Protein 3KZQ (pdb70)

Radius of gyration: 50.64 Å; Cα contacts (8 Å, |Δi|>4): 2011; chains: 6; bounding box: 72×83×178 Å

Nearest PDB structures (foldseek):
  3kzq-assembly3_D-3  TM=1.001E+00  e=7.161E-38  Vibrio parahaemolyticus
  2in3-assembly1_A  TM=8.712E-01  e=1.698E-14  Nitrosomonas europaea
  6ghb-assembly1_B  TM=8.628E-01  e=2.890E-12  Geobacillus kaustophilus HTA426
  6gho-assembly1_B  TM=8.230E-01  e=1.435E-12  Geobacillus kaustophilus HTA426
  6ghb-assembly2_D  TM=8.468E-01  e=6.174E-12  Geobacillus kaustophilus HTA426

InterPro domains:
  IPR036249 Thioredoxin-like superfamily [SSF52833] (1-184)

Secondary structure (DSSP, 8-state):
--EEEEEEE-TT-HHHHHHHHHHHHHHHHS-TTSEEEEEE--SS-S--PBPPHHHHHHHHHHHHHHHHHH-----TTHHHHS--B---HHHHHHHHHHHTTT-HHHHHHHHHHHHHTS---TT-HHHHHHHHHHTT--HHHHHHHHTSHHHHHHHHHHHHHHHHTT--SSSEEEEEETTEEEEE---SS-SHHHHHHHHHHHHHT-/--EEEEEEE-TT-HHHHHHHHHHHHHHHHS-TTEEEEEEE--SS----SBPPHHHHHHHHHHHHHHHHHH-----TTHHHHS--BS--HHHHHHHHHHHTTT-HHHHHHHHHHHHHTS---TT-HHHHHHHHHHTT--HHHHHHHHHSHHHHHHHHHHHHHHHHTT--SSSEEEEEETTEEEEE---SS-SHHHHHHHHHHHHHT-/--EEEEEEE-TT-HHHHHHHHHHHHHHHHS-TTEEEEEEE--SS-S--PBPPHHHHHHHHHHHHHHHHHH-----TTHHHHS--B---HHHHHHHHHHHTTT-HHHHHHHHHHHHHTS---TT-HHHHHHHHHHTT--HHHHHHHHTSHHHHHHHHHHHHHHHHTT--SSSEEEEEETTEEEEE---SS-SHHHHHHHHHHHHHT-/--EEEEEEE-TT-HHHHHHHHHHHHHHHHS-TTEEEEEEE--SS----SBPPHHHHHHHHHHHHHHHHHH-----TTHHHHS--BS--HHHHHHHHHHHHTT-HHHHHHHHHHHHHTS---TTSHHHHHHHHHHHT--HHHHHHHHTSHHHHHHHHHHHHHHHHTT--SSSEEEEEETTEEEEE---SS-SHHHHHHHHHHHHHT-/--EEEEEEE-TT-HHHHHHHHHHHHHHHHS-TTEEEEEEE--SS-S--PBPPHHHHHHHHHHHHHHHHHH-----TTHHHHS--B---HHHHHHHHHHHTTT-HHHHHHHHHHHHHTS---TT-HHHHHHHHHHTT--HHHHHHHHHSHHHHHHHHHHHHHHHHTT-SSSSEEEEEETTEEEEE---SS-SHHHHHHHHHHHHHT-/--EEEEEEE-TT-HHHHHHHHHHHHHHHHS-TTEEEEEEE--SS----SBPPHHHHHHHHHHHHHHHHHH-----TTHHHHS--BS--HHHHHHHHHHHTTT-HHHHHHHHHHHHHTS---TTSHHHHHHHHHHTT--HHHHHHHHTSHHHHHHHHHHHHHHHHTT--SSSEEEEEETTEEEEE---SS-SHHHHHHHHHHHHHT-

Foldseek 3Di:
DAKEKEWEAFLPDLVVLLQVVAVVVLVVPADPRYHYHYFYQWQAADDDDFDPVVVLVVVLVVNVVSCVPRVGAFDSCLSVPDRADRGGLLLVLLLVLCVVVVCNVQSSVQLNCCRGPVSHHSNDPVSSLVSCVVSPHPSVSSVCSSVDVVSVVVNVVRNVVCVVLVHDDPGWMWMDDPPDIHTFDDDRHHNVVRSVVVVVVVVVVD/DQKEKEWEAFLPDLVCLLQVVVVVVLCVVDDVSYHYHYFYQWQDADDPDFDDPVVLVVVLVVNVVSCVVRVDAFDSCLSVPDRADRHGLQLVLLLVLVVVVVCNVQSSVQLNCCVGPVSHHSNDPVSSLVSCVVSPHPSVSSVVSSPDPVSVVVSVVSNVVCVVLVDDDPRWIWMDDVPDIHTFDDDRHHSVVRVVVVVVVVVVVD/DQKEKEWEAFLPDLVVQLLVVAVVVLVVPAPVRYHYHYFYQFLAADDDDFDDPVVLVVVLVVNVVSCVVRVGAFDSCLSVPDRADRGGLQLVLLLLLCVVVVCNPQSSVLLNCCVGPVSHHSNDVVSSLVSCVVSPHPSVSSVVSSPDPVSVVVSVVSNVVCVVLVHPDPRWMWMDDPHDIHTFDDDRHHSVVRSVVNVVVVVVVD/DQKEKEWEAFLPDLVVLLQPVAVVVLVVPDDPNYHYHYFYQWQAADDPDFDDVVVLVVVLVVNVVSCVPRVGAFDSCLSVPDRADRGGLLLVLLLVLVVVVPCNVVSSVLLNCCVGPVSHHSNDPVSSLVSCVVSPHPSVSSVDSSPDDVSVVVNVVSNVVCVVLVHDDPRWMWMDDPPDIDTFDDDRHHNVVRSVVNVVVVVVPD/DQKEKEWEAFLPDVVCQLQVVAVVVLCVPAPPNYHYHYFYQWQAADDDPFDDPVVLVVVVVVNVVSCVVRVGAFDNCLSVPDRADRHGLLLVLLLVLVVVVPCNVQSSVLLNCCVGPVSHHSNDPVSSLVSCVVVPHPSVSSVVSSVDVVSVVVSVVSNVVCVVLVHDDDRWMWMDDPPDIHTFDDDRHHNVVRSVVVVVVVVVPD/DQKEKEWEAFLPALVCLLQVVAVVVLVVPDDPRYHYHYFYQWQAADDPDFDDVVVLVVVLVVNVVSCVPRVGAFDSCLSVPDRADRGGLQLVLLLVLVVVVVCNVQSSVQLNCCVGPVSHHSNDPVSSLVSCVVSPHPSVVSVVSSPDPVSVVVSVVSNVVCVVLVHDDPGWMWMQDVHDIDTFDDDRHHSVVRSVSVVVVVVVVD

Organism: Vibrio parahaemolyticus serotype O3:K6 (strain RIMD 2210633) (NCBI:txid223926)

B-factor: mean 17.85, std 9.14, range [2.0, 83.19]

Solvent-accessible surface area: 57875 Å² total; per-residue (Å²): 109,48,4,2,0,12,5,0,1,0,0,9,9,17,61,2,20,3,0,30,74,4,11,82,85,0,71,154,86,18,20,84,48,10,36,36,26,40,0,0,9,14,64,6,86,77,61,144,133,73,7,65,86,124,75,37,138,132,29,59,38,40,1,106,100,0,58,110,111,34,59,18,149,20,50,54,56,3,30,160,124,24,89,6,17,65,8,0,38,64,0,0,21,0,0,6,0,0,27,55,37,136,13,36,67,95,0,17,69,10,0,6,55,0,8,0,54,108,15,26,39,0,28,76,95,76,5,1,48,80,0,0,151,87,56,64,16,86,49,109,73,0,97,86,34,28,130,29,105,63,1,60,20,1,0,81,40,11,22,68,36,1,177,94,19,64,14,143,66,37,12,23,3,5,0,28,5,66,141,39,106,33,114,10,138,28,46,64,121,36,6,107,61,2,12,96,70,0,19,58,92,0,7,127,56,60,113,114,8,62,0,13,4,0,1,0,0,15,9,15,55,2,13,5,1,27,95,12,8,60,106,0,69,153,75,21,60,78,100,11,105,37,55,34,0,0,4,0,52,7,24,82,54,142,131,85,6,65,107,102,66,43,145,133,21,61,42,45,0,120,92,0,59,108,101,28,60,18,137,20,49,62,55,3,32,162,129,19,91,8,16,77,7,0,19,57,0,0,21,0,0,12,0,0,24,85,40,131,13,38,69,95,0,16,67,14,0,5,58,0,10,0,51,104,12,31,41,1,25,80,117,77,5,6,46,73,0,0,148,84,47,62,16,87,43,105,82,1,81,87,34,34,123,30,128,126,2,60,35,53,0,83,99,26,18,53,52,1,60,68,16,40,14,71,58,30,12,23,3,6,0,28,7,65,122,41,65,31,78,6,138,29,44,57,128,43,2,98,62,2,2,125,51,1,116,70,40,19,113,114,61,152,133,39,3,8,0,13,5,0,2,0,0,10,10,15,57,2,13,3,0,28,91,10,8,79,108,1,74,149,75,19,51,82,111,11,46,38,26,37,0,0,9,12,61,6,84,84,58,142,136,78,11,65,87,146,68,40,123,130,16,41,28,40,1,107,94,0,68,118,110,34,57,17,55,0,1,41,18,3,24,142,57,21,92,5,20,76,8,2,41,45,0,0,24,0,0,10,0,0,25,56,36,140,15,40,72,102,0,16,52,13,0,6,21,0,13,0,0,21,6,28,39,5,27,79,107,71,10,0,42,83,0,0,149,59,49,63,17,89,43,112,73,0,81,92,31,28,131,30,107,58,1,62,24,8,0,84,46,10,28,68,37,1,171,92,24,67,15,141,63,32,12,25,3,6,0,21,6,72,138,41,107,28,115,10,138,29,44,61,126,40,1,120,61,2,17,105,72,0,111,82,83,18,117,128,60,148,121,76,4,30,0,15,6,0,2,0,0,13,8,16,56,1,14,5,1,28,88,11,10,75,106,1,63,142,67,19,49,83,84,12,83,39,58,41,0,0,6,11,57,7,84,83,54,142,138,88,10,64,89,120,67,45,129,136,26,47,37,49,2,102,94,0,76,122,96,27,60,18,137,21,53,49,55,4,29,152,131,20,95,7,11,71,6,0,40,52,0,0,20,0,0,11,0,0,24,78,35,135,15,42,71,101,0,16,67,12,0,6,57,0,6,0,50,105,11,31,37,0,26,86,83,76,5,0,43,77,0,0,148,84,60,66,21,85,50,114,73,0,74,56,32,13,79,18,29,89,1,56,0,27,0,63,24,22,18,62,44,1,143,91,18,68,10,139,64,37,11,24,3,5,0,19,6,64,138,41,102,29,116,9,138,31,49,54,124,42,2,111,54,2,6,110,62,0,118,75,88,21,122,118,50,151,101,70,0,33,0,14,6,0,1,0,0,16,11,9,59,2,14,5,1,33,87,15,8,75,111,1,60,146,72,18,33,81,41,9,85,39,57,39,0,0,4,1,48,2,17,78,56,133,71,83,18,53,90,103,58,42,119,122,43,42,29,40,0,103,101,0,70,117,106,28,60,17,56,0,2,39,22,2,29,168,60,23,98,5,13,96,6,2,22,49,0,0,24,0,0,10,0,0,24,78,37,138,11,41,82,92,0,16,50,13,0,6,20,0,6,0,0,17,6,27,41,2,21,79,92,75,5,1,51,64,0,0,128,48,34,66,16,84,55,149,69,1,72,104,29,18,95,27,129,136,1,61,34,56,0,82,99,25,25,71,52,1,59,76,18,65,14,82,51,30,13,24,4,4,0,17,6,72,133,40,94,23,108,8,137,29,43,55,122,46,1,94,64,2,11,94,68,0,21,49,52,0,1,120,56,68,113,110,4,47,0,14,6,0,2,0,0,10,10,18,55,2,15,4,1,26,93,12,10,80,108,1,59,151,73,18,58,82,96,11,92,38,53,38,0,0,9,13,61,6,84,82,52,143,138,84,9,74,97,150,65,41,127,144,27,40,36,50,1,102,95,0,75,122,98,29,60,18,145,22,50,56,55,3,28,150,115,22,92,5,21,72,7,3,40,54,0,0,24,0,0,9,0,0,27,73,38,138,15,40,66,94,0,16,71,14,0,6,56,0,12,0,54,112,14,27,39,5,25,80,103,76,5,0,45,80,0,0,154,88,48,65,16,85,47,107,69,0,60,48,33,26,63,15,13,67,2,37,0,16,0,77,18,21,29,68,42,2,175,90,23,68,13,124,73,30,13,26,3,6,0,32,5,60,138,43,107,33,115,7,132,30,42,53,126,42,3,98,66,2,7,119,69,0,114,80,99,19,118,147,61,160

CATH classification: 3.40.30.10

Structure (mmCIF, N/CA/C/O backbone):
data_3KZQ
#
_entry.id   3KZQ
#
_cell.length_a   86.304
_cell.length_b   118.108
_cell.length_c   206.674
_cell.angle_alpha   90.00
_cell.angle_beta   90.00
_cell.angle_gamma   90.00
#
_symmetry.space_group_name_H-M   'P 21 21 21'
#
loop_
_entity.id
_entity.type
_entity.pdbx_description
1 polymer 'Putative uncharacterized protein VP2116'
2 non-polymer 1-(2-METHOXY-ETHOXY)-2-{2-[2-(2-METHOXY-ETHOXY]-ETHOXY}-ETHANE
3 non-polymer 'MAGNESIUM ION'
4 non-polymer GLYCEROL
5 water water
#
loop_
_atom_site.group_PDB
_atom_site.id
_atom_site.type_symbol
_atom_site.label_atom_id
_atom_site.label_alt_id
_atom_site.label_comp_id
_atom_site.label_asym_id
_atom_site.label_entity_id
_atom_site.label_seq_id
_atom_site.pdbx_PDB_ins_code
_atom_site.Cartn_x
_atom_site.Cartn_y
_atom_site.Cartn_z
_atom_site.occupancy
_atom_site.B_iso_or_equiv
_atom_site.auth_seq_id
_atom_site.auth_comp_id
_atom_site.auth_asym_id
_atom_site.auth_atom_id
_atom_site.pdbx_PDB_model_num
ATOM 1 N N . MET A 1 1 ? 37.466 124.442 36.855 1.00 28.30 1 MET A N 1
ATOM 2 C CA . MET A 1 1 ? 36.517 123.318 36.671 1.00 28.70 1 MET A CA 1
ATOM 3 C C . MET A 1 1 ? 36.965 121.980 37.267 1.00 27.94 1 MET A C 1
ATOM 4 O O . MET A 1 1 ? 38.114 121.550 37.186 1.00 28.75 1 MET A O 1
ATOM 9 N N . ASN A 1 2 ? 36.001 121.341 37.900 1.00 25.84 2 ASN A N 1
ATOM 10 C CA . ASN A 1 2 ? 36.231 120.209 38.751 1.00 23.76 2 ASN A CA 1
ATOM 11 C C . ASN A 1 2 ? 35.641 118.956 38.087 1.00 20.07 2 ASN A C 1
ATOM 12 O O . ASN A 1 2 ? 34.432 118.883 37.870 1.00 19.36 2 ASN A O 1
ATOM 17 N N . ILE A 1 3 ? 36.487 117.987 37.742 1.00 16.51 3 ILE A N 1
ATOM 18 C CA . ILE A 1 3 ? 36.069 116.895 36.914 1.00 13.45 3 ILE A CA 1
ATOM 19 C C . ILE A 1 3 ? 36.425 115.560 37.575 1.00 13.22 3 ILE A C 1
ATOM 20 O O . ILE A 1 3 ? 37.581 115.337 38.026 1.00 12.05 3 ILE A O 1
ATOM 25 N N . LYS A 1 4 ? 35.440 114.676 37.627 1.00 11.33 4 LYS A N 1
ATOM 26 C CA . LYS A 1 4 ? 35.624 113.409 38.338 1.00 12.94 4 LYS A CA 1
ATOM 27 C C . LYS A 1 4 ? 34.866 112.321 37.582 1.00 12.31 4 LYS A C 1
ATOM 28 O O . LYS A 1 4 ? 33.710 112.576 37.153 1.00 12.17 4 LYS A O 1
ATOM 34 N N . LEU A 1 5 ? 35.484 111.137 37.424 1.00 10.54 5 LEU A N 1
ATOM 35 C CA . LEU A 1 5 ? 34.768 109.958 36.894 1.00 10.80 5 LEU A CA 1
ATOM 36 C C . LEU A 1 5 ? 34.474 109.030 38.046 1.00 10.66 5 LEU A C 1
ATOM 37 O O . LEU A 1 5 ? 35.422 108.540 38.695 1.00 11.05 5 LEU A O 1
ATOM 42 N N . TYR A 1 6 ? 33.200 108.764 38.302 1.00 8.66 6 TYR A N 1
ATOM 43 C CA . TYR A 1 6 ? 32.851 107.745 39.267 1.00 8.77 6 TYR A CA 1
ATOM 44 C C . TYR A 1 6 ? 32.706 106.392 38.616 1.00 9.65 6 TYR A C 1
ATOM 45 O O . TYR A 1 6 ? 31.947 106.283 37.613 1.00 8.88 6 TYR A O 1
ATOM 54 N N . TYR A 1 7 ? 33.327 105.366 39.232 1.00 9.07 7 TYR A N 1
ATOM 55 C CA . TYR A 1 7 ? 33.186 104.020 38.765 1.00 9.96 7 TYR A CA 1
ATOM 56 C C . TYR A 1 7 ? 32.361 103.284 39.845 1.00 11.03 7 TYR A C 1
ATOM 57 O O . TYR A 1 7 ? 32.845 103.103 41.006 1.00 10.85 7 TYR A O 1
ATOM 66 N N . VAL A 1 8 ? 31.123 102.898 39.508 1.00 10.24 8 VAL A N 1
ATOM 67 C CA . VAL A 1 8 ? 30.238 102.394 40.513 1.00 11.36 8 VAL A CA 1
ATOM 68 C C . VAL A 1 8 ? 30.192 100.912 40.273 1.00 12.60 8 VAL A C 1
ATOM 69 O O . VAL A 1 8 ? 29.828 100.477 39.159 1.00 12.31 8 VAL A O 1
ATOM 73 N N . HIS A 1 9 ? 30.666 100.147 41.252 1.00 12.13 9 HIS A N 1
ATOM 74 C CA . HIS A 1 9 ? 30.849 98.720 41.078 1.00 12.39 9 HIS A CA 1
ATOM 75 C C . HIS A 1 9 ? 30.428 97.922 42.346 1.00 13.32 9 HIS A C 1
ATOM 76 O O . HIS A 1 9 ? 30.025 98.479 43.388 1.00 12.44 9 HIS A O 1
ATOM 83 N N . ASP A 1 10 ? 30.603 96.593 42.293 1.00 13.50 10 ASP A N 1
ATOM 84 C CA . ASP A 1 10 ? 30.493 95.783 43.521 1.00 13.13 10 ASP A CA 1
ATOM 85 C C . ASP A 1 10 ? 31.552 94.667 43.409 1.00 12.87 10 ASP A C 1
ATOM 86 O O . ASP A 1 10 ? 31.699 94.103 42.303 1.00 13.37 10 ASP A O 1
ATOM 91 N N . PRO A 1 11 ? 32.287 94.328 44.509 1.00 12.93 11 PRO A N 1
ATOM 92 C CA . PRO A 1 11 ? 33.365 93.315 44.359 1.00 13.04 11 PRO A CA 1
ATOM 93 C C . PRO A 1 11 ? 32.769 91.974 43.902 1.00 14.25 11 PRO A C 1
ATOM 94 O O . PRO A 1 11 ? 33.466 91.211 43.234 1.00 14.60 11 PRO A O 1
ATOM 98 N N . MET A 1 12 ? 31.461 91.756 44.147 1.00 12.79 12 MET A N 1
ATOM 99 C CA . MET A 1 12 ? 30.794 90.488 43.819 1.00 12.77 12 MET A CA 1
ATOM 100 C C . MET A 1 12 ? 29.966 90.552 42.527 1.00 12.91 12 MET A C 1
ATOM 101 O O . MET A 1 12 ? 29.152 89.679 42.240 1.00 14.44 12 MET A O 1
ATOM 106 N N . CYS A 1 13 ? 30.168 91.590 41.755 1.00 12.74 13 CYS A N 1
ATOM 107 C CA . CYS A 1 13 ? 29.508 91.732 40.475 1.00 13.96 13 CYS A CA 1
ATOM 108 C C . CYS A 1 13 ? 30.349 91.087 39.334 1.00 12.50 13 CYS A C 1
ATOM 109 O O . CYS A 1 13 ? 31.513 91.414 39.147 1.00 11.76 13 CYS A O 1
ATOM 112 N N . SER A 1 14 ? 29.723 90.187 38.597 1.00 12.80 14 SER A N 1
ATOM 113 C CA . SER A 1 14 ? 30.351 89.342 37.588 1.00 14.66 14 SER A CA 1
ATOM 114 C C . SER A 1 14 ? 30.795 90.113 36.384 1.00 13.39 14 SER A C 1
ATOM 115 O O . SER A 1 14 ? 31.868 89.864 35.824 1.00 13.20 14 SER A O 1
ATOM 118 N N . TRP A 1 15 ? 29.955 91.045 35.982 1.00 11.92 15 TRP A N 1
ATOM 119 C CA . TRP A 1 15 ? 30.300 91.915 34.903 1.00 11.65 15 TRP A CA 1
ATOM 120 C C . TRP A 1 15 ? 31.437 92.805 35.267 1.00 12.19 15 TRP A C 1
ATOM 121 O O . TRP A 1 15 ? 32.243 93.109 34.402 1.00 13.53 15 TRP A O 1
ATOM 132 N N . CYS A 1 16 ? 31.552 93.199 36.533 1.00 13.00 16 CYS A N 1
ATOM 133 C CA . CYS A 1 16 ? 32.639 94.091 36.913 1.00 13.07 16 CYS A CA 1
ATOM 134 C C . CYS A 1 16 ? 33.921 93.314 36.857 1.00 13.86 16 CYS A C 1
ATOM 135 O O . CYS A 1 16 ? 34.932 93.911 36.557 1.00 15.59 16 CYS A O 1
ATOM 138 N N . TRP A 1 17 ? 33.911 92.030 37.227 1.00 12.06 17 TRP A N 1
ATOM 139 C CA . TRP A 1 17 ? 35.105 91.168 37.103 1.00 11.00 17 TRP A CA 1
ATOM 140 C C . TRP A 1 17 ? 35.416 90.993 35.612 1.00 11.73 17 TRP A C 1
ATOM 141 O O . TRP A 1 17 ? 36.548 91.087 35.215 1.00 12.15 17 TRP A O 1
ATOM 152 N N . GLY A 1 18 ? 34.400 90.812 34.778 1.00 11.13 18 GLY A N 1
ATOM 153 C CA . GLY A 1 18 ? 34.629 90.844 33.328 1.00 12.30 18 GLY A CA 1
ATOM 154 C C . GLY A 1 18 ? 35.228 92.147 32.824 1.00 12.58 18 GLY A C 1
ATOM 155 O O . GLY A 1 18 ? 36.102 92.164 31.934 1.00 10.45 18 GLY A O 1
ATOM 156 N N . TYR A 1 19 ? 34.782 93.246 33.419 1.00 11.96 19 TYR A N 1
ATOM 157 C CA . TYR A 1 19 ? 35.289 94.540 33.028 1.00 12.67 19 TYR A CA 1
ATOM 158 C C . TYR A 1 19 ? 36.694 94.836 33.510 1.00 12.42 19 TYR A C 1
ATOM 159 O O . TYR A 1 19 ? 37.278 95.781 33.019 1.00 12.70 19 TYR A O 1
ATOM 168 N N . LYS A 1 20 ? 37.222 94.104 34.502 1.00 12.08 20 LYS A N 1
ATOM 169 C CA . LYS A 1 20 ? 38.486 94.487 35.140 1.00 12.48 20 LYS A CA 1
ATOM 170 C C . LYS A 1 20 ? 39.675 94.950 34.268 1.00 14.72 20 LYS A C 1
ATOM 171 O O . LYS A 1 20 ? 40.200 96.032 34.523 1.00 13.80 20 LYS A O 1
ATOM 177 N N . PRO A 1 21 ? 40.092 94.143 33.229 1.00 15.57 21 PRO A N 1
ATOM 178 C CA . PRO A 1 21 ? 41.229 94.589 32.451 1.00 14.79 21 PRO A CA 1
ATOM 179 C C . PRO A 1 21 ? 40.964 95.946 31.758 1.00 14.67 21 PRO A C 1
ATOM 180 O O . PRO A 1 21 ? 41.874 96.777 31.652 1.00 13.92 21 PRO A O 1
ATOM 184 N N . THR A 1 22 ? 39.737 96.219 31.362 1.00 13.55 22 THR A N 1
ATOM 185 C CA . THR A 1 22 ? 39.475 97.468 30.623 1.00 13.93 22 THR A CA 1
ATOM 186 C C . THR A 1 22 ? 39.408 98.661 31.572 1.00 13.02 22 THR A C 1
ATOM 187 O O . THR A 1 22 ? 39.977 99.723 31.273 1.00 13.79 22 THR A O 1
ATOM 191 N N . ILE A 1 23 ? 38.750 98.499 32.710 1.00 13.09 23 ILE A N 1
ATOM 192 C CA . ILE A 1 23 ? 38.602 99.648 33.633 1.00 13.13 23 ILE A CA 1
ATOM 193 C C . ILE A 1 23 ? 39.978 100.001 34.190 1.00 14.68 23 ILE A C 1
ATOM 194 O O . ILE A 1 23 ? 40.289 101.191 34.404 1.00 14.47 23 ILE A O 1
ATOM 199 N N . GLU A 1 24 ? 40.843 98.992 34.394 1.00 15.10 24 GLU A N 1
ATOM 200 C CA . GLU A 1 24 ? 42.205 99.308 34.864 1.00 15.68 24 GLU A CA 1
ATOM 201 C C . GLU A 1 24 ? 42.951 100.082 33.789 1.00 15.35 24 GLU A C 1
ATOM 202 O O . GLU A 1 24 ? 43.721 101.008 34.131 1.00 13.95 24 GLU A O 1
ATOM 208 N N . LYS A 1 25 ? 42.792 99.685 32.509 1.00 13.67 25 LYS A N 1
ATOM 209 C CA . LYS A 1 25 ? 43.472 100.428 31.449 1.00 15.42 25 LYS A CA 1
ATOM 210 C C . LYS A 1 25 ? 42.902 101.837 31.395 1.00 14.05 25 LYS A C 1
ATOM 211 O O . LYS A 1 25 ? 43.648 102.811 31.337 1.00 13.07 25 LYS A O 1
ATOM 217 N N . LEU A 1 26 ? 41.577 101.946 31.460 1.00 12.62 26 LEU A N 1
ATOM 218 C CA . LEU A 1 26 ? 40.916 103.272 31.461 1.00 12.25 26 LEU A CA 1
ATOM 219 C C . LEU A 1 26 ? 41.449 104.221 32.527 1.00 12.00 26 LEU A C 1
ATOM 220 O O . LEU A 1 26 ? 41.848 105.390 32.219 1.00 11.64 26 LEU A O 1
ATOM 225 N N . LYS A 1 27 ? 41.495 103.743 33.763 1.00 10.90 27 LYS A N 1
ATOM 226 C CA . LYS A 1 27 ? 42.012 104.536 34.865 1.00 12.22 27 LYS A CA 1
ATOM 227 C C . LYS A 1 27 ? 43.467 104.986 34.648 1.00 14.27 27 LYS A C 1
ATOM 228 O O . LYS A 1 27 ? 43.798 106.134 34.989 1.00 15.61 27 LYS A O 1
ATOM 234 N N . GLN A 1 28 ? 44.307 104.123 34.056 1.00 14.58 28 GLN A N 1
ATOM 235 C CA . GLN A 1 28 ? 45.715 104.436 33.737 1.00 15.68 28 GLN A CA 1
ATOM 236 C C . GLN A 1 28 ? 45.743 105.510 32.652 1.00 15.65 28 GLN A C 1
ATOM 237 O O . GLN A 1 28 ? 46.593 106.381 32.688 1.00 14.59 28 GLN A O 1
ATOM 243 N N . GLN A 1 29 ? 44.850 105.417 31.668 1.00 14.86 29 GLN A N 1
ATOM 244 C CA . GLN A 1 29 ? 44.901 106.332 30.535 1.00 16.13 29 GLN A CA 1
ATOM 245 C C . GLN A 1 29 ? 44.198 107.687 30.748 1.00 15.56 29 GLN A C 1
ATOM 246 O O . GLN A 1 29 ? 44.376 108.599 29.949 1.00 14.21 29 GLN A O 1
ATOM 252 N N . LEU A 1 30 ? 43.416 107.818 31.809 1.00 14.62 30 LEU A N 1
ATOM 253 C CA . LEU A 1 30 ? 42.547 108.980 31.975 1.00 15.25 30 LEU A CA 1
ATOM 254 C C . LEU A 1 30 ? 43.412 110.245 32.166 1.00 17.22 30 LEU A C 1
ATOM 255 O O . LEU A 1 30 ? 44.425 110.208 32.852 1.00 16.36 30 LEU A O 1
ATOM 260 N N . PRO A 1 31 ? 43.025 111.391 31.553 1.00 18.09 31 PRO A N 1
ATOM 261 C CA . PRO A 1 31 ? 43.890 112.569 31.836 1.00 17.39 31 PRO A CA 1
ATOM 262 C C . PRO A 1 31 ? 43.965 112.950 33.350 1.00 17.10 31 PRO A C 1
ATOM 263 O O . PRO A 1 31 ? 42.996 112.767 34.117 1.00 16.11 31 PRO A O 1
ATOM 267 N N . GLY A 1 32 ? 45.106 113.521 33.745 1.00 16.40 32 GLY A N 1
ATOM 268 C CA . GLY A 1 32 ? 45.446 113.705 35.149 1.00 15.60 32 GLY A CA 1
ATOM 269 C C . GLY A 1 32 ? 44.538 114.707 35.814 1.00 15.54 32 GLY A C 1
ATOM 270 O O . GLY A 1 32 ? 44.421 114.730 37.022 1.00 15.98 32 GLY A O 1
ATOM 271 N N . VAL A 1 33 ? 43.865 115.529 35.031 1.00 14.30 33 VAL A N 1
ATOM 272 C CA . VAL A 1 33 ? 42.937 116.489 35.617 1.00 14.01 33 VAL A CA 1
ATOM 273 C C . VAL A 1 33 ? 41.611 115.800 36.112 1.00 14.19 33 VAL A C 1
ATOM 274 O O . VAL A 1 33 ? 40.913 116.327 36.983 1.00 15.00 33 VAL A O 1
ATOM 278 N N . ILE A 1 34 ? 41.256 114.657 35.540 1.00 12.01 34 ILE A N 1
ATOM 279 C CA . ILE A 1 34 ? 40.087 113.906 36.011 1.00 12.95 34 ILE A CA 1
ATOM 280 C C . ILE A 1 34 ? 40.404 113.044 37.254 1.00 13.48 34 ILE A C 1
ATOM 281 O O . ILE A 1 34 ? 41.246 112.148 37.168 1.00 13.57 34 ILE A O 1
ATOM 286 N N . GLN A 1 35 ? 39.758 113.300 38.393 1.00 14.46 35 GLN A N 1
ATOM 287 C CA . GLN A 1 35 ? 39.877 112.342 39.519 1.00 16.53 35 GLN A CA 1
ATOM 288 C C . GLN A 1 35 ? 39.079 111.050 39.206 1.00 15.55 35 GLN A C 1
ATOM 289 O O . GLN A 1 35 ? 38.026 111.088 38.568 1.00 15.82 35 GLN A O 1
ATOM 295 N N . PHE A 1 36 ? 39.576 109.923 39.668 1.00 14.49 36 PHE A N 1
ATOM 296 C CA . PHE A 1 36 ? 38.860 108.693 39.508 1.00 14.41 36 PHE A CA 1
ATOM 297 C C . PHE A 1 36 ? 38.354 108.315 40.915 1.00 13.68 36 PHE A C 1
ATOM 298 O O . PHE A 1 36 ? 39.121 108.389 41.846 1.00 11.97 36 PHE A O 1
ATOM 306 N N . GLU A 1 37 ? 37.070 108.004 41.094 1.00 13.33 37 GLU A N 1
ATOM 307 C CA . GLU A 1 37 ? 36.591 107.620 42.460 1.00 12.78 37 GLU A CA 1
ATOM 308 C C . GLU A 1 37 ? 35.808 106.276 42.358 1.00 12.67 37 GLU A C 1
ATOM 309 O O . GLU A 1 37 ? 34.864 106.153 41.565 1.00 11.68 37 GLU A O 1
ATOM 315 N N . TYR A 1 38 ? 36.207 105.273 43.113 1.00 11.66 38 TYR A N 1
ATOM 316 C CA . TYR A 1 38 ? 35.437 104.050 43.219 1.00 12.22 38 TYR A CA 1
ATOM 317 C C . TYR A 1 38 ? 34.272 104.333 44.173 1.00 12.75 38 TYR A C 1
ATOM 318 O O . TYR A 1 38 ? 34.447 105.056 45.175 1.00 13.17 38 TYR A O 1
ATOM 327 N N . VAL A 1 39 ? 33.114 103.753 43.854 1.00 11.85 39 VAL A N 1
ATOM 328 C CA . VAL A 1 39 ? 31.938 103.763 44.708 1.00 11.10 39 VAL A CA 1
ATOM 329 C C . VAL A 1 39 ? 31.334 102.385 44.741 1.00 12.34 39 VAL A C 1
ATOM 330 O O . VAL A 1 39 ? 31.025 101.823 43.683 1.00 11.89 39 VAL A O 1
ATOM 334 N N . VAL A 1 40 ? 31.167 101.795 45.930 1.00 12.81 40 VAL A N 1
ATOM 335 C CA . VAL A 1 40 ? 30.512 100.474 45.975 1.00 12.62 40 VAL A CA 1
ATOM 336 C C . VAL A 1 40 ? 29.015 100.756 45.878 1.00 14.52 40 VAL A C 1
ATOM 337 O O . VAL A 1 40 ? 28.488 101.693 46.531 1.00 13.62 40 VAL A O 1
ATOM 341 N N . GLY A 1 41 ? 28.329 99.970 45.065 1.00 15.36 41 GLY A N 1
ATOM 342 C CA . GLY A 1 41 ? 26.910 100.164 44.862 1.00 16.96 41 GLY A CA 1
ATOM 343 C C . GLY A 1 41 ? 26.050 99.301 45.777 1.00 18.63 41 GLY A C 1
ATOM 344 O O . GLY A 1 41 ? 24.889 99.625 46.032 1.00 18.19 41 GLY A O 1
ATOM 345 N N . GLY A 1 42 ? 26.603 98.206 46.278 1.00 18.87 42 GLY A N 1
ATOM 346 C CA . GLY A 1 42 ? 25.897 97.399 47.307 1.00 20.75 42 GLY A CA 1
ATOM 347 C C . GLY A 1 42 ? 24.870 96.505 46.621 1.00 22.09 42 GLY A C 1
ATOM 348 O O . GLY A 1 42 ? 23.658 96.732 46.733 1.00 21.74 42 GLY A O 1
ATOM 349 N N . LEU A 1 43 ? 25.364 95.506 45.890 1.00 23.08 43 LEU A N 1
ATOM 350 C CA . LEU A 1 43 ? 24.514 94.630 45.104 1.00 24.49 43 LEU A CA 1
ATOM 351 C C . LEU A 1 43 ? 23.438 93.882 45.881 1.00 24.72 43 LEU A C 1
ATOM 352 O O . LEU A 1 43 ? 22.342 93.765 45.380 1.00 25.97 43 LEU A O 1
ATOM 357 N N . ALA A 1 44 ? 23.733 93.389 47.089 1.00 25.23 44 ALA A N 1
ATOM 358 C CA . ALA A 1 44 ? 22.753 92.663 47.920 1.00 25.13 44 ALA A CA 1
ATOM 359 C C . ALA A 1 44 ? 23.023 92.871 49.409 1.00 25.75 44 ALA A C 1
ATOM 360 O O . ALA A 1 44 ? 24.192 92.731 49.856 1.00 25.12 44 ALA A O 1
ATOM 362 N N . PRO A 1 45 ? 21.950 93.215 50.182 1.00 26.18 45 PRO A N 1
ATOM 363 C CA . PRO A 1 45 ? 21.992 93.448 51.668 1.00 27.06 45 PRO A CA 1
ATOM 364 C C . PRO A 1 45 ? 22.610 92.300 52.533 1.00 27.28 45 PRO A C 1
ATOM 365 O O . PRO A 1 45 ? 22.751 91.171 52.046 1.00 27.03 45 PRO A O 1
ATOM 369 N N . ASP A 1 46 ? 23.010 92.606 53.774 1.00 27.08 46 ASP A N 1
ATOM 370 C CA . ASP A 1 46 ? 23.523 91.583 54.699 1.00 27.52 46 ASP A CA 1
ATOM 371 C C . ASP A 1 46 ? 22.473 90.506 54.900 1.00 26.89 46 ASP A C 1
ATOM 372 O O . ASP A 1 46 ? 21.316 90.826 55.110 1.00 25.02 46 ASP A O 1
ATOM 377 N N . THR A 1 47 ? 22.899 89.244 54.833 1.00 27.01 47 THR A N 1
ATOM 378 C CA . THR A 1 47 ? 22.045 88.091 55.117 1.00 27.41 47 THR A CA 1
ATOM 379 C C . THR A 1 47 ? 22.902 86.817 55.157 1.00 27.10 47 THR A C 1
ATOM 380 O O . THR A 1 47 ? 24.005 86.785 54.599 1.00 26.31 47 THR A O 1
ATOM 384 N N . ASN A 1 48 ? 22.379 85.804 55.854 1.00 27.49 48 ASN A N 1
ATOM 385 C CA . ASN A 1 48 ? 22.968 84.463 56.027 1.00 28.23 48 ASN A CA 1
ATOM 386 C C . ASN A 1 48 ? 22.198 83.359 55.324 1.00 26.78 48 ASN A C 1
ATOM 387 O O . ASN A 1 48 ? 22.633 82.203 55.378 1.00 26.28 48 ASN A O 1
ATOM 392 N N . LEU A 1 49 ? 21.047 83.700 54.735 1.00 25.45 49 LEU A N 1
ATOM 393 C CA . LEU A 1 49 ? 20.150 82.760 54.043 1.00 25.12 49 LEU A CA 1
ATOM 394 C C . LEU A 1 49 ? 20.911 82.192 52.831 1.00 24.39 49 LEU A C 1
ATOM 395 O O . LEU A 1 49 ? 21.483 82.981 52.059 1.00 24.72 49 LEU A O 1
ATOM 400 N N . PRO A 1 50 ? 20.943 80.843 52.656 1.00 23.63 50 PRO A N 1
ATOM 401 C CA . PRO A 1 50 ? 21.653 80.320 51.472 1.00 23.04 50 PRO A CA 1
ATOM 402 C C . PRO A 1 50 ? 20.877 80.642 50.191 1.00 22.28 50 PRO A C 1
ATOM 403 O O . PRO A 1 50 ? 19.642 80.809 50.238 1.00 22.90 50 PRO A O 1
ATOM 407 N N . MET A 1 51 ? 21.597 80.797 49.080 1.00 21.11 51 MET A N 1
ATOM 408 C CA . MET A 1 51 ? 21.024 81.215 47.795 1.00 20.50 51 MET A CA 1
ATOM 409 C C . MET A 1 51 ? 20.170 80.056 47.276 1.00 21.54 51 MET A C 1
ATOM 410 O O . MET A 1 51 ? 20.651 78.915 47.225 1.00 21.19 51 MET A O 1
ATOM 415 N N . PRO A 1 52 ? 18.896 80.313 46.929 1.00 21.69 52 PRO A N 1
ATOM 416 C CA . PRO A 1 52 ? 18.101 79.159 46.468 1.00 23.04 52 PRO A CA 1
ATOM 417 C C . PRO A 1 52 ? 18.634 78.555 45.127 1.00 24.07 52 PRO A C 1
ATOM 418 O O . PRO A 1 52 ? 19.161 79.304 44.301 1.00 23.25 52 PRO A O 1
ATOM 422 N N . PRO A 1 53 ? 18.481 77.220 44.894 1.00 25.14 53 PRO A N 1
ATOM 423 C CA . PRO A 1 53 ? 19.229 76.649 43.738 1.00 26.16 53 PRO A CA 1
ATOM 424 C C . PRO A 1 53 ? 18.963 77.254 42.319 1.00 26.89 53 PRO A C 1
ATOM 425 O O . PRO A 1 53 ? 19.855 77.187 41.476 1.00 27.45 53 PRO A O 1
ATOM 429 N N . GLU A 1 54 ? 17.798 77.857 42.069 1.00 27.00 54 GLU A N 1
ATOM 430 C CA . GLU A 1 54 ? 17.515 78.537 40.786 1.00 27.76 54 GLU A CA 1
ATOM 431 C C . GLU A 1 54 ? 18.362 79.772 40.630 1.00 26.61 54 GLU A C 1
ATOM 432 O O . GLU A 1 54 ? 18.747 80.122 39.529 1.00 26.78 54 GLU A O 1
ATOM 438 N N . MET A 1 55 ? 18.619 80.473 41.725 1.00 25.38 55 MET A N 1
ATOM 439 C CA . MET A 1 55 ? 19.417 81.657 41.607 1.00 24.05 55 MET A CA 1
ATOM 440 C C . MET A 1 55 ? 20.869 81.225 41.328 1.00 22.31 55 MET A C 1
ATOM 441 O O . MET A 1 55 ? 21.531 81.847 40.516 1.00 20.72 55 MET A O 1
ATOM 446 N N . GLN A 1 56 ? 21.328 80.148 41.969 1.00 20.36 56 GLN A N 1
ATOM 447 C CA . GLN A 1 56 ? 22.663 79.597 41.714 1.00 19.46 56 GLN A CA 1
ATOM 448 C C . GLN A 1 56 ? 22.894 79.198 40.263 1.00 20.00 56 GLN A C 1
ATOM 449 O O . GLN A 1 56 ? 23.914 79.581 39.684 1.00 19.13 56 GLN A O 1
ATOM 455 N N . GLN A 1 57 ? 21.945 78.459 39.674 1.00 21.08 57 GLN A N 1
ATOM 456 C CA . GLN A 1 57 ? 22.000 78.102 38.239 1.00 22.25 57 GLN A CA 1
ATOM 457 C C . GLN A 1 57 ? 22.036 79.352 37.309 1.00 22.03 57 GLN A C 1
ATOM 458 O O . GLN A 1 57 ? 22.849 79.416 36.376 1.00 22.55 57 GLN A O 1
ATOM 464 N N . LYS A 1 58 ? 21.214 80.350 37.597 1.00 20.41 58 LYS A N 1
ATOM 465 C CA . LYS A 1 58 ? 21.228 81.614 36.858 1.00 21.16 58 LYS A CA 1
ATOM 466 C C . LYS A 1 58 ? 22.592 82.347 36.846 1.00 19.97 58 LYS A C 1
ATOM 467 O O . LYS A 1 58 ? 23.097 82.805 35.786 1.00 18.76 58 LYS A O 1
ATOM 473 N N . LEU A 1 59 ? 23.167 82.481 38.043 1.00 19.21 59 LEU A N 1
ATOM 474 C CA . LEU A 1 59 ? 24.398 83.229 38.206 1.00 18.80 59 LEU A CA 1
ATOM 475 C C . LEU A 1 59 ? 25.506 82.445 37.532 1.00 17.41 59 LEU A C 1
ATOM 476 O O . LEU A 1 59 ? 26.347 83.042 36.871 1.00 17.47 59 LEU A O 1
ATOM 481 N N . GLU A 1 60 ? 25.481 81.127 37.674 1.00 15.76 60 GLU A N 1
ATOM 482 C CA . GLU A 1 60 ? 26.493 80.301 37.027 1.00 16.42 60 GLU A CA 1
ATOM 483 C C . GLU A 1 60 ? 26.422 80.479 35.520 1.00 16.19 60 GLU A C 1
ATOM 484 O O . GLU A 1 60 ? 27.466 80.619 34.879 1.00 16.46 60 GLU A O 1
ATOM 490 N N . GLY A 1 61 ? 25.206 80.492 34.970 1.00 15.53 61 GLY A N 1
ATOM 491 C CA . GLY A 1 61 ? 25.038 80.637 33.529 1.00 15.26 61 GLY A CA 1
ATOM 492 C C . GLY A 1 61 ? 25.479 82.025 33.050 1.00 15.32 61 GLY A C 1
ATOM 493 O O . GLY A 1 61 ? 25.872 82.184 31.888 1.00 14.82 61 GLY A O 1
ATOM 494 N N . ILE A 1 62 ? 25.394 83.036 33.934 1.00 15.35 62 ILE A N 1
ATOM 495 C CA . ILE A 1 62 ? 25.877 84.384 33.611 1.00 14.18 62 ILE A CA 1
ATOM 496 C C . ILE A 1 62 ? 27.433 84.347 33.496 1.00 14.70 62 ILE A C 1
ATOM 497 O O . ILE A 1 62 ? 28.012 84.962 32.573 1.00 15.11 62 ILE A O 1
ATOM 502 N N . TRP A 1 63 ? 28.111 83.629 34.408 1.00 12.62 63 TRP A N 1
ATOM 503 C CA . TRP A 1 63 ? 29.562 83.524 34.349 1.00 12.59 63 TRP A CA 1
ATOM 504 C C . TRP A 1 63 ? 29.907 82.968 32.974 1.00 13.15 63 TRP A C 1
ATOM 505 O O . TRP A 1 63 ? 30.834 83.422 32.302 1.00 14.22 63 TRP A O 1
ATOM 516 N N . LYS A 1 64 ? 29.167 81.975 32.542 1.00 13.75 64 LYS A N 1
ATOM 517 C CA . LYS A 1 64 ? 29.470 81.396 31.235 1.00 15.68 64 LYS A CA 1
ATOM 518 C C . LYS A 1 64 ? 29.253 82.358 30.040 1.00 14.54 64 LYS A C 1
ATOM 519 O O . LYS A 1 64 ? 30.062 82.359 29.099 1.00 13.27 64 LYS A O 1
ATOM 525 N N . GLN A 1 65 ? 28.196 83.181 30.101 1.00 14.04 65 GLN A N 1
ATOM 526 C CA . GLN A 1 65 ? 28.003 84.325 29.168 1.00 14.81 65 GLN A CA 1
ATOM 527 C C . GLN A 1 65 ? 29.208 85.232 29.076 1.00 13.11 65 GLN A C 1
ATOM 528 O O . GLN A 1 65 ? 29.688 85.534 27.979 1.00 13.56 65 GLN A O 1
ATOM 534 N N . ILE A 1 66 ? 29.688 85.660 30.233 1.00 14.04 66 ILE A N 1
ATOM 535 C CA . ILE A 1 66 ? 30.829 86.587 30.341 1.00 12.18 66 ILE A CA 1
ATOM 536 C C . ILE A 1 66 ? 32.093 85.905 29.802 1.00 13.57 66 ILE A C 1
ATOM 537 O O . ILE A 1 66 ? 32.912 86.534 29.104 1.00 13.60 66 ILE A O 1
ATOM 542 N N . GLU A 1 67 ? 32.272 84.628 30.124 1.00 13.72 67 GLU A N 1
ATOM 543 C CA . GLU A 1 67 ? 33.426 83.923 29.599 1.00 15.09 67 GLU A CA 1
ATOM 544 C C . GLU A 1 67 ? 33.394 83.930 28.058 1.00 15.44 67 GLU A C 1
ATOM 545 O O . GLU A 1 67 ? 34.386 84.273 27.442 1.00 15.38 67 GLU A O 1
ATOM 551 N N . THR A 1 68 ? 32.257 83.563 27.462 1.00 16.59 68 THR A N 1
ATOM 552 C CA . THR A 1 68 ? 32.060 83.547 25.995 1.00 18.08 68 THR A CA 1
ATOM 553 C C . THR A 1 68 ? 32.292 84.941 25.369 1.00 18.63 68 THR A C 1
ATOM 554 O O . THR A 1 68 ? 33.024 85.052 24.414 1.00 18.63 68 THR A O 1
ATOM 558 N N . GLN A 1 69 ? 31.660 85.990 25.899 1.00 18.86 69 GLN A N 1
ATOM 559 C CA . GLN A 1 69 ? 31.797 87.319 25.303 1.00 18.72 69 GLN A CA 1
ATOM 560 C C . GLN A 1 69 ? 33.153 87.969 25.540 1.00 17.75 69 GLN A C 1
ATOM 561 O O . GLN A 1 69 ? 33.689 88.546 24.613 1.00 17.59 69 GLN A O 1
ATOM 567 N N . LEU A 1 70 ? 33.719 87.851 26.758 1.00 16.26 70 LEU A N 1
ATOM 568 C CA . LEU A 1 70 ? 34.919 88.617 27.124 1.00 14.22 70 LEU A CA 1
ATOM 569 C C . LEU A 1 70 ? 36.168 87.815 27.232 1.00 14.03 70 LEU A C 1
ATOM 570 O O . LEU A 1 70 ? 37.245 88.386 27.243 1.00 14.98 70 LEU A O 1
ATOM 575 N N . GLY A 1 71 ? 36.045 86.500 27.328 1.00 13.63 71 GLY A N 1
ATOM 576 C CA . GLY A 1 71 ? 37.221 85.622 27.467 1.00 13.17 71 GLY A CA 1
ATOM 577 C C . GLY A 1 71 ? 37.631 85.568 28.952 1.00 13.37 71 GLY A C 1
ATOM 578 O O . GLY A 1 71 ? 38.704 85.140 29.250 1.00 13.11 71 GLY A O 1
ATOM 579 N N . THR A 1 72 ? 36.761 86.000 29.879 1.00 12.15 72 THR A N 1
ATOM 580 C CA . THR A 1 72 ? 37.074 86.095 31.292 1.00 12.18 72 THR A CA 1
ATOM 581 C C . THR A 1 72 ? 37.254 84.703 31.920 1.00 13.10 72 THR A C 1
ATOM 582 O O . THR A 1 72 ? 36.523 83.770 31.568 1.00 13.38 72 THR A O 1
ATOM 586 N N . LYS A 1 73 ? 38.187 84.553 32.864 1.00 13.40 73 LYS A N 1
ATOM 587 C CA . LYS A 1 73 ? 38.426 83.217 33.504 1.00 13.11 73 LYS A CA 1
ATOM 588 C C . LYS A 1 73 ? 37.524 83.038 34.706 1.00 12.20 73 LYS A C 1
ATOM 589 O O . LYS A 1 73 ? 37.373 83.966 35.505 1.00 11.26 73 LYS A O 1
ATOM 595 N N . PHE A 1 74 ? 36.966 81.844 34.866 1.00 11.10 74 PHE A N 1
ATOM 596 C CA . PHE A 1 74 ? 36.184 81.481 36.066 1.00 10.25 74 PHE A CA 1
ATOM 597 C C . PHE A 1 74 ? 36.592 80.070 36.452 1.00 10.76 74 PHE A C 1
ATOM 598 O O . PHE A 1 74 ? 36.759 79.228 35.584 1.00 10.08 74 PHE A O 1
ATOM 606 N N . ASN A 1 75 ? 36.802 79.827 37.738 1.00 10.09 75 ASN A N 1
ATOM 607 C CA . ASN A 1 75 ? 36.798 78.472 38.253 1.00 8.92 75 ASN A CA 1
ATOM 608 C C . ASN A 1 75 ? 35.341 78.145 38.654 1.00 9.11 75 ASN A C 1
ATOM 609 O O . ASN A 1 75 ? 34.858 78.585 39.710 1.00 8.11 75 ASN A O 1
ATOM 614 N N . TYR A 1 76 ? 34.643 77.353 37.822 1.00 10.11 76 TYR A N 1
ATOM 615 C CA . TYR A 1 76 ? 33.264 76.911 38.139 1.00 10.74 76 TYR A CA 1
ATOM 616 C C . TYR A 1 76 ? 33.074 76.062 39.385 1.00 10.33 76 TYR A C 1
ATOM 617 O O . TYR A 1 76 ? 31.933 75.920 39.851 1.00 10.91 76 TYR A O 1
ATOM 626 N N . ASP A 1 77 ? 34.152 75.543 39.959 1.00 10.43 77 ASP A N 1
ATOM 627 C CA . ASP A 1 77 ? 34.078 74.819 41.232 1.00 10.89 77 ASP A CA 1
ATOM 628 C C . ASP A 1 77 ? 33.450 75.585 42.386 1.00 10.83 77 ASP A C 1
ATOM 629 O O . ASP A 1 77 ? 33.035 74.946 43.361 1.00 10.84 77 ASP A O 1
ATOM 634 N N . PHE A 1 78 ? 33.414 76.926 42.306 1.00 9.77 78 PHE A N 1
ATOM 635 C CA . PHE A 1 78 ? 32.741 77.702 43.302 1.00 10.25 78 PHE A CA 1
ATOM 636 C C . PHE A 1 78 ? 31.319 77.147 43.582 1.00 11.35 78 PHE A C 1
ATOM 637 O O . PHE A 1 78 ? 30.942 76.962 44.734 1.00 11.18 78 PHE A O 1
ATOM 645 N N . TRP A 1 79 ? 30.557 76.863 42.533 1.00 12.52 79 TRP A N 1
ATOM 646 C CA . TRP A 1 79 ? 29.180 76.343 42.673 1.00 14.11 79 TRP A CA 1
ATOM 647 C C . TRP A 1 79 ? 29.053 74.967 43.271 1.00 15.92 79 TRP A C 1
ATOM 648 O O . TRP A 1 79 ? 27.993 74.647 43.813 1.00 17.10 79 TRP A O 1
ATOM 659 N N . LYS A 1 80 ? 30.135 74.185 43.228 1.00 18.09 80 LYS A N 1
ATOM 660 C CA . LYS A 1 80 ? 30.213 72.847 43.846 1.00 19.86 80 LYS A CA 1
ATOM 661 C C . LYS A 1 80 ? 30.742 72.898 45.276 1.00 19.37 80 LYS A C 1
ATOM 662 O O . LYS A 1 80 ? 30.288 72.163 46.131 1.00 19.40 80 LYS A O 1
ATOM 668 N N . LEU A 1 81 ? 31.728 73.742 45.523 1.00 19.43 81 LEU A N 1
ATOM 669 C CA . LEU A 1 81 ? 32.495 73.707 46.766 1.00 19.63 81 LEU A CA 1
ATOM 670 C C . LEU A 1 81 ? 31.974 74.605 47.898 1.00 19.98 81 LEU A C 1
ATOM 671 O O . LEU A 1 81 ? 32.273 74.350 49.044 1.00 19.93 81 LEU A O 1
ATOM 676 N N . CYS A 1 82 ? 31.217 75.648 47.581 1.00 20.81 82 CYS A N 1
ATOM 677 C CA . CYS A 1 82 ? 30.799 76.659 48.583 1.00 21.21 82 CYS A CA 1
ATOM 678 C C . CYS A 1 82 ? 29.294 76.615 48.758 1.00 21.26 82 CYS A C 1
ATOM 679 O O . CYS A 1 82 ? 28.608 75.975 47.957 1.00 21.38 82 CYS A O 1
ATOM 682 N N . THR A 1 83 ? 28.783 77.252 49.815 1.00 21.72 83 THR A N 1
ATOM 683 C CA . THR A 1 83 ? 27.325 77.475 49.952 1.00 22.21 83 THR A CA 1
ATOM 684 C C . THR A 1 83 ? 27.147 78.922 49.606 1.00 20.88 83 THR A C 1
ATOM 685 O O . THR A 1 83 ? 27.465 79.793 50.416 1.00 20.83 83 THR A O 1
ATOM 689 N N . PRO A 1 84 ? 26.684 79.183 48.382 1.00 19.95 84 PRO A N 1
ATOM 690 C CA . PRO A 1 84 ? 26.576 80.555 47.898 1.00 18.68 84 PRO A CA 1
ATOM 691 C C . PRO A 1 84 ? 25.463 81.301 48.668 1.00 18.62 84 PRO A C 1
ATOM 692 O O . PRO A 1 84 ? 24.394 80.740 48.901 1.00 17.83 84 PRO A O 1
ATOM 696 N N . VAL A 1 85 ? 25.769 82.535 49.079 1.00 18.18 85 VAL A N 1
ATOM 697 C CA . VAL A 1 85 ? 24.875 83.425 49.813 1.00 18.67 85 VAL A CA 1
ATOM 698 C C . VAL A 1 85 ? 24.767 84.728 49.004 1.00 19.46 85 VAL A C 1
ATOM 699 O O . VAL A 1 85 ? 25.790 85.268 48.537 1.00 19.87 85 VAL A O 1
ATOM 703 N N . ARG A 1 86 ? 23.546 85.205 48.783 1.00 20.67 86 ARG A N 1
ATOM 704 C CA . ARG A 1 86 ? 23.294 86.420 47.949 1.00 20.82 86 ARG A CA 1
ATOM 705 C C . ARG A 1 86 ? 23.514 87.582 48.881 1.00 19.90 86 ARG A C 1
ATOM 706 O O . ARG A 1 86 ? 22.570 88.184 49.378 1.00 19.64 86 ARG A O 1
ATOM 714 N N . SER A 1 87 ? 24.738 87.908 49.179 1.00 19.28 87 SER A N 1
ATOM 715 C CA . SER A 1 87 ? 24.951 89.004 50.113 1.00 18.16 87 SER A CA 1
ATOM 716 C C . SER A 1 87 ? 26.316 89.573 49.809 1.00 17.86 87 SER A C 1
ATOM 717 O O . SER A 1 87 ? 27.303 88.824 49.816 1.00 16.98 87 SER A O 1
ATOM 720 N N . THR A 1 88 ? 26.371 90.873 49.528 1.00 17.16 88 THR A N 1
ATOM 721 C CA . THR A 1 88 ? 27.590 91.452 49.010 1.00 16.77 88 THR A CA 1
ATOM 722 C C . THR A 1 88 ? 28.155 92.557 49.902 1.00 16.35 88 THR A C 1
ATOM 723 O O . THR A 1 88 ? 29.355 92.941 49.763 1.00 17.93 88 THR A O 1
ATOM 727 N N . TYR A 1 89 ? 27.367 93.002 50.867 1.00 15.02 89 TYR A N 1
ATOM 728 C CA . TYR A 1 89 ? 27.736 94.103 51.719 1.00 14.90 89 TYR A CA 1
ATOM 729 C C . TYR A 1 89 ? 29.020 93.913 52.461 1.00 14.46 89 TYR A C 1
ATOM 730 O O . TYR A 1 89 ? 29.808 94.846 52.502 1.00 14.88 89 TYR A O 1
ATOM 739 N N . GLN A 1 90 ? 29.254 92.744 53.065 1.00 15.44 90 GLN A N 1
ATOM 740 C CA . GLN A 1 90 ? 30.561 92.478 53.754 1.00 16.65 90 GLN A CA 1
ATOM 741 C C . GLN A 1 90 ? 31.760 92.596 52.805 1.00 14.86 90 GLN A C 1
ATOM 742 O O . GLN A 1 90 ? 32.800 93.119 53.187 1.00 15.75 90 GLN A O 1
ATOM 748 N N . SER A 1 91 ? 31.639 92.100 51.597 1.00 13.97 91 SER A N 1
ATOM 749 C CA . SER A 1 91 ? 32.729 92.247 50.679 1.00 13.37 91 SER A CA 1
ATOM 750 C C . SER A 1 91 ? 32.914 93.742 50.315 1.00 13.80 91 SER A C 1
ATOM 751 O O . SER A 1 91 ? 34.039 94.132 50.113 1.00 14.58 91 SER A O 1
ATOM 754 N N . CYS A 1 92 ? 31.858 94.583 50.224 1.00 13.92 92 CYS A N 1
ATOM 755 C CA . CYS A 1 92 ? 32.065 96.045 50.035 1.00 13.71 92 CYS A CA 1
ATOM 756 C C . CYS A 1 92 ? 32.764 96.681 51.264 1.00 14.21 92 CYS A C 1
ATOM 757 O O . CYS A 1 92 ? 33.685 97.513 51.111 1.00 13.73 92 CYS A O 1
ATOM 760 N N . ARG A 1 93 ? 32.340 96.303 52.474 1.00 11.04 93 ARG A N 1
ATOM 761 C CA . ARG A 1 93 ? 33.014 96.808 53.662 1.00 11.40 93 ARG A CA 1
ATOM 762 C C . ARG A 1 93 ? 34.512 96.375 53.701 1.00 11.59 93 ARG A C 1
ATOM 763 O O . ARG A 1 93 ? 35.375 97.146 54.096 1.00 14.25 93 ARG A O 1
ATOM 771 N N . ALA A 1 94 ? 34.830 95.162 53.311 1.00 10.14 94 ALA A N 1
ATOM 772 C CA . ALA A 1 94 ? 36.239 94.736 53.211 1.00 9.81 94 ALA A CA 1
ATOM 773 C C . ALA A 1 94 ? 37.094 95.573 52.258 1.00 9.72 94 ALA A C 1
ATOM 774 O O . ALA A 1 94 ? 38.244 95.846 52.593 1.00 11.17 94 ALA A O 1
ATOM 776 N N . VAL A 1 95 ? 36.596 95.936 51.065 1.00 9.21 95 VAL A N 1
ATOM 777 C CA . VAL A 1 95 ? 37.393 96.769 50.195 1.00 9.46 95 VAL A CA 1
ATOM 778 C C . VAL A 1 95 ? 37.572 98.158 50.777 1.00 9.44 95 VAL A C 1
ATOM 779 O O . VAL A 1 95 ? 38.647 98.676 50.726 1.00 9.60 95 VAL A O 1
ATOM 783 N N . ILE A 1 96 ? 36.542 98.731 51.388 1.00 9.65 96 ILE A N 1
ATOM 784 C CA . ILE A 1 96 ? 36.641 100.066 51.965 1.00 10.29 96 ILE A CA 1
ATOM 785 C C . ILE A 1 96 ? 37.610 99.978 53.130 1.00 11.08 96 ILE A C 1
ATOM 786 O O . ILE A 1 96 ? 38.501 100.805 53.221 1.00 11.79 96 ILE A O 1
ATOM 791 N N . ALA A 1 97 ? 37.514 98.961 53.984 1.00 11.01 97 ALA A N 1
ATOM 792 C CA . ALA A 1 97 ? 38.473 98.874 55.111 1.00 12.88 97 ALA A CA 1
ATOM 793 C C . ALA A 1 97 ? 39.945 98.759 54.627 1.00 12.89 97 ALA A C 1
ATOM 794 O O . ALA A 1 97 ? 40.872 99.344 55.204 1.00 14.47 97 ALA A O 1
ATOM 796 N N . ALA A 1 98 ? 40.139 98.021 53.568 1.00 12.21 98 ALA A N 1
ATOM 797 C CA . ALA A 1 98 ? 41.447 97.856 53.012 1.00 11.65 98 ALA A CA 1
ATOM 798 C C . ALA A 1 98 ? 41.947 99.183 52.459 1.00 11.37 98 ALA A C 1
ATOM 799 O O . ALA A 1 98 ? 43.140 99.430 52.481 1.00 10.86 98 ALA A O 1
ATOM 801 N N . GLY A 1 99 ? 41.031 99.999 51.936 1.00 9.65 99 GLY A N 1
ATOM 802 C CA . GLY A 1 99 ? 41.343 101.340 51.487 1.00 11.95 99 GLY A CA 1
ATOM 803 C C . GLY A 1 99 ? 41.892 102.260 52.565 1.00 13.52 99 GLY A C 1
ATOM 804 O O . GLY A 1 99 ? 42.691 103.125 52.255 1.00 14.57 99 GLY A O 1
ATOM 805 N N . PHE A 1 100 ? 41.497 102.058 53.829 1.00 14.59 100 PHE A N 1
ATOM 806 C CA . PHE A 1 100 ? 42.102 102.763 54.958 1.00 15.02 100 PHE A CA 1
ATOM 807 C C . PHE A 1 100 ? 43.581 102.461 55.115 1.00 16.03 100 PHE A C 1
ATOM 808 O O . PHE A 1 100 ? 44.286 103.248 55.726 1.00 16.11 100 PHE A O 1
ATOM 816 N N . GLN A 1 101 ? 44.047 101.302 54.652 1.00 14.76 101 GLN A N 1
ATOM 817 C CA . GLN A 1 101 ? 45.460 101.020 54.708 1.00 14.79 101 GLN A CA 1
ATOM 818 C C . GLN A 1 101 ? 46.037 101.144 53.310 1.00 16.33 101 GLN A C 1
ATOM 819 O O . GLN A 1 101 ? 46.942 100.397 52.924 1.00 17.99 101 GLN A O 1
ATOM 825 N N . ASP A 1 102 ? 45.464 102.029 52.506 1.00 17.68 102 ASP A N 1
ATOM 826 C CA . ASP A 1 102 ? 45.943 102.219 51.128 1.00 18.18 102 ASP A CA 1
ATOM 827 C C . ASP A 1 102 ? 45.978 100.999 50.219 1.00 16.36 102 ASP A C 1
ATOM 828 O O . ASP A 1 102 ? 46.831 100.892 49.336 1.00 15.66 102 ASP A O 1
ATOM 833 N N . SER A 1 103 ? 45.022 100.095 50.394 1.00 14.86 103 SER A N 1
ATOM 834 C CA . SER A 1 103 ? 45.042 98.869 49.587 1.00 12.83 103 SER A CA 1
ATOM 835 C C . SER A 1 103 ? 43.698 98.532 49.045 1.00 11.54 103 SER A C 1
ATOM 836 O O . SER A 1 103 ? 43.372 97.342 48.966 1.00 11.54 103 SER A O 1
ATOM 839 N N . TYR A 1 104 ? 42.918 99.560 48.698 1.00 8.70 104 TYR A N 1
ATOM 840 C CA . TYR A 1 104 ? 41.644 99.355 48.158 1.00 8.99 104 TYR A CA 1
ATOM 841 C C . TYR A 1 104 ? 41.750 98.426 46.914 1.00 10.46 104 TYR A C 1
ATOM 842 O O . TYR A 1 104 ? 41.058 97.406 46.867 1.00 8.15 104 TYR A O 1
ATOM 851 N N . GLU A 1 105 ? 42.587 98.785 45.929 1.00 9.71 105 GLU A N 1
ATOM 852 C CA . GLU A 1 105 ? 42.663 98.016 44.677 1.00 10.56 105 GLU A CA 1
ATOM 853 C C . GLU A 1 105 ? 43.255 96.603 44.880 1.00 12.18 105 GLU A C 1
ATOM 854 O O . GLU A 1 105 ? 42.793 95.618 44.243 1.00 7.98 105 GLU A O 1
ATOM 860 N N . GLN A 1 106 ? 44.207 96.491 45.799 1.00 12.18 106 GLN A N 1
ATOM 861 C CA . GLN A 1 106 ? 44.751 95.183 46.055 1.00 13.85 106 GLN A CA 1
ATOM 862 C C . GLN A 1 106 ? 43.671 94.280 46.677 1.00 13.00 106 GLN A C 1
ATOM 863 O O . GLN A 1 106 ? 43.609 93.109 46.323 1.00 12.94 106 GLN A O 1
ATOM 869 N N . MET A 1 107 ? 42.846 94.788 47.594 1.00 11.72 107 MET A N 1
ATOM 870 C CA . MET A 1 107 ? 41.818 93.960 48.181 1.00 11.03 107 MET A CA 1
ATOM 871 C C . MET A 1 107 ? 40.694 93.615 47.199 1.00 11.24 107 MET A C 1
ATOM 872 O O . MET A 1 107 ? 40.126 92.482 47.225 1.00 11.25 107 MET A O 1
ATOM 877 N N . LEU A 1 108 ? 40.320 94.592 46.367 1.00 11.64 108 LEU A N 1
ATOM 878 C CA . LEU A 1 108 ? 39.300 94.373 45.324 1.00 11.80 108 LEU A CA 1
ATOM 879 C C . LEU A 1 108 ? 39.710 93.192 44.418 1.00 10.90 108 LEU A C 1
ATOM 880 O O . LEU A 1 108 ? 38.913 92.254 44.194 1.00 11.08 108 LEU A O 1
ATOM 885 N N . GLU A 1 109 ? 40.938 93.225 43.930 1.00 9.87 109 GLU A N 1
ATOM 886 C CA . GLU A 1 109 ? 41.444 92.156 43.097 1.00 11.92 109 GLU A CA 1
ATOM 887 C C . GLU A 1 109 ? 41.516 90.844 43.919 1.00 12.15 109 GLU A C 1
ATOM 888 O O . GLU A 1 109 ? 41.229 89.767 43.425 1.00 14.11 109 GLU A O 1
ATOM 894 N N . ALA A 1 110 ? 41.845 90.930 45.191 1.00 11.52 110 ALA A N 1
ATOM 895 C CA . ALA A 1 110 ? 42.041 89.721 45.929 1.00 11.45 110 ALA A CA 1
ATOM 896 C C . ALA A 1 110 ? 40.672 89.050 46.122 1.00 12.39 110 ALA A C 1
ATOM 897 O O . ALA A 1 110 ? 40.591 87.800 46.051 1.00 12.11 110 ALA A O 1
ATOM 899 N N . ILE A 1 111 ? 39.606 89.843 46.344 1.00 10.80 111 ILE A N 1
ATOM 900 C CA . ILE A 1 111 ? 38.256 89.297 46.523 1.00 10.77 111 ILE A CA 1
ATOM 901 C C . ILE A 1 111 ? 37.706 88.698 45.219 1.00 10.58 111 ILE A C 1
ATOM 902 O O . ILE A 1 111 ? 37.030 87.669 45.245 1.00 10.64 111 ILE A O 1
ATOM 907 N N . GLN A 1 112 ? 37.929 89.374 44.091 1.00 9.57 112 GLN A N 1
ATOM 908 C CA . GLN A 1 112 ? 37.509 88.852 42.785 1.00 9.00 112 GLN A CA 1
ATOM 909 C C . GLN A 1 112 ? 38.221 87.511 42.474 1.00 9.28 112 GLN A C 1
ATOM 910 O O . GLN A 1 112 ? 37.590 86.522 42.102 1.00 8.00 112 GLN A O 1
ATOM 916 N N . HIS A 1 113 ? 39.533 87.472 42.676 1.00 9.57 113 HIS A N 1
ATOM 917 C CA . HIS A 1 113 ? 40.254 86.230 42.518 1.00 9.68 113 HIS A CA 1
ATOM 918 C C . HIS A 1 113 ? 39.703 85.181 43.462 1.00 10.17 113 HIS A C 1
ATOM 919 O O . HIS A 1 113 ? 39.464 84.084 43.008 1.00 11.56 113 HIS A O 1
ATOM 926 N N . ALA A 1 114 ? 39.453 85.525 44.721 1.00 10.36 114 ALA A N 1
ATOM 927 C CA . ALA A 1 114 ? 38.944 84.550 45.693 1.00 10.51 114 ALA A CA 1
ATOM 928 C C . ALA A 1 114 ? 37.653 83.906 45.197 1.00 10.98 114 ALA A C 1
ATOM 929 O O . ALA A 1 114 ? 37.483 82.692 45.258 1.00 10.76 114 ALA A O 1
ATOM 931 N N . TYR A 1 115 ? 36.713 84.773 44.830 1.00 9.58 115 TYR A N 1
ATOM 932 C CA . TYR A 1 115 ? 35.403 84.376 44.385 1.00 9.14 115 TYR A CA 1
ATOM 933 C C . TYR A 1 115 ? 35.404 83.649 43.001 1.00 9.13 115 TYR A C 1
ATOM 934 O O . TYR A 1 115 ? 34.847 82.566 42.866 1.00 8.32 115 TYR A O 1
ATOM 943 N N . TYR A 1 116 ? 36.053 84.235 41.992 1.00 8.40 116 TYR A N 1
ATOM 944 C CA . TYR A 1 116 ? 35.954 83.743 40.662 1.00 8.93 116 TYR A CA 1
ATOM 945 C C . TYR A 1 116 ? 36.988 82.692 40.288 1.00 9.08 116 TYR A C 1
ATOM 946 O O . TYR A 1 116 ? 36.736 81.875 39.383 1.00 9.78 116 TYR A O 1
ATOM 955 N N . LEU A 1 117 ? 38.116 82.661 40.997 1.00 7.88 117 LEU A N 1
ATOM 956 C CA . LEU A 1 117 ? 39.200 81.688 40.646 1.00 7.25 117 LEU A CA 1
ATOM 957 C C . LEU A 1 117 ? 39.481 80.660 41.748 1.00 7.37 117 LEU A C 1
ATOM 958 O O . LEU A 1 117 ? 39.818 79.522 41.449 1.00 7.86 117 LEU A O 1
ATOM 963 N N . ARG A 1 118 ? 39.344 81.057 43.012 1.00 8.23 118 ARG A N 1
ATOM 964 C CA . ARG A 1 118 ? 39.854 80.268 44.118 1.00 9.02 118 ARG A CA 1
ATOM 965 C C . ARG A 1 118 ? 38.777 79.476 44.777 1.00 10.09 118 ARG A C 1
ATOM 966 O O . ARG A 1 118 ? 39.043 78.707 45.709 1.00 9.41 118 ARG A O 1
ATOM 974 N N . ALA A 1 119 ? 37.560 79.624 44.256 1.00 11.14 119 ALA A N 1
ATOM 975 C CA . ALA A 1 119 ? 36.428 78.931 44.864 1.00 11.77 119 ALA A CA 1
ATOM 976 C C . ALA A 1 119 ? 36.398 79.171 46.388 1.00 12.38 119 ALA A C 1
ATOM 977 O O . ALA A 1 119 ? 36.267 78.254 47.153 1.00 13.70 119 ALA A O 1
ATOM 979 N N . MET A 1 120 ? 36.493 80.407 46.840 1.00 13.18 120 MET A N 1
ATOM 980 C CA . MET A 1 120 ? 36.397 80.775 48.257 1.00 12.89 120 MET A CA 1
ATOM 981 C C . MET A 1 120 ? 35.109 81.631 48.473 1.00 13.06 120 MET A C 1
ATOM 982 O O . MET A 1 120 ? 34.774 82.410 47.633 1.00 13.35 120 MET A O 1
ATOM 987 N N . PRO A 1 121 ? 34.398 81.488 49.584 1.00 13.10 121 PRO A N 1
ATOM 988 C CA . PRO A 1 121 ? 33.160 82.252 49.726 1.00 12.69 121 PRO A CA 1
ATOM 989 C C . PRO A 1 121 ? 33.473 83.743 49.943 1.00 14.80 121 PRO A C 1
ATOM 990 O O . PRO A 1 121 ? 34.165 84.112 50.898 1.00 15.52 121 PRO A O 1
ATOM 994 N N . PRO A 1 122 ? 33.041 84.614 49.029 1.00 16.20 122 PRO A N 1
ATOM 995 C CA . PRO A 1 122 ? 33.512 86.001 49.170 1.00 16.92 122 PRO A CA 1
ATOM 996 C C . PRO A 1 122 ? 32.774 86.793 50.263 1.00 17.66 122 PRO A C 1
ATOM 997 O O . PRO A 1 122 ? 33.123 87.946 50.518 1.00 18.99 122 PRO A O 1
ATOM 1001 N N . HIS A 1 123 ? 31.756 86.198 50.871 1.00 18.13 123 HIS A N 1
ATOM 1002 C CA . HIS A 1 123 ? 30.931 86.886 51.873 1.00 19.30 123 HIS A CA 1
ATOM 1003 C C . HIS A 1 123 ? 31.368 86.555 53.296 1.00 19.88 123 HIS A C 1
ATOM 1004 O O . HIS A 1 123 ? 30.843 87.142 54.237 1.00 20.75 123 HIS A O 1
ATOM 1011 N N . GLU A 1 124 ? 32.327 85.660 53.444 1.00 20.23 124 GLU A N 1
ATOM 1012 C CA . GLU A 1 124 ? 32.743 85.182 54.741 1.00 21.55 124 GLU A CA 1
ATOM 1013 C C . GLU A 1 124 ? 33.923 85.929 55.322 1.00 20.70 124 GLU A C 1
ATOM 1014 O O . GLU A 1 124 ? 34.898 86.263 54.617 1.00 19.56 124 GLU A O 1
ATOM 1020 N N . GLU A 1 125 ? 33.819 86.180 56.626 1.00 20.31 125 GLU A N 1
ATOM 1021 C CA . GLU A 1 125 ? 34.909 86.698 57.438 1.00 20.99 125 GLU A CA 1
ATOM 1022 C C . GLU A 1 125 ? 36.211 85.909 57.269 1.00 20.19 125 GLU A C 1
ATOM 1023 O O . GLU A 1 125 ? 37.250 86.502 57.017 1.00 21.49 125 GLU A O 1
ATOM 1029 N N . ALA A 1 126 ? 36.183 84.591 57.386 1.00 19.08 126 ALA A N 1
ATOM 1030 C CA . ALA A 1 126 ? 37.432 83.811 57.191 1.00 18.50 126 ALA A CA 1
ATOM 1031 C C . ALA A 1 126 ? 38.164 84.187 55.859 1.00 18.02 126 ALA A C 1
ATOM 1032 O O . ALA A 1 126 ? 39.388 84.339 55.842 1.00 18.58 126 ALA A O 1
ATOM 1034 N N . THR A 1 127 ? 37.418 84.378 54.776 1.00 16.60 127 THR A N 1
ATOM 1035 C CA . THR A 1 127 ? 38.001 84.756 53.504 1.00 15.00 127 THR A CA 1
ATOM 1036 C C . THR A 1 127 ? 38.636 86.145 53.639 1.00 14.43 127 THR A C 1
ATOM 1037 O O . THR A 1 127 ? 39.791 86.307 53.413 1.00 13.78 127 THR A O 1
ATOM 1041 N N . HIS A 1 128 ? 37.878 87.133 54.065 1.00 15.53 128 HIS A N 1
ATOM 1042 C CA . HIS A 1 128 ? 38.401 88.494 54.225 1.00 16.41 128 HIS A CA 1
ATOM 1043 C C . HIS A 1 128 ? 39.703 88.580 55.043 1.00 16.56 128 HIS A C 1
ATOM 1044 O O . HIS A 1 128 ? 40.621 89.275 54.645 1.00 17.19 128 HIS A O 1
ATOM 1051 N N . LEU A 1 129 ? 39.783 87.889 56.175 1.00 16.24 129 LEU A N 1
ATOM 1052 C CA . LEU A 1 129 ? 41.007 87.879 56.980 1.00 16.00 129 LEU A CA 1
ATOM 1053 C C . LEU A 1 129 ? 42.150 87.126 56.341 1.00 16.44 129 LEU A C 1
ATOM 1054 O O . LEU A 1 129 ? 43.305 87.580 56.434 1.00 17.01 129 LEU A O 1
ATOM 1059 N N . GLN A 1 130 ? 41.871 85.977 55.709 1.00 14.69 130 GLN A N 1
ATOM 1060 C CA . GLN A 1 130 ? 42.903 85.357 54.892 1.00 13.92 130 GLN A CA 1
ATOM 1061 C C . GLN A 1 130 ? 43.456 86.280 53.748 1.00 13.85 130 GLN A C 1
ATOM 1062 O O . GLN A 1 130 ? 44.689 86.284 53.528 1.00 12.69 130 GLN A O 1
ATOM 1068 N N . LEU A 1 131 ? 42.570 87.016 53.033 1.00 10.96 131 LEU A N 1
ATOM 1069 C CA . LEU A 1 131 ? 42.988 87.971 52.013 1.00 12.06 131 LEU A CA 1
ATOM 1070 C C . LEU A 1 131 ? 43.769 89.152 52.626 1.00 12.35 131 LEU A C 1
ATOM 1071 O O . LEU A 1 131 ? 44.743 89.586 52.046 1.00 11.84 131 LEU A O 1
ATOM 1076 N N . ALA A 1 132 ? 43.341 89.670 53.786 1.00 12.47 132 ALA A N 1
ATOM 1077 C CA . ALA A 1 132 ? 44.027 90.810 54.412 1.00 12.04 132 ALA A CA 1
ATOM 1078 C C . ALA A 1 132 ? 45.484 90.460 54.695 1.00 13.73 132 ALA A C 1
ATOM 1079 O O . ALA A 1 132 ? 46.386 91.260 54.471 1.00 12.80 132 ALA A O 1
ATOM 1081 N N . LYS A 1 133 ? 45.702 89.239 55.183 1.00 14.71 133 LYS A N 1
ATOM 1082 C CA . LYS A 1 133 ? 47.028 88.755 55.442 1.00 17.90 133 LYS A CA 1
ATOM 1083 C C . LYS A 1 133 ? 47.863 88.616 54.139 1.00 17.88 133 LYS A C 1
ATOM 1084 O O . LYS A 1 133 ? 48.965 89.153 54.017 1.00 17.36 133 LYS A O 1
ATOM 1090 N N . GLU A 1 134 ? 47.309 87.907 53.164 1.00 18.22 134 GLU A N 1
ATOM 1091 C CA . GLU A 1 134 ? 47.964 87.717 51.880 1.00 19.00 134 GLU A CA 1
ATOM 1092 C C . GLU A 1 134 ? 48.397 89.040 51.243 1.00 19.60 134 GLU A C 1
ATOM 1093 O O . GLU A 1 134 ? 49.482 89.125 50.690 1.00 19.11 134 GLU A O 1
ATOM 1099 N N . ILE A 1 135 ? 47.546 90.068 51.361 1.00 19.11 135 ILE A N 1
ATOM 1100 C CA . ILE A 1 135 ? 47.769 91.403 50.756 1.00 19.56 135 ILE A CA 1
ATOM 1101 C C . ILE A 1 135 ? 48.739 92.314 51.590 1.00 19.09 135 ILE A C 1
ATOM 1102 O O . ILE A 1 135 ? 49.038 93.442 51.204 1.00 19.47 135 ILE A O 1
ATOM 1107 N N . GLY A 1 136 ? 49.223 91.781 52.713 1.00 16.57 136 GLY A N 1
ATOM 1108 C CA . GLY A 1 136 ? 50.082 92.516 53.585 1.00 16.76 136 GLY A CA 1
ATOM 1109 C C . GLY A 1 136 ? 49.452 93.535 54.541 1.00 17.07 136 GLY A C 1
ATOM 1110 O O . GLY A 1 136 ? 50.192 94.331 55.081 1.00 18.16 136 GLY A O 1
ATOM 1111 N N . LEU A 1 137 ? 48.136 93.534 54.790 1.00 15.22 137 LEU A N 1
ATOM 1112 C CA . LEU A 1 137 ? 47.557 94.516 55.736 1.00 14.65 137 LEU A CA 1
ATOM 1113 C C . LEU A 1 137 ? 47.951 94.211 57.175 1.00 14.28 137 LEU A C 1
ATOM 1114 O O . LEU A 1 137 ? 48.268 93.063 57.491 1.00 14.21 137 LEU A O 1
ATOM 1119 N N . ASN A 1 138 ? 47.849 95.204 58.057 1.00 13.15 138 ASN A N 1
ATOM 1120 C CA . ASN A 1 138 ? 47.742 94.959 59.513 1.00 13.40 138 ASN A CA 1
ATOM 1121 C C . ASN A 1 138 ? 46.362 94.307 59.745 1.00 12.69 138 ASN A C 1
ATOM 1122 O O . ASN A 1 138 ? 45.325 94.988 59.642 1.00 12.93 138 ASN A O 1
ATOM 1127 N N . VAL A 1 139 ? 46.332 93.004 59.977 1.00 12.03 139 VAL A N 1
ATOM 1128 C CA . VAL A 1 139 ? 45.085 92.237 60.000 1.00 13.26 139 VAL A CA 1
ATOM 1129 C C . VAL A 1 139 ? 44.180 92.712 61.156 1.00 14.34 139 VAL A C 1
ATOM 1130 O O . VAL A 1 139 ? 42.981 92.822 60.987 1.00 14.55 139 VAL A O 1
ATOM 1134 N N . GLN A 1 140 ? 44.759 93.005 62.318 1.00 14.95 140 GLN A N 1
ATOM 1135 C CA . GLN A 1 140 ? 43.986 93.414 63.472 1.00 16.13 140 GLN A CA 1
ATOM 1136 C C . GLN A 1 140 ? 43.332 94.760 63.225 1.00 16.05 140 GLN A C 1
ATOM 1137 O O . GLN A 1 140 ? 42.161 94.891 63.484 1.00 16.20 140 GLN A O 1
ATOM 1143 N N . GLN A 1 141 ? 44.066 95.739 62.700 1.00 15.60 141 GLN A N 1
ATOM 1144 C CA . GLN A 1 141 ? 43.461 97.022 62.361 1.00 15.97 141 GLN A CA 1
ATOM 1145 C C . GLN A 1 141 ? 42.335 96.828 61.314 1.00 15.40 141 GLN A C 1
ATOM 1146 O O . GLN A 1 141 ? 41.293 97.466 61.381 1.00 15.33 141 GLN A O 1
ATOM 1152 N N . PHE A 1 142 ? 42.546 95.933 60.360 1.00 16.01 142 PHE A N 1
ATOM 1153 C CA . PHE A 1 142 ? 41.540 95.684 59.323 1.00 15.86 142 PHE A CA 1
ATOM 1154 C C . PHE A 1 142 ? 40.287 95.093 59.957 1.00 17.63 142 PHE A C 1
ATOM 1155 O O . PHE A 1 142 ? 39.177 95.532 59.649 1.00 17.32 142 PHE A O 1
ATOM 1163 N N . LYS A 1 143 ? 40.466 94.149 60.880 1.00 17.75 143 LYS A N 1
ATOM 1164 C CA . LYS A 1 143 ? 39.323 93.596 61.564 1.00 19.65 143 LYS A CA 1
ATOM 1165 C C . LYS A 1 143 ? 38.540 94.625 62.422 1.00 18.90 143 LYS A C 1
ATOM 1166 O O . LYS A 1 143 ? 37.330 94.601 62.360 1.00 19.32 143 LYS A O 1
ATOM 1172 N N . ASN A 1 144 ? 39.212 95.472 63.225 1.00 18.33 144 ASN A N 1
ATOM 1173 C CA . ASN A 1 144 ? 38.578 96.541 64.016 1.00 17.63 144 ASN A CA 1
ATOM 1174 C C . ASN A 1 144 ? 37.904 97.568 63.084 1.00 17.93 144 ASN A C 1
ATOM 1175 O O . ASN A 1 144 ? 36.780 97.971 63.331 1.00 18.49 144 ASN A O 1
ATOM 1180 N N . ASP A 1 145 ? 38.570 97.931 61.993 1.00 16.87 145 ASP A N 1
ATOM 1181 C CA . ASP A 1 145 ? 37.996 98.870 61.041 1.00 17.94 145 ASP A CA 1
ATOM 1182 C C . ASP A 1 145 ? 36.662 98.394 60.456 1.00 18.68 145 ASP A C 1
ATOM 1183 O O . ASP A 1 145 ? 35.710 99.168 60.407 1.00 15.63 145 ASP A O 1
ATOM 1188 N N . MET A 1 146 ? 36.622 97.126 60.000 1.00 20.24 146 MET A N 1
ATOM 1189 C CA . MET A 1 146 ? 35.392 96.480 59.507 1.00 21.91 146 MET A CA 1
ATOM 1190 C C . MET A 1 146 ? 34.229 96.598 60.489 1.00 22.28 146 MET A C 1
ATOM 1191 O O . MET A 1 146 ? 33.115 96.795 60.075 1.00 23.76 146 MET A O 1
ATOM 1196 N N . ASP A 1 147 ? 34.510 96.474 61.758 1.00 21.74 147 ASP A N 1
ATOM 1197 C CA . ASP A 1 147 ? 33.468 96.490 62.753 1.00 23.09 147 ASP A CA 1
ATOM 1198 C C . ASP A 1 147 ? 33.224 97.881 63.399 1.00 21.23 147 ASP A C 1
ATOM 1199 O O . ASP A 1 147 ? 32.639 97.967 64.457 1.00 20.49 147 ASP A O 1
ATOM 1204 N N . GLY A 1 148 ? 33.691 98.969 62.799 1.00 20.16 148 GLY A N 1
ATOM 1205 C CA . GLY A 1 148 ? 33.650 100.245 63.539 1.00 17.08 148 GLY A CA 1
ATOM 1206 C C . GLY A 1 148 ? 32.577 101.104 62.937 1.00 15.67 148 GLY A C 1
ATOM 1207 O O . GLY A 1 148 ? 32.144 100.851 61.810 1.00 14.89 148 GLY A O 1
ATOM 1208 N N . THR A 1 149 ? 32.176 102.143 63.662 1.00 13.39 149 THR A N 1
ATOM 1209 C CA . THR A 1 149 ? 31.165 103.025 63.151 1.00 12.96 149 THR A CA 1
ATOM 1210 C C . THR A 1 149 ? 31.753 103.947 62.056 1.00 13.41 149 THR A C 1
ATOM 1211 O O . THR A 1 149 ? 31.014 104.419 61.181 1.00 13.19 149 THR A O 1
ATOM 1215 N N . LEU A 1 150 ? 33.054 104.246 62.109 1.00 13.20 150 LEU A N 1
ATOM 1216 C CA . LEU A 1 150 ? 33.650 105.079 61.045 1.00 13.65 150 LEU A CA 1
ATOM 1217 C C . LEU A 1 150 ? 33.375 104.436 59.679 1.00 14.18 150 LEU A C 1
ATOM 1218 O O . LEU A 1 150 ? 32.856 105.094 58.787 1.00 14.64 150 LEU A O 1
ATOM 1223 N N . LEU A 1 151 ? 33.663 103.147 59.538 1.00 15.27 151 LEU A N 1
ATOM 1224 C CA . LEU A 1 151 ? 33.396 102.408 58.298 1.00 16.62 151 LEU A CA 1
ATOM 1225 C C . LEU A 1 151 ? 31.946 102.291 57.890 1.00 17.59 151 LEU A C 1
ATOM 1226 O O . LEU A 1 151 ? 31.645 102.370 56.688 1.00 17.65 151 LEU A O 1
ATOM 1231 N N . GLU A 1 152 ? 31.033 102.063 58.828 1.00 18.82 152 GLU A N 1
ATOM 1232 C CA . GLU A 1 152 ? 29.627 102.034 58.411 1.00 20.55 152 GLU A CA 1
ATOM 1233 C C . GLU A 1 152 ? 29.204 103.393 57.883 1.00 20.72 152 GLU A C 1
ATOM 1234 O O . GLU A 1 152 ? 28.403 103.468 56.973 1.00 22.25 152 GLU A O 1
ATOM 1240 N N . GLY A 1 153 ? 29.797 104.459 58.420 1.00 19.89 153 GLY A N 1
ATOM 1241 C CA . GLY A 1 153 ? 29.551 105.844 57.981 1.00 17.72 153 GLY A CA 1
ATOM 1242 C C . GLY A 1 153 ? 29.986 106.002 56.509 1.00 16.94 153 GLY A C 1
ATOM 1243 O O . GLY A 1 153 ? 29.229 106.501 55.676 1.00 17.25 153 GLY A O 1
ATOM 1244 N N . VAL A 1 154 ? 31.197 105.563 56.188 1.00 16.16 154 VAL A N 1
ATOM 1245 C CA . VAL A 1 154 ? 31.740 105.648 54.847 1.00 13.99 154 VAL A CA 1
ATOM 1246 C C . VAL A 1 154 ? 30.923 104.777 53.891 1.00 14.47 154 VAL A C 1
ATOM 1247 O O . VAL A 1 154 ? 30.512 105.229 52.798 1.00 16.01 154 VAL A O 1
ATOM 1251 N N . PHE A 1 155 ? 30.670 103.546 54.310 1.00 14.55 155 PHE A N 1
ATOM 1252 C CA . PHE A 1 155 ? 29.920 102.603 53.525 1.00 13.77 155 PHE A CA 1
ATOM 1253 C C . PHE A 1 155 ? 28.508 103.128 53.160 1.00 14.05 155 PHE A C 1
ATOM 1254 O O . PHE A 1 155 ? 28.085 103.105 52.004 1.00 13.82 155 PHE A O 1
ATOM 1262 N N . GLN A 1 156 ? 27.800 103.612 54.151 1.00 15.36 156 GLN A N 1
ATOM 1263 C CA . GLN A 1 156 ? 26.496 104.235 53.952 1.00 16.08 156 GLN A CA 1
ATOM 1264 C C . GLN A 1 156 ? 26.549 105.434 53.003 1.00 16.00 156 GLN A C 1
ATOM 1265 O O . GLN A 1 156 ? 25.667 105.579 52.181 1.00 16.47 156 GLN A O 1
ATOM 1271 N N . ASP A 1 157 ? 27.568 106.288 53.121 1.00 16.55 157 ASP A N 1
ATOM 1272 C CA . ASP A 1 157 ? 27.726 107.446 52.268 1.00 16.30 157 ASP A CA 1
ATOM 1273 C C . ASP A 1 157 ? 27.879 106.975 50.794 1.00 16.18 157 ASP A C 1
ATOM 1274 O O . ASP A 1 157 ? 27.314 107.578 49.878 1.00 16.19 157 ASP A O 1
ATOM 1279 N N . GLN A 1 158 ? 28.619 105.891 50.560 1.00 14.31 158 GLN A N 1
ATOM 1280 C CA . GLN A 1 158 ? 28.815 105.383 49.179 1.00 13.08 158 GLN A CA 1
ATOM 1281 C C . GLN A 1 158 ? 27.522 104.742 48.577 1.00 12.97 158 GLN A C 1
ATOM 1282 O O . GLN A 1 158 ? 27.202 105.015 47.465 1.00 10.96 158 GLN A O 1
ATOM 1288 N N . LEU A 1 159 ? 26.776 103.954 49.362 1.00 13.42 159 LEU A N 1
ATOM 1289 C CA . LEU A 1 159 ? 25.469 103.425 48.957 1.00 14.93 159 LEU A CA 1
ATOM 1290 C C . LEU A 1 159 ? 24.513 104.535 48.573 1.00 14.90 159 LEU A C 1
ATOM 1291 O O . LEU A 1 159 ? 23.818 104.384 47.570 1.00 15.01 159 LEU A O 1
ATOM 1296 N N . SER A 1 160 ? 24.510 105.650 49.318 1.00 15.30 160 SER A N 1
ATOM 1297 C CA . SER A 1 160 ? 23.632 106.807 48.987 1.00 14.75 160 SER A CA 1
ATOM 1298 C C . SER A 1 160 ? 24.117 107.484 47.758 1.00 14.03 160 SER A C 1
ATOM 1299 O O . SER A 1 160 ? 23.333 107.948 46.981 1.00 13.72 160 SER A O 1
ATOM 1302 N N . LEU A 1 161 ? 25.432 107.568 47.613 1.00 13.88 161 LEU A N 1
ATOM 1303 C CA . LEU A 1 161 ? 26.007 108.234 46.461 1.00 13.56 161 LEU A CA 1
ATOM 1304 C C . LEU A 1 161 ? 25.701 107.450 45.179 1.00 12.54 161 LEU A C 1
ATOM 1305 O O . LEU A 1 161 ? 25.310 108.026 44.184 1.00 12.60 161 LEU A O 1
ATOM 1310 N N . ALA A 1 162 ? 25.854 106.137 45.210 1.00 12.26 162 ALA A N 1
ATOM 1311 C CA . ALA A 1 162 ? 25.496 105.311 44.034 1.00 12.49 162 ALA A CA 1
ATOM 1312 C C . ALA A 1 162 ? 24.044 105.555 43.594 1.00 13.96 162 ALA A C 1
ATOM 1313 O O . ALA A 1 162 ? 23.813 105.769 42.401 1.00 14.44 162 ALA A O 1
ATOM 1315 N N . LYS A 1 163 ? 23.092 105.554 44.535 1.00 13.62 163 LYS A N 1
ATOM 1316 C CA . LYS A 1 163 ? 21.665 105.838 44.202 1.00 16.07 163 LYS A CA 1
ATOM 1317 C C . LYS A 1 163 ? 21.523 107.295 43.679 1.00 15.93 163 LYS A C 1
ATOM 1318 O O . LYS A 1 163 ? 20.876 107.531 42.637 1.00 15.05 163 LYS A O 1
ATOM 1324 N N . SER A 1 164 ? 22.174 108.246 44.365 1.00 16.40 164 SER A N 1
ATOM 1325 C CA . SER A 1 164 ? 22.217 109.669 43.929 1.00 17.32 164 SER A CA 1
ATOM 1326 C C . SER A 1 164 ? 22.747 109.920 42.520 1.00 15.33 164 SER A C 1
ATOM 1327 O O . SER A 1 164 ? 22.246 110.740 41.808 1.00 15.65 164 SER A O 1
ATOM 1330 N N . LEU A 1 165 ? 23.816 109.236 42.144 1.00 14.27 165 LEU A N 1
ATOM 1331 C CA . LEU A 1 165 ? 24.285 109.222 40.755 1.00 12.73 165 LEU A CA 1
ATOM 1332 C C . LEU A 1 165 ? 23.330 108.610 39.732 1.00 12.66 165 LEU A C 1
ATOM 1333 O O . LEU A 1 165 ? 23.659 108.582 38.546 1.00 13.61 165 LEU A O 1
ATOM 1338 N N . GLY A 1 166 ? 22.216 108.035 40.171 1.00 12.52 166 GLY A N 1
ATOM 1339 C CA . GLY A 1 166 ? 21.253 107.397 39.263 1.00 13.07 166 GLY A CA 1
ATOM 1340 C C . GLY A 1 166 ? 21.681 105.987 38.813 1.00 13.69 166 GLY A C 1
ATOM 1341 O O . GLY A 1 166 ? 21.250 105.506 37.747 1.00 13.28 166 GLY A O 1
ATOM 1342 N N . VAL A 1 167 ? 22.537 105.303 39.590 1.00 12.64 167 VAL A N 1
ATOM 1343 C CA . VAL A 1 167 ? 23.030 104.014 39.137 1.00 11.73 167 VAL A CA 1
ATOM 1344 C C . VAL A 1 167 ? 22.175 102.877 39.705 1.00 13.55 167 VAL A C 1
ATOM 1345 O O . VAL A 1 167 ? 21.979 102.811 40.892 1.00 12.09 167 VAL A O 1
ATOM 1349 N N . ASN A 1 168 ? 21.690 101.974 38.853 1.00 13.84 168 ASN A N 1
ATOM 1350 C CA . ASN A 1 168 ? 20.941 100.811 39.347 1.00 15.03 168 ASN A CA 1
ATOM 1351 C C . ASN A 1 168 ? 21.498 99.487 38.826 1.00 16.16 168 ASN A C 1
ATOM 1352 O O . ASN A 1 168 ? 20.837 98.450 38.924 1.00 17.26 168 ASN A O 1
ATOM 1357 N N . SER A 1 169 ? 22.690 99.516 38.235 1.00 15.42 169 SER A N 1
ATOM 1358 C CA . SER A 1 169 ? 23.305 98.301 37.743 1.00 15.63 169 SER A CA 1
ATOM 1359 C C . SER A 1 169 ? 24.832 98.507 37.619 1.00 15.43 169 SER A C 1
ATOM 1360 O O . SER A 1 169 ? 25.332 99.633 37.539 1.00 16.03 169 SER A O 1
ATOM 1363 N N . TYR A 1 170 ? 25.582 97.428 37.636 1.00 14.26 170 TYR A N 1
ATOM 1364 C CA . TYR A 1 170 ? 27.035 97.538 37.749 1.00 15.08 170 TYR A CA 1
ATOM 1365 C C . TYR A 1 170 ? 27.647 96.736 36.610 1.00 14.55 170 TYR A C 1
ATOM 1366 O O . TYR A 1 170 ? 27.193 95.662 36.350 1.00 13.76 170 TYR A O 1
ATOM 1375 N N . PRO A 1 171 ? 28.722 97.216 35.994 1.00 13.76 171 PRO A N 1
ATOM 1376 C CA . PRO A 1 171 ? 29.470 98.426 36.321 1.00 13.78 171 PRO A CA 1
ATOM 1377 C C . PRO A 1 171 ? 28.813 99.647 35.726 1.00 13.43 171 PRO A C 1
ATOM 1378 O O . PRO A 1 171 ? 28.131 99.520 34.698 1.00 12.06 171 PRO A O 1
ATOM 1382 N N . SER A 1 172 ? 28.966 100.816 36.357 1.00 11.92 172 SER A N 1
ATOM 1383 C CA . SER A 1 172 ? 28.501 102.044 35.701 1.00 10.60 172 SER A CA 1
ATOM 1384 C C . SER A 1 172 ? 29.578 103.124 35.851 1.00 11.87 172 SER A C 1
ATOM 1385 O O . SER A 1 172 ? 30.386 103.107 36.843 1.00 10.97 172 SER A O 1
ATOM 1388 N N . LEU A 1 173 ? 29.618 104.030 34.874 1.00 8.75 173 LEU A N 1
ATOM 1389 C CA . LEU A 1 173 ? 30.482 105.203 34.938 1.00 8.97 173 LEU A CA 1
ATOM 1390 C C . LEU A 1 173 ? 29.640 106.459 34.953 1.00 8.57 173 LEU A C 1
ATOM 1391 O O . LEU A 1 173 ? 28.665 106.586 34.193 1.00 9.50 173 LEU A O 1
ATOM 1396 N N . VAL A 1 174 ? 29.979 107.413 35.788 1.00 9.48 174 VAL A N 1
ATOM 1397 C CA . VAL A 1 174 ? 29.268 108.697 35.705 1.00 9.52 174 VAL A CA 1
ATOM 1398 C C . VAL A 1 174 ? 30.371 109.752 35.743 1.00 9.26 174 VAL A C 1
ATOM 1399 O O . VAL A 1 174 ? 31.233 109.732 36.657 1.00 8.72 174 VAL A O 1
ATOM 1403 N N . LEU A 1 175 ? 30.346 110.669 34.800 1.00 8.24 175 LEU A N 1
ATOM 1404 C CA . LEU A 1 175 ? 31.297 111.785 34.811 1.00 9.36 175 LEU A CA 1
ATOM 1405 C C . LEU A 1 175 ? 30.720 113.062 35.425 1.00 9.43 175 LEU A C 1
ATOM 1406 O O . LEU A 1 175 ? 29.640 113.507 35.056 1.00 10.07 175 LEU A O 1
ATOM 1411 N N . GLN A 1 176 ? 31.428 113.642 36.368 1.00 9.94 176 GLN A N 1
ATOM 1412 C CA . GLN A 1 176 ? 30.936 114.822 37.008 1.00 12.59 176 GLN A CA 1
ATOM 1413 C C . GLN A 1 176 ? 31.736 116.001 36.483 1.00 12.77 176 GLN A C 1
ATOM 1414 O O . GLN A 1 176 ? 32.950 115.926 36.416 1.00 11.79 176 GLN A O 1
ATOM 1420 N N . ILE A 1 177 ? 31.068 117.070 36.093 1.00 13.78 177 ILE A N 1
ATOM 1421 C CA . ILE A 1 177 ? 31.794 118.278 35.704 1.00 15.79 177 ILE A CA 1
ATOM 1422 C C . ILE A 1 177 ? 31.194 119.402 36.489 1.00 16.58 177 ILE A C 1
ATOM 1423 O O . ILE A 1 177 ? 30.100 119.792 36.215 1.00 17.93 177 ILE A O 1
ATOM 1428 N N . ASN A 1 178 ? 31.889 119.910 37.490 1.00 18.77 178 ASN A N 1
ATOM 1429 C CA . ASN A 1 178 ? 31.302 120.913 38.420 1.00 20.98 178 ASN A CA 1
ATOM 1430 C C . ASN A 1 178 ? 30.017 120.393 39.048 1.00 21.61 178 ASN A C 1
ATOM 1431 O O . ASN A 1 178 ? 30.058 119.340 39.691 1.00 20.07 178 ASN A O 1
ATOM 1436 N N . ASP A 1 179 ? 28.894 121.086 38.852 1.00 22.01 179 ASP A N 1
ATOM 1437 C CA . ASP A 1 179 ? 27.604 120.585 39.391 1.00 23.72 179 ASP A CA 1
ATOM 1438 C C . ASP A 1 179 ? 26.749 119.686 38.461 1.00 21.75 179 ASP A C 1
ATOM 1439 O O . ASP A 1 179 ? 25.599 119.421 38.757 1.00 22.54 179 ASP A O 1
ATOM 1444 N N . ALA A 1 180 ? 27.294 119.220 37.356 1.00 19.13 180 ALA A N 1
ATOM 1445 C CA . ALA A 1 180 ? 26.509 118.487 36.375 1.00 17.35 180 ALA A CA 1
ATOM 1446 C C . ALA A 1 180 ? 27.069 117.039 36.326 1.00 16.85 180 ALA A C 1
ATOM 1447 O O . ALA A 1 180 ? 28.278 116.862 36.520 1.00 15.91 180 ALA A O 1
ATOM 1449 N N . TYR A 1 181 ? 26.206 116.061 35.998 1.00 15.63 181 TYR A N 1
ATOM 1450 C CA . TYR A 1 181 ? 26.555 114.620 35.968 1.00 17.31 181 TYR A CA 1
ATOM 1451 C C . TYR A 1 181 ? 26.128 114.025 34.642 1.00 16.63 181 TYR A C 1
ATOM 1452 O O . TYR A 1 181 ? 25.028 114.309 34.164 1.00 17.00 181 TYR A O 1
ATOM 1461 N N . PHE A 1 182 ? 27.006 113.233 34.037 1.00 15.43 182 PHE A N 1
ATOM 1462 C CA . PHE A 1 182 ? 26.738 112.615 32.730 1.00 14.30 182 PHE A CA 1
ATOM 1463 C C . PHE A 1 182 ? 27.064 111.131 32.828 1.00 14.20 182 PHE A C 1
ATOM 1464 O O . PHE A 1 182 ? 28.203 110.758 33.052 1.00 14.34 182 PHE A O 1
ATOM 1472 N N . PRO A 1 183 ? 26.063 110.263 32.645 1.00 14.77 183 PRO A N 1
ATOM 1473 C CA . PRO A 1 183 ? 26.338 108.811 32.546 1.00 14.88 183 PRO A CA 1
ATOM 1474 C C . PRO A 1 183 ? 27.298 108.582 31.387 1.00 14.50 183 PRO A C 1
ATOM 1475 O O . PRO A 1 183 ? 27.194 109.287 30.374 1.00 12.52 183 PRO A O 1
ATOM 1479 N N . ILE A 1 184 ? 28.232 107.620 31.524 1.00 12.98 184 ILE A N 1
ATOM 1480 C CA . ILE A 1 184 ? 29.128 107.305 30.435 1.00 11.91 184 ILE A CA 1
ATOM 1481 C C . ILE A 1 184 ? 28.982 105.837 30.134 1.00 12.60 184 ILE A C 1
ATOM 1482 O O . ILE A 1 184 ? 29.215 104.986 30.998 1.00 10.92 184 ILE A O 1
ATOM 1487 N N . GLU A 1 185 ? 28.659 105.522 28.884 1.00 13.62 185 GLU A N 1
ATOM 1488 C CA . GLU A 1 185 ? 28.519 104.114 28.499 1.00 14.95 185 GLU A CA 1
ATOM 1489 C C . GLU A 1 185 ? 29.799 103.276 28.729 1.00 14.07 185 GLU A C 1
ATOM 1490 O O . GLU A 1 185 ? 30.880 103.744 28.419 1.00 13.42 185 GLU A O 1
ATOM 1496 N N . VAL A 1 186 ? 29.655 102.079 29.321 1.00 15.13 186 VAL A N 1
ATOM 1497 C CA . VAL A 1 186 ? 30.746 101.101 29.513 1.00 16.18 186 VAL A CA 1
ATOM 1498 C C . VAL A 1 186 ? 31.038 100.404 28.213 1.00 17.12 186 VAL A C 1
ATOM 1499 O O . VAL A 1 186 ? 30.117 99.879 27.590 1.00 18.18 186 VAL A O 1
ATOM 1503 N N . ASP A 1 187 ? 32.297 100.397 27.778 1.00 17.02 187 ASP A N 1
ATOM 1504 C CA . ASP A 1 187 ? 32.681 99.519 26.654 1.00 16.36 187 ASP A CA 1
ATOM 1505 C C . ASP A 1 187 ? 33.591 98.441 27.229 1.00 15.51 187 ASP A C 1
ATOM 1506 O O . ASP A 1 187 ? 34.671 98.744 27.756 1.00 14.02 187 ASP A O 1
ATOM 1511 N N . TYR A 1 188 ? 33.163 97.188 27.181 1.00 15.20 188 TYR A N 1
ATOM 1512 C CA . TYR A 1 188 ? 33.859 96.162 27.953 1.00 15.44 188 TYR A CA 1
ATOM 1513 C C . TYR A 1 188 ? 35.258 95.833 27.453 1.00 16.86 188 TYR A C 1
ATOM 1514 O O . TYR A 1 188 ? 36.166 95.432 28.229 1.00 17.18 188 TYR A O 1
ATOM 1523 N N . LEU A 1 189 ? 35.424 96.006 26.160 1.00 17.78 189 LEU A N 1
ATOM 1524 C CA . LEU A 1 189 ? 36.580 95.526 25.467 1.00 18.66 189 LEU A CA 1
ATOM 1525 C C . LEU A 1 189 ? 37.578 96.640 25.143 1.00 19.10 189 LEU A C 1
ATOM 1526 O O . LEU A 1 189 ? 38.730 96.381 24.935 1.00 19.22 189 LEU A O 1
ATOM 1531 N N . SER A 1 190 ? 37.149 97.894 25.103 1.00 18.61 190 SER A N 1
ATOM 1532 C CA . SER A 1 190 ? 38.056 98.925 24.604 1.00 18.47 190 SER A CA 1
ATOM 1533 C C . SER A 1 190 ? 37.871 100.223 25.355 1.00 17.73 190 SER A C 1
ATOM 1534 O O . SER A 1 190 ? 36.792 100.573 25.758 1.00 17.90 190 SER A O 1
ATOM 1537 N N . THR A 1 191 ? 38.962 100.918 25.552 1.00 17.34 191 THR A N 1
ATOM 1538 C CA . THR A 1 191 ? 38.986 102.143 26.303 1.00 16.92 191 THR A CA 1
ATOM 1539 C C . THR A 1 191 ? 38.690 103.369 25.360 1.00 17.48 191 THR A C 1
ATOM 1540 O O . THR A 1 191 ? 38.228 104.443 25.795 1.00 15.11 191 THR A O 1
ATOM 1544 N N . GLU A 1 192 ? 38.978 103.185 24.072 1.00 17.23 192 GLU A N 1
ATOM 1545 C CA . GLU A 1 192 ? 39.035 104.323 23.123 1.00 19.70 192 GLU A CA 1
ATOM 1546 C C . GLU A 1 192 ? 37.723 105.097 23.014 1.00 17.36 192 GLU A C 1
ATOM 1547 O O . GLU A 1 192 ? 37.748 106.302 23.198 1.00 16.99 192 GLU A O 1
ATOM 1553 N N . PRO A 1 193 ? 36.584 104.397 22.808 1.00 15.94 193 PRO A N 1
ATOM 1554 C CA . PRO A 1 193 ? 35.301 105.089 22.702 1.00 15.34 193 PRO A CA 1
ATOM 1555 C C . PRO A 1 193 ? 34.961 105.757 24.036 1.00 15.54 193 PRO A C 1
ATOM 1556 O O . PRO A 1 193 ? 34.432 106.889 24.041 1.00 15.79 193 PRO A O 1
ATOM 1560 N N . THR A 1 194 ? 35.325 105.122 25.162 1.00 12.66 194 THR A N 1
ATOM 1561 C CA . THR A 1 194 ? 34.975 105.689 26.464 1.00 11.67 194 THR A CA 1
ATOM 1562 C C . THR A 1 194 ? 35.678 107.044 26.709 1.00 11.63 194 THR A C 1
ATOM 1563 O O . THR A 1 194 ? 35.052 108.020 27.224 1.00 9.73 194 THR A O 1
ATOM 1567 N N . LEU A 1 195 ? 36.988 107.074 26.394 1.00 11.13 195 LEU A N 1
ATOM 1568 C CA . LEU A 1 195 ? 37.773 108.302 26.475 1.00 12.31 195 LEU A CA 1
ATOM 1569 C C . LEU A 1 195 ? 37.224 109.374 25.529 1.00 13.27 195 LEU A C 1
ATOM 1570 O O . LEU A 1 195 ? 37.190 110.555 25.903 1.00 13.95 195 LEU A O 1
ATOM 1575 N N . LYS A 1 196 ? 36.790 108.971 24.326 1.00 12.82 196 LYS A N 1
ATOM 1576 C CA . LYS A 1 196 ? 36.205 109.913 23.367 1.00 13.59 196 LYS A CA 1
ATOM 1577 C C . LYS A 1 196 ? 34.942 110.542 23.974 1.00 13.30 196 LYS A C 1
ATOM 1578 O O . LYS A 1 196 ? 34.798 111.788 23.981 1.00 13.09 196 LYS A O 1
ATOM 1584 N N . LEU A 1 197 ? 34.064 109.705 24.538 1.00 11.41 197 LEU A N 1
ATOM 1585 C CA . LEU A 1 197 ? 32.892 110.220 25.193 1.00 11.59 197 LEU A CA 1
ATOM 1586 C C . LEU A 1 197 ? 33.246 111.198 26.317 1.00 11.69 197 LEU A C 1
ATOM 1587 O O . LEU A 1 197 ? 32.620 112.260 26.438 1.00 12.80 197 LEU A O 1
ATOM 1592 N N . ILE A 1 198 ? 34.253 110.877 27.130 1.00 10.13 198 ILE A N 1
ATOM 1593 C CA . ILE A 1 198 ? 34.640 111.770 28.211 1.00 9.33 198 ILE A CA 1
ATOM 1594 C C . ILE A 1 198 ? 35.186 113.090 27.710 1.00 10.06 198 ILE A C 1
ATOM 1595 O O . ILE A 1 198 ? 34.772 114.123 28.172 1.00 9.77 198 ILE A O 1
ATOM 1600 N N . ARG A 1 199 ? 36.119 113.064 26.756 1.00 10.81 199 ARG A N 1
ATOM 1601 C CA . ARG A 1 199 ? 36.675 114.301 26.238 1.00 13.41 199 ARG A CA 1
ATOM 1602 C C . ARG A 1 199 ? 35.610 115.176 25.586 1.00 13.49 199 ARG A C 1
ATOM 1603 O O . ARG A 1 199 ? 35.631 116.427 25.763 1.00 11.98 199 ARG A O 1
ATOM 1611 N N . GLU A 1 200 ? 34.659 114.522 24.900 1.00 14.23 200 GLU A N 1
ATOM 1612 C CA . GLU A 1 200 ? 33.581 115.243 24.198 1.00 17.34 200 GLU A CA 1
ATOM 1613 C C . GLU A 1 200 ? 32.685 115.958 25.188 1.00 16.41 200 GLU A C 1
ATOM 1614 O O . GLU A 1 200 ? 32.393 117.131 24.986 1.00 15.51 200 GLU A O 1
ATOM 1620 N N . ARG A 1 201 ? 32.283 115.261 26.262 1.00 15.85 201 ARG A N 1
ATOM 1621 C CA . ARG A 1 201 ? 31.520 115.915 27.316 1.00 16.40 201 ARG A CA 1
ATOM 1622 C C . ARG A 1 201 ? 32.214 117.120 27.925 1.00 14.75 201 ARG A C 1
ATOM 1623 O O . ARG A 1 201 ? 31.561 118.141 28.145 1.00 13.52 201 ARG A O 1
ATOM 1631 N N . ILE A 1 202 ? 33.495 116.959 28.286 1.00 12.56 202 ILE A N 1
ATOM 1632 C CA . ILE A 1 202 ? 34.242 118.034 28.897 1.00 10.92 202 ILE A CA 1
ATOM 1633 C C . ILE A 1 202 ? 34.263 119.235 27.958 1.00 12.46 202 ILE A C 1
ATOM 1634 O O . ILE A 1 202 ? 33.982 120.370 28.361 1.00 11.43 202 ILE A O 1
ATOM 1639 N N . ILE A 1 203 ? 34.574 118.989 26.691 1.00 14.37 203 ILE A N 1
ATOM 1640 C CA . ILE A 1 203 ? 34.581 120.079 25.754 1.00 15.79 203 ILE A CA 1
ATOM 1641 C C . ILE A 1 203 ? 33.215 120.713 25.461 1.00 18.56 203 ILE A C 1
ATOM 1642 O O . ILE A 1 203 ? 33.156 121.927 25.350 1.00 17.39 203 ILE A O 1
ATOM 1647 N N . GLU A 1 204 ? 32.125 119.940 25.397 1.00 21.71 204 GLU A N 1
ATOM 1648 C CA . GLU A 1 204 ? 30.798 120.576 25.248 1.00 25.93 204 GLU A CA 1
ATOM 1649 C C . GLU A 1 204 ? 30.420 121.434 26.475 1.00 27.30 204 GLU A C 1
ATOM 1650 O O . GLU A 1 204 ? 29.580 122.300 26.357 1.00 28.61 204 GLU A O 1
ATOM 1656 N N . ASN A 1 205 ? 31.073 121.254 27.616 1.00 28.26 205 ASN A N 1
ATOM 1657 C CA . ASN A 1 205 ? 30.730 121.999 28.841 1.00 30.78 205 ASN A CA 1
ATOM 1658 C C . ASN A 1 205 ? 31.665 123.117 29.231 1.00 32.64 205 ASN A C 1
ATOM 1659 O O . ASN A 1 205 ? 31.678 123.576 30.379 1.00 34.27 205 ASN A O 1
ATOM 1664 N N . MET A 1 206 ? 32.463 123.553 28.276 1.00 34.08 206 MET A N 1
ATOM 1665 C CA . MET A 1 206 ? 33.394 124.637 28.501 1.00 35.15 206 MET A CA 1
ATOM 1666 C C . MET A 1 206 ? 32.798 125.998 28.084 1.00 35.62 206 MET A C 1
ATOM 1667 O O . MET A 1 206 ? 31.993 126.067 27.148 1.00 35.69 206 MET A O 1
ATOM 1672 N N . MET B 1 1 ? 81.542 140.636 -14.340 1.00 30.03 1 MET B N 1
ATOM 1673 C CA . MET B 1 1 ? 80.673 139.526 -13.779 1.00 29.00 1 MET B CA 1
ATOM 1674 C C . MET B 1 1 ? 80.648 139.579 -12.242 1.00 28.29 1 MET B C 1
ATOM 1675 O O . MET B 1 1 ? 81.665 139.258 -11.597 1.00 28.81 1 MET B O 1
ATOM 1680 N N . ASN B 1 2 ? 79.493 139.964 -11.668 1.00 25.27 2 ASN B N 1
ATOM 1681 C CA . ASN B 1 2 ? 79.343 140.209 -10.226 1.00 23.25 2 ASN B CA 1
ATOM 1682 C C . ASN B 1 2 ? 78.733 138.985 -9.528 1.00 20.07 2 ASN B C 1
ATOM 1683 O O . ASN B 1 2 ? 77.582 138.653 -9.778 1.00 19.95 2 ASN B O 1
ATOM 1688 N N . ILE B 1 3 ? 79.526 138.271 -8.740 1.00 14.41 3 ILE B N 1
ATOM 1689 C CA . ILE B 1 3 ? 79.096 136.954 -8.251 1.00 12.61 3 ILE B CA 1
ATOM 1690 C C . ILE B 1 3 ? 79.216 136.937 -6.740 1.00 11.84 3 ILE B C 1
ATOM 1691 O O . ILE B 1 3 ? 80.249 137.361 -6.232 1.00 11.77 3 ILE B O 1
ATOM 1696 N N . LYS B 1 4 ? 78.178 136.492 -6.024 1.00 9.96 4 LYS B N 1
ATOM 1697 C CA . LYS B 1 4 ? 78.254 136.348 -4.576 1.00 10.38 4 LYS B CA 1
ATOM 1698 C C . LYS B 1 4 ? 77.657 135.024 -4.216 1.00 10.38 4 LYS B C 1
ATOM 1699 O O . LYS B 1 4 ? 76.696 134.607 -4.854 1.00 12.15 4 LYS B O 1
ATOM 1705 N N . LEU B 1 5 ? 78.139 134.452 -3.131 1.00 8.04 5 LEU B N 1
ATOM 1706 C CA . LEU B 1 5 ? 77.600 133.274 -2.529 1.00 8.78 5 LEU B CA 1
ATOM 1707 C C . LEU B 1 5 ? 77.058 133.771 -1.172 1.00 9.69 5 LEU B C 1
ATOM 1708 O O . LEU B 1 5 ? 77.835 134.190 -0.315 1.00 10.72 5 LEU B O 1
ATOM 1713 N N . TYR B 1 6 ? 75.743 133.713 -0.971 1.00 8.34 6 TYR B N 1
ATOM 1714 C CA . TYR B 1 6 ? 75.192 134.098 0.297 1.00 9.50 6 TYR B CA 1
ATOM 1715 C C . TYR B 1 6 ? 75.004 132.828 1.115 1.00 9.07 6 TYR B C 1
ATOM 1716 O O . TYR B 1 6 ? 74.325 131.882 0.668 1.00 8.06 6 TYR B O 1
ATOM 1725 N N . TYR B 1 7 ? 75.442 132.900 2.355 1.00 8.31 7 TYR B N 1
ATOM 1726 C CA . TYR B 1 7 ? 75.271 131.835 3.288 1.00 8.78 7 TYR B CA 1
ATOM 1727 C C . TYR B 1 7 ? 74.268 132.370 4.313 1.00 8.77 7 TYR B C 1
ATOM 1728 O O . TYR B 1 7 ? 74.561 133.365 5.079 1.00 8.81 7 TYR B O 1
ATOM 1737 N N . VAL B 1 8 ? 73.056 131.792 4.298 1.00 8.63 8 VAL B N 1
ATOM 1738 C CA . VAL B 1 8 ? 71.987 132.295 5.168 1.00 8.39 8 VAL B CA 1
ATOM 1739 C C . VAL B 1 8 ? 71.940 131.383 6.351 1.00 7.92 8 VAL B C 1
ATOM 1740 O O . VAL B 1 8 ? 71.702 130.141 6.218 1.00 7.32 8 VAL B O 1
ATOM 1744 N N . HIS B 1 9 ? 72.116 131.976 7.541 1.00 8.01 9 HIS B N 1
ATOM 1745 C CA . HIS B 1 9 ? 72.325 131.164 8.722 1.00 7.08 9 HIS B CA 1
ATOM 1746 C C . HIS B 1 9 ? 71.722 131.891 9.926 1.00 9.75 9 HIS B C 1
ATOM 1747 O O . HIS B 1 9 ? 71.245 133.040 9.812 1.00 11.24 9 HIS B O 1
ATOM 1754 N N . ASP B 1 10 ? 71.824 131.262 11.093 1.00 9.27 10 ASP B N 1
ATOM 1755 C CA . ASP B 1 10 ? 71.468 131.957 12.364 1.00 10.48 10 ASP B CA 1
ATOM 1756 C C . ASP B 1 10 ? 72.453 131.414 13.431 1.00 11.03 10 ASP B C 1
ATOM 1757 O O . ASP B 1 10 ? 72.804 130.272 13.391 1.00 11.37 10 ASP B O 1
ATOM 1762 N N . PRO B 1 11 ? 73.002 132.288 14.310 1.00 13.17 11 PRO B N 1
ATOM 1763 C CA . PRO B 1 11 ? 74.030 131.896 15.321 1.00 12.44 11 PRO B CA 1
ATOM 1764 C C . PRO B 1 11 ? 73.513 130.767 16.241 1.00 11.66 11 PRO B C 1
ATOM 1765 O O . PRO B 1 11 ? 74.272 129.924 16.679 1.00 11.53 11 PRO B O 1
ATOM 1769 N N . MET B 1 12 ? 72.213 130.726 16.464 1.00 10.97 12 MET B N 1
ATOM 1770 C CA . MET B 1 12 ? 71.589 129.767 17.335 1.00 10.83 12 MET B CA 1
ATOM 1771 C C . MET B 1 12 ? 70.950 128.591 16.539 1.00 12.10 12 MET B C 1
ATOM 1772 O O . MET B 1 12 ? 70.169 127.817 17.067 1.00 11.74 12 MET B O 1
ATOM 1777 N N . CYS B 1 13 ? 71.288 128.444 15.262 1.00 12.04 13 CYS B N 1
ATOM 1778 C CA . CYS B 1 13 ? 70.786 127.284 14.493 1.00 10.96 13 CYS B CA 1
ATOM 1779 C C . CYS B 1 13 ? 71.772 126.092 14.695 1.00 11.20 13 CYS B C 1
ATOM 1780 O O . CYS B 1 13 ? 72.953 126.185 14.459 1.00 11.53 13 CYS B O 1
ATOM 1783 N N . SER B 1 14 ? 71.249 124.992 15.168 1.00 11.54 14 SER B N 1
ATOM 1784 C CA . SER B 1 14 ? 71.974 123.729 15.431 1.00 13.00 14 SER B CA 1
ATOM 1785 C C . SER B 1 14 ? 72.650 123.102 14.236 1.00 9.79 14 SER B C 1
ATOM 1786 O O . SER B 1 14 ? 73.801 122.628 14.291 1.00 10.92 14 SER B O 1
ATOM 1789 N N . TRP B 1 15 ? 71.893 123.007 13.159 1.00 9.94 15 TRP B N 1
ATOM 1790 C CA . TRP B 1 15 ? 72.411 122.471 11.903 1.00 10.09 15 TRP B CA 1
ATOM 1791 C C . TRP B 1 15 ? 73.495 123.401 11.308 1.00 10.14 15 TRP B C 1
ATOM 1792 O O . TRP B 1 15 ? 74.417 122.913 10.653 1.00 10.51 15 TRP B O 1
ATOM 1803 N N . CYS B 1 16 ? 73.383 124.722 11.507 1.00 8.62 16 CYS B N 1
ATOM 1804 C CA . CYS B 1 16 ? 74.459 125.622 11.074 1.00 10.72 16 CYS B CA 1
ATOM 1805 C C . CYS B 1 16 ? 75.745 125.376 11.863 1.00 10.76 16 CYS B C 1
ATOM 1806 O O . CYS B 1 16 ? 76.807 125.441 11.315 1.00 11.24 16 CYS B O 1
ATOM 1809 N N . TRP B 1 17 ? 75.633 125.066 13.168 1.00 9.86 17 TRP B N 1
ATOM 1810 C CA . TRP B 1 17 ? 76.774 124.641 13.945 1.00 9.56 17 TRP B CA 1
ATOM 1811 C C . TRP B 1 17 ? 77.292 123.310 13.444 1.00 9.50 17 TRP B C 1
ATOM 1812 O O . TRP B 1 17 ? 78.479 123.171 13.277 1.00 7.01 17 TRP B O 1
ATOM 1823 N N . GLY B 1 18 ? 76.385 122.356 13.154 1.00 9.81 18 GLY B N 1
ATOM 1824 C CA . GLY B 1 18 ? 76.793 121.096 12.504 1.00 9.73 18 GLY B CA 1
ATOM 1825 C C . GLY B 1 18 ? 77.566 121.376 11.169 1.00 10.93 18 GLY B C 1
ATOM 1826 O O . GLY B 1 18 ? 78.533 120.700 10.856 1.00 9.55 18 GLY B O 1
ATOM 1827 N N . TYR B 1 19 ? 77.166 122.405 10.416 1.00 11.55 19 TYR B N 1
ATOM 1828 C CA . TYR B 1 19 ? 77.738 122.643 9.072 1.00 11.89 19 TYR B CA 1
ATOM 1829 C C . TYR B 1 19 ? 79.089 123.378 9.165 1.00 12.28 19 TYR B C 1
ATOM 1830 O O . TYR B 1 19 ? 79.861 123.411 8.229 1.00 11.61 19 TYR B O 1
ATOM 1839 N N . LYS B 1 20 ? 79.364 123.970 10.324 1.00 13.68 20 LYS B N 1
ATOM 1840 C CA . LYS B 1 20 ? 80.505 124.895 10.458 1.00 13.33 20 LYS B CA 1
ATOM 1841 C C . LYS B 1 20 ? 81.818 124.392 9.832 1.00 13.33 20 LYS B C 1
ATOM 1842 O O . LYS B 1 20 ? 82.453 125.133 9.042 1.00 13.80 20 LYS B O 1
ATOM 1848 N N . PRO B 1 21 ? 82.302 123.167 10.202 1.00 13.61 21 PRO B N 1
ATOM 1849 C CA . PRO B 1 21 ? 83.627 122.835 9.561 1.00 13.56 21 PRO B CA 1
ATOM 1850 C C . PRO B 1 21 ? 83.566 122.852 7.999 1.00 14.00 21 PRO B C 1
ATOM 1851 O O . PRO B 1 21 ? 84.520 123.275 7.390 1.00 13.94 21 PRO B O 1
ATOM 1855 N N . THR B 1 22 ? 82.466 122.375 7.391 1.00 12.51 22 THR B N 1
ATOM 1856 C CA . THR B 1 22 ? 82.366 122.290 5.926 1.00 12.47 22 THR B CA 1
ATOM 1857 C C . THR B 1 22 ? 82.194 123.668 5.310 1.00 12.70 22 THR B C 1
ATOM 1858 O O . THR B 1 22 ? 82.876 123.973 4.337 1.00 13.58 22 THR B O 1
ATOM 1862 N N . ILE B 1 23 ? 81.308 124.505 5.860 1.00 12.73 23 ILE B N 1
ATOM 1863 C CA . ILE B 1 23 ? 81.120 125.842 5.258 1.00 12.87 23 ILE B CA 1
ATOM 1864 C C . ILE B 1 23 ? 82.375 126.710 5.383 1.00 13.46 23 ILE B C 1
ATOM 1865 O O . ILE B 1 23 ? 82.672 127.552 4.499 1.00 14.35 23 ILE B O 1
ATOM 1870 N N . GLU B 1 24 ? 83.101 126.553 6.484 1.00 13.18 24 GLU B N 1
ATOM 1871 C CA . GLU B 1 24 ? 84.398 127.246 6.590 1.00 13.60 24 GLU B CA 1
ATOM 1872 C C . GLU B 1 24 ? 85.402 126.784 5.578 1.00 12.77 24 GLU B C 1
ATOM 1873 O O . GLU B 1 24 ? 86.137 127.608 5.025 1.00 12.21 24 GLU B O 1
ATOM 1879 N N . LYS B 1 25 ? 85.431 125.487 5.326 1.00 12.15 25 LYS B N 1
ATOM 1880 C CA . LYS B 1 25 ? 86.361 125.008 4.330 1.00 13.51 25 LYS B CA 1
ATOM 1881 C C . LYS B 1 25 ? 85.901 125.449 2.915 1.00 13.23 25 LYS B C 1
ATOM 1882 O O . LYS B 1 25 ? 86.731 125.851 2.081 1.00 11.59 25 LYS B O 1
ATOM 1888 N N . LEU B 1 26 ? 84.577 125.492 2.672 1.00 12.21 26 LEU B N 1
ATOM 1889 C CA . LEU B 1 26 ? 84.100 125.945 1.364 1.00 11.49 26 LEU B CA 1
ATOM 1890 C C . LEU B 1 26 ? 84.469 127.426 1.146 1.00 12.05 26 LEU B C 1
ATOM 1891 O O . LEU B 1 26 ? 84.923 127.817 0.053 1.00 10.80 26 LEU B O 1
ATOM 1896 N N . LYS B 1 27 ? 84.321 128.232 2.191 1.00 11.09 27 LYS B N 1
ATOM 1897 C CA . LYS B 1 27 ? 84.625 129.664 2.093 1.00 13.06 27 LYS B CA 1
ATOM 1898 C C . LYS B 1 27 ? 86.153 129.839 1.764 1.00 13.92 27 LYS B C 1
ATOM 1899 O O . LYS B 1 27 ? 86.523 130.700 0.970 1.00 14.93 27 LYS B O 1
ATOM 1905 N N . GLN B 1 28 ? 87.012 129.007 2.331 1.00 15.69 28 GLN B N 1
ATOM 1906 C CA . GLN B 1 28 ? 88.458 129.090 2.025 1.00 18.49 28 GLN B CA 1
ATOM 1907 C C . GLN B 1 28 ? 88.737 128.581 0.637 1.00 17.64 28 GLN B C 1
ATOM 1908 O O . GLN B 1 28 ? 89.649 129.054 0.023 1.00 17.96 28 GLN B O 1
ATOM 1914 N N . GLN B 1 29 ? 87.973 127.613 0.134 1.00 16.46 29 GLN B N 1
ATOM 1915 C CA . GLN B 1 29 ? 88.326 127.093 -1.171 1.00 15.95 29 GLN B CA 1
ATOM 1916 C C . GLN B 1 29 ? 87.724 127.914 -2.298 1.00 15.75 29 GLN B C 1
ATOM 1917 O O . GLN B 1 29 ? 87.989 127.681 -3.416 1.00 15.30 29 GLN B O 1
ATOM 1923 N N . LEU B 1 30 ? 86.872 128.868 -2.028 1.00 15.90 30 LEU B N 1
ATOM 1924 C CA . LEU B 1 30 ? 86.152 129.539 -3.094 1.00 16.67 30 LEU B CA 1
ATOM 1925 C C . LEU B 1 30 ? 87.069 130.500 -3.821 1.00 17.90 30 LEU B C 1
ATOM 1926 O O . LEU B 1 30 ? 87.795 131.295 -3.197 1.00 18.79 30 LEU B O 1
ATOM 1931 N N . PRO B 1 31 ? 87.059 130.452 -5.160 1.00 19.18 31 PRO B N 1
ATOM 1932 C CA . PRO B 1 31 ? 87.869 131.375 -5.959 1.00 19.32 31 PRO B CA 1
ATOM 1933 C C . PRO B 1 31 ? 87.481 132.833 -5.692 1.00 19.47 31 PRO B C 1
ATOM 1934 O O . PRO B 1 31 ? 86.284 133.115 -5.456 1.00 18.89 31 PRO B O 1
ATOM 1938 N N . GLY B 1 32 ? 88.456 133.742 -5.783 1.00 18.83 32 GLY B N 1
ATOM 1939 C CA . GLY B 1 32 ? 88.249 135.178 -5.452 1.00 18.97 32 GLY B CA 1
ATOM 1940 C C . GLY B 1 32 ? 87.223 135.926 -6.267 1.00 19.31 32 GLY B C 1
ATOM 1941 O O . GLY B 1 32 ? 86.680 136.928 -5.787 1.00 19.41 32 GLY B O 1
ATOM 1942 N N . VAL B 1 33 ? 86.886 135.458 -7.480 1.00 18.53 33 VAL B N 1
ATOM 1943 C CA . VAL B 1 33 ? 85.755 136.111 -8.151 1.00 17.62 33 VAL B CA 1
ATOM 1944 C C . VAL B 1 33 ? 84.443 135.971 -7.382 1.00 16.22 33 VAL B C 1
ATOM 1945 O O . VAL B 1 33 ? 83.526 136.705 -7.693 1.00 16.94 33 VAL B O 1
ATOM 1949 N N . ILE B 1 34 ? 84.309 135.006 -6.478 1.00 13.97 34 ILE B N 1
ATOM 1950 C CA . ILE B 1 34 ? 83.042 134.835 -5.749 1.00 13.51 34 ILE B CA 1
ATOM 1951 C C . ILE B 1 34 ? 83.191 135.533 -4.403 1.00 13.71 34 ILE B C 1
ATOM 1952 O O . ILE B 1 34 ? 84.034 135.129 -3.593 1.00 12.21 34 ILE B O 1
ATOM 1957 N N . GLN B 1 35 ? 82.416 136.581 -4.148 1.00 12.22 35 GLN B N 1
ATOM 1958 C CA . GLN B 1 35 ? 82.407 137.103 -2.765 1.00 14.11 35 GLN B CA 1
ATOM 1959 C C . GLN B 1 35 ? 81.494 136.292 -1.846 1.00 13.49 35 GLN B C 1
ATOM 1960 O O . GLN B 1 35 ? 80.324 136.096 -2.138 1.00 15.37 35 GLN B O 1
ATOM 1966 N N . PHE B 1 36 ? 81.991 135.856 -0.721 1.00 12.34 36 PHE B N 1
ATOM 1967 C CA . PHE B 1 36 ? 81.172 135.243 0.255 1.00 10.96 36 PHE B CA 1
ATOM 1968 C C . PHE B 1 36 ? 80.448 136.316 1.176 1.00 11.40 36 PHE B C 1
ATOM 1969 O O . PHE B 1 36 ? 81.075 137.259 1.708 1.00 11.22 36 PHE B O 1
ATOM 1977 N N . GLU B 1 37 ? 79.153 136.124 1.404 1.00 8.32 37 GLU B N 1
ATOM 1978 C CA . GLU B 1 37 ? 78.431 137.044 2.268 1.00 8.47 37 GLU B CA 1
ATOM 1979 C C . GLU B 1 37 ? 77.494 136.234 3.212 1.00 9.16 37 GLU B C 1
ATOM 1980 O O . GLU B 1 37 ? 76.656 135.418 2.748 1.00 7.95 37 GLU B O 1
ATOM 1986 N N . TYR B 1 38 ? 77.613 136.474 4.520 1.00 7.10 38 TYR B N 1
ATOM 1987 C CA . TYR B 1 38 ? 76.710 135.881 5.505 1.00 8.03 38 TYR B CA 1
ATOM 1988 C C . TYR B 1 38 ? 75.444 136.715 5.573 1.00 8.99 38 TYR B C 1
ATOM 1989 O O . TYR B 1 38 ? 75.539 137.965 5.541 1.00 7.92 38 TYR B O 1
ATOM 1998 N N . VAL B 1 39 ? 74.297 136.056 5.704 1.00 8.49 39 VAL B N 1
ATOM 1999 C CA . VAL B 1 39 ? 73.030 136.771 5.913 1.00 8.40 39 VAL B CA 1
ATOM 2000 C C . VAL B 1 39 ? 72.388 136.135 7.130 1.00 10.19 39 VAL B C 1
ATOM 2001 O O . VAL B 1 39 ? 72.189 134.844 7.146 1.00 9.92 39 VAL B O 1
ATOM 2005 N N . VAL B 1 40 ? 71.985 136.958 8.127 1.00 9.04 40 VAL B N 1
ATOM 2006 C CA . VAL B 1 40 ? 71.256 136.321 9.258 1.00 10.65 40 VAL B CA 1
ATOM 2007 C C . VAL B 1 40 ? 69.781 136.181 8.902 1.00 12.79 40 VAL B C 1
ATOM 2008 O O . VAL B 1 40 ? 69.127 137.155 8.431 1.00 11.48 40 VAL B O 1
ATOM 2012 N N . GLY B 1 41 ? 69.233 134.975 9.122 1.00 13.85 41 GLY B N 1
ATOM 2013 C CA . GLY B 1 41 ? 67.782 134.709 8.763 1.00 13.04 41 GLY B CA 1
ATOM 2014 C C . GLY B 1 41 ? 66.773 134.980 9.866 1.00 13.42 41 GLY B C 1
ATOM 2015 O O . GLY B 1 41 ? 65.569 135.128 9.590 1.00 13.78 41 GLY B O 1
ATOM 2016 N N . GLY B 1 42 ? 67.211 134.968 11.134 1.00 13.32 42 GLY B N 1
ATOM 2017 C CA . GLY B 1 42 ? 66.318 135.312 12.238 1.00 12.61 42 GLY B CA 1
ATOM 2018 C C . GLY B 1 42 ? 65.413 134.111 12.558 1.00 12.82 42 GLY B C 1
ATOM 2019 O O . GLY B 1 42 ? 64.234 134.156 12.318 1.00 11.43 42 GLY B O 1
ATOM 2020 N N . LEU B 1 43 ? 65.976 133.063 13.129 1.00 12.18 43 LEU B N 1
ATOM 2021 C CA . LEU B 1 43 ? 65.221 131.859 13.437 1.00 15.01 43 LEU B CA 1
ATOM 2022 C C . LEU B 1 43 ? 64.053 132.087 14.360 1.00 15.22 43 LEU B C 1
ATOM 2023 O O . LEU B 1 43 ? 62.985 131.581 14.061 1.00 16.81 43 LEU B O 1
ATOM 2028 N N . ALA B 1 44 ? 64.207 132.837 15.484 1.00 13.14 44 ALA B N 1
ATOM 2029 C CA . ALA B 1 44 ? 63.057 133.085 16.343 1.00 12.83 44 ALA B CA 1
ATOM 2030 C C . ALA B 1 44 ? 63.069 134.517 16.885 1.00 12.52 44 ALA B C 1
ATOM 2031 O O . ALA B 1 44 ? 64.114 135.018 17.246 1.00 12.74 44 ALA B O 1
ATOM 2033 N N . PRO B 1 45 ? 61.917 135.189 16.889 1.00 11.70 45 PRO B N 1
ATOM 2034 C CA . PRO B 1 45 ? 61.960 136.621 17.203 1.00 12.05 45 PRO B CA 1
ATOM 2035 C C . PRO B 1 45 ? 62.095 136.862 18.713 1.00 13.61 45 PRO B C 1
ATOM 2036 O O . PRO B 1 45 ? 62.128 135.895 19.523 1.00 11.00 45 PRO B O 1
ATOM 2040 N N . ASP B 1 46 ? 62.200 138.144 19.075 1.00 12.98 46 ASP B N 1
ATOM 2041 C CA . ASP B 1 46 ? 62.364 138.565 20.463 1.00 14.96 46 ASP B CA 1
ATOM 2042 C C . ASP B 1 46 ? 61.269 138.049 21.377 1.00 15.74 46 ASP B C 1
ATOM 2043 O O . ASP B 1 46 ? 60.111 138.286 21.125 1.00 15.10 46 ASP B O 1
ATOM 2048 N N . THR B 1 47 ? 61.650 137.369 22.433 1.00 15.19 47 THR B N 1
ATOM 2049 C CA . THR B 1 47 ? 60.723 137.020 23.486 1.00 17.40 47 THR B CA 1
ATOM 2050 C C . THR B 1 47 ? 61.587 136.742 24.736 1.00 18.47 47 THR B C 1
ATOM 2051 O O . THR B 1 47 ? 62.792 136.414 24.598 1.00 16.70 47 THR B O 1
ATOM 2055 N N . ASN B 1 48 ? 61.001 136.885 25.929 1.00 19.82 48 ASN B N 1
ATOM 2056 C CA . ASN B 1 48 ? 61.690 136.552 27.204 1.00 22.78 48 ASN B CA 1
ATOM 2057 C C . ASN B 1 48 ? 61.115 135.289 27.832 1.00 22.52 48 ASN B C 1
ATOM 2058 O O . ASN B 1 48 ? 61.550 134.899 28.908 1.00 21.83 48 ASN B O 1
ATOM 2063 N N . LEU B 1 49 ? 60.125 134.669 27.192 1.00 21.79 49 LEU B N 1
ATOM 2064 C CA . LEU B 1 49 ? 59.411 133.585 27.833 1.00 20.78 49 LEU B CA 1
ATOM 2065 C C . LEU B 1 49 ? 60.257 132.314 27.794 1.00 19.72 49 LEU B C 1
ATOM 2066 O O . LEU B 1 49 ? 60.894 132.012 26.775 1.00 18.78 49 LEU B O 1
ATOM 2071 N N . PRO B 1 50 ? 60.238 131.558 28.900 1.00 18.93 50 PRO B N 1
ATOM 2072 C CA . PRO B 1 50 ? 60.979 130.319 28.956 1.00 18.72 50 PRO B CA 1
ATOM 2073 C C . PRO B 1 50 ? 60.474 129.336 27.939 1.00 18.02 50 PRO B C 1
ATOM 2074 O O . PRO B 1 50 ? 59.277 129.209 27.756 1.00 17.93 50 PRO B O 1
ATOM 2078 N N . MET B 1 51 ? 61.395 128.659 27.256 1.00 17.67 51 MET B N 1
ATOM 2079 C CA . MET B 1 51 ? 61.061 127.576 26.339 1.00 18.68 51 MET B CA 1
ATOM 2080 C C . MET B 1 51 ? 60.249 126.483 27.063 1.00 19.96 51 MET B C 1
ATOM 2081 O O . MET B 1 51 ? 60.664 125.990 28.081 1.00 19.93 51 MET B O 1
ATOM 2086 N N . PRO B 1 52 ? 59.060 126.130 26.553 1.00 22.28 52 PRO B N 1
ATOM 2087 C CA . PRO B 1 52 ? 58.293 125.035 27.215 1.00 23.06 52 PRO B CA 1
ATOM 2088 C C . PRO B 1 52 ? 59.034 123.671 27.196 1.00 24.02 52 PRO B C 1
ATOM 2089 O O . PRO B 1 52 ? 59.774 123.377 26.250 1.00 22.66 52 PRO B O 1
ATOM 2093 N N . PRO B 1 53 ? 58.827 122.832 28.226 1.00 25.49 53 PRO B N 1
ATOM 2094 C CA . PRO B 1 53 ? 59.569 121.558 28.271 1.00 26.26 53 PRO B CA 1
ATOM 2095 C C . PRO B 1 53 ? 59.431 120.692 27.017 1.00 26.45 53 PRO B C 1
ATOM 2096 O O . PRO B 1 53 ? 60.414 120.080 26.625 1.00 27.59 53 PRO B O 1
ATOM 2100 N N . GLU B 1 54 ? 58.274 120.652 26.356 1.00 26.63 54 GLU B N 1
ATOM 2101 C CA . GLU B 1 54 ? 58.185 119.880 25.114 1.00 26.12 54 GLU B CA 1
ATOM 2102 C C . GLU B 1 54 ? 59.202 120.355 24.062 1.00 24.66 54 GLU B C 1
ATOM 2103 O O . GLU B 1 54 ? 59.797 119.534 23.357 1.00 24.46 54 GLU B O 1
ATOM 2109 N N . MET B 1 55 ? 59.377 121.665 23.936 1.00 22.15 55 MET B N 1
ATOM 2110 C CA . MET B 1 55 ? 60.284 122.176 22.935 1.00 21.80 55 MET B CA 1
ATOM 2111 C C . MET B 1 55 ? 61.766 121.907 23.362 1.00 19.80 55 MET B C 1
ATOM 2112 O O . MET B 1 55 ? 62.586 121.553 22.550 1.00 18.24 55 MET B O 1
ATOM 2117 N N . GLN B 1 56 ? 62.078 122.043 24.641 1.00 18.02 56 GLN B N 1
ATOM 2118 C CA . GLN B 1 56 ? 63.392 121.731 25.130 1.00 17.90 56 GLN B CA 1
ATOM 2119 C C . GLN B 1 56 ? 63.751 120.302 24.815 1.00 18.20 56 GLN B C 1
ATOM 2120 O O . GLN B 1 56 ? 64.829 120.007 24.345 1.00 18.08 56 GLN B O 1
ATOM 2126 N N . GLN B 1 57 ? 62.814 119.411 25.027 1.00 18.91 57 GLN B N 1
ATOM 2127 C CA . GLN B 1 57 ? 63.063 118.013 24.820 1.00 20.36 57 GLN B CA 1
ATOM 2128 C C . GLN B 1 57 ? 63.307 117.749 23.335 1.00 19.57 57 GLN B C 1
ATOM 2129 O O . GLN B 1 57 ? 64.218 117.033 22.971 1.00 18.66 57 GLN B O 1
ATOM 2135 N N . LYS B 1 58 ? 62.504 118.363 22.471 1.00 19.21 58 LYS B N 1
ATOM 2136 C CA . LYS B 1 58 ? 62.669 118.185 21.056 1.00 19.33 58 LYS B CA 1
ATOM 2137 C C . LYS B 1 58 ? 64.012 118.779 20.599 1.00 18.51 58 LYS B C 1
ATOM 2138 O O . LYS B 1 58 ? 64.681 118.202 19.749 1.00 18.41 58 LYS B O 1
ATOM 2144 N N . LEU B 1 59 ? 64.436 119.913 21.152 1.00 17.13 59 LEU B N 1
ATOM 2145 C CA . LEU B 1 59 ? 65.643 120.551 20.639 1.00 17.71 59 LEU B CA 1
ATOM 2146 C C . LEU B 1 59 ? 66.894 119.759 21.050 1.00 16.14 59 LEU B C 1
ATOM 2147 O O . LEU B 1 59 ? 67.816 119.534 20.266 1.00 14.38 59 LEU B O 1
ATOM 2152 N N . GLU B 1 60 ? 66.928 119.343 22.304 1.00 16.73 60 GLU B N 1
ATOM 2153 C CA . GLU B 1 60 ? 67.978 118.470 22.732 1.00 17.54 60 GLU B CA 1
ATOM 2154 C C . GLU B 1 60 ? 68.052 117.137 21.928 1.00 18.33 60 GLU B C 1
ATOM 2155 O O . GLU B 1 60 ? 69.185 116.630 21.677 1.00 17.96 60 GLU B O 1
ATOM 2161 N N . GLY B 1 61 ? 66.897 116.557 21.541 1.00 17.01 61 GLY B N 1
ATOM 2162 C CA . GLY B 1 61 ? 66.908 115.409 20.648 1.00 15.72 61 GLY B CA 1
ATOM 2163 C C . GLY B 1 61 ? 67.492 115.745 19.276 1.00 15.77 61 GLY B C 1
ATOM 2164 O O . GLY B 1 61 ? 68.115 114.895 18.615 1.00 15.61 61 GLY B O 1
ATOM 2165 N N . ILE B 1 62 ? 67.309 116.984 18.826 1.00 14.83 62 ILE B N 1
ATOM 2166 C CA . ILE B 1 62 ? 67.875 117.422 17.559 1.00 13.96 62 ILE B CA 1
ATOM 2167 C C . ILE B 1 62 ? 69.434 117.478 17.649 1.00 13.56 62 ILE B C 1
ATOM 2168 O O . ILE B 1 62 ? 70.111 117.017 16.737 1.00 14.64 62 ILE B O 1
ATOM 2173 N N . TRP B 1 63 ? 69.977 118.004 18.748 1.00 11.77 63 TRP B N 1
ATOM 2174 C CA . TRP B 1 63 ? 71.407 118.039 19.012 1.00 12.34 63 TRP B CA 1
ATOM 2175 C C . TRP B 1 63 ? 71.943 116.614 18.896 1.00 13.59 63 TRP B C 1
ATOM 2176 O O . TRP B 1 63 ? 72.943 116.365 18.201 1.00 12.57 63 TRP B O 1
ATOM 2187 N N . LYS B 1 64 ? 71.255 115.663 19.523 1.00 14.84 64 LYS B N 1
ATOM 2188 C CA . LYS B 1 64 ? 71.765 114.294 19.509 1.00 16.97 64 LYS B CA 1
ATOM 2189 C C . LYS B 1 64 ? 71.724 113.673 18.045 1.00 16.98 64 LYS B C 1
ATOM 2190 O O . LYS B 1 64 ? 72.635 113.005 17.592 1.00 15.60 64 LYS B O 1
ATOM 2196 N N . GLN B 1 65 ? 70.697 113.970 17.279 1.00 17.08 65 GLN B N 1
ATOM 2197 C CA . GLN B 1 65 ? 70.666 113.599 15.888 1.00 17.52 65 GLN B CA 1
ATOM 2198 C C . GLN B 1 65 ? 71.837 114.215 15.071 1.00 16.15 65 GLN B C 1
ATOM 2199 O O . GLN B 1 65 ? 72.489 113.531 14.264 1.00 15.62 65 GLN B O 1
ATOM 2205 N N . ILE B 1 66 ? 72.129 115.502 15.292 1.00 14.31 66 ILE B N 1
ATOM 2206 C CA . ILE B 1 66 ? 73.257 116.180 14.613 1.00 11.88 66 ILE B CA 1
ATOM 2207 C C . ILE B 1 66 ? 74.568 115.487 14.980 1.00 13.39 66 ILE B C 1
ATOM 2208 O O . ILE B 1 66 ? 75.346 115.106 14.104 1.00 11.08 66 ILE B O 1
ATOM 2213 N N . GLU B 1 67 ? 74.787 115.259 16.278 1.00 12.87 67 GLU B N 1
ATOM 2214 C CA . GLU B 1 67 ? 75.981 114.577 16.722 1.00 14.11 67 GLU B CA 1
ATOM 2215 C C . GLU B 1 67 ? 76.126 113.200 16.023 1.00 15.40 67 GLU B C 1
ATOM 2216 O O . GLU B 1 67 ? 77.220 112.818 15.586 1.00 17.54 67 GLU B O 1
ATOM 2222 N N . THR B 1 68 ? 75.046 112.442 15.956 1.00 14.69 68 THR B N 1
ATOM 2223 C CA . THR B 1 68 ? 75.070 111.114 15.348 1.00 16.50 68 THR B CA 1
ATOM 2224 C C . THR B 1 68 ? 75.382 111.223 13.841 1.00 17.41 68 THR B C 1
ATOM 2225 O O . THR B 1 68 ? 76.119 110.427 13.292 1.00 18.35 68 THR B O 1
ATOM 2229 N N . GLN B 1 69 ? 74.807 112.198 13.169 1.00 17.79 69 GLN B N 1
ATOM 2230 C CA . GLN B 1 69 ? 74.947 112.235 11.729 1.00 18.49 69 GLN B CA 1
ATOM 2231 C C . GLN B 1 69 ? 76.273 112.847 11.311 1.00 17.22 69 GLN B C 1
ATOM 2232 O O . GLN B 1 69 ? 76.880 112.401 10.348 1.00 16.80 69 GLN B O 1
ATOM 2238 N N . LEU B 1 70 ? 76.720 113.889 12.023 1.00 15.76 70 LEU B N 1
ATOM 2239 C CA . LEU B 1 70 ? 77.872 114.672 11.600 1.00 13.96 70 LEU B CA 1
ATOM 2240 C C . LEU B 1 70 ? 79.054 114.625 12.552 1.00 14.88 70 LEU B C 1
ATOM 2241 O O . LEU B 1 70 ? 80.101 115.221 12.249 1.00 16.28 70 LEU B O 1
ATOM 2246 N N . GLY B 1 71 ? 78.929 113.979 13.716 1.00 13.77 71 GLY B N 1
ATOM 2247 C CA . GLY B 1 71 ? 80.065 114.009 14.649 1.00 12.87 71 GLY B CA 1
ATOM 2248 C C . GLY B 1 71 ? 80.227 115.322 15.429 1.00 13.05 71 GLY B C 1
ATOM 2249 O O . GLY B 1 71 ? 81.199 115.490 16.189 1.00 11.50 71 GLY B O 1
ATOM 2250 N N . THR B 1 72 ? 79.276 116.257 15.249 1.00 11.16 72 THR B N 1
ATOM 2251 C CA . THR B 1 72 ? 79.255 117.512 15.966 1.00 10.71 72 THR B CA 1
ATOM 2252 C C . THR B 1 72 ? 79.347 117.401 17.502 1.00 11.32 72 THR B C 1
ATOM 2253 O O . THR B 1 72 ? 78.684 116.578 18.134 1.00 10.56 72 THR B O 1
ATOM 2257 N N . LYS B 1 73 ? 80.157 118.266 18.084 1.00 12.04 73 LYS B N 1
ATOM 2258 C CA . LYS B 1 73 ? 80.245 118.413 19.548 1.00 12.71 73 LYS B CA 1
ATOM 2259 C C . LYS B 1 73 ? 79.163 119.256 20.209 1.00 12.43 73 LYS B C 1
ATOM 2260 O O . LYS B 1 73 ? 78.933 120.421 19.816 1.00 13.29 73 LYS B O 1
ATOM 2266 N N . PHE B 1 74 ? 78.595 118.721 21.295 1.00 11.33 74 PHE B N 1
ATOM 2267 C CA . PHE B 1 74 ? 77.624 119.417 22.113 1.00 11.55 74 PHE B CA 1
ATOM 2268 C C . PHE B 1 74 ? 77.875 119.154 23.590 1.00 11.54 74 PHE B C 1
ATOM 2269 O O . PHE B 1 74 ? 78.096 118.005 23.967 1.00 12.17 74 PHE B O 1
ATOM 2277 N N . ASN B 1 75 ? 77.852 120.190 24.429 1.00 10.26 75 ASN B N 1
ATOM 2278 C CA . ASN B 1 75 ? 77.819 119.997 25.895 1.00 10.98 75 ASN B CA 1
ATOM 2279 C C . ASN B 1 75 ? 76.326 120.067 26.279 1.00 11.93 75 ASN B C 1
ATOM 2280 O O . ASN B 1 75 ? 75.756 121.162 26.211 1.00 10.41 75 ASN B O 1
ATOM 2285 N N . TYR B 1 76 ? 75.716 118.910 26.584 1.00 11.06 76 TYR B N 1
ATOM 2286 C CA . TYR B 1 76 ? 74.290 118.753 26.988 1.00 13.25 76 TYR B CA 1
ATOM 2287 C C . TYR B 1 76 ? 73.978 119.417 28.355 1.00 14.01 76 TYR B C 1
ATOM 2288 O O . TYR B 1 76 ? 72.840 119.716 28.650 1.00 15.93 76 TYR B O 1
ATOM 2297 N N . ASP B 1 77 ? 74.994 119.717 29.147 1.00 12.84 77 ASP B N 1
ATOM 2298 C CA . ASP B 1 77 ? 74.777 120.571 30.306 1.00 13.49 77 ASP B CA 1
ATOM 2299 C C . ASP B 1 77 ? 73.998 121.857 30.049 1.00 12.73 77 ASP B C 1
ATOM 2300 O O . ASP B 1 77 ? 73.416 122.395 30.997 1.00 12.04 77 ASP B O 1
ATOM 2305 N N . PHE B 1 78 ? 73.962 122.344 28.810 1.00 10.29 78 PHE B N 1
ATOM 2306 C CA . PHE B 1 78 ? 73.240 123.587 28.562 1.00 11.09 78 PHE B CA 1
ATOM 2307 C C . PHE B 1 78 ? 71.812 123.477 29.132 1.00 11.96 78 PHE B C 1
ATOM 2308 O O . PHE B 1 78 ? 71.338 124.383 29.794 1.00 11.62 78 PHE B O 1
ATOM 2316 N N . TRP B 1 79 ? 71.180 122.319 28.881 1.00 13.53 79 TRP B N 1
ATOM 2317 C CA . TRP B 1 79 ? 69.781 122.053 29.198 1.00 15.19 79 TRP B CA 1
ATOM 2318 C C . TRP B 1 79 ? 69.568 121.982 30.704 1.00 17.74 79 TRP B C 1
ATOM 2319 O O . TRP B 1 79 ? 68.441 122.229 31.136 1.00 19.69 79 TRP B O 1
ATOM 2330 N N . LYS B 1 80 ? 70.630 121.694 31.497 1.00 16.43 80 LYS B N 1
ATOM 2331 C CA . LYS B 1 80 ? 70.535 121.707 32.943 1.00 17.39 80 LYS B CA 1
ATOM 2332 C C . LYS B 1 80 ? 70.922 123.033 33.555 1.00 16.86 80 LYS B C 1
ATOM 2333 O O . LYS B 1 80 ? 70.443 123.344 34.599 1.00 17.80 80 LYS B O 1
ATOM 2339 N N . LEU B 1 81 ? 71.892 123.738 32.996 1.00 18.19 81 LEU B N 1
ATOM 2340 C CA . LEU B 1 81 ? 72.462 124.919 33.648 1.00 19.25 81 LEU B CA 1
ATOM 2341 C C . LEU B 1 81 ? 71.777 126.235 33.259 1.00 19.21 81 LEU B C 1
ATOM 2342 O O . LEU B 1 81 ? 71.883 127.231 33.946 1.00 17.56 81 LEU B O 1
ATOM 2347 N N . CYS B 1 82 ? 71.108 126.248 32.116 1.00 20.23 82 CYS B N 1
ATOM 2348 C CA . CYS B 1 82 ? 70.502 127.494 31.626 1.00 20.35 82 CYS B CA 1
ATOM 2349 C C . CYS B 1 82 ? 68.969 127.451 31.659 1.00 20.17 82 CYS B C 1
ATOM 2350 O O . CYS B 1 82 ? 68.357 126.382 31.629 1.00 19.73 82 CYS B O 1
ATOM 2353 N N . THR B 1 83 ? 68.356 128.630 31.620 1.00 19.74 83 THR B N 1
ATOM 2354 C CA . THR B 1 83 ? 66.935 128.704 31.285 1.00 19.72 83 THR B CA 1
ATOM 2355 C C . THR B 1 83 ? 66.807 128.965 29.763 1.00 17.82 83 THR B C 1
ATOM 2356 O O . THR B 1 83 ? 67.076 130.063 29.336 1.00 16.85 83 THR B O 1
ATOM 2360 N N . PRO B 1 84 ? 66.418 127.941 28.956 1.00 16.79 84 PRO B N 1
ATOM 2361 C CA . PRO B 1 84 ? 66.485 128.173 27.512 1.00 15.65 84 PRO B CA 1
ATOM 2362 C C . PRO B 1 84 ? 65.320 129.082 27.125 1.00 15.20 84 PRO B C 1
ATOM 2363 O O . PRO B 1 84 ? 64.267 129.011 27.754 1.00 12.66 84 PRO B O 1
ATOM 2367 N N . VAL B 1 85 ? 65.508 129.918 26.109 1.00 13.56 85 VAL B N 1
ATOM 2368 C CA . VAL B 1 85 ? 64.450 130.842 25.574 1.00 13.78 85 VAL B CA 1
ATOM 2369 C C . VAL B 1 85 ? 64.498 130.715 24.041 1.00 13.32 85 VAL B C 1
ATOM 2370 O O . VAL B 1 85 ? 65.569 130.760 23.458 1.00 12.94 85 VAL B O 1
ATOM 2374 N N . ARG B 1 86 ? 63.363 130.492 23.398 1.00 12.65 86 ARG B N 1
ATOM 2375 C CA . ARG B 1 86 ? 63.334 130.297 21.932 1.00 13.67 86 ARG B CA 1
ATOM 2376 C C . ARG B 1 86 ? 63.381 131.691 21.269 1.00 12.19 86 ARG B C 1
ATOM 2377 O O . ARG B 1 86 ? 62.313 132.260 20.839 1.00 12.70 86 ARG B O 1
ATOM 2385 N N . SER B 1 87 ? 64.576 132.294 21.242 1.00 9.77 87 SER B N 1
ATOM 2386 C CA . SER B 1 87 ? 64.714 133.720 20.836 1.00 10.19 87 SER B CA 1
ATOM 2387 C C . SER B 1 87 ? 66.089 133.936 20.254 1.00 10.08 87 SER B C 1
ATOM 2388 O O . SER B 1 87 ? 67.054 133.704 20.978 1.00 10.20 87 SER B O 1
ATOM 2391 N N . THR B 1 88 ? 66.214 134.214 18.945 1.00 9.19 88 THR B N 1
ATOM 2392 C CA . THR B 1 88 ? 67.530 134.226 18.346 1.00 7.39 88 THR B CA 1
ATOM 2393 C C . THR B 1 88 ? 67.901 135.611 17.850 1.00 8.63 88 THR B C 1
ATOM 2394 O O . THR B 1 88 ? 69.047 135.798 17.419 1.00 8.95 88 THR B O 1
ATOM 2398 N N . TYR B 1 89 ? 66.984 136.587 17.923 1.00 7.93 89 TYR B N 1
ATOM 2399 C CA . TYR B 1 89 ? 67.187 137.818 17.092 1.00 8.57 89 TYR B CA 1
ATOM 2400 C C . TYR B 1 89 ? 68.322 138.623 17.762 1.00 9.59 89 TYR B C 1
ATOM 2401 O O . TYR B 1 89 ? 69.143 139.280 17.095 1.00 10.03 89 TYR B O 1
ATOM 2410 N N . GLN B 1 90 ? 68.360 138.614 19.106 1.00 7.85 90 GLN B N 1
ATOM 2411 C CA . GLN B 1 90 ? 69.437 139.311 19.772 1.00 7.94 90 GLN B CA 1
ATOM 2412 C C . GLN B 1 90 ? 70.798 138.748 19.432 1.00 8.39 90 GLN B C 1
ATOM 2413 O O . GLN B 1 90 ? 71.811 139.502 19.207 1.00 10.14 90 GLN B O 1
ATOM 2419 N N . SER B 1 91 ? 70.888 137.437 19.310 1.00 8.00 91 SER B N 1
ATOM 2420 C CA . SER B 1 91 ? 72.174 136.876 18.935 1.00 9.94 91 SER B CA 1
ATOM 2421 C C . SER B 1 91 ? 72.556 137.267 17.445 1.00 10.14 91 SER B C 1
ATOM 2422 O O . SER B 1 91 ? 73.762 137.507 17.113 1.00 10.74 91 SER B O 1
ATOM 2425 N N . CYS B 1 92 ? 71.545 137.392 16.580 1.00 10.52 92 CYS B N 1
ATOM 2426 C CA . CYS B 1 92 ? 71.779 137.857 15.174 1.00 10.92 92 CYS B CA 1
ATOM 2427 C C . CYS B 1 92 ? 72.237 139.306 15.283 1.00 11.98 92 CYS B C 1
ATOM 2428 O O . CYS B 1 92 ? 73.144 139.666 14.588 1.00 12.69 92 CYS B O 1
ATOM 2431 N N . ARG B 1 93 ? 71.602 140.157 16.125 1.00 10.68 93 ARG B N 1
ATOM 2432 C CA . ARG B 1 93 ? 72.100 141.515 16.284 1.00 9.56 93 ARG B CA 1
ATOM 2433 C C . ARG B 1 93 ? 73.585 141.592 16.774 1.00 10.54 93 ARG B C 1
ATOM 2434 O O . ARG B 1 93 ? 74.357 142.438 16.296 1.00 11.92 93 ARG B O 1
ATOM 2442 N N . ALA B 1 94 ? 73.965 140.738 17.706 1.00 9.86 94 ALA B N 1
ATOM 2443 C CA . ALA B 1 94 ? 75.297 140.748 18.260 1.00 10.35 94 ALA B CA 1
ATOM 2444 C C . ALA B 1 94 ? 76.306 140.386 17.154 1.00 10.75 94 ALA B C 1
ATOM 2445 O O . ALA B 1 94 ? 77.357 141.006 17.083 1.00 10.31 94 ALA B O 1
ATOM 2447 N N . VAL B 1 95 ? 76.006 139.448 16.248 1.00 9.97 95 VAL B N 1
ATOM 2448 C CA . VAL B 1 95 ? 76.997 139.204 15.206 1.00 10.66 95 VAL B CA 1
ATOM 2449 C C . VAL B 1 95 ? 77.114 140.387 14.200 1.00 9.58 95 VAL B C 1
ATOM 2450 O O . VAL B 1 95 ? 78.193 140.677 13.746 1.00 9.83 95 VAL B O 1
ATOM 2454 N N . ILE B 1 96 ? 75.998 140.989 13.824 1.00 9.98 96 ILE B N 1
ATOM 2455 C CA . ILE B 1 96 ? 75.991 142.129 12.919 1.00 10.37 96 ILE B CA 1
ATOM 2456 C C . ILE B 1 96 ? 76.861 143.238 13.526 1.00 9.87 96 ILE B C 1
ATOM 2457 O O . ILE B 1 96 ? 77.680 143.905 12.867 1.00 11.44 96 ILE B O 1
ATOM 2462 N N . ALA B 1 97 ? 76.655 143.484 14.796 1.00 10.43 97 ALA B N 1
ATOM 2463 C CA . ALA B 1 97 ? 77.361 144.593 15.450 1.00 10.25 97 ALA B CA 1
ATOM 2464 C C . ALA B 1 97 ? 78.849 144.278 15.564 1.00 10.98 97 ALA B C 1
ATOM 2465 O O . ALA B 1 97 ? 79.688 145.167 15.462 1.00 11.49 97 ALA B O 1
ATOM 2467 N N . ALA B 1 98 ? 79.178 143.012 15.842 1.00 10.73 98 ALA B N 1
ATOM 2468 C CA . ALA B 1 98 ? 80.601 142.621 15.885 1.00 10.80 98 ALA B CA 1
ATOM 2469 C C . ALA B 1 98 ? 81.122 142.767 14.423 1.00 11.47 98 ALA B C 1
ATOM 2470 O O . ALA B 1 98 ? 82.244 143.201 14.202 1.00 9.90 98 ALA B O 1
ATOM 2472 N N . GLY B 1 99 ? 80.256 142.463 13.449 1.00 11.44 99 GLY B N 1
ATOM 2473 C CA . GLY B 1 99 ? 80.641 142.617 11.999 1.00 11.34 99 GLY B CA 1
ATOM 2474 C C . GLY B 1 99 ? 81.042 144.067 11.662 1.00 12.60 99 GLY B C 1
ATOM 2475 O O . GLY B 1 99 ? 81.929 144.277 10.827 1.00 12.84 99 GLY B O 1
ATOM 2476 N N . PHE B 1 100 ? 80.435 145.053 12.355 1.00 12.24 100 PHE B N 1
ATOM 2477 C CA . PHE B 1 100 ? 80.726 146.484 12.115 1.00 12.44 100 PHE B CA 1
ATOM 2478 C C . PHE B 1 100 ? 82.136 146.783 12.580 1.00 13.24 100 PHE B C 1
ATOM 2479 O O . PHE B 1 100 ? 82.684 147.794 12.202 1.00 15.87 100 PHE B O 1
ATOM 2487 N N . GLN B 1 101 ? 82.726 145.918 13.422 1.00 13.04 101 GLN B N 1
ATOM 2488 C CA . GLN B 1 101 ? 84.143 146.058 13.821 1.00 12.49 101 GLN B CA 1
ATOM 2489 C C . GLN B 1 101 ? 84.987 144.979 13.144 1.00 13.53 101 GLN B C 1
ATOM 2490 O O . GLN B 1 101 ? 86.009 144.585 13.670 1.00 13.08 101 GLN B O 1
ATOM 2496 N N . ASP B 1 102 ? 84.529 144.481 12.005 1.00 13.24 102 ASP B N 1
ATOM 2497 C CA . ASP B 1 102 ? 85.227 143.437 11.272 1.00 14.78 102 ASP B CA 1
ATOM 2498 C C . ASP B 1 102 ? 85.543 142.155 12.120 1.00 13.36 102 ASP B C 1
ATOM 2499 O O . ASP B 1 102 ? 86.536 141.468 11.901 1.00 12.03 102 ASP B O 1
ATOM 2504 N N . SER B 1 103 ? 84.619 141.779 13.007 1.00 11.42 103 SER B N 1
ATOM 2505 C CA . SER B 1 103 ? 84.801 140.566 13.786 1.00 10.13 103 SER B CA 1
ATOM 2506 C C . SER B 1 103 ? 83.545 139.686 13.706 1.00 9.67 103 SER B C 1
ATOM 2507 O O . SER B 1 103 ? 83.144 139.108 14.696 1.00 8.95 103 SER B O 1
ATOM 2510 N N . TYR B 1 104 ? 82.932 139.608 12.541 1.00 8.93 104 TYR B N 1
ATOM 2511 C CA . TYR B 1 104 ? 81.672 138.964 12.351 1.00 9.20 104 TYR B CA 1
ATOM 2512 C C . TYR B 1 104 ? 81.879 137.451 12.659 1.00 9.33 104 TYR B C 1
ATOM 2513 O O . TYR B 1 104 ? 81.155 136.835 13.418 1.00 11.30 104 TYR B O 1
ATOM 2522 N N . GLU B 1 105 ? 82.882 136.857 12.063 1.00 9.39 105 GLU B N 1
ATOM 2523 C CA . GLU B 1 105 ? 83.087 135.437 12.206 1.00 10.69 105 GLU B CA 1
ATOM 2524 C C . GLU B 1 105 ? 83.569 135.129 13.622 1.00 11.08 105 GLU B C 1
ATOM 2525 O O . GLU B 1 105 ? 83.229 134.096 14.162 1.00 10.05 105 GLU B O 1
ATOM 2531 N N . GLN B 1 106 ? 84.379 136.006 14.203 1.00 9.89 106 GLN B N 1
ATOM 2532 C CA . GLN B 1 106 ? 84.816 135.771 15.592 1.00 9.47 106 GLN B CA 1
ATOM 2533 C C . GLN B 1 106 ? 83.647 135.733 16.551 1.00 8.92 106 GLN B C 1
ATOM 2534 O O . GLN B 1 106 ? 83.559 134.841 17.432 1.00 10.57 106 GLN B O 1
ATOM 2540 N N . MET B 1 107 ? 82.773 136.714 16.450 1.00 7.59 107 MET B N 1
ATOM 2541 C CA . MET B 1 107 ? 81.610 136.704 17.293 1.00 6.52 107 MET B CA 1
ATOM 2542 C C . MET B 1 107 ? 80.678 135.499 16.961 1.00 7.15 107 MET B C 1
ATOM 2543 O O . MET B 1 107 ? 80.106 134.963 17.866 1.00 5.69 107 MET B O 1
ATOM 2548 N N . LEU B 1 108 ? 80.475 135.160 15.682 1.00 7.71 108 LEU B N 1
ATOM 2549 C CA . LEU B 1 108 ? 79.586 134.029 15.339 1.00 9.66 108 LEU B CA 1
ATOM 2550 C C . LEU B 1 108 ? 80.134 132.766 16.017 1.00 11.13 108 LEU B C 1
ATOM 2551 O O . LEU B 1 108 ? 79.396 131.999 16.636 1.00 11.75 108 LEU B O 1
ATOM 2556 N N . GLU B 1 109 ? 81.425 132.517 15.859 1.00 10.20 109 GLU B N 1
ATOM 2557 C CA . GLU B 1 109 ? 81.964 131.368 16.469 1.00 10.37 109 GLU B CA 1
ATOM 2558 C C . GLU B 1 109 ? 81.904 131.442 18.024 1.00 10.92 109 GLU B C 1
ATOM 2559 O O . GLU B 1 109 ? 81.727 130.395 18.676 1.00 11.06 109 GLU B O 1
ATOM 2565 N N . ALA B 1 110 ? 82.121 132.624 18.607 1.00 9.46 110 ALA B N 1
ATOM 2566 C CA . ALA B 1 110 ? 82.100 132.734 20.110 1.00 10.21 110 ALA B CA 1
ATOM 2567 C C . ALA B 1 110 ? 80.696 132.457 20.649 1.00 10.13 110 ALA 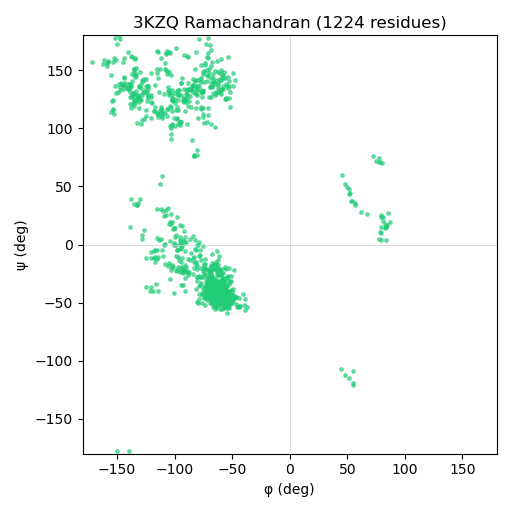B C 1
ATOM 2568 O O . ALA B 1 110 ? 80.549 131.819 21.674 1.00 10.84 110 ALA B O 1
ATOM 2570 N N . ILE B 1 111 ? 79.652 132.877 19.933 1.00 10.06 111 ILE B N 1
ATOM 2571 C CA . ILE B 1 111 ? 78.302 132.537 20.322 1.00 8.71 111 ILE B CA 1
ATOM 2572 C C . ILE B 1 111 ? 77.987 131.038 20.191 1.00 9.29 111 ILE B C 1
ATOM 2573 O O . ILE B 1 111 ? 77.306 130.445 21.078 1.00 7.49 111 ILE B O 1
ATOM 2578 N N . GLN B 1 112 ? 78.368 130.452 19.067 1.00 7.61 112 GLN B N 1
ATOM 2579 C CA . GLN B 1 112 ? 78.235 128.997 18.919 1.00 8.25 112 GLN B CA 1
ATOM 2580 C C . GLN B 1 112 ? 78.884 128.198 20.079 1.00 8.96 112 GLN B C 1
ATOM 2581 O O . GLN B 1 112 ? 78.223 127.313 20.678 1.00 10.58 112 GLN B O 1
ATOM 2587 N N . HIS B 1 113 ? 80.165 128.467 20.324 1.00 9.49 113 HIS B N 1
ATOM 2588 C CA . HIS B 1 113 ? 80.945 127.848 21.454 1.00 9.53 113 HIS B CA 1
ATOM 2589 C C . HIS B 1 113 ? 80.317 128.127 22.809 1.00 10.36 113 HIS B C 1
ATOM 2590 O O . HIS B 1 113 ? 80.187 127.220 23.642 1.00 13.17 113 HIS B O 1
ATOM 2597 N N . ALA B 1 114 ? 79.831 129.338 23.017 1.00 9.89 114 ALA B N 1
ATOM 2598 C CA . ALA B 1 114 ? 79.159 129.664 24.227 1.00 10.36 114 ALA B CA 1
ATOM 2599 C C . ALA B 1 114 ? 77.898 128.834 24.423 1.00 10.98 114 ALA B C 1
ATOM 2600 O O . ALA B 1 114 ? 77.660 128.301 25.510 1.00 11.29 114 ALA B O 1
ATOM 2602 N N . TYR B 1 115 ? 77.057 128.773 23.397 1.00 11.17 115 TYR B N 1
ATOM 2603 C CA . TYR B 1 115 ? 75.795 127.995 23.409 1.00 10.38 115 TYR B CA 1
ATOM 2604 C C . TYR B 1 115 ? 76.026 126.499 23.470 1.00 10.74 115 TYR B C 1
ATOM 2605 O O . TYR B 1 115 ? 75.470 125.813 24.362 1.00 10.71 115 TYR B O 1
ATOM 2614 N N . TYR B 1 116 ? 76.823 125.986 22.538 1.00 8.98 116 TYR B N 1
ATOM 2615 C CA . TYR B 1 116 ? 76.943 124.521 22.321 1.00 9.04 116 TYR B CA 1
ATOM 2616 C C . TYR B 1 116 ? 78.030 123.807 23.118 1.00 8.81 116 TYR B C 1
ATOM 2617 O O . TYR B 1 116 ? 77.931 122.599 23.317 1.00 9.63 116 TYR B O 1
ATOM 2626 N N . LEU B 1 117 ? 79.023 124.536 23.627 1.00 8.43 117 LEU B N 1
ATOM 2627 C CA . LEU B 1 117 ? 80.088 123.938 24.422 1.00 9.86 117 LEU B CA 1
ATOM 2628 C C . LEU B 1 117 ? 80.124 124.486 25.823 1.00 10.07 117 LEU B C 1
ATOM 2629 O O . LEU B 1 117 ? 80.348 123.725 26.774 1.00 9.96 117 LEU B O 1
ATOM 2634 N N . ARG B 1 118 ? 79.905 125.790 25.991 1.00 9.94 118 ARG B N 1
ATOM 2635 C CA . ARG B 1 118 ? 80.178 126.365 27.324 1.00 11.74 118 ARG B CA 1
ATOM 2636 C C . ARG B 1 118 ? 78.936 126.457 28.229 1.00 12.10 118 ARG B C 1
ATOM 2637 O O . ARG B 1 118 ? 79.019 127.041 29.299 1.00 10.49 118 ARG B O 1
ATOM 2645 N N . ALA B 1 119 ? 77.800 125.891 27.783 1.00 12.45 119 ALA B N 1
ATOM 2646 C CA . ALA B 1 119 ? 76.553 125.877 28.544 1.00 12.99 119 ALA B CA 1
ATOM 2647 C C . ALA B 1 119 ? 76.203 127.294 29.018 1.00 13.89 119 ALA B C 1
ATOM 2648 O O . ALA B 1 119 ? 75.908 127.467 30.171 1.00 13.03 119 ALA B O 1
ATOM 2650 N N . MET B 1 120 ? 76.347 128.312 28.155 1.00 13.08 120 MET B N 1
ATOM 2651 C CA . MET B 1 120 ? 75.999 129.711 28.468 1.00 13.52 120 MET B CA 1
ATOM 2652 C C . MET B 1 120 ? 74.725 130.133 27.683 1.00 14.62 120 MET B C 1
ATOM 2653 O O . MET B 1 120 ? 74.448 129.576 26.610 1.00 15.76 120 MET B O 1
ATOM 2658 N N . PRO B 1 121 ? 73.920 131.065 28.223 1.00 13.69 121 PRO B N 1
ATOM 2659 C CA . PRO B 1 121 ? 72.653 131.386 27.499 1.00 12.18 121 PRO B CA 1
ATOM 2660 C C . PRO B 1 121 ? 72.959 132.289 26.269 1.00 12.68 121 PRO B C 1
ATOM 2661 O O . PRO B 1 121 ? 73.447 133.394 26.445 1.00 14.13 121 PRO B O 1
ATOM 2665 N N . PRO B 1 122 ? 72.703 131.819 25.022 1.00 12.64 122 PRO B N 1
ATOM 2666 C CA . PRO B 1 122 ? 73.092 132.592 23.863 1.00 12.43 122 PRO B CA 1
ATOM 2667 C C . PRO B 1 122 ? 72.238 133.837 23.577 1.00 14.52 122 PRO B C 1
ATOM 2668 O O . PRO B 1 122 ? 72.664 134.683 22.808 1.00 16.31 122 PRO B O 1
ATOM 2672 N N . HIS B 1 123 ? 71.058 133.942 24.154 1.00 15.31 123 HIS B N 1
ATOM 2673 C CA . HIS B 1 123 ? 70.165 135.071 23.897 1.00 16.24 123 HIS B CA 1
ATOM 2674 C C . HIS B 1 123 ? 70.374 136.249 24.889 1.00 18.19 123 HIS B C 1
ATOM 2675 O O . HIS B 1 123 ? 69.734 137.279 24.729 1.00 19.94 123 HIS B O 1
ATOM 2682 N N . GLU B 1 124 ? 71.234 136.089 25.910 1.00 18.46 124 GLU B N 1
ATOM 2683 C CA . GLU B 1 124 ? 71.310 137.052 27.008 1.00 18.70 124 GLU B CA 1
ATOM 2684 C C . GLU B 1 124 ? 72.341 138.114 26.739 1.00 19.01 124 GLU B C 1
ATOM 2685 O O . GLU B 1 124 ? 73.482 137.803 26.337 1.00 16.08 124 GLU B O 1
ATOM 2691 N N . GLU B 1 125 ? 71.951 139.370 26.982 1.00 18.76 125 GLU B N 1
ATOM 2692 C CA . GLU B 1 125 ? 72.859 140.504 26.854 1.00 19.61 125 GLU B CA 1
ATOM 2693 C C . GLU B 1 125 ? 74.207 140.271 27.588 1.00 17.97 125 GLU B C 1
ATOM 2694 O O . GLU B 1 125 ? 75.287 140.578 27.035 1.00 16.57 125 GLU B O 1
ATOM 2700 N N . ALA B 1 126 ? 74.145 139.769 28.828 1.00 15.99 126 ALA B N 1
ATOM 2701 C CA . ALA B 1 126 ? 75.388 139.487 29.567 1.00 16.03 126 ALA B CA 1
ATOM 2702 C C . ALA B 1 126 ? 76.304 138.529 28.769 1.00 16.09 126 ALA B C 1
ATOM 2703 O O . ALA B 1 126 ? 77.520 138.673 28.832 1.00 16.93 126 ALA B O 1
ATOM 2705 N N . THR B 1 127 ? 75.766 137.524 28.070 1.00 14.66 127 THR B N 1
ATOM 2706 C CA . THR B 1 127 ? 76.661 136.645 27.303 1.00 13.43 127 THR B CA 1
ATOM 2707 C C . THR B 1 127 ? 77.353 137.479 26.182 1.00 13.95 127 THR B C 1
ATOM 2708 O O . THR B 1 127 ? 78.568 137.401 25.963 1.00 12.39 127 THR B O 1
ATOM 2712 N N . HIS B 1 128 ? 76.557 138.299 25.510 1.00 12.24 128 HIS B N 1
ATOM 2713 C CA . HIS B 1 128 ? 77.079 139.025 24.376 1.00 14.21 128 HIS B CA 1
ATOM 2714 C C . HIS B 1 128 ? 78.192 139.973 24.794 1.00 13.38 128 HIS B C 1
ATOM 2715 O O . HIS B 1 128 ? 79.165 140.074 24.065 1.00 13.80 128 HIS B O 1
ATOM 2722 N N . LEU B 1 129 ? 78.057 140.638 25.947 1.00 12.38 129 LEU B N 1
ATOM 2723 C CA . LEU B 1 129 ? 79.088 141.594 26.404 1.00 13.79 129 LEU B CA 1
ATOM 2724 C C . LEU B 1 129 ? 80.378 140.897 26.763 1.00 12.90 129 LEU B C 1
ATOM 2725 O O . LEU B 1 129 ? 81.448 141.365 26.400 1.00 13.61 129 LEU B O 1
ATOM 2730 N N . GLN B 1 130 ? 80.266 139.788 27.479 1.00 12.94 130 GLN B N 1
ATOM 2731 C CA . GLN B 1 130 ? 81.438 138.940 27.817 1.00 13.38 130 GLN B CA 1
ATOM 2732 C C . GLN B 1 130 ? 82.166 138.436 26.578 1.00 13.05 130 GLN B C 1
ATOM 2733 O O . GLN B 1 130 ? 83.416 138.477 26.515 1.00 13.48 130 GLN B O 1
ATOM 2739 N N . LEU B 1 131 ? 81.412 137.921 25.600 1.00 11.33 131 LEU B N 1
ATOM 2740 C CA . LEU B 1 131 ? 82.039 137.511 24.351 1.00 11.54 131 LEU B CA 1
ATOM 2741 C C . LEU B 1 131 ? 82.654 138.740 23.668 1.00 11.29 131 LEU B C 1
ATOM 2742 O O . LEU B 1 131 ? 83.698 138.649 23.104 1.00 11.59 131 LEU B O 1
ATOM 2747 N N . ALA B 1 132 ? 81.981 139.881 23.683 1.00 10.98 132 ALA B N 1
ATOM 2748 C CA . ALA B 1 132 ? 82.523 141.048 23.025 1.00 11.33 132 ALA B CA 1
ATOM 2749 C C . ALA B 1 132 ? 83.939 141.365 23.640 1.00 13.17 132 ALA B C 1
ATOM 2750 O O . ALA B 1 132 ? 84.908 141.706 22.938 1.00 13.23 132 ALA B O 1
ATOM 2752 N N . LYS B 1 133 ? 84.065 141.263 24.961 1.00 13.29 133 LYS B N 1
ATOM 2753 C CA . LYS B 1 133 ? 85.342 141.492 25.574 1.00 14.25 133 LYS B CA 1
ATOM 2754 C C . LYS B 1 133 ? 86.289 140.355 25.224 1.00 13.93 133 LYS B C 1
ATOM 2755 O O . LYS B 1 133 ? 87.390 140.613 24.763 1.00 12.02 133 LYS B O 1
ATOM 2761 N N . GLU B 1 134 ? 85.872 139.101 25.342 1.00 13.72 134 GLU B N 1
ATOM 2762 C CA . GLU B 1 134 ? 86.832 138.000 25.045 1.00 14.30 134 GLU B CA 1
ATOM 2763 C C . GLU B 1 134 ? 87.386 138.020 23.609 1.00 15.12 134 GLU B C 1
ATOM 2764 O O . GLU B 1 134 ? 88.479 137.545 23.387 1.00 13.59 134 GLU B O 1
ATOM 2770 N N . ILE B 1 135 ? 86.620 138.494 22.618 1.00 13.24 135 ILE B N 1
ATOM 2771 C CA . ILE B 1 135 ? 87.141 138.475 21.254 1.00 13.84 135 ILE B CA 1
ATOM 2772 C C . ILE B 1 135 ? 87.859 139.802 20.954 1.00 14.79 135 ILE B C 1
ATOM 2773 O O . ILE B 1 135 ? 88.302 140.005 19.827 1.00 14.57 135 ILE B O 1
ATOM 2778 N N . GLY B 1 136 ? 88.009 140.670 21.959 1.00 14.38 136 GLY B N 1
ATOM 2779 C CA . GLY B 1 136 ? 88.760 141.925 21.757 1.00 16.22 136 GLY B CA 1
ATOM 2780 C C . GLY B 1 136 ? 87.977 143.069 21.049 1.00 16.29 136 GLY B C 1
ATOM 2781 O O . GLY B 1 136 ? 88.579 143.948 20.490 1.00 15.87 136 GLY B O 1
ATOM 2782 N N . LEU B 1 137 ? 86.652 143.118 21.107 1.00 15.00 137 LEU B N 1
ATOM 2783 C CA . LEU B 1 137 ? 86.003 144.313 20.465 1.00 15.16 137 LEU B CA 1
ATOM 2784 C C . LEU B 1 137 ? 86.263 145.583 21.289 1.00 14.59 137 LEU B C 1
ATOM 2785 O O . LEU B 1 137 ? 86.613 145.488 22.470 1.00 13.21 137 LEU B O 1
ATOM 2790 N N . ASN B 1 138 ? 86.024 146.759 20.702 1.00 13.70 138 ASN B N 1
ATOM 2791 C CA . ASN B 1 138 ? 85.837 147.944 21.543 1.00 13.63 138 ASN B CA 1
ATOM 2792 C C . ASN B 1 138 ? 84.409 147.746 22.120 1.00 12.54 138 ASN B C 1
ATOM 2793 O O . ASN B 1 138 ? 83.373 147.811 21.389 1.00 10.35 138 ASN B O 1
ATOM 2798 N N . VAL B 1 139 ? 84.330 147.459 23.402 1.00 12.05 139 VAL B N 1
ATOM 2799 C CA . VAL B 1 139 ? 83.097 147.023 23.996 1.00 13.04 139 VAL B CA 1
ATOM 2800 C C . VAL B 1 139 ? 82.049 148.168 24.040 1.00 12.77 139 VAL B C 1
ATOM 2801 O O . VAL B 1 139 ? 80.872 147.965 23.687 1.00 13.11 139 VAL B O 1
ATOM 2805 N N . GLN B 1 140 ? 82.463 149.371 24.418 1.00 11.27 140 GLN B N 1
ATOM 2806 C CA . GLN B 1 140 ? 81.529 150.528 24.405 1.00 11.13 140 GLN B CA 1
ATOM 2807 C C . GLN B 1 140 ? 80.959 150.759 22.971 1.00 11.32 140 GLN B C 1
ATOM 2808 O O . GLN B 1 140 ? 79.744 150.906 22.796 1.00 10.16 140 GLN B O 1
ATOM 2814 N N . GLN B 1 141 ? 81.816 150.687 21.952 1.00 10.57 141 GLN B N 1
ATOM 2815 C CA . GLN B 1 141 ? 81.331 150.882 20.597 1.00 12.13 141 GLN B CA 1
ATOM 2816 C C . GLN B 1 141 ? 80.308 149.778 20.305 1.00 11.44 141 GLN B C 1
ATOM 2817 O O . GLN B 1 141 ? 79.283 150.039 19.688 1.00 11.93 141 GLN B O 1
ATOM 2823 N N . PHE B 1 142 ? 80.571 148.566 20.760 1.00 10.40 142 PHE B N 1
ATOM 2824 C CA . PHE B 1 142 ? 79.681 147.426 20.501 1.00 10.94 142 PHE B CA 1
ATOM 2825 C C . PHE B 1 142 ? 78.337 147.680 21.219 1.00 12.64 142 PHE B C 1
ATOM 2826 O O . PHE B 1 142 ? 77.264 147.421 20.606 1.00 12.32 142 PHE B O 1
ATOM 2834 N N . LYS B 1 143 ? 78.378 148.172 22.486 1.00 12.58 143 LYS B N 1
ATOM 2835 C CA . LYS B 1 143 ? 77.126 148.541 23.165 1.00 13.62 143 LYS B CA 1
ATOM 2836 C C . LYS B 1 143 ? 76.407 149.639 22.412 1.00 12.18 143 LYS B C 1
ATOM 2837 O O . LYS B 1 143 ? 75.212 149.527 22.245 1.00 11.40 143 LYS B O 1
ATOM 2843 N N . ASN B 1 144 ? 77.108 150.702 22.016 1.00 11.11 144 ASN B N 1
ATOM 2844 C CA . ASN B 1 144 ? 76.455 151.821 21.348 1.00 11.46 144 ASN B CA 1
ATOM 2845 C C . ASN B 1 144 ? 75.695 151.298 20.102 1.00 12.39 144 ASN B C 1
ATOM 2846 O O . ASN B 1 144 ? 74.492 151.638 19.888 1.00 10.37 144 ASN B O 1
ATOM 2851 N N . ASP B 1 145 ? 76.314 150.354 19.383 1.00 12.02 145 ASP B N 1
ATOM 2852 C CA . ASP B 1 145 ? 75.712 149.806 18.153 1.00 13.42 145 ASP B CA 1
ATOM 2853 C C . ASP B 1 145 ? 74.498 148.950 18.436 1.00 14.45 145 ASP B C 1
ATOM 2854 O O . ASP B 1 145 ? 73.428 149.152 17.814 1.00 13.07 145 ASP B O 1
ATOM 2859 N N . MET B 1 146 ? 74.622 148.060 19.414 1.00 14.72 146 MET B N 1
ATOM 2860 C CA . MET B 1 146 ? 73.476 147.286 19.912 1.00 16.01 146 MET B CA 1
ATOM 2861 C C . MET B 1 146 ? 72.269 148.109 20.391 1.00 16.80 146 MET B C 1
ATOM 2862 O O . MET B 1 146 ? 71.159 147.665 20.198 1.00 16.34 146 MET B O 1
ATOM 2867 N N . ASP B 1 147 ? 72.502 149.275 20.989 1.00 16.95 147 ASP B N 1
ATOM 2868 C CA . ASP B 1 147 ? 71.461 150.153 21.479 1.00 18.87 147 ASP B CA 1
ATOM 2869 C C . ASP B 1 147 ? 70.836 151.028 20.398 1.00 18.82 147 ASP B C 1
ATOM 2870 O O . ASP B 1 147 ? 69.829 151.658 20.679 1.00 19.54 147 ASP B O 1
ATOM 2875 N N . GLY B 1 148 ? 71.429 151.173 19.199 1.00 17.01 148 GLY B N 1
ATOM 2876 C CA . GLY B 1 148 ? 70.937 152.184 18.272 1.00 14.66 148 GLY B CA 1
ATOM 2877 C C . GLY B 1 148 ? 69.868 151.682 17.290 1.00 14.27 148 GLY B C 1
ATOM 2878 O O . GLY B 1 148 ? 69.714 150.449 16.986 1.00 13.34 148 GLY B O 1
ATOM 2879 N N . THR B 1 149 ? 69.178 152.640 16.708 1.00 11.98 149 THR B N 1
ATOM 2880 C CA . THR B 1 149 ? 68.255 152.333 15.676 1.00 12.82 149 THR B CA 1
ATOM 2881 C C . THR B 1 149 ? 68.963 152.047 14.346 1.00 11.35 149 THR B C 1
ATOM 2882 O O . THR B 1 149 ? 68.337 151.500 13.450 1.00 11.17 149 THR B O 1
ATOM 2886 N N . LEU B 1 150 ? 70.220 152.479 14.148 1.00 9.96 150 LEU B N 1
ATOM 2887 C CA . LEU B 1 150 ? 70.898 152.136 12.858 1.00 10.20 150 LEU B CA 1
ATOM 2888 C C . LEU B 1 150 ? 71.012 150.606 12.738 1.00 10.40 150 LEU B C 1
ATOM 2889 O O . LEU B 1 150 ? 70.660 149.990 11.743 1.00 9.30 150 LEU B O 1
ATOM 2894 N N . LEU B 1 151 ? 71.512 149.982 13.785 1.00 10.91 151 LEU B N 1
ATOM 2895 C CA . LEU B 1 151 ? 71.655 148.531 13.753 1.00 9.76 151 LEU B CA 1
ATOM 2896 C C . LEU B 1 151 ? 70.284 147.773 13.568 1.00 11.52 151 LEU B C 1
ATOM 2897 O O . LEU B 1 151 ? 70.224 146.723 12.871 1.00 11.76 151 LEU B O 1
ATOM 2902 N N . GLU B 1 152 ? 69.204 148.299 14.159 1.00 11.41 152 GLU B N 1
ATOM 2903 C CA . GLU B 1 152 ? 67.919 147.659 14.028 1.00 12.85 152 GLU B CA 1
ATOM 2904 C C . GLU B 1 152 ? 67.509 147.679 12.544 1.00 12.67 152 GLU B C 1
ATOM 2905 O O . GLU B 1 152 ? 67.034 146.668 12.072 1.00 13.55 152 GLU B O 1
ATOM 2911 N N . GLY B 1 153 ? 67.727 148.783 11.819 1.00 10.86 153 GLY B N 1
ATOM 2912 C CA . GLY B 1 153 ? 67.427 148.879 10.384 1.00 10.49 153 GLY B CA 1
ATOM 2913 C C . GLY B 1 153 ? 68.309 147.880 9.585 1.00 12.51 153 GLY B C 1
ATOM 2914 O O . GLY B 1 153 ? 67.806 147.144 8.668 1.00 12.77 153 GLY B O 1
ATOM 2915 N N . VAL B 1 154 ? 69.601 147.777 9.922 1.00 10.29 154 VAL B N 1
ATOM 2916 C CA . VAL B 1 154 ? 70.466 146.762 9.192 1.00 9.66 154 VAL B CA 1
ATOM 2917 C C . VAL B 1 154 ? 69.922 145.367 9.446 1.00 8.11 154 VAL B C 1
ATOM 2918 O O . VAL B 1 154 ? 69.766 144.562 8.539 1.00 8.28 154 VAL B O 1
ATOM 2922 N N . PHE B 1 155 ? 69.662 145.044 10.702 1.00 7.08 155 PHE B N 1
ATOM 2923 C CA . PHE B 1 155 ? 69.094 143.750 11.031 1.00 7.37 155 PHE B CA 1
ATOM 2924 C C . PHE B 1 155 ? 67.768 143.472 10.296 1.00 8.27 155 PHE B C 1
ATOM 2925 O O . PHE B 1 155 ? 67.581 142.428 9.655 1.00 9.19 155 PHE B O 1
ATOM 2933 N N . GLN B 1 156 ? 66.823 144.395 10.363 1.00 9.41 156 GLN B N 1
ATOM 2934 C CA . GLN B 1 156 ? 65.588 144.174 9.611 1.00 10.36 156 GLN B CA 1
ATOM 2935 C C . GLN B 1 156 ? 65.847 143.949 8.107 1.00 10.71 156 GLN B C 1
ATOM 2936 O O . GLN B 1 156 ? 65.105 143.166 7.486 1.00 9.18 156 GLN B O 1
ATOM 2942 N N . ASP B 1 157 ? 66.852 144.625 7.520 1.00 8.86 157 ASP B N 1
ATOM 2943 C CA . ASP B 1 157 ? 67.164 144.455 6.087 1.00 11.72 157 ASP B CA 1
ATOM 2944 C C . ASP B 1 157 ? 67.772 143.076 5.846 1.00 10.62 157 ASP B C 1
ATOM 2945 O O . ASP B 1 157 ? 67.593 142.522 4.788 1.00 8.90 157 ASP B O 1
ATOM 2950 N N . GLN B 1 158 ? 68.517 142.545 6.807 1.00 9.18 158 GLN B N 1
ATOM 2951 C CA . GLN B 1 158 ? 68.988 141.149 6.671 1.00 10.86 158 GLN B CA 1
ATOM 2952 C C . GLN B 1 158 ? 67.817 140.153 6.648 1.00 10.17 158 GLN B C 1
ATOM 2953 O O . GLN B 1 158 ? 67.831 139.256 5.854 1.00 10.50 158 GLN B O 1
ATOM 2959 N N . LEU B 1 159 ? 66.845 140.285 7.553 1.00 9.47 159 LEU B N 1
ATOM 2960 C CA . LEU B 1 159 ? 65.694 139.377 7.615 1.00 9.60 159 LEU B CA 1
ATOM 2961 C C . LEU B 1 159 ? 64.948 139.375 6.241 1.00 9.87 159 LEU B C 1
ATOM 2962 O O . LEU B 1 159 ? 64.574 138.324 5.715 1.00 9.61 159 LEU B O 1
ATOM 2967 N N . SER B 1 160 ? 64.733 140.538 5.685 1.00 9.12 160 SER B N 1
ATOM 2968 C CA . SER B 1 160 ? 63.963 140.549 4.489 1.00 13.05 160 SER B CA 1
ATOM 2969 C C . SER B 1 160 ? 64.859 140.171 3.278 1.00 12.73 160 SER B C 1
ATOM 2970 O O . SER B 1 160 ? 64.360 139.583 2.318 1.00 14.27 160 SER B O 1
ATOM 2973 N N . LEU B 1 161 ? 66.173 140.444 3.335 1.00 10.75 161 LEU B N 1
ATOM 2974 C CA . LEU B 1 161 ? 67.059 139.921 2.293 1.00 9.13 161 LEU B CA 1
ATOM 2975 C C . LEU B 1 161 ? 67.023 138.375 2.295 1.00 9.60 161 LEU B C 1
ATOM 2976 O O . LEU B 1 161 ? 66.903 137.742 1.254 1.00 8.86 161 LEU B O 1
ATOM 2981 N N . ALA B 1 162 ? 67.141 137.751 3.476 1.00 10.37 162 ALA B N 1
ATOM 2982 C CA . ALA B 1 162 ? 66.977 136.289 3.580 1.00 10.75 162 ALA B CA 1
ATOM 2983 C C . ALA B 1 162 ? 65.682 135.763 2.884 1.00 11.26 162 ALA B C 1
ATOM 2984 O O . ALA B 1 162 ? 65.682 134.729 2.150 1.00 11.70 162 ALA B O 1
ATOM 2986 N N . LYS B 1 163 ? 64.558 136.438 3.131 1.00 10.41 163 LYS B N 1
ATOM 2987 C CA . LYS B 1 163 ? 63.248 136.043 2.522 1.00 11.20 163 LYS B CA 1
ATOM 2988 C C . LYS B 1 163 ? 63.229 136.266 1.027 1.00 10.13 163 LYS B C 1
ATOM 2989 O O . LYS B 1 163 ? 62.732 135.435 0.274 1.00 9.67 163 LYS B O 1
ATOM 2995 N N . SER B 1 164 ? 63.781 137.375 0.585 1.00 10.12 164 SER B N 1
ATOM 2996 C CA . SER B 1 164 ? 63.942 137.649 -0.873 1.00 12.11 164 SER B CA 1
ATOM 2997 C C . SER B 1 164 ? 64.742 136.557 -1.583 1.00 12.35 164 SER B C 1
ATOM 2998 O O . SER B 1 164 ? 64.533 136.292 -2.760 1.00 12.55 164 SER B O 1
ATOM 3001 N N . LEU B 1 165 ? 65.668 135.959 -0.857 1.00 10.81 165 LEU B N 1
ATOM 3002 C CA . LEU B 1 165 ? 66.596 135.005 -1.433 1.00 13.12 165 LEU B CA 1
ATOM 3003 C C . LEU B 1 165 ? 65.912 133.671 -1.496 1.00 13.74 165 LEU B C 1
ATOM 3004 O O . LEU B 1 165 ? 66.511 132.724 -1.995 1.00 16.27 165 LEU B O 1
ATOM 3009 N N . GLY B 1 166 ? 64.687 133.605 -0.961 1.00 14.50 166 GLY B N 1
ATOM 3010 C CA . GLY B 1 166 ? 63.832 132.433 -1.036 1.00 15.08 166 GLY B CA 1
ATOM 3011 C C . GLY B 1 166 ? 64.103 131.441 0.104 1.00 16.99 166 GLY B C 1
ATOM 3012 O O . GLY B 1 166 ? 63.725 130.284 0.017 1.00 17.79 166 GLY B O 1
ATOM 3013 N N . VAL B 1 167 ? 64.733 131.888 1.183 1.00 16.13 167 VAL B N 1
ATOM 3014 C CA . VAL B 1 167 ? 65.164 131.006 2.259 1.00 17.64 167 VAL B CA 1
ATOM 3015 C C . VAL B 1 167 ? 64.223 131.052 3.500 1.00 20.37 167 VAL B C 1
ATOM 3016 O O . VAL B 1 167 ? 63.924 132.147 4.004 1.00 21.55 167 VAL B O 1
ATOM 3020 N N . ASN B 1 168 ? 63.761 129.905 3.986 1.00 20.58 168 ASN B N 1
ATOM 3021 C CA . ASN B 1 168 ? 62.989 129.853 5.259 1.00 23.17 168 ASN B CA 1
ATOM 3022 C C . ASN B 1 168 ? 63.597 128.801 6.231 1.00 23.16 168 ASN B C 1
ATOM 3023 O O . ASN B 1 168 ? 62.999 128.444 7.270 1.00 24.63 168 ASN B O 1
ATOM 3028 N N . SER B 1 169 ? 64.753 128.243 5.893 1.00 22.33 169 SER B N 1
ATOM 3029 C CA . SER B 1 169 ? 65.397 127.313 6.831 1.00 20.98 169 SER B CA 1
ATOM 3030 C C . SER B 1 169 ? 66.912 127.364 6.627 1.00 19.24 169 SER B C 1
ATOM 3031 O O . SER B 1 169 ? 67.368 127.754 5.544 1.00 19.22 169 SER B O 1
ATOM 3034 N N . TYR B 1 170 ? 67.682 126.939 7.633 1.00 16.87 170 TYR B N 1
ATOM 3035 C CA . TYR B 1 170 ? 69.122 127.267 7.695 1.00 16.18 170 TYR B CA 1
ATOM 3036 C C . TYR B 1 170 ? 69.784 126.000 8.022 1.00 15.56 170 TYR B C 1
ATOM 3037 O O . TYR B 1 170 ? 69.189 125.201 8.737 1.00 15.31 170 TYR B O 1
ATOM 3046 N N . PRO B 1 171 ? 71.011 125.790 7.506 1.00 13.05 171 PRO B N 1
ATOM 3047 C CA . PRO B 1 171 ? 71.788 126.646 6.667 1.00 11.75 171 PRO B CA 1
ATOM 3048 C C . PRO B 1 171 ? 71.199 126.605 5.241 1.00 11.72 171 PRO B C 1
ATOM 3049 O O . PRO B 1 171 ? 70.622 125.570 4.817 1.00 11.12 171 PRO B O 1
ATOM 3053 N N . SER B 1 172 ? 71.281 127.721 4.525 1.00 9.66 172 SER B N 1
ATOM 3054 C CA . SER B 1 172 ? 71.042 127.668 3.094 1.00 10.84 172 SER B CA 1
ATOM 3055 C C . SER B 1 172 ? 72.105 128.460 2.356 1.00 9.35 172 SER B C 1
ATOM 3056 O O . SER B 1 172 ? 72.725 129.333 2.954 1.00 9.11 172 SER B O 1
ATOM 3059 N N . LEU B 1 173 ? 72.250 128.181 1.049 1.00 8.89 173 LEU B N 1
ATOM 3060 C CA . LEU B 1 173 ? 73.210 128.863 0.187 1.00 8.54 173 LEU B CA 1
ATOM 3061 C C . LEU B 1 173 ? 72.465 129.346 -1.037 1.00 8.58 173 LEU B C 1
ATOM 3062 O O . LEU B 1 173 ? 71.648 128.586 -1.590 1.00 7.83 173 LEU B O 1
ATOM 3067 N N . VAL B 1 174 ? 72.772 130.571 -1.479 1.00 7.59 174 VAL B N 1
ATOM 3068 C CA . VAL B 1 174 ? 72.227 131.047 -2.710 1.00 6.85 174 VAL B CA 1
ATOM 3069 C C . VAL B 1 174 ? 73.329 131.788 -3.451 1.00 8.35 174 VAL B C 1
ATOM 3070 O O . VAL B 1 174 ? 73.990 132.664 -2.884 1.00 9.09 174 VAL B O 1
ATOM 3074 N N . LEU B 1 175 ? 73.548 131.396 -4.703 1.00 7.48 175 LEU B N 1
ATOM 3075 C CA . LEU B 1 175 ? 74.521 131.991 -5.568 1.00 8.17 175 LEU B CA 1
ATOM 3076 C C . LEU B 1 175 ? 73.862 133.112 -6.375 1.00 7.93 175 LEU B C 1
ATOM 3077 O O . LEU B 1 175 ? 72.858 132.877 -7.037 1.00 7.84 175 LEU B O 1
ATOM 3082 N N . GLN B 1 176 ? 74.408 134.326 -6.339 1.00 7.08 176 GLN B N 1
ATOM 3083 C CA . GLN B 1 176 ? 73.919 135.347 -7.215 1.00 8.09 176 GLN B CA 1
ATOM 3084 C C . GLN B 1 176 ? 74.890 135.594 -8.346 1.00 10.11 176 GLN B C 1
ATOM 3085 O O . GLN B 1 176 ? 76.071 135.784 -8.102 1.00 10.48 176 GLN B O 1
ATOM 3091 N N . ILE B 1 177 ? 74.407 135.712 -9.578 1.00 10.63 177 ILE B N 1
ATOM 3092 C CA . ILE B 1 177 ? 75.273 136.023 -10.715 1.00 11.84 177 ILE B CA 1
ATOM 3093 C C . ILE B 1 177 ? 74.585 137.199 -11.396 1.00 13.84 177 ILE B C 1
ATOM 3094 O O . ILE B 1 177 ? 73.546 136.990 -12.003 1.00 14.46 177 ILE B O 1
ATOM 3099 N N . ASN B 1 178 ? 75.116 138.414 -11.214 1.00 15.02 178 ASN B N 1
ATOM 3100 C CA . ASN B 1 178 ? 74.499 139.677 -11.668 1.00 17.71 178 ASN B CA 1
ATOM 3101 C C . ASN B 1 178 ? 73.089 139.816 -11.135 1.00 17.58 178 ASN B C 1
ATOM 3102 O O . ASN B 1 178 ? 72.892 139.957 -9.912 1.00 18.25 178 ASN B O 1
ATOM 3107 N N . ASP B 1 179 ? 72.094 139.691 -12.006 1.00 18.19 179 ASP B N 1
ATOM 3108 C CA . ASP B 1 179 ? 70.690 139.868 -11.545 1.00 19.49 179 ASP B CA 1
ATOM 3109 C C . ASP B 1 179 ? 69.877 138.592 -11.243 1.00 17.26 179 ASP B C 1
ATOM 3110 O O . ASP B 1 179 ? 68.676 138.708 -10.972 1.00 18.40 179 ASP B O 1
ATOM 3115 N N . ALA B 1 180 ? 70.483 137.423 -11.422 1.00 14.66 180 ALA B N 1
ATOM 3116 C CA . ALA B 1 180 ? 69.826 136.105 -11.240 1.00 13.19 180 ALA B CA 1
ATOM 3117 C C . ALA B 1 180 ? 70.340 135.387 -9.960 1.00 12.26 180 ALA B C 1
ATOM 3118 O O . ALA B 1 180 ? 71.459 135.623 -9.524 1.00 11.81 180 ALA B O 1
ATOM 3120 N N . TYR B 1 181 ? 69.559 134.475 -9.383 1.00 11.03 181 TYR B N 1
ATOM 3121 C CA . TYR B 1 181 ? 69.888 133.829 -8.121 1.00 9.53 181 TYR B CA 1
ATOM 3122 C C . TYR B 1 181 ? 69.637 132.352 -8.362 1.00 10.82 181 TYR B C 1
ATOM 3123 O O . TYR B 1 181 ? 68.710 132.002 -9.155 1.00 9.77 181 TYR B O 1
ATOM 3132 N N . PHE B 1 182 ? 70.469 131.521 -7.729 1.00 8.86 182 PHE B N 1
ATOM 3133 C CA . PHE B 1 182 ? 70.479 130.064 -7.838 1.00 10.78 182 PHE B CA 1
ATOM 3134 C C . PHE B 1 182 ? 70.616 129.441 -6.476 1.00 9.54 182 PHE B C 1
ATOM 3135 O O . PHE B 1 182 ? 71.606 129.651 -5.800 1.00 11.12 182 PHE B O 1
ATOM 3143 N N . PRO B 1 183 ? 69.656 128.659 -6.064 1.00 10.51 183 PRO B N 1
ATOM 3144 C CA . PRO B 1 183 ? 69.838 127.996 -4.778 1.00 10.28 183 PRO B CA 1
ATOM 3145 C C . PRO B 1 183 ? 70.887 126.915 -4.953 1.00 11.90 183 PRO B C 1
ATOM 3146 O O . PRO B 1 183 ? 70.953 126.236 -6.019 1.00 10.56 183 PRO B O 1
ATOM 3150 N N . ILE B 1 184 ? 71.739 126.769 -3.946 1.00 11.17 184 ILE B N 1
ATOM 3151 C CA . ILE B 1 184 ? 72.767 125.743 -4.015 1.00 10.16 184 ILE B CA 1
ATOM 3152 C C . ILE B 1 184 ? 72.559 124.795 -2.844 1.00 11.41 184 ILE B C 1
ATOM 3153 O O . ILE B 1 184 ? 72.576 125.210 -1.682 1.00 10.14 184 ILE B O 1
ATOM 3158 N N . GLU B 1 185 ? 72.365 123.524 -3.139 1.00 11.35 185 GLU B N 1
ATOM 3159 C CA . GLU B 1 185 ? 72.157 122.560 -2.089 1.00 14.77 185 GLU B CA 1
ATOM 3160 C C . GLU B 1 185 ? 73.341 122.447 -1.116 1.00 14.66 185 GLU B C 1
ATOM 3161 O O . GLU B 1 185 ? 74.535 122.503 -1.537 1.00 13.56 185 GLU B O 1
ATOM 3167 N N . VAL B 1 186 ? 73.022 122.274 0.173 1.00 14.17 186 VAL B N 1
ATOM 3168 C CA . VAL B 1 186 ? 74.050 122.133 1.224 1.00 13.92 186 VAL B CA 1
ATOM 3169 C C . VAL B 1 186 ? 74.471 120.685 1.320 1.00 14.18 186 VAL B C 1
ATOM 3170 O O . VAL B 1 186 ? 73.636 119.821 1.321 1.00 13.88 186 VAL B O 1
ATOM 3174 N N . ASP B 1 187 ? 75.773 120.426 1.358 1.00 13.71 187 ASP B N 1
ATOM 3175 C CA . ASP B 1 187 ? 76.268 119.083 1.618 1.00 14.15 187 ASP B CA 1
ATOM 3176 C C . ASP B 1 187 ? 77.049 119.218 2.902 1.00 13.21 187 ASP B C 1
ATOM 3177 O O . ASP B 1 187 ? 78.076 119.964 2.965 1.00 12.20 187 ASP B O 1
ATOM 3182 N N . TYR B 1 188 ? 76.560 118.552 3.952 1.00 12.98 188 TYR B N 1
ATOM 3183 C CA . TYR B 1 188 ? 77.097 118.810 5.316 1.00 14.14 188 TYR B CA 1
ATOM 3184 C C . TYR B 1 188 ? 78.506 118.250 5.495 1.00 14.61 188 TYR B C 1
ATOM 3185 O O . TYR B 1 188 ? 79.270 118.752 6.300 1.00 14.44 188 TYR B O 1
ATOM 3194 N N . LEU B 1 189 ? 78.849 117.230 4.735 1.00 15.37 189 LEU B N 1
ATOM 3195 C CA . LEU B 1 189 ? 80.123 116.544 4.935 1.00 18.26 189 LEU B CA 1
ATOM 3196 C C . LEU B 1 189 ? 81.217 116.914 3.913 1.00 18.58 189 LEU B C 1
ATOM 3197 O O . LEU B 1 189 ? 82.400 116.729 4.145 1.00 17.82 189 LEU B O 1
ATOM 3202 N N . SER B 1 190 ? 80.835 117.490 2.799 1.00 17.06 190 SER B N 1
ATOM 3203 C CA . SER B 1 190 ? 81.822 117.593 1.775 1.00 17.32 190 SER B CA 1
ATOM 3204 C C . SER B 1 190 ? 81.601 118.845 0.947 1.00 15.64 190 SER B C 1
ATOM 3205 O O . SER B 1 190 ? 80.498 119.210 0.580 1.00 16.11 190 SER B O 1
ATOM 3208 N N . THR B 1 191 ? 82.696 119.470 0.654 1.00 14.33 191 THR B N 1
ATOM 3209 C CA . THR B 1 191 ? 82.742 120.695 -0.135 1.00 14.86 191 THR B CA 1
ATOM 3210 C C . THR B 1 191 ? 82.652 120.421 -1.665 1.00 13.95 191 THR B C 1
ATOM 3211 O O . THR B 1 191 ? 82.160 121.251 -2.436 1.00 13.53 191 THR B O 1
ATOM 3215 N N . GLU B 1 192 ? 83.114 119.251 -2.113 1.00 13.98 192 GLU B N 1
ATOM 3216 C CA . GLU B 1 192 ? 83.296 119.045 -3.563 1.00 15.26 192 GLU B CA 1
ATOM 3217 C C . GLU B 1 192 ? 82.007 119.124 -4.337 1.00 13.84 192 GLU B C 1
ATOM 3218 O O . GLU B 1 192 ? 81.973 119.760 -5.389 1.00 14.72 192 GLU B O 1
ATOM 3224 N N . PRO B 1 193 ? 80.926 118.496 -3.833 1.00 12.22 193 PRO B N 1
ATOM 3225 C CA . PRO B 1 193 ? 79.712 118.644 -4.648 1.00 11.15 193 PRO B CA 1
ATOM 3226 C C . PRO B 1 193 ? 79.196 120.083 -4.755 1.00 10.19 193 PRO B C 1
ATOM 3227 O O . PRO B 1 193 ? 78.630 120.440 -5.764 1.00 9.12 193 PRO B O 1
ATOM 3231 N N . THR B 1 194 ? 79.391 120.879 -3.717 1.00 8.93 194 THR B N 1
ATOM 3232 C CA . THR B 1 194 ? 78.903 122.221 -3.693 1.00 9.83 194 THR B CA 1
ATOM 3233 C C . THR B 1 194 ? 79.686 123.149 -4.644 1.00 9.96 194 THR B C 1
ATOM 3234 O O . THR B 1 194 ? 79.107 123.952 -5.359 1.00 9.85 194 THR B O 1
ATOM 3238 N N . LEU B 1 195 ? 81.003 123.032 -4.629 1.00 11.16 195 LEU B N 1
ATOM 3239 C CA . LEU B 1 195 ? 81.879 123.739 -5.533 1.00 12.42 195 LEU B CA 1
ATOM 3240 C C . LEU B 1 195 ? 81.533 123.367 -7.009 1.00 13.49 195 LEU B C 1
ATOM 3241 O O . LEU B 1 195 ? 81.504 124.247 -7.864 1.00 13.08 195 LEU B O 1
ATOM 3246 N N . LYS B 1 196 ? 81.229 122.094 -7.283 1.00 13.31 196 LYS B N 1
ATOM 3247 C CA . LYS B 1 196 ? 80.864 121.708 -8.665 1.00 14.95 196 LYS B CA 1
ATOM 3248 C C . LYS B 1 196 ? 79.488 122.349 -9.001 1.00 14.07 196 LYS B C 1
ATOM 3249 O O . LYS B 1 196 ? 79.353 122.940 -10.073 1.00 14.25 196 LYS B O 1
ATOM 3255 N N . LEU B 1 197 ? 78.518 122.356 -8.080 1.00 12.19 197 LEU B N 1
ATOM 3256 C CA . LEU B 1 197 ? 77.253 123.057 -8.416 1.00 11.51 197 LEU B CA 1
ATOM 3257 C C . LEU B 1 197 ? 77.546 124.498 -8.768 1.00 10.51 197 LEU B C 1
ATOM 3258 O O . LEU B 1 197 ? 77.014 125.024 -9.736 1.00 11.75 197 LEU B O 1
ATOM 3263 N N . ILE B 1 198 ? 78.406 125.112 -7.975 1.00 9.97 198 ILE B N 1
ATOM 3264 C CA . ILE B 1 198 ? 78.729 126.525 -8.124 1.00 9.08 198 ILE B CA 1
ATOM 3265 C C . ILE B 1 198 ? 79.438 126.836 -9.459 1.00 9.29 198 ILE B C 1
ATOM 3266 O O . ILE B 1 198 ? 79.022 127.736 -10.176 1.00 8.98 198 ILE B O 1
ATOM 3271 N N . ARG B 1 199 ? 80.524 126.140 -9.768 1.00 9.44 199 ARG B N 1
ATOM 3272 C CA . ARG B 1 199 ? 81.187 126.333 -11.071 1.00 11.83 199 ARG B CA 1
ATOM 3273 C C . ARG B 1 199 ? 80.289 126.061 -12.272 1.00 12.29 199 ARG B C 1
ATOM 3274 O O . ARG B 1 199 ? 80.383 126.762 -13.293 1.00 12.68 199 ARG B O 1
ATOM 3282 N N . GLU B 1 200 ? 79.440 125.035 -12.184 1.00 12.29 200 GLU B N 1
ATOM 3283 C CA . GLU B 1 200 ? 78.575 124.734 -13.323 1.00 13.44 200 GLU B CA 1
ATOM 3284 C C . GLU B 1 200 ? 77.630 125.896 -13.546 1.00 12.63 200 GLU B C 1
ATOM 3285 O O . GLU B 1 200 ? 77.357 126.220 -14.686 1.00 12.18 200 GLU B O 1
ATOM 3291 N N . ARG B 1 201 ? 77.102 126.517 -12.485 1.00 10.56 201 ARG B N 1
ATOM 3292 C CA . ARG B 1 201 ? 76.168 127.612 -12.726 1.00 11.13 201 ARG B CA 1
ATOM 3293 C C . ARG B 1 201 ? 76.885 128.800 -13.277 1.00 9.79 201 ARG B C 1
ATOM 3294 O O . ARG B 1 201 ? 76.306 129.494 -14.080 1.00 11.56 201 ARG B O 1
ATOM 3302 N N . ILE B 1 202 ? 78.066 129.127 -12.756 1.00 8.10 202 ILE B N 1
ATOM 3303 C CA . ILE B 1 202 ? 78.804 130.276 -13.307 1.00 9.04 202 ILE B CA 1
ATOM 3304 C C . ILE B 1 202 ? 79.061 130.115 -14.805 1.00 9.77 202 ILE B C 1
ATOM 3305 O O . ILE B 1 202 ? 78.762 131.002 -15.601 1.00 10.70 202 ILE B O 1
ATOM 3310 N N . ILE B 1 203 ? 79.659 128.990 -15.201 1.00 12.45 203 ILE B N 1
ATOM 3311 C CA . ILE B 1 203 ? 79.931 128.741 -16.625 1.00 13.59 203 ILE B CA 1
ATOM 3312 C C . ILE B 1 203 ? 78.656 128.726 -17.489 1.00 15.31 203 ILE B C 1
ATOM 3313 O O . ILE B 1 203 ? 78.703 129.306 -18.592 1.00 16.08 203 ILE B O 1
ATOM 3318 N N . GLU B 1 204 ? 77.554 128.105 -17.035 1.00 16.36 204 GLU B N 1
ATOM 3319 C CA . GLU B 1 204 ? 76.279 128.083 -17.823 1.00 20.38 204 GLU B CA 1
ATOM 3320 C C . GLU B 1 204 ? 75.821 129.505 -18.048 1.00 20.68 204 GLU B C 1
ATOM 3321 O O . GLU B 1 204 ? 75.239 129.807 -19.059 1.00 19.53 204 GLU B O 1
ATOM 3327 N N . ASN B 1 205 ? 76.089 130.390 -17.101 1.00 21.24 205 ASN B N 1
ATOM 3328 C CA . ASN B 1 205 ? 75.606 131.759 -17.225 1.00 23.20 205 ASN B CA 1
ATOM 3329 C C . ASN B 1 205 ? 76.557 132.813 -17.747 1.00 24.49 205 ASN B C 1
ATOM 3330 O O . ASN B 1 205 ? 76.383 133.967 -17.394 1.00 27.17 205 ASN B O 1
ATOM 3335 N N . MET B 1 206 ? 77.589 132.437 -18.495 1.00 24.14 206 MET B N 1
ATOM 3336 C CA . MET B 1 206 ? 78.551 133.392 -19.113 1.00 24.98 206 MET B CA 1
ATOM 3337 C C . MET B 1 206 ? 78.184 133.541 -20.574 1.00 25.03 206 MET B C 1
ATOM 3338 O O . MET B 1 206 ? 77.549 132.627 -21.100 1.00 26.43 206 MET B O 1
ATOM 3343 N N . MET C 1 1 ? 41.776 99.664 -49.256 1.00 31.81 1 MET C N 1
ATOM 3344 C CA . MET C 1 1 ? 40.670 99.690 -48.261 1.00 31.71 1 MET C CA 1
ATOM 3345 C C . MET C 1 1 ? 40.749 100.971 -47.399 1.00 29.74 1 MET C C 1
ATOM 3346 O O . MET C 1 1 ? 41.746 101.244 -46.741 1.00 30.46 1 MET C O 1
ATOM 3351 N N . ASN C 1 2 ? 39.663 101.744 -47.452 1.00 26.57 2 ASN C N 1
ATOM 3352 C CA . ASN C 1 2 ? 39.526 103.083 -46.882 1.00 24.58 2 ASN C CA 1
ATOM 3353 C C . ASN C 1 2 ? 38.750 103.058 -45.514 1.00 21.00 2 ASN C C 1
ATOM 3354 O O . ASN C 1 2 ? 37.522 102.798 -45.454 1.00 20.75 2 ASN C O 1
ATOM 3359 N N . ILE C 1 3 ? 39.477 103.306 -44.431 1.00 18.10 3 ILE C N 1
ATOM 3360 C CA . ILE C 1 3 ? 38.976 103.204 -43.081 1.00 15.14 3 ILE C CA 1
ATOM 3361 C C . ILE C 1 3 ? 39.158 104.520 -42.353 1.00 16.55 3 ILE C C 1
ATOM 3362 O O . ILE C 1 3 ? 40.272 105.039 -42.252 1.00 15.24 3 ILE C O 1
ATOM 3367 N N . LYS C 1 4 ? 38.045 105.017 -41.790 1.00 15.44 4 LYS C N 1
ATOM 3368 C CA . LYS C 1 4 ? 38.030 106.265 -41.030 1.00 16.40 4 LYS C CA 1
ATOM 3369 C C . LYS C 1 4 ? 37.261 106.130 -39.724 1.00 14.43 4 LYS C C 1
ATOM 3370 O O . LYS C 1 4 ? 36.191 105.507 -39.713 1.00 13.30 4 LYS C O 1
ATOM 3376 N N . LEU C 1 5 ? 37.731 106.811 -38.691 1.00 12.38 5 LEU C N 1
ATOM 3377 C CA . LEU C 1 5 ? 36.984 106.990 -37.495 1.00 11.35 5 LEU C CA 1
ATOM 3378 C C . LEU C 1 5 ? 36.592 108.464 -37.340 1.00 12.65 5 LEU C C 1
ATOM 3379 O O . LEU C 1 5 ? 37.423 109.365 -37.254 1.00 13.63 5 LEU C O 1
ATOM 3384 N N . TYR C 1 6 ? 35.283 108.708 -37.324 1.00 13.48 6 TYR C N 1
ATOM 3385 C CA . TYR C 1 6 ? 34.720 110.014 -37.034 1.00 11.90 6 TYR C CA 1
ATOM 3386 C C . TYR C 1 6 ? 34.429 110.109 -35.556 1.00 11.83 6 TYR C C 1
ATOM 3387 O O . TYR C 1 6 ? 33.740 109.255 -34.975 1.00 11.07 6 TYR C O 1
ATOM 3396 N N . TYR C 1 7 ? 34.997 111.144 -34.968 1.00 11.16 7 TYR C N 1
ATOM 3397 C CA . TYR C 1 7 ? 34.746 111.535 -33.638 1.00 10.57 7 TYR C CA 1
ATOM 3398 C C . TYR C 1 7 ? 33.863 112.835 -33.699 1.00 11.49 7 TYR C C 1
ATOM 3399 O O . TYR C 1 7 ? 34.320 113.912 -34.082 1.00 10.52 7 TYR C O 1
ATOM 3408 N N . VAL C 1 8 ? 32.592 112.694 -33.295 1.00 11.23 8 VAL C N 1
ATOM 3409 C CA . VAL C 1 8 ? 31.663 113.795 -33.409 1.00 10.13 8 VAL C CA 1
ATOM 3410 C C . VAL C 1 8 ? 31.484 114.428 -32.049 1.00 9.98 8 VAL C C 1
ATOM 3411 O O . VAL C 1 8 ? 31.126 113.742 -31.105 1.00 9.49 8 VAL C O 1
ATOM 3415 N N . HIS C 1 9 ? 31.690 115.733 -31.944 1.00 9.91 9 HIS C N 1
ATOM 3416 C CA . HIS C 1 9 ? 31.870 116.351 -30.625 1.00 10.38 9 HIS C CA 1
ATOM 3417 C C . HIS C 1 9 ? 31.379 117.795 -30.777 1.00 11.71 9 HIS C C 1
ATOM 3418 O O . HIS C 1 9 ? 31.043 118.244 -31.885 1.00 11.46 9 HIS C O 1
ATOM 3425 N N . ASP C 1 10 ? 31.405 118.531 -29.682 1.00 11.35 10 ASP C N 1
ATOM 3426 C CA . ASP C 1 10 ? 31.166 119.981 -29.722 1.00 12.33 10 ASP C CA 1
ATOM 3427 C C . ASP C 1 10 ? 32.109 120.576 -28.627 1.00 12.03 10 ASP C C 1
ATOM 3428 O O . ASP C 1 10 ? 32.234 119.982 -27.540 1.00 11.97 10 ASP C O 1
ATOM 3433 N N . PRO C 1 11 ? 32.855 121.668 -28.923 1.00 12.23 11 PRO C N 1
ATOM 3434 C CA . PRO C 1 11 ? 33.757 122.251 -27.923 1.00 12.69 11 PRO C CA 1
ATOM 3435 C C . PRO C 1 11 ? 33.087 122.587 -26.571 1.00 13.43 11 PRO C C 1
ATOM 3436 O O . PRO C 1 11 ? 33.753 122.543 -25.509 1.00 12.24 11 PRO C O 1
ATOM 3440 N N . MET C 1 12 ? 31.778 122.862 -26.596 1.00 12.14 12 MET C N 1
ATOM 3441 C CA . MET C 1 12 ? 31.032 123.161 -25.360 1.00 12.50 12 MET C CA 1
ATOM 3442 C C . MET C 1 12 ? 30.236 121.983 -24.807 1.00 13.06 12 MET C C 1
ATOM 3443 O O . MET C 1 12 ? 29.383 122.155 -23.972 1.00 13.92 12 MET C O 1
ATOM 3448 N N . CYS C 1 13 ? 30.511 120.775 -25.283 1.00 13.29 13 CYS C N 1
ATOM 3449 C CA . CYS C 1 13 ? 29.858 119.628 -24.753 1.00 14.61 13 CYS C CA 1
ATOM 3450 C C . CYS C 1 13 ? 30.670 119.092 -23.528 1.00 13.54 13 CYS C C 1
ATOM 3451 O O . CYS C 1 13 ? 31.814 118.687 -23.699 1.00 13.45 13 CYS C O 1
ATOM 3454 N N . SER C 1 14 ? 30.055 119.067 -22.338 1.00 13.47 14 SER C N 1
ATOM 3455 C CA . SER C 1 14 ? 30.702 118.704 -21.067 1.00 14.98 14 SER C CA 1
ATOM 3456 C C . SER C 1 14 ? 31.177 117.258 -21.063 1.00 13.64 14 SER C C 1
ATOM 3457 O O . SER C 1 14 ? 32.195 116.936 -20.455 1.00 15.09 14 SER C O 1
ATOM 3460 N N . TRP C 1 15 ? 30.380 116.370 -21.624 1.00 10.99 15 TRP C N 1
ATOM 3461 C CA . TRP C 1 15 ? 30.815 114.969 -21.677 1.00 12.26 15 TRP C CA 1
ATOM 3462 C C . TRP C 1 15 ? 31.992 114.769 -22.615 1.00 12.16 15 TRP C C 1
ATOM 3463 O O . TRP C 1 15 ? 32.792 113.890 -22.366 1.00 11.81 15 TRP C O 1
ATOM 3474 N N . CYS C 1 16 ? 32.085 115.558 -23.694 1.00 12.44 16 CYS C N 1
ATOM 3475 C CA . CYS C 1 16 ? 33.302 115.511 -24.533 1.00 14.38 16 CYS C CA 1
ATOM 3476 C C . CYS C 1 16 ? 34.530 115.996 -23.797 1.00 15.31 16 CYS C C 1
ATOM 3477 O O . CYS C 1 16 ? 35.622 115.469 -23.993 1.00 16.86 16 CYS C O 1
ATOM 3480 N N . TRP C 1 17 ? 34.336 116.983 -22.924 1.00 13.94 17 TRP C N 1
ATOM 3481 C CA . TRP C 1 17 ? 35.366 117.386 -22.045 1.00 13.46 17 TRP C CA 1
ATOM 3482 C C . TRP C 1 17 ? 35.718 116.261 -21.052 1.00 13.09 17 TRP C C 1
ATOM 3483 O O . TRP C 1 17 ? 36.884 116.000 -20.826 1.00 10.78 17 TRP C O 1
ATOM 3494 N N . GLY C 1 18 ? 34.743 115.562 -20.474 1.00 12.51 18 GLY C N 1
ATOM 3495 C CA . GLY C 1 18 ? 35.201 114.400 -19.648 1.00 11.21 18 GLY C CA 1
ATOM 3496 C C . GLY C 1 18 ? 35.924 113.354 -20.493 1.00 11.34 18 GLY C C 1
ATOM 3497 O O . GLY C 1 18 ? 36.752 112.634 -20.023 1.00 9.74 18 GLY C O 1
ATOM 3498 N N . TYR C 1 19 ? 35.523 113.170 -21.755 1.00 12.11 19 TYR C N 1
ATOM 3499 C CA . TYR C 1 19 ? 36.104 112.099 -22.571 1.00 11.86 19 TYR C CA 1
ATOM 3500 C C . TYR C 1 19 ? 37.514 112.457 -23.006 1.00 12.39 19 TYR C C 1
ATOM 3501 O O . TYR C 1 19 ? 38.289 111.598 -23.381 1.00 12.95 19 TYR C O 1
ATOM 3510 N N . LYS C 1 20 ? 37.872 113.746 -22.965 1.00 13.02 20 LYS C N 1
ATOM 3511 C CA . LYS C 1 20 ? 39.167 114.208 -23.525 1.00 12.91 20 LYS C CA 1
ATOM 3512 C C . LYS C 1 20 ? 40.410 113.282 -23.273 1.00 13.82 20 LYS C C 1
ATOM 3513 O O . LYS C 1 20 ? 41.136 112.982 -24.228 1.00 16.14 20 LYS C O 1
ATOM 3519 N N . PRO C 1 21 ? 40.713 112.870 -21.998 1.00 13.46 21 PRO C N 1
ATOM 3520 C CA . PRO C 1 21 ? 41.917 112.062 -21.851 1.00 12.19 21 PRO C CA 1
ATOM 3521 C C . PRO C 1 21 ? 41.879 110.718 -22.642 1.00 13.33 21 PRO C C 1
ATOM 3522 O O . PRO C 1 21 ? 42.905 110.334 -23.190 1.00 12.90 21 PRO C O 1
ATOM 3526 N N . THR C 1 22 ? 40.733 110.044 -22.689 1.00 13.07 22 THR C N 1
ATOM 3527 C CA . THR C 1 22 ? 40.594 108.726 -23.339 1.00 13.80 22 THR C CA 1
ATOM 3528 C C . THR C 1 22 ? 40.557 108.877 -24.849 1.00 13.80 22 THR C C 1
ATOM 3529 O O . THR C 1 22 ? 41.261 108.172 -25.550 1.00 15.17 22 THR C O 1
ATOM 3533 N N . ILE C 1 23 ? 39.817 109.853 -25.369 1.00 14.33 23 ILE C N 1
ATOM 3534 C CA . ILE C 1 23 ? 39.779 109.982 -26.860 1.00 13.91 23 ILE C CA 1
ATOM 3535 C C . ILE C 1 23 ? 41.167 110.397 -27.360 1.00 15.22 23 ILE C C 1
ATOM 3536 O O . ILE C 1 23 ? 41.571 109.967 -28.438 1.00 14.24 23 ILE C O 1
ATOM 3541 N N . GLU C 1 24 ? 41.894 111.258 -26.619 1.00 15.18 24 GLU C N 1
ATOM 3542 C CA . GLU C 1 24 ? 43.275 111.546 -27.054 1.00 16.24 24 GLU C CA 1
ATOM 3543 C C . GLU C 1 24 ? 44.175 110.292 -27.042 1.00 16.13 24 GLU C C 1
ATOM 3544 O O . GLU C 1 24 ? 44.980 110.161 -27.943 1.00 16.33 24 GLU C O 1
ATOM 3550 N N . LYS C 1 25 ? 44.079 109.415 -26.030 1.00 15.63 25 LYS C N 1
ATOM 3551 C CA . LYS C 1 25 ? 44.860 108.161 -26.032 1.00 17.91 25 LYS C CA 1
ATOM 3552 C C . LYS C 1 25 ? 44.420 107.286 -27.200 1.00 17.29 25 LYS C C 1
ATOM 3553 O O . LYS C 1 25 ? 45.257 106.712 -27.925 1.00 17.94 25 LYS C O 1
ATOM 3559 N N . LEU C 1 26 ? 43.105 107.206 -27.410 1.00 16.27 26 LEU C N 1
ATOM 3560 C CA . LEU C 1 26 ? 42.571 106.431 -28.518 1.00 16.72 26 LEU C CA 1
ATOM 3561 C C . LEU C 1 26 ? 43.123 106.892 -29.827 1.00 16.94 26 LEU C C 1
ATOM 3562 O O . LEU C 1 26 ? 43.634 106.057 -30.611 1.00 18.06 26 LEU C O 1
ATOM 3567 N N . LYS C 1 27 ? 42.997 108.186 -30.129 1.00 16.10 27 LYS C N 1
ATOM 3568 C CA . LYS C 1 27 ? 43.587 108.706 -31.347 1.00 16.54 27 LYS C CA 1
ATOM 3569 C C . LYS C 1 27 ? 45.082 108.270 -31.497 1.00 16.81 27 LYS C C 1
ATOM 3570 O O . LYS C 1 27 ? 45.542 107.945 -32.573 1.00 16.07 27 LYS C O 1
ATOM 3576 N N . GLN C 1 28 ? 45.808 108.244 -30.401 1.00 18.13 28 GLN C N 1
ATOM 3577 C CA . GLN C 1 28 ? 47.240 107.940 -30.448 1.00 21.43 28 GLN C CA 1
ATOM 3578 C C . GLN C 1 28 ? 47.523 106.436 -30.686 1.00 20.92 28 GLN C C 1
ATOM 3579 O O . GLN C 1 28 ? 48.536 106.103 -31.249 1.00 20.80 28 GLN C O 1
ATOM 3585 N N . GLN C 1 29 ? 46.605 105.541 -30.321 1.00 20.29 29 GLN C N 1
ATOM 3586 C CA . GLN C 1 29 ? 46.868 104.109 -30.375 1.00 20.44 29 GLN C CA 1
ATOM 3587 C C . GLN C 1 29 ? 46.284 103.470 -31.619 1.00 20.56 29 GLN C C 1
ATOM 3588 O O . GLN C 1 29 ? 46.516 102.332 -31.909 1.00 19.06 29 GLN C O 1
ATOM 3594 N N . LEU C 1 30 ? 45.479 104.221 -32.331 1.00 20.72 30 LEU C N 1
ATOM 3595 C CA . LEU C 1 30 ? 44.758 103.695 -33.458 1.00 21.73 30 LEU C CA 1
ATOM 3596 C C . LEU C 1 30 ? 45.766 103.188 -34.497 1.00 22.43 30 LEU C C 1
ATOM 3597 O O . LEU C 1 30 ? 46.681 103.904 -34.864 1.00 21.24 30 LEU C O 1
ATOM 3602 N N . PRO C 1 31 ? 45.558 101.983 -35.026 1.00 23.14 31 PRO C N 1
ATOM 3603 C CA . PRO C 1 31 ? 46.398 101.515 -36.153 1.00 24.43 31 PRO C CA 1
ATOM 3604 C C . PRO C 1 31 ? 46.499 102.621 -37.221 1.00 25.31 31 PRO C C 1
ATOM 3605 O O . PRO C 1 31 ? 45.500 103.349 -37.485 1.00 25.38 31 PRO C O 1
ATOM 3609 N N . GLY C 1 32 ? 47.683 102.767 -37.811 1.00 25.64 32 GLY C N 1
ATOM 3610 C CA . GLY C 1 32 ? 47.937 103.849 -38.770 1.00 25.71 32 GLY C CA 1
ATOM 3611 C C . GLY C 1 32 ? 47.084 103.792 -40.035 1.00 26.29 32 GLY C C 1
ATOM 3612 O O . GLY C 1 32 ? 46.887 104.818 -40.665 1.00 26.62 32 GLY C O 1
ATOM 3613 N N . VAL C 1 33 ? 46.529 102.644 -40.430 1.00 26.11 33 VAL C N 1
ATOM 3614 C CA . VAL C 1 33 ? 45.649 102.732 -41.617 1.00 26.81 33 VAL C CA 1
ATOM 3615 C C . VAL C 1 33 ? 44.350 103.503 -41.446 1.00 26.58 33 VAL C C 1
ATOM 3616 O O . VAL C 1 33 ? 43.772 103.925 -42.431 1.00 28.45 33 VAL C O 1
ATOM 3620 N N . ILE C 1 34 ? 43.885 103.670 -40.215 1.00 24.41 34 ILE C N 1
ATOM 3621 C CA . ILE C 1 34 ? 42.678 104.434 -39.929 1.00 22.43 34 ILE C CA 1
ATOM 3622 C C . ILE C 1 34 ? 42.895 105.951 -39.895 1.00 21.91 34 ILE C C 1
ATOM 3623 O O . ILE C 1 34 ? 43.651 106.438 -39.084 1.00 20.39 34 ILE C O 1
ATOM 3628 N N . GLN C 1 35 ? 42.176 106.698 -40.726 1.00 21.26 35 GLN C N 1
ATOM 3629 C CA . GLN C 1 35 ? 42.240 108.124 -40.601 1.00 22.26 35 GLN C CA 1
ATOM 3630 C C . GLN C 1 35 ? 41.299 108.546 -39.446 1.00 21.66 35 GLN C C 1
ATOM 3631 O O . GLN C 1 35 ? 40.215 108.030 -39.298 1.00 23.54 35 GLN C O 1
ATOM 3637 N N . PHE C 1 36 ? 41.763 109.414 -38.575 1.00 19.56 36 PHE C N 1
ATOM 3638 C CA . PHE C 1 36 ? 40.939 109.952 -37.505 1.00 19.52 36 PHE C CA 1
ATOM 3639 C C . PHE C 1 36 ? 40.405 111.319 -38.001 1.00 18.91 36 PHE C C 1
ATOM 3640 O O . PHE C 1 36 ? 41.168 112.103 -38.517 1.00 19.68 36 PHE C O 1
ATOM 3648 N N . GLU C 1 37 ? 39.102 111.559 -37.909 1.00 17.40 37 GLU C N 1
ATOM 3649 C CA . GLU C 1 37 ? 38.562 112.819 -38.294 1.00 17.00 37 GLU C CA 1
ATOM 3650 C C . GLU C 1 37 ? 37.627 113.417 -37.206 1.00 16.27 37 GLU C C 1
ATOM 3651 O O . GLU C 1 37 ? 36.675 112.783 -36.760 1.00 13.98 37 GLU C O 1
ATOM 3657 N N . TYR C 1 38 ? 37.899 114.641 -36.762 1.00 15.98 38 TYR C N 1
ATOM 3658 C CA . TYR C 1 38 ? 36.972 115.301 -35.843 1.00 14.25 38 TYR C CA 1
ATOM 3659 C C . TYR C 1 38 ? 35.801 115.875 -36.670 1.00 14.02 38 TYR C C 1
ATOM 3660 O O . TYR C 1 38 ? 36.027 116.340 -37.785 1.00 13.69 38 TYR C O 1
ATOM 3669 N N . VAL C 1 39 ? 34.579 115.809 -36.142 1.00 12.68 39 VAL C N 1
ATOM 3670 C CA . VAL C 1 39 ? 33.416 116.414 -36.762 1.00 11.92 39 VAL C CA 1
ATOM 3671 C C . VAL C 1 39 ? 32.694 117.227 -35.687 1.00 12.12 39 VAL C C 1
ATOM 3672 O O . VAL C 1 39 ? 32.379 116.720 -34.636 1.00 11.89 39 VAL C O 1
ATOM 3676 N N . VAL C 1 40 ? 32.408 118.482 -35.956 1.00 11.65 40 VAL C N 1
ATOM 3677 C CA . VAL C 1 40 ? 31.686 119.264 -34.982 1.00 12.63 40 VAL C CA 1
ATOM 3678 C C . VAL C 1 40 ? 30.193 119.105 -35.229 1.00 12.59 40 VAL C C 1
ATOM 3679 O O . VAL C 1 40 ? 29.759 119.248 -36.348 1.00 13.96 40 VAL C O 1
ATOM 3683 N N . GLY C 1 41 ? 29.423 118.733 -34.216 1.00 12.49 41 GLY C N 1
ATOM 3684 C CA . GLY C 1 41 ? 27.980 118.426 -34.383 1.00 13.49 41 GLY C CA 1
ATOM 3685 C C . GLY C 1 41 ? 27.033 119.614 -34.174 1.00 13.78 41 GLY C C 1
ATOM 3686 O O . GLY C 1 41 ? 25.899 119.576 -34.677 1.00 15.50 41 GLY C O 1
ATOM 3687 N N . GLY C 1 42 ? 27.505 120.700 -33.530 1.00 13.87 42 GLY C N 1
ATOM 3688 C CA . GLY C 1 42 ? 26.691 121.941 -33.397 1.00 13.60 42 GLY C CA 1
ATOM 3689 C C . GLY C 1 42 ? 25.600 121.734 -32.349 1.00 15.77 42 GLY C C 1
ATOM 3690 O O . GLY C 1 42 ? 24.416 121.546 -32.659 1.00 16.15 42 GLY C O 1
ATOM 3691 N N . LEU C 1 43 ? 26.004 121.689 -31.094 1.00 15.35 43 LEU C N 1
ATOM 3692 C CA . LEU C 1 43 ? 25.098 121.325 -30.011 1.00 16.39 43 LEU C CA 1
ATOM 3693 C C . LEU C 1 43 ? 23.922 122.326 -29.895 1.00 14.29 43 LEU C C 1
ATOM 3694 O O . LEU C 1 43 ? 22.780 121.912 -29.694 1.00 13.66 43 LEU C O 1
ATOM 3699 N N . ALA C 1 44 ? 24.180 123.627 -30.084 1.00 13.48 44 ALA C N 1
ATOM 3700 C CA . ALA C 1 44 ? 23.087 124.656 -29.945 1.00 12.03 44 ALA C CA 1
ATOM 3701 C C . ALA C 1 44 ? 23.314 125.808 -30.882 1.00 11.50 44 ALA C C 1
ATOM 3702 O O . ALA C 1 44 ? 24.451 126.293 -30.973 1.00 12.44 44 ALA C O 1
ATOM 3704 N N . PRO C 1 45 ? 22.255 126.232 -31.614 1.00 11.31 45 PRO C N 1
ATOM 3705 C CA . PRO C 1 45 ? 22.425 127.213 -32.678 1.00 11.48 45 PRO C CA 1
ATOM 3706 C C . PRO C 1 45 ? 22.732 128.595 -32.137 1.00 11.77 45 PRO C C 1
ATOM 3707 O O . PRO C 1 45 ? 22.805 128.753 -30.912 1.00 12.79 45 PRO C O 1
ATOM 3711 N N . ASP C 1 46 ? 22.955 129.561 -33.041 1.00 12.56 46 ASP C N 1
ATOM 3712 C CA . ASP C 1 46 ? 23.303 130.926 -32.654 1.00 14.96 46 ASP C CA 1
ATOM 3713 C C . ASP C 1 46 ? 22.118 131.546 -31.958 1.00 15.19 46 ASP C C 1
ATOM 3714 O O . ASP C 1 46 ? 20.976 131.468 -32.451 1.00 12.38 46 ASP C O 1
ATOM 3719 N N . THR C 1 47 ? 22.395 132.129 -30.804 1.00 14.98 47 THR C N 1
ATOM 3720 C CA . THR C 1 47 ? 21.394 132.939 -30.087 1.00 15.43 47 THR C CA 1
ATOM 3721 C C . THR C 1 47 ? 22.173 133.791 -29.096 1.00 16.14 47 THR C C 1
ATOM 3722 O O . THR C 1 47 ? 23.228 133.386 -28.671 1.00 14.36 47 THR C O 1
ATOM 3726 N N . ASN C 1 48 ? 21.619 134.935 -28.690 1.00 17.77 48 ASN C N 1
ATOM 3727 C CA . ASN C 1 48 ? 22.210 135.740 -27.609 1.00 20.39 48 ASN C CA 1
ATOM 3728 C C . ASN C 1 48 ? 21.345 135.750 -26.379 1.00 20.49 48 ASN C C 1
ATOM 3729 O O . ASN C 1 48 ? 21.650 136.496 -25.428 1.00 18.93 48 ASN C O 1
ATOM 3734 N N . LEU C 1 49 ? 20.256 134.992 -26.389 1.00 20.42 49 LEU C N 1
ATOM 3735 C CA . LEU C 1 49 ? 19.351 135.055 -25.226 1.00 21.58 49 LEU C CA 1
ATOM 3736 C C . LEU C 1 49 ? 20.070 134.435 -23.975 1.00 20.34 49 LEU C C 1
ATOM 3737 O O . LEU C 1 49 ? 20.721 133.363 -24.116 1.00 21.15 49 LEU C O 1
ATOM 3742 N N . PRO C 1 50 ? 19.987 135.095 -22.784 1.00 18.65 50 PRO C N 1
ATOM 3743 C CA . PRO C 1 50 ? 20.676 134.568 -21.595 1.00 17.46 50 PRO C CA 1
ATOM 3744 C C . PRO C 1 50 ? 20.047 133.204 -21.220 1.00 16.95 50 PRO C C 1
ATOM 3745 O O . PRO C 1 50 ? 18.834 133.070 -21.342 1.00 14.37 50 PRO C O 1
ATOM 3749 N N . MET C 1 51 ? 20.858 132.196 -20.857 1.00 15.71 51 MET C N 1
ATOM 3750 C CA . MET C 1 51 ? 20.364 130.889 -20.341 1.00 16.25 51 MET C CA 1
ATOM 3751 C C . MET C 1 51 ? 19.515 131.091 -19.049 1.00 17.01 51 MET C C 1
ATOM 3752 O O . MET C 1 51 ? 19.902 131.812 -18.170 1.00 16.47 51 MET C O 1
ATOM 3757 N N . PRO C 1 52 ? 18.296 130.513 -18.966 1.00 18.34 52 PRO C N 1
ATOM 3758 C CA . PRO C 1 52 ? 17.496 130.714 -17.745 1.00 18.95 52 PRO C CA 1
ATOM 3759 C C . PRO C 1 52 ? 18.048 129.914 -16.578 1.00 19.49 52 PRO C C 1
ATOM 3760 O O . PRO C 1 52 ? 18.719 128.933 -16.783 1.00 18.83 52 PRO C O 1
ATOM 3764 N N . PRO C 1 53 ? 17.753 130.345 -15.363 1.00 19.93 53 PRO C N 1
ATOM 3765 C CA . PRO C 1 53 ? 18.347 129.755 -14.165 1.00 19.45 53 PRO C CA 1
ATOM 3766 C C . PRO C 1 53 ? 18.091 128.244 -14.025 1.00 18.32 53 PRO C C 1
ATOM 3767 O O . PRO C 1 53 ? 18.997 127.559 -13.579 1.00 17.62 53 PRO C O 1
ATOM 3771 N N . GLU C 1 54 ? 16.943 127.701 -14.442 1.00 17.17 54 GLU C N 1
ATOM 3772 C CA . GLU C 1 54 ? 16.741 126.238 -14.313 1.00 17.30 54 GLU C CA 1
ATOM 3773 C C . GLU C 1 54 ? 17.720 125.465 -15.192 1.00 15.48 54 GLU C C 1
ATOM 3774 O O . GLU C 1 54 ? 18.269 124.448 -14.758 1.00 13.88 54 GLU C O 1
ATOM 3780 N N . MET C 1 55 ? 17.926 125.932 -16.425 1.00 12.04 55 MET C N 1
ATOM 3781 C CA . MET C 1 55 ? 18.882 125.299 -17.302 1.00 12.13 55 MET C CA 1
ATOM 3782 C C . MET C 1 55 ? 20.313 125.487 -16.704 1.00 11.02 55 MET C C 1
ATOM 3783 O O . MET C 1 55 ? 21.122 124.559 -16.743 1.00 8.80 55 MET C O 1
ATOM 3788 N N . GLN C 1 56 ? 20.651 126.677 -16.209 1.00 10.05 56 GLN C N 1
ATOM 3789 C CA . GLN C 1 56 ? 21.997 126.785 -15.610 1.00 12.19 56 GLN C CA 1
ATOM 3790 C C . GLN C 1 56 ? 22.187 125.728 -14.491 1.00 12.46 56 GLN C C 1
ATOM 3791 O O . GLN C 1 56 ? 23.237 125.080 -14.402 1.00 13.04 56 GLN C O 1
ATOM 3797 N N . GLN C 1 57 ? 21.185 125.569 -13.643 1.00 13.28 57 GLN C N 1
ATOM 3798 C CA . GLN C 1 57 ? 21.263 124.627 -12.532 1.00 16.40 57 GLN C CA 1
ATOM 3799 C C . GLN C 1 57 ? 21.397 123.184 -13.027 1.00 16.79 57 GLN C C 1
ATOM 3800 O O . GLN C 1 57 ? 22.258 122.416 -12.519 1.00 16.17 57 GLN C O 1
ATOM 3806 N N . LYS C 1 58 ? 20.597 122.831 -14.048 1.00 17.72 58 LYS C N 1
ATOM 3807 C CA . LYS C 1 58 ? 20.705 121.529 -14.702 1.00 17.87 58 LYS C CA 1
ATOM 3808 C C . LYS C 1 58 ? 22.122 121.255 -15.193 1.00 17.60 58 LYS C C 1
ATOM 3809 O O . LYS C 1 58 ? 22.681 120.165 -14.980 1.00 18.28 58 LYS C O 1
ATOM 3815 N N . LEU C 1 59 ? 22.719 122.222 -15.865 1.00 16.06 59 LEU C N 1
ATOM 3816 C CA . LEU C 1 59 ? 24.025 121.932 -16.500 1.00 15.63 59 LEU C CA 1
ATOM 3817 C C . LEU C 1 59 ? 25.119 121.842 -15.465 1.00 13.86 59 LEU C C 1
ATOM 3818 O O . LEU C 1 59 ? 26.011 120.983 -15.559 1.00 12.97 59 LEU C O 1
ATOM 3823 N N . GLU C 1 60 ? 25.082 122.730 -14.472 1.00 12.15 60 GLU C N 1
ATOM 3824 C CA . GLU C 1 60 ? 26.045 122.646 -13.413 1.00 12.92 60 GLU C CA 1
ATOM 3825 C C . GLU C 1 60 ? 25.925 121.304 -12.709 1.00 13.23 60 GLU C C 1
ATOM 3826 O O . GLU C 1 60 ? 26.923 120.689 -12.356 1.00 13.79 60 GLU C O 1
ATOM 3832 N N . GLY C 1 61 ? 24.704 120.809 -12.532 1.00 14.30 61 GLY C N 1
ATOM 3833 C CA . GLY C 1 61 ? 24.525 119.504 -11.915 1.00 13.26 61 GLY C CA 1
ATOM 3834 C C . GLY C 1 61 ? 25.184 118.397 -12.742 1.00 12.97 61 GLY C C 1
ATOM 3835 O O . GLY C 1 61 ? 25.673 117.422 -12.191 1.00 12.72 61 GLY C O 1
ATOM 3836 N N . ILE C 1 62 ? 25.194 118.533 -14.061 1.00 12.74 62 ILE C N 1
ATOM 3837 C CA . ILE C 1 62 ? 25.793 117.529 -14.941 1.00 12.90 62 ILE C CA 1
ATOM 3838 C C . ILE C 1 62 ? 27.347 117.577 -14.816 1.00 13.44 62 ILE C C 1
ATOM 3839 O O . ILE C 1 62 ? 28.009 116.546 -14.744 1.00 12.88 62 ILE C O 1
ATOM 3844 N N . TRP C 1 63 ? 27.921 118.786 -14.774 1.00 12.93 63 TRP C N 1
ATOM 3845 C CA . TRP C 1 63 ? 29.329 118.933 -14.412 1.00 10.93 63 TRP C CA 1
ATOM 3846 C C . TRP C 1 63 ? 29.650 118.102 -13.149 1.00 10.34 63 TRP C C 1
ATOM 3847 O O . TRP C 1 63 ? 30.591 117.322 -13.149 1.00 9.53 63 TRP C O 1
ATOM 3858 N N . LYS C 1 64 ? 28.887 118.249 -12.086 1.00 10.78 64 LYS C N 1
ATOM 3859 C CA . LYS C 1 64 ? 29.145 117.454 -10.871 1.00 12.46 64 LYS C CA 1
ATOM 3860 C C . LYS C 1 64 ? 29.062 115.907 -11.126 1.00 12.75 64 LYS C C 1
ATOM 3861 O O . LYS C 1 64 ? 29.880 115.158 -10.583 1.00 12.34 64 LYS C O 1
ATOM 3867 N N . GLN C 1 65 ? 28.129 115.440 -11.966 1.00 12.74 65 GLN C N 1
ATOM 3868 C CA . GLN C 1 65 ? 28.045 114.005 -12.297 1.00 14.77 65 GLN C CA 1
ATOM 3869 C C . GLN C 1 65 ? 29.300 113.608 -12.991 1.00 14.20 65 GLN C C 1
ATOM 3870 O O . GLN C 1 65 ? 29.770 112.543 -12.785 1.00 14.31 65 GLN C O 1
ATOM 3876 N N . ILE C 1 66 ? 29.809 114.472 -13.865 1.00 13.28 66 ILE C N 1
ATOM 3877 C CA . ILE C 1 66 ? 30.987 114.141 -14.655 1.00 13.14 66 ILE C CA 1
ATOM 3878 C C . ILE C 1 66 ? 32.225 114.022 -13.768 1.00 12.71 66 ILE C C 1
ATOM 3879 O O . ILE C 1 66 ? 32.963 113.018 -13.848 1.00 13.66 66 ILE C O 1
ATOM 3884 N N . GLU C 1 67 ? 32.408 115.005 -12.908 1.00 11.68 67 GLU C N 1
ATOM 3885 C CA . GLU C 1 67 ? 33.462 114.982 -11.931 1.00 12.58 67 GLU C CA 1
ATOM 3886 C C . GLU C 1 67 ? 33.364 113.673 -11.084 1.00 12.43 67 GLU C C 1
ATOM 3887 O O . GLU C 1 67 ? 34.344 113.031 -10.829 1.00 12.30 67 GLU C O 1
ATOM 3893 N N . THR C 1 68 ? 32.171 113.273 -10.695 1.00 12.23 68 THR C N 1
ATOM 3894 C CA . THR C 1 68 ? 32.024 112.057 -9.890 1.00 14.47 68 THR C CA 1
ATOM 3895 C C . THR C 1 68 ? 32.403 110.781 -10.675 1.00 14.73 68 THR C C 1
ATOM 3896 O O . THR C 1 68 ? 33.219 109.961 -10.199 1.00 9.87 68 THR C O 1
ATOM 3900 N N . GLN C 1 69 ? 31.831 110.630 -11.873 1.00 14.64 69 GLN C N 1
ATOM 3901 C CA . GLN C 1 69 ? 32.143 109.448 -12.690 1.00 17.22 69 GLN C CA 1
ATOM 3902 C C . GLN C 1 69 ? 33.562 109.366 -13.249 1.00 15.96 69 GLN C C 1
ATOM 3903 O O . GLN C 1 69 ? 34.144 108.279 -13.281 1.00 15.69 69 GLN C O 1
ATOM 3909 N N . LEU C 1 70 ? 34.115 110.505 -13.693 1.00 15.12 70 LEU C N 1
ATOM 3910 C CA . LEU C 1 70 ? 35.325 110.474 -14.468 1.00 13.73 70 LEU C CA 1
ATOM 3911 C C . LEU C 1 70 ? 36.512 111.133 -13.771 1.00 15.59 70 LEU C C 1
ATOM 3912 O O . LEU C 1 70 ? 37.628 111.001 -14.256 1.00 15.30 70 LEU C O 1
ATOM 3917 N N . GLY C 1 71 ? 36.292 111.883 -12.672 1.00 14.21 71 GLY C N 1
ATOM 3918 C CA . GLY C 1 71 ? 37.397 112.601 -12.035 1.00 13.40 71 GLY C CA 1
ATOM 3919 C C . GLY C 1 71 ? 37.735 113.907 -12.781 1.00 13.35 71 GLY C C 1
ATOM 3920 O O . GLY C 1 71 ? 38.680 114.595 -12.418 1.00 12.93 71 GLY C O 1
ATOM 3921 N N . THR C 1 72 ? 36.962 114.246 -13.807 1.00 11.62 72 THR C N 1
ATOM 3922 C CA . THR C 1 72 ? 37.132 115.483 -14.573 1.00 11.87 72 THR C CA 1
ATOM 3923 C C . THR C 1 72 ? 37.174 116.778 -13.728 1.00 10.94 72 THR C C 1
ATOM 3924 O O . THR C 1 72 ? 36.429 116.921 -12.815 1.00 10.54 72 THR C O 1
ATOM 3928 N N . LYS C 1 73 ? 38.045 117.725 -14.092 1.00 11.24 73 LYS C N 1
ATOM 3929 C CA . LYS C 1 73 ? 38.212 119.017 -13.369 1.00 10.27 73 LYS C CA 1
ATOM 3930 C C . LYS C 1 73 ? 37.218 120.045 -13.853 1.00 9.82 73 LYS C C 1
ATOM 3931 O O . LYS C 1 73 ? 37.062 120.235 -15.101 1.00 9.46 73 LYS C O 1
ATOM 3937 N N . PHE C 1 74 ? 36.554 120.746 -12.924 1.00 8.76 74 PHE C N 1
ATOM 3938 C CA . PHE C 1 74 ? 35.799 121.947 -13.309 1.00 8.89 74 PHE C CA 1
ATOM 3939 C C . PHE C 1 74 ? 36.034 123.087 -12.352 1.00 10.50 74 PHE C C 1
ATOM 3940 O O . PHE C 1 74 ? 36.164 122.867 -11.149 1.00 10.48 74 PHE C O 1
ATOM 3948 N N . ASN C 1 75 ? 35.978 124.333 -12.843 1.00 9.89 75 ASN C N 1
ATOM 3949 C CA . ASN C 1 75 ? 35.944 125.483 -11.939 1.00 8.02 75 ASN C CA 1
ATOM 3950 C C . ASN C 1 75 ? 34.444 125.888 -11.967 1.00 9.10 75 ASN C C 1
ATOM 3951 O O . ASN C 1 75 ? 33.950 126.469 -12.978 1.00 9.18 75 ASN C O 1
ATOM 3956 N N . TYR C 1 76 ? 33.711 125.530 -10.930 1.00 7.24 76 TYR C N 1
ATOM 3957 C CA . TYR C 1 76 ? 32.256 125.812 -10.869 1.00 10.08 76 TYR C CA 1
ATOM 3958 C C . TYR C 1 76 ? 31.934 127.320 -10.836 1.00 11.03 76 TYR C C 1
ATOM 3959 O O . TYR C 1 76 ? 30.823 127.704 -11.068 1.00 13.82 76 TYR C O 1
ATOM 3968 N N . ASP C 1 77 ? 32.892 128.182 -10.536 1.00 10.28 77 ASP C N 1
ATOM 3969 C CA . ASP C 1 77 ? 32.689 129.611 -10.621 1.00 9.05 77 ASP C CA 1
ATOM 3970 C C . ASP C 1 77 ? 32.245 130.131 -11.951 1.00 9.80 77 ASP C C 1
ATOM 3971 O O . ASP C 1 77 ? 31.750 131.258 -11.987 1.00 8.12 77 ASP C O 1
ATOM 3976 N N . PHE C 1 78 ? 32.443 129.364 -13.044 1.00 9.67 78 PHE C N 1
ATOM 3977 C CA . PHE C 1 78 ? 31.827 129.781 -14.305 1.00 10.29 78 PHE C CA 1
ATOM 3978 C C . PHE C 1 78 ? 30.355 130.234 -14.095 1.00 9.86 78 PHE C C 1
ATOM 3979 O O . PHE C 1 78 ? 29.948 131.286 -14.594 1.00 9.31 78 PHE C O 1
ATOM 3987 N N . TRP C 1 79 ? 29.588 129.448 -13.337 1.00 10.15 79 TRP C N 1
ATOM 3988 C CA . TRP C 1 79 ? 28.148 129.653 -13.134 1.00 11.11 79 TRP C CA 1
ATOM 3989 C C . TRP C 1 79 ? 27.833 130.931 -12.279 1.00 14.44 79 TRP C C 1
ATOM 3990 O O . TRP C 1 79 ? 26.730 131.467 -12.387 1.00 15.55 79 TRP C O 1
ATOM 4001 N N . LYS C 1 80 ? 28.780 131.425 -11.491 1.00 14.12 80 LYS C N 1
ATOM 4002 C CA . LYS C 1 80 ? 28.579 132.681 -10.757 1.00 16.87 80 LYS C CA 1
ATOM 4003 C C . LYS C 1 80 ? 29.129 133.867 -11.537 1.00 15.41 80 LYS C C 1
ATOM 4004 O O . LYS C 1 80 ? 28.622 134.939 -11.373 1.00 16.37 80 LYS C O 1
ATOM 4010 N N . LEU C 1 81 ? 30.221 133.718 -12.271 1.00 14.32 81 LEU C N 1
ATOM 4011 C CA . LEU C 1 81 ? 30.946 134.876 -12.859 1.00 15.31 81 LEU C CA 1
ATOM 4012 C C . LEU C 1 81 ? 30.487 135.264 -14.282 1.00 15.39 81 LEU C C 1
ATOM 4013 O O . LEU C 1 81 ? 30.592 136.419 -14.669 1.00 16.26 81 LEU C O 1
ATOM 4018 N N . CYS C 1 82 ? 29.995 134.316 -15.056 1.00 15.29 82 CYS C N 1
ATOM 4019 C CA . CYS C 1 82 ? 29.636 134.593 -16.453 1.00 15.26 82 CYS C CA 1
ATOM 4020 C C . CYS C 1 82 ? 28.124 134.686 -16.574 1.00 15.03 82 CYS C C 1
ATOM 4021 O O . CYS C 1 82 ? 27.425 134.284 -15.665 1.00 12.08 82 CYS C O 1
ATOM 4024 N N . THR C 1 83 ? 27.641 135.223 -17.699 1.00 13.06 83 THR C N 1
ATOM 4025 C CA . THR C 1 83 ? 26.249 135.153 -18.053 1.00 13.59 83 THR C CA 1
ATOM 4026 C C . THR C 1 83 ? 26.120 134.060 -19.130 1.00 12.19 83 THR C C 1
ATOM 4027 O O . THR C 1 83 ? 26.330 134.341 -20.274 1.00 11.60 83 THR C O 1
ATOM 4031 N N . PRO C 1 84 ? 25.875 132.811 -18.741 1.00 11.92 84 PRO C N 1
ATOM 4032 C CA . PRO C 1 84 ? 25.814 131.692 -19.689 1.00 11.61 84 PRO C CA 1
ATOM 4033 C C . PRO C 1 84 ? 24.759 131.907 -20.788 1.00 11.22 84 PRO C C 1
ATOM 4034 O O . PRO C 1 84 ? 23.647 132.466 -20.548 1.00 11.34 84 PRO C O 1
ATOM 4038 N N . VAL C 1 85 ? 25.059 131.411 -21.963 1.00 12.65 85 VAL C N 1
ATOM 4039 C CA . VAL C 1 85 ? 24.158 131.507 -23.145 1.00 11.00 85 VAL C CA 1
ATOM 4040 C C . VAL C 1 85 ? 24.199 130.108 -23.820 1.00 12.24 85 VAL C C 1
ATOM 4041 O O . VAL C 1 85 ? 25.270 129.578 -24.057 1.00 10.11 85 VAL C O 1
ATOM 4045 N N . ARG C 1 86 ? 23.052 129.471 -24.086 1.00 11.08 86 ARG C N 1
ATOM 4046 C CA . ARG C 1 86 ? 23.047 128.117 -24.658 1.00 12.22 86 ARG C CA 1
ATOM 4047 C C . ARG C 1 86 ? 23.277 128.278 -26.184 1.00 11.35 86 ARG C C 1
ATOM 4048 O O . ARG C 1 86 ? 22.326 128.315 -26.954 1.00 9.31 86 ARG C O 1
ATOM 4056 N N . SER C 1 87 ? 24.535 128.441 -26.614 1.00 12.33 87 SER C N 1
ATOM 4057 C CA . SER C 1 87 ? 24.823 128.712 -28.036 1.00 11.85 87 SER C CA 1
ATOM 4058 C C . SER C 1 87 ? 26.220 128.210 -28.303 1.00 12.92 87 SER C C 1
ATOM 4059 O O . SER C 1 87 ? 27.170 128.728 -27.696 1.00 12.78 87 SER C O 1
ATOM 4062 N N . THR C 1 88 ? 26.371 127.206 -29.163 1.00 10.71 88 THR C N 1
ATOM 4063 C CA . THR C 1 88 ? 27.713 126.621 -29.325 1.00 10.30 88 THR C CA 1
ATOM 4064 C C . THR C 1 88 ? 28.260 126.793 -30.761 1.00 10.69 88 THR C C 1
ATOM 4065 O O . THR C 1 88 ? 29.381 126.421 -31.007 1.00 11.55 88 THR C O 1
ATOM 4069 N N . TYR C 1 89 ? 27.477 127.321 -31.718 1.00 10.89 89 TYR C N 1
ATOM 4070 C CA . TYR C 1 89 ? 27.982 127.346 -33.117 1.00 10.26 89 TYR C CA 1
ATOM 4071 C C . TYR C 1 89 ? 29.283 128.189 -33.254 1.00 11.58 89 TYR C C 1
ATOM 4072 O O . TYR C 1 89 ? 30.238 127.835 -34.001 1.00 10.72 89 TYR C O 1
ATOM 4081 N N . GLN C 1 90 ? 29.320 129.293 -32.525 1.00 11.50 90 GLN C N 1
ATOM 4082 C CA . GLN C 1 90 ? 30.476 130.210 -32.642 1.00 13.37 90 GLN C CA 1
ATOM 4083 C C . GLN C 1 90 ? 31.785 129.511 -32.210 1.00 12.91 90 GLN C C 1
ATOM 4084 O O . GLN C 1 90 ? 32.791 129.574 -32.911 1.00 11.99 90 GLN C O 1
ATOM 4090 N N . SER C 1 91 ? 31.740 128.769 -31.117 1.00 12.07 91 SER C N 1
ATOM 4091 C CA . SER C 1 91 ? 32.926 128.001 -30.714 1.00 11.32 91 SER C CA 1
ATOM 4092 C C . SER C 1 91 ? 33.298 126.876 -31.691 1.00 12.78 91 SER C C 1
ATOM 4093 O O . SER C 1 91 ? 34.520 126.526 -31.802 1.00 12.98 91 SER C O 1
ATOM 4096 N N . CYS C 1 92 ? 32.287 126.244 -32.326 1.00 11.15 92 CYS C N 1
ATOM 4097 C CA . CYS C 1 92 ? 32.580 125.342 -33.438 1.00 12.51 92 CYS C CA 1
ATOM 4098 C C . CYS C 1 92 ? 33.289 126.034 -34.611 1.00 11.44 92 CYS C C 1
ATOM 4099 O O . CYS C 1 92 ? 34.242 125.507 -35.118 1.00 12.35 92 CYS C O 1
ATOM 4102 N N . ARG C 1 93 ? 32.808 127.180 -35.029 1.00 12.14 93 ARG C N 1
ATOM 4103 C CA . ARG C 1 93 ? 33.465 127.956 -36.034 1.00 12.41 93 ARG C CA 1
ATOM 4104 C C . ARG C 1 93 ? 34.898 128.276 -35.618 1.00 13.16 93 ARG C C 1
ATOM 4105 O O . ARG C 1 93 ? 35.801 128.268 -36.460 1.00 13.39 93 ARG C O 1
ATOM 4113 N N . ALA C 1 94 ? 35.103 128.616 -34.340 1.00 12.27 94 ALA C N 1
ATOM 4114 C CA . ALA C 1 94 ? 36.444 128.972 -33.897 1.00 12.05 94 ALA C CA 1
ATOM 4115 C C . ALA C 1 94 ? 37.429 127.809 -34.060 1.00 10.47 94 ALA C C 1
ATOM 4116 O O . ALA C 1 94 ? 38.578 128.059 -34.493 1.00 10.40 94 ALA C O 1
ATOM 4118 N N . VAL C 1 95 ? 37.063 126.587 -33.628 1.00 8.45 95 VAL C N 1
ATOM 4119 C CA . VAL C 1 95 ? 37.972 125.449 -33.832 1.00 11.34 95 VAL C CA 1
ATOM 4120 C C . VAL C 1 95 ? 38.248 125.174 -35.290 1.00 11.27 95 VAL C C 1
ATOM 4121 O O . VAL C 1 95 ? 39.401 124.913 -35.637 1.00 12.48 95 VAL C O 1
ATOM 4125 N N . ILE C 1 96 ? 37.220 125.260 -36.142 1.00 10.75 96 ILE C N 1
ATOM 4126 C CA . ILE C 1 96 ? 37.459 125.101 -37.597 1.00 11.22 96 ILE C CA 1
ATOM 4127 C C . ILE C 1 96 ? 38.422 126.193 -38.119 1.00 11.60 96 ILE C C 1
ATOM 4128 O O . ILE C 1 96 ? 39.372 125.873 -38.856 1.00 11.94 96 ILE C O 1
ATOM 4133 N N . ALA C 1 97 ? 38.190 127.461 -37.780 1.00 9.45 97 ALA C N 1
ATOM 4134 C CA . ALA C 1 97 ? 39.098 128.510 -38.298 1.00 10.80 97 ALA C CA 1
ATOM 4135 C C . ALA C 1 97 ? 40.509 128.282 -37.800 1.00 12.10 97 ALA C C 1
ATOM 4136 O O . ALA C 1 97 ? 41.490 128.551 -38.556 1.00 13.62 97 ALA C O 1
ATOM 4138 N N . ALA C 1 98 ? 40.641 127.795 -36.569 1.00 11.38 98 ALA C N 1
ATOM 4139 C CA . ALA C 1 98 ? 41.968 127.517 -36.015 1.00 12.01 98 ALA C CA 1
ATOM 4140 C C . ALA C 1 98 ? 42.647 126.371 -36.789 1.00 12.37 98 ALA C C 1
ATOM 4141 O O . ALA C 1 98 ? 43.846 126.398 -37.014 1.00 13.67 98 ALA C O 1
ATOM 4143 N N . GLY C 1 99 ? 41.859 125.414 -37.221 1.00 12.39 99 GLY C N 1
ATOM 4144 C CA . GLY C 1 99 ? 42.344 124.266 -37.984 1.00 15.37 99 GLY C CA 1
ATOM 4145 C C . GLY C 1 99 ? 42.773 124.705 -39.401 1.00 16.39 99 GLY C C 1
ATOM 4146 O O . GLY C 1 99 ? 43.614 124.065 -39.969 1.00 15.22 99 GLY C O 1
ATOM 4147 N N . PHE C 1 100 ? 42.263 125.835 -39.920 1.00 15.96 100 PHE C N 1
ATOM 4148 C CA . PHE C 1 100 ? 42.834 126.377 -41.181 1.00 15.92 100 PHE C CA 1
ATOM 4149 C C . PHE C 1 100 ? 44.303 126.769 -40.980 1.00 15.87 100 PHE C C 1
ATOM 4150 O O . PHE C 1 100 ? 45.003 126.928 -41.953 1.00 14.85 100 PHE C O 1
ATOM 4158 N N . GLN C 1 101 ? 44.750 126.978 -39.731 1.00 14.06 101 GLN C N 1
ATOM 4159 C CA . GLN C 1 101 ? 46.149 127.285 -39.469 1.00 14.32 101 GLN C CA 1
ATOM 4160 C C . GLN C 1 101 ? 46.793 126.100 -38.714 1.00 15.16 101 GLN C C 1
ATOM 4161 O O . GLN C 1 101 ? 47.633 126.328 -37.852 1.00 15.88 101 GLN C O 1
ATOM 4167 N N . ASP C 1 102 ? 46.334 124.864 -38.950 1.00 16.79 102 ASP C N 1
ATOM 4168 C CA . ASP C 1 102 ? 46.950 123.671 -38.340 1.00 17.94 102 ASP C CA 1
ATOM 4169 C C . ASP C 1 102 ? 46.882 123.638 -36.789 1.00 16.37 102 ASP C C 1
ATOM 4170 O O . ASP C 1 102 ? 47.737 123.034 -36.168 1.00 14.45 102 ASP C O 1
ATOM 4175 N N . SER C 1 103 ? 45.870 124.275 -36.190 1.00 14.11 103 SER C N 1
ATOM 4176 C CA . SER C 1 103 ? 45.804 124.360 -34.745 1.00 12.80 103 SER C CA 1
ATOM 4177 C C . SER C 1 103 ? 44.426 123.978 -34.224 1.00 12.09 103 SER C C 1
ATOM 4178 O O . SER C 1 103 ? 43.936 124.579 -33.230 1.00 10.00 103 SER C O 1
ATOM 4181 N N . TYR C 1 104 ? 43.798 123.003 -34.886 1.00 9.94 104 TYR C N 1
ATOM 4182 C CA . TYR C 1 104 ? 42.485 122.537 -34.511 1.00 11.17 104 TYR C CA 1
ATOM 4183 C C . TYR C 1 104 ? 42.471 122.101 -33.037 1.00 11.29 104 TYR C C 1
ATOM 4184 O O . TYR C 1 104 ? 41.666 122.609 -32.240 1.00 10.86 104 TYR C O 1
ATOM 4193 N N . GLU C 1 105 ? 43.423 121.245 -32.661 1.00 12.13 105 GLU C N 1
ATOM 4194 C CA . GLU C 1 105 ? 43.376 120.577 -31.367 1.00 13.30 105 GLU C CA 1
ATOM 4195 C C . GLU C 1 105 ? 43.797 121.551 -30.276 1.00 12.49 105 GLU C C 1
ATOM 4196 O O . GLU C 1 105 ? 43.283 121.484 -29.187 1.00 10.32 105 GLU C O 1
ATOM 4202 N N . GLN C 1 106 ? 44.705 122.461 -30.607 1.00 13.53 106 GLN C N 1
ATOM 4203 C CA . GLN C 1 106 ? 45.189 123.492 -29.659 1.00 14.50 106 GLN C CA 1
ATOM 4204 C C . GLN C 1 106 ? 44.039 124.441 -29.393 1.00 14.19 106 GLN C C 1
ATOM 4205 O O . GLN C 1 106 ? 43.794 124.796 -28.272 1.00 14.56 106 GLN C O 1
ATOM 4211 N N . MET C 1 107 ? 43.294 124.840 -30.420 1.00 13.20 107 MET C N 1
ATOM 4212 C CA . MET C 1 107 ? 42.118 125.716 -30.101 1.00 12.88 107 MET C CA 1
ATOM 4213 C C . MET C 1 107 ? 40.970 124.975 -29.328 1.00 11.62 107 MET C C 1
ATOM 4214 O O . MET C 1 107 ? 40.285 125.580 -28.470 1.00 10.99 107 MET C O 1
ATOM 4219 N N . LEU C 1 108 ? 40.692 123.719 -29.711 1.00 10.48 108 LEU C N 1
ATOM 4220 C CA . LEU C 1 108 ? 39.685 122.937 -29.031 1.00 10.02 108 LEU C CA 1
ATOM 4221 C C . LEU C 1 108 ? 40.073 122.909 -27.526 1.00 11.85 108 LEU C C 1
ATOM 4222 O O . LEU C 1 108 ? 39.247 123.191 -26.652 1.00 11.63 108 LEU C O 1
ATOM 4227 N N . GLU C 1 109 ? 41.337 122.591 -27.226 1.00 11.46 109 GLU C N 1
ATOM 4228 C CA . GLU C 1 109 ? 41.730 122.510 -25.844 1.00 12.15 109 GLU C CA 1
ATOM 4229 C C . GLU C 1 109 ? 41.705 123.876 -25.169 1.00 11.25 109 GLU C C 1
ATOM 4230 O O . GLU C 1 109 ? 41.357 123.970 -23.998 1.00 12.41 109 GLU C O 1
ATOM 4236 N N . ALA C 1 110 ? 42.108 124.919 -25.874 1.00 10.08 110 ALA C N 1
ATOM 4237 C CA . ALA C 1 110 ? 42.041 126.244 -25.298 1.00 11.25 110 ALA C CA 1
ATOM 4238 C C . ALA C 1 110 ? 40.580 126.660 -24.969 1.00 12.80 110 ALA C C 1
ATOM 4239 O O . ALA C 1 110 ? 40.353 127.297 -23.900 1.00 14.17 110 ALA C O 1
ATOM 4241 N N . ILE C 1 111 ? 39.600 126.245 -25.811 1.00 12.07 111 ILE C N 1
ATOM 4242 C CA . ILE C 1 111 ? 38.188 126.561 -25.551 1.00 12.41 111 ILE C CA 1
ATOM 4243 C C . ILE C 1 111 ? 37.693 125.753 -24.332 1.00 10.25 111 ILE C C 1
ATOM 4244 O O . ILE C 1 111 ? 36.970 126.282 -23.497 1.00 10.46 111 ILE C O 1
ATOM 4249 N N . GLN C 1 112 ? 38.021 124.457 -24.269 1.00 8.55 112 GLN C N 1
ATOM 4250 C CA . GLN C 1 112 ? 37.660 123.644 -23.098 1.00 7.88 112 GLN C CA 1
ATOM 4251 C C . GLN C 1 112 ? 38.262 124.227 -21.785 1.00 10.36 112 GLN C C 1
ATOM 4252 O O . GLN C 1 112 ? 37.563 124.335 -20.777 1.00 9.31 112 GLN C O 1
ATOM 4258 N N . HIS C 1 113 ? 39.537 124.634 -21.804 1.00 9.99 113 HIS C N 1
ATOM 4259 C CA . HIS C 1 113 ? 40.108 125.203 -20.583 1.00 10.72 113 HIS C CA 1
ATOM 4260 C C . HIS C 1 113 ? 39.455 126.555 -20.195 1.00 12.33 113 HIS C C 1
ATOM 4261 O O . HIS C 1 113 ? 39.218 126.835 -18.962 1.00 14.40 113 HIS C O 1
ATOM 4268 N N . ALA C 1 114 ? 39.171 127.389 -21.203 1.00 10.58 114 ALA C N 1
ATOM 4269 C CA . ALA C 1 114 ? 38.527 128.664 -20.988 1.00 11.20 114 ALA C CA 1
ATOM 4270 C C . ALA C 1 114 ? 37.155 128.483 -20.327 1.00 11.46 114 ALA C C 1
ATOM 4271 O O . ALA C 1 114 ? 36.818 129.190 -19.385 1.00 12.18 114 ALA C O 1
ATOM 4273 N N . TYR C 1 115 ? 36.359 127.563 -20.848 1.00 9.61 115 TYR C N 1
ATOM 4274 C CA . TYR C 1 115 ? 34.999 127.352 -20.409 1.00 8.87 115 TYR C CA 1
ATOM 4275 C C . TYR C 1 115 ? 35.015 126.654 -19.025 1.00 10.26 115 TYR C C 1
ATOM 4276 O O . TYR C 1 115 ? 34.374 127.116 -18.121 1.00 8.50 115 TYR C O 1
ATOM 4285 N N . TYR C 1 116 ? 35.736 125.542 -18.877 1.00 10.60 116 TYR C N 1
ATOM 4286 C CA . TYR C 1 116 ? 35.509 124.653 -17.710 1.00 9.53 116 TYR C CA 1
ATOM 4287 C C . TYR C 1 116 ? 36.484 124.964 -16.612 1.00 10.21 116 TYR C C 1
ATOM 4288 O O . TYR C 1 116 ? 36.308 124.490 -15.500 1.00 9.34 116 TYR C O 1
ATOM 4297 N N . LEU C 1 117 ? 37.519 125.740 -16.911 1.00 7.71 117 LEU C N 1
ATOM 4298 C CA . LEU C 1 117 ? 38.530 126.016 -15.874 1.00 9.55 117 LEU C CA 1
ATOM 4299 C C . LEU C 1 117 ? 38.763 127.489 -15.639 1.00 8.18 117 LEU C C 1
ATOM 4300 O O . LEU C 1 117 ? 38.968 127.892 -14.508 1.00 9.10 117 LEU C O 1
ATOM 4305 N N . ARG C 1 118 ? 38.729 128.310 -16.678 1.00 7.56 118 ARG C N 1
ATOM 4306 C CA . ARG C 1 118 ? 39.089 129.750 -16.484 1.00 9.01 118 ARG C CA 1
ATOM 4307 C C . ARG C 1 118 ? 37.894 130.611 -16.226 1.00 9.00 118 ARG C C 1
ATOM 4308 O O . ARG C 1 118 ? 38.008 131.797 -16.067 1.00 9.07 118 ARG C O 1
ATOM 4316 N N . ALA C 1 119 ? 36.727 129.988 -16.228 1.00 9.88 119 ALA C N 1
ATOM 4317 C CA . ALA C 1 119 ? 35.442 130.698 -16.107 1.00 9.16 119 ALA C CA 1
ATOM 4318 C C . ALA C 1 119 ? 35.302 131.837 -17.110 1.00 10.24 119 ALA C C 1
ATOM 4319 O O . ALA C 1 119 ? 34.957 132.949 -16.740 1.00 12.14 119 ALA C O 1
ATOM 4321 N N . MET C 1 120 ? 35.599 131.591 -18.355 1.00 11.76 120 MET C N 1
ATOM 4322 C CA . MET C 1 120 ? 35.443 132.595 -19.421 1.00 12.64 120 MET C CA 1
ATOM 4323 C C . MET C 1 120 ? 34.215 132.167 -20.279 1.00 13.26 120 MET C C 1
ATOM 4324 O O . MET C 1 120 ? 33.939 130.974 -20.352 1.00 14.15 120 MET C O 1
ATOM 4329 N N . PRO C 1 121 ? 33.482 133.135 -20.903 1.00 12.20 121 PRO C N 1
ATOM 4330 C CA . PRO C 1 121 ? 32.320 132.786 -21.704 1.00 12.02 121 PRO C CA 1
ATOM 4331 C C . PRO C 1 121 ? 32.751 132.186 -23.048 1.00 12.70 121 PRO C C 1
ATOM 4332 O O . PRO C 1 121 ? 33.298 132.893 -23.867 1.00 13.11 121 PRO C O 1
ATOM 4336 N N . PRO C 1 122 ? 32.487 130.912 -23.257 1.00 12.25 122 PRO C N 1
ATOM 4337 C CA . PRO C 1 122 ? 32.958 130.190 -24.437 1.00 14.24 122 PRO C CA 1
ATOM 4338 C C . PRO C 1 122 ? 32.207 130.572 -25.721 1.00 14.94 122 PRO C C 1
ATOM 4339 O O . PRO C 1 122 ? 32.668 130.227 -26.831 1.00 16.18 122 PRO C O 1
ATOM 4343 N N . HIS C 1 123 ? 31.093 131.288 -25.606 1.00 14.53 123 HIS C N 1
ATOM 4344 C CA . HIS C 1 123 ? 30.345 131.657 -26.800 1.00 14.31 123 HIS C CA 1
ATOM 4345 C C . HIS C 1 123 ? 30.741 133.035 -27.332 1.00 15.59 123 HIS C C 1
ATOM 4346 O O . HIS C 1 123 ? 30.318 133.367 -28.436 1.00 15.89 123 HIS C O 1
ATOM 4353 N N . GLU C 1 124 ? 31.507 133.844 -26.579 1.00 15.16 124 GLU C N 1
ATOM 4354 C CA . GLU C 1 124 ? 31.793 135.264 -26.944 1.00 15.12 124 GLU C CA 1
ATOM 4355 C C . GLU C 1 124 ? 32.965 135.351 -27.916 1.00 15.10 124 GLU C C 1
ATOM 4356 O O . GLU C 1 124 ? 34.022 134.665 -27.736 1.00 12.85 124 GLU C O 1
ATOM 4362 N N . GLU C 1 125 ? 32.819 136.194 -28.920 1.00 14.76 125 GLU C N 1
ATOM 4363 C CA . GLU C 1 125 ? 33.862 136.271 -29.913 1.00 17.90 125 GLU C CA 1
ATOM 4364 C C . GLU C 1 125 ? 35.142 136.882 -29.294 1.00 16.60 125 GLU C C 1
ATOM 4365 O O . GLU C 1 125 ? 36.195 136.538 -29.746 1.00 16.23 125 GLU C O 1
ATOM 4371 N N . ALA C 1 126 ? 35.046 137.734 -28.258 1.00 14.86 126 ALA C N 1
ATOM 4372 C CA . ALA C 1 126 ? 36.200 138.238 -27.567 1.00 15.06 126 ALA C CA 1
ATOM 4373 C C . ALA C 1 126 ? 37.026 137.103 -26.899 1.00 14.76 126 ALA C C 1
ATOM 4374 O O . ALA C 1 126 ? 38.296 137.167 -26.841 1.00 12.76 126 ALA C O 1
ATOM 4376 N N . THR C 1 127 ? 36.318 136.103 -26.370 1.00 12.34 127 THR C N 1
ATOM 4377 C CA . THR C 1 127 ? 37.020 134.943 -25.822 1.00 13.24 127 THR C CA 1
ATOM 4378 C C . THR C 1 127 ? 37.833 134.277 -26.962 1.00 11.62 127 THR C C 1
ATOM 4379 O O . THR C 1 127 ? 39.011 133.973 -26.785 1.00 11.44 127 THR C O 1
ATOM 4383 N N . HIS C 1 128 ? 37.193 134.019 -28.107 1.00 10.95 128 HIS C N 1
ATOM 4384 C CA . HIS C 1 128 ? 37.869 133.269 -29.206 1.00 11.96 128 HIS C CA 1
ATOM 4385 C C . HIS C 1 128 ? 39.072 134.094 -29.693 1.00 11.24 128 HIS C C 1
ATOM 4386 O O . HIS C 1 128 ? 40.115 133.551 -29.949 1.00 10.72 128 HIS C O 1
ATOM 4393 N N . LEU C 1 129 ? 38.928 135.406 -29.801 1.00 12.14 129 LEU C N 1
ATOM 4394 C CA . LEU C 1 129 ? 40.095 136.230 -30.213 1.00 13.78 129 LEU C CA 1
ATOM 4395 C C . LEU C 1 129 ? 41.253 136.171 -29.192 1.00 14.38 129 LEU C C 1
ATOM 4396 O O . LEU C 1 129 ? 42.442 136.165 -29.570 1.00 15.29 129 LEU C O 1
ATOM 4401 N N . GLN C 1 130 ? 40.934 136.190 -27.905 1.00 12.03 130 GLN C N 1
ATOM 4402 C CA . GLN C 1 130 ? 42.006 136.095 -26.933 1.00 11.83 130 GLN C CA 1
ATOM 4403 C C . GLN C 1 130 ? 42.694 134.723 -26.989 1.00 10.71 130 GLN C C 1
ATOM 4404 O O . GLN C 1 130 ? 43.909 134.631 -26.901 1.00 10.70 130 GLN C O 1
ATOM 4410 N N . LEU C 1 131 ? 41.924 133.648 -27.059 1.00 11.31 131 LEU C N 1
ATOM 4411 C CA . LEU C 1 131 ? 42.530 132.321 -27.190 1.00 12.34 131 LEU C CA 1
ATOM 4412 C C . LEU C 1 131 ? 43.398 132.200 -28.448 1.00 12.15 131 LEU C C 1
ATOM 4413 O O . LEU C 1 131 ? 44.473 131.544 -28.431 1.00 13.87 131 LEU C O 1
ATOM 4418 N N . ALA C 1 132 ? 42.924 132.765 -29.551 1.00 11.97 132 ALA C N 1
ATOM 4419 C CA . ALA C 1 132 ? 43.673 132.702 -30.831 1.00 12.12 132 ALA C CA 1
ATOM 4420 C C . ALA C 1 132 ? 45.039 133.365 -30.653 1.00 12.70 132 ALA C C 1
ATOM 4421 O O . ALA C 1 132 ? 46.062 132.853 -31.127 1.00 12.71 132 ALA C O 1
ATOM 4423 N N . LYS C 1 133 ? 45.052 134.509 -29.987 1.00 11.55 133 LYS C N 1
ATOM 4424 C CA . LYS C 1 133 ? 46.318 135.131 -29.643 1.00 14.30 133 LYS C CA 1
ATOM 4425 C C . LYS C 1 133 ? 47.203 134.266 -28.720 1.00 14.66 133 LYS C C 1
ATOM 4426 O O . LYS C 1 133 ? 48.386 134.122 -28.985 1.00 15.38 133 LYS C O 1
ATOM 4432 N N . GLU C 1 134 ? 46.625 133.662 -27.685 1.00 15.31 134 GLU C N 1
ATOM 4433 C CA . GLU C 1 134 ? 47.391 132.862 -26.692 1.00 16.64 134 GLU C CA 1
ATOM 4434 C C . GLU C 1 134 ? 47.997 131.636 -27.327 1.00 17.99 134 GLU C C 1
ATOM 4435 O O . GLU C 1 134 ? 49.150 131.274 -26.998 1.00 19.28 134 GLU C O 1
ATOM 4441 N N . ILE C 1 135 ? 47.265 130.998 -28.235 1.00 16.89 135 ILE C N 1
ATOM 4442 C CA . ILE C 1 135 ? 47.850 129.779 -28.831 1.00 16.46 135 ILE C CA 1
ATOM 4443 C C . ILE C 1 135 ? 48.759 130.111 -29.976 1.00 16.68 135 ILE C C 1
ATOM 4444 O O . ILE C 1 135 ? 49.204 129.215 -30.671 1.00 15.90 135 ILE C O 1
ATOM 4449 N N . GLY C 1 136 ? 49.028 131.399 -30.203 1.00 17.00 136 GLY C N 1
ATOM 4450 C CA . GLY C 1 136 ? 49.966 131.776 -31.281 1.00 17.76 136 GLY C CA 1
ATOM 4451 C C . GLY C 1 136 ? 49.445 131.813 -32.722 1.00 17.96 136 GLY C C 1
ATOM 4452 O O . GLY C 1 136 ? 50.201 131.701 -33.644 1.00 18.22 136 GLY C O 1
ATOM 4453 N N . LEU C 1 137 ? 48.151 131.987 -32.935 1.00 17.75 137 LEU C N 1
ATOM 4454 C CA . LEU C 1 137 ? 47.647 132.121 -34.299 1.00 17.72 137 LEU C CA 1
ATOM 4455 C C . LEU C 1 137 ? 48.016 133.458 -34.937 1.00 17.25 137 LEU C C 1
ATOM 4456 O O . LEU C 1 137 ? 48.296 134.436 -34.238 1.00 16.18 137 LEU C O 1
ATOM 4461 N N . ASN C 1 138 ? 47.950 133.537 -36.267 1.00 16.62 138 ASN C N 1
ATOM 4462 C CA . ASN C 1 138 ? 47.909 134.868 -36.914 1.00 16.39 138 ASN C CA 1
ATOM 4463 C C . ASN C 1 138 ? 46.478 135.402 -36.659 1.00 16.10 138 ASN C C 1
ATOM 4464 O O . ASN C 1 138 ? 45.540 134.922 -37.287 1.00 15.34 138 ASN C O 1
ATOM 4469 N N . VAL C 1 139 ? 46.309 136.351 -35.739 1.00 16.81 139 VAL C N 1
ATOM 4470 C CA . VAL C 1 139 ? 44.978 136.790 -35.274 1.00 17.67 139 VAL C CA 1
ATOM 4471 C C . VAL C 1 139 ? 44.125 137.460 -36.378 1.00 18.19 139 VAL C C 1
ATOM 4472 O O . VAL C 1 139 ? 42.922 137.188 -36.500 1.00 18.47 139 VAL C O 1
ATOM 4476 N N . GLN C 1 140 ? 44.745 138.296 -37.185 1.00 18.01 140 GLN C N 1
ATOM 4477 C CA . GLN C 1 140 ? 44.053 138.907 -38.311 1.00 18.40 140 GLN C CA 1
ATOM 4478 C C . GLN C 1 140 ? 43.539 137.837 -39.296 1.00 17.17 140 GLN C C 1
ATOM 4479 O O . GLN C 1 140 ? 42.404 137.934 -39.733 1.00 16.80 140 GLN C O 1
ATOM 4485 N N . GLN C 1 141 ? 44.367 136.843 -39.657 1.00 15.82 141 GLN C N 1
ATOM 4486 C CA . GLN C 1 141 ? 43.946 135.766 -40.511 1.00 15.69 141 GLN C CA 1
ATOM 4487 C C . GLN C 1 141 ? 42.767 135.009 -39.887 1.00 14.85 141 GLN C C 1
ATOM 4488 O O . GLN C 1 141 ? 41.814 134.696 -40.587 1.00 14.84 141 GLN C O 1
ATOM 4494 N N . PHE C 1 142 ? 42.842 134.736 -38.587 1.00 14.53 142 PHE C N 1
ATOM 4495 C CA . PHE C 1 142 ? 41.773 134.113 -37.844 1.00 15.70 142 PHE C CA 1
ATOM 4496 C C . PHE C 1 142 ? 40.474 134.892 -37.965 1.00 17.67 142 PHE C C 1
ATOM 4497 O O . PHE C 1 142 ? 39.470 134.297 -38.258 1.00 17.30 142 PHE C O 1
ATOM 4505 N N . LYS C 1 143 ? 40.476 136.211 -37.734 1.00 19.90 143 LYS C N 1
ATOM 4506 C CA . LYS C 1 143 ? 39.241 136.980 -37.951 1.00 22.46 143 LYS C CA 1
ATOM 4507 C C . LYS C 1 143 ? 38.783 136.982 -39.413 1.00 21.90 143 LYS C C 1
ATOM 4508 O O . LYS C 1 143 ? 37.603 136.929 -39.631 1.00 22.37 143 LYS C O 1
ATOM 4514 N N . ASN C 1 144 ? 39.692 137.125 -40.384 1.00 21.76 144 ASN C N 1
ATOM 4515 C CA . ASN C 1 144 ? 39.311 137.019 -41.797 1.00 21.59 144 ASN C CA 1
ATOM 4516 C C . ASN C 1 144 ? 38.608 135.669 -42.068 1.00 21.05 144 ASN C C 1
ATOM 4517 O O . ASN C 1 144 ? 37.596 135.652 -42.758 1.00 21.74 144 ASN C O 1
ATOM 4522 N N . ASP C 1 145 ? 39.130 134.572 -41.504 1.00 19.00 145 ASP C N 1
ATOM 4523 C CA . ASP C 1 145 ? 38.613 133.248 -41.797 1.00 19.48 145 ASP C CA 1
ATOM 4524 C C . ASP C 1 145 ? 37.239 133.102 -41.199 1.00 19.59 145 ASP C C 1
ATOM 4525 O O . ASP C 1 145 ? 36.326 132.675 -41.883 1.00 19.01 145 ASP C O 1
ATOM 4530 N N . MET C 1 146 ? 37.075 133.542 -39.950 1.00 20.26 146 MET C N 1
ATOM 4531 C CA . MET C 1 146 ? 35.783 133.493 -39.226 1.00 21.54 146 MET C CA 1
ATOM 4532 C C . MET C 1 146 ? 34.697 134.280 -39.927 1.00 22.07 146 MET C C 1
ATOM 4533 O O . MET C 1 146 ? 33.528 134.008 -39.757 1.00 21.32 146 MET C O 1
ATOM 4538 N N . ASP C 1 147 ? 35.105 135.257 -40.702 1.00 22.78 147 ASP C N 1
ATOM 4539 C CA . ASP C 1 147 ? 34.169 136.042 -41.428 1.00 25.01 147 ASP C CA 1
ATOM 4540 C C . ASP C 1 147 ? 33.889 135.633 -42.884 1.00 23.67 147 ASP C C 1
ATOM 4541 O O . ASP C 1 147 ? 33.178 136.368 -43.585 1.00 25.10 147 ASP C O 1
ATOM 4546 N N . GLY C 1 148 ? 34.500 134.570 -43.385 1.00 20.79 148 GLY C N 1
ATOM 4547 C CA . GLY C 1 148 ? 34.496 134.370 -44.857 1.00 16.75 148 GLY C CA 1
ATOM 4548 C C . GLY C 1 148 ? 33.506 133.295 -45.227 1.00 14.87 148 GLY C C 1
ATOM 4549 O O . GLY C 1 148 ? 33.049 132.517 -44.340 1.00 13.27 148 GLY C O 1
ATOM 4550 N N . THR C 1 149 ? 33.163 133.214 -46.510 1.00 13.42 149 THR C N 1
ATOM 4551 C CA . THR C 1 149 ? 32.211 132.184 -46.932 1.00 12.03 149 THR C CA 1
ATOM 4552 C C . THR C 1 149 ? 32.753 130.774 -46.823 1.00 11.63 149 THR C C 1
ATOM 4553 O O . THR C 1 149 ? 32.001 129.814 -46.598 1.00 10.66 149 THR C O 1
ATOM 4557 N N . LEU C 1 150 ? 34.058 130.608 -46.941 1.00 11.83 150 LEU C N 1
ATOM 4558 C CA . LEU C 1 150 ? 34.640 129.253 -46.923 1.00 13.47 150 LEU C CA 1
ATOM 4559 C C . LEU C 1 150 ? 34.447 128.591 -45.564 1.00 14.89 150 LEU C C 1
ATOM 4560 O O . LEU C 1 150 ? 34.083 127.399 -45.475 1.00 15.04 150 LEU C O 1
ATOM 4565 N N . LEU C 1 151 ? 34.719 129.333 -44.490 1.00 14.83 151 LEU C N 1
ATOM 4566 C CA . LEU C 1 151 ? 34.513 128.726 -43.186 1.00 15.82 151 LEU C CA 1
ATOM 4567 C C . LEU C 1 151 ? 33.033 128.404 -42.990 1.00 16.14 151 LEU C C 1
ATOM 4568 O O . LEU C 1 151 ? 32.700 127.339 -42.457 1.00 15.38 151 LEU C O 1
ATOM 4573 N N . GLU C 1 152 ? 32.137 129.323 -43.380 1.00 17.88 152 GLU C N 1
ATOM 4574 C CA . GLU C 1 152 ? 30.703 129.048 -43.156 1.00 19.84 152 GLU C CA 1
ATOM 4575 C C . GLU C 1 152 ? 30.248 127.795 -43.895 1.00 19.45 152 GLU C C 1
ATOM 4576 O O . GLU C 1 152 ? 29.483 126.995 -43.341 1.00 20.67 152 GLU C O 1
ATOM 4582 N N . GLY C 1 153 ? 30.742 127.596 -45.104 1.00 17.38 153 GLY C N 1
ATOM 4583 C CA . GLY C 1 153 ? 30.367 126.423 -45.860 1.00 17.70 153 GLY C CA 1
ATOM 4584 C C . GLY C 1 153 ? 30.890 125.142 -45.234 1.00 18.34 153 GLY C C 1
ATOM 4585 O O . GLY C 1 153 ? 30.168 124.178 -45.135 1.00 17.28 153 GLY C O 1
ATOM 4586 N N . VAL C 1 154 ? 32.168 125.146 -44.810 1.00 18.48 154 VAL C N 1
ATOM 4587 C CA . VAL C 1 154 ? 32.812 124.019 -44.136 1.00 16.03 154 VAL C CA 1
ATOM 4588 C C . VAL C 1 154 ? 32.057 123.699 -42.824 1.00 15.74 154 VAL C C 1
ATOM 4589 O O . VAL C 1 154 ? 31.744 122.552 -42.537 1.00 15.93 154 VAL C O 1
ATOM 4593 N N . PHE C 1 155 ? 31.742 124.720 -42.047 1.00 15.24 155 PHE C N 1
ATOM 4594 C CA . PHE C 1 155 ? 30.913 124.543 -40.860 1.00 15.49 155 PHE C CA 1
ATOM 4595 C C . PHE C 1 155 ? 29.519 123.945 -41.148 1.00 16.26 155 PHE C C 1
ATOM 4596 O O . PHE C 1 155 ? 29.172 122.859 -40.630 1.00 17.25 155 PHE C O 1
ATOM 4604 N N . GLN C 1 156 ? 28.750 124.571 -42.020 1.00 16.36 156 GLN C N 1
ATOM 4605 C CA . GLN C 1 156 ? 27.479 123.981 -42.465 1.00 17.66 156 GLN C CA 1
ATOM 4606 C C . GLN C 1 156 ? 27.601 122.518 -42.893 1.00 17.28 156 GLN C C 1
ATOM 4607 O O . GLN C 1 156 ? 26.746 121.711 -42.527 1.00 18.26 156 GLN C O 1
ATOM 4613 N N . ASP C 1 157 ? 28.623 122.171 -43.652 1.00 16.69 157 ASP C N 1
ATOM 4614 C CA . ASP C 1 157 ? 28.796 120.804 -44.073 1.00 17.67 157 ASP C CA 1
ATOM 4615 C C . ASP C 1 157 ? 29.138 119.864 -42.908 1.00 16.77 157 ASP C C 1
ATOM 4616 O O . ASP C 1 157 ? 28.765 118.684 -42.940 1.00 15.94 157 ASP C O 1
ATOM 4621 N N . GLN C 1 158 ? 29.880 120.356 -41.915 1.00 14.93 158 GLN C N 1
ATOM 4622 C CA . GLN C 1 158 ? 30.073 119.530 -40.664 1.00 16.03 158 GLN C CA 1
ATOM 4623 C C . GLN C 1 158 ? 28.754 119.109 -40.002 1.00 14.33 158 GLN C C 1
ATOM 4624 O O . GLN C 1 158 ? 28.604 117.933 -39.588 1.00 13.64 158 GLN C O 1
ATOM 4630 N N . LEU C 1 159 ? 27.856 120.089 -39.851 1.00 13.42 159 LEU C N 1
ATOM 4631 C CA . LEU C 1 159 ? 26.547 119.893 -39.271 1.00 14.44 159 LEU C CA 1
ATOM 4632 C C . LEU C 1 159 ? 25.844 118.829 -40.095 1.00 13.53 159 LEU C C 1
ATOM 4633 O O . LEU C 1 159 ? 25.240 117.925 -39.500 1.00 13.36 159 LEU C O 1
ATOM 4638 N N . SER C 1 160 ? 25.921 118.931 -41.442 1.00 12.09 160 SER C N 1
ATOM 4639 C CA . SER C 1 160 ? 25.255 117.951 -42.336 1.00 13.37 160 SER C CA 1
ATOM 4640 C C . SER C 1 160 ? 25.852 116.579 -42.169 1.00 12.02 160 SER C C 1
ATOM 4641 O O . SER C 1 160 ? 25.154 115.591 -42.165 1.00 9.70 160 SER C O 1
ATOM 4644 N N . LEU C 1 161 ? 27.156 116.546 -42.063 1.00 12.28 161 LEU C N 1
ATOM 4645 C CA . LEU C 1 161 ? 27.858 115.256 -41.969 1.00 13.45 161 LEU C CA 1
ATOM 4646 C C . LEU C 1 161 ? 27.495 114.575 -40.646 1.00 13.33 161 LEU C C 1
ATOM 4647 O O . LEU C 1 161 ? 27.129 113.382 -40.620 1.00 12.80 161 LEU C O 1
ATOM 4652 N N . ALA C 1 162 ? 27.540 115.336 -39.546 1.00 14.94 162 ALA C N 1
ATOM 4653 C CA . ALA C 1 162 ? 27.208 114.765 -38.236 1.00 14.98 162 ALA C CA 1
ATOM 4654 C C . ALA C 1 162 ? 25.785 114.192 -38.326 1.00 16.23 162 ALA C C 1
ATOM 4655 O O . ALA C 1 162 ? 25.567 113.062 -37.906 1.00 15.49 162 ALA C O 1
ATOM 4657 N N . LYS C 1 163 ? 24.844 114.930 -38.922 1.00 15.52 163 LYS C N 1
ATOM 4658 C CA . LYS C 1 163 ? 23.497 114.392 -39.082 1.00 16.70 163 LYS C CA 1
ATOM 4659 C C . LYS C 1 163 ? 23.431 113.195 -40.037 1.00 15.22 163 LYS C C 1
ATOM 4660 O O . LYS C 1 163 ? 22.709 112.220 -39.784 1.00 13.15 163 LYS C O 1
ATOM 4666 N N . SER C 1 164 ? 24.086 113.274 -41.180 1.00 13.77 164 SER C N 1
ATOM 4667 C CA . SER C 1 164 ? 24.031 112.110 -42.065 1.00 15.69 164 SER C CA 1
ATOM 4668 C C . SER C 1 164 ? 24.645 110.856 -41.480 1.00 14.79 164 SER C C 1
ATOM 4669 O O . SER C 1 164 ? 24.238 109.789 -41.839 1.00 15.02 164 SER C O 1
ATOM 4672 N N . LEU C 1 165 ? 25.582 110.990 -40.551 1.00 14.73 165 LEU C N 1
ATOM 4673 C CA . LEU C 1 165 ? 26.153 109.848 -39.806 1.00 15.77 165 LEU C CA 1
ATOM 4674 C C . LEU C 1 165 ? 25.200 109.317 -38.731 1.00 15.99 165 LEU C C 1
ATOM 4675 O O . LEU C 1 165 ? 25.572 108.420 -38.040 1.00 15.96 165 LEU C O 1
ATOM 4680 N N . GLY C 1 166 ? 24.016 109.903 -38.537 1.00 16.07 166 GLY C N 1
ATOM 4681 C CA . GLY C 1 166 ? 23.060 109.375 -37.537 1.00 16.00 166 GLY C CA 1
ATOM 4682 C C . GLY C 1 166 ? 23.389 109.895 -36.122 1.00 17.75 166 GLY C C 1
ATOM 4683 O O . GLY C 1 166 ? 22.903 109.359 -35.142 1.00 16.83 166 GLY C O 1
ATOM 4684 N N . VAL C 1 167 ? 24.208 110.948 -35.997 1.00 17.90 167 VAL C N 1
ATOM 4685 C CA . VAL C 1 167 ? 24.606 111.434 -34.655 1.00 19.35 167 VAL C CA 1
ATOM 4686 C C . VAL C 1 167 ? 23.754 112.631 -34.199 1.00 21.61 167 VAL C C 1
ATOM 4687 O O . VAL C 1 167 ? 23.708 113.672 -34.856 1.00 20.87 167 VAL C O 1
ATOM 4691 N N . ASN C 1 168 ? 23.043 112.435 -33.099 1.00 23.54 168 ASN C N 1
ATOM 4692 C CA . ASN C 1 168 ? 22.239 113.502 -32.436 1.00 26.39 168 ASN C CA 1
ATOM 4693 C C . ASN C 1 168 ? 22.810 113.808 -31.024 1.00 25.53 168 ASN C C 1
ATOM 4694 O O . ASN C 1 168 ? 22.243 114.591 -30.255 1.00 26.75 168 ASN C O 1
ATOM 4699 N N . SER C 1 169 ? 23.925 113.219 -30.657 1.00 23.81 169 SER C N 1
ATOM 4700 C CA . SER C 1 169 ? 24.283 113.274 -29.232 1.00 22.37 169 SER C CA 1
ATOM 4701 C C . SER C 1 169 ? 25.814 113.116 -29.111 1.00 19.37 169 SER C C 1
ATOM 4702 O O . SER C 1 169 ? 26.389 112.405 -29.939 1.00 19.00 169 SER C O 1
ATOM 4705 N N . TYR C 1 170 ? 26.483 113.751 -28.155 1.00 16.35 170 TYR C N 1
ATOM 4706 C CA . TYR C 1 170 ? 27.973 113.849 -28.177 1.00 15.00 170 TYR C CA 1
ATOM 4707 C C . TYR C 1 170 ? 28.566 113.442 -26.839 1.00 14.40 170 TYR C C 1
ATOM 4708 O O . TYR C 1 170 ? 27.938 113.669 -25.853 1.00 14.12 170 TYR C O 1
ATOM 4717 N N . PRO C 1 171 ? 29.758 112.861 -26.808 1.00 12.87 171 PRO C N 1
ATOM 4718 C CA . PRO C 1 171 ? 30.640 112.422 -27.907 1.00 13.11 171 PRO C CA 1
ATOM 4719 C C . PRO C 1 171 ? 30.056 111.194 -28.648 1.00 14.96 171 PRO C C 1
ATOM 4720 O O . PRO C 1 171 ? 29.414 110.377 -28.007 1.00 14.68 171 PRO C O 1
ATOM 4724 N N . SER C 1 172 ? 30.290 111.036 -29.966 1.00 14.37 172 SER C N 1
ATOM 4725 C CA . SER C 1 172 ? 29.965 109.751 -30.572 1.00 13.89 172 SER C CA 1
ATOM 4726 C C . SER C 1 172 ? 31.098 109.386 -31.499 1.00 12.92 172 SER C C 1
ATOM 4727 O O . SER C 1 172 ? 31.865 110.255 -31.929 1.00 13.34 172 SER C O 1
ATOM 4730 N N . LEU C 1 173 ? 31.163 108.090 -31.827 1.00 12.09 173 LEU C N 1
ATOM 4731 C CA . LEU C 1 173 ? 32.162 107.522 -32.736 1.00 10.02 173 LEU C CA 1
ATOM 4732 C C . LEU C 1 173 ? 31.457 106.838 -33.855 1.00 10.14 173 LEU C C 1
ATOM 4733 O O . LEU C 1 173 ? 30.539 106.118 -33.636 1.00 8.87 173 LEU C O 1
ATOM 4738 N N . VAL C 1 174 ? 31.876 107.065 -35.077 1.00 10.69 174 VAL C N 1
ATOM 4739 C CA . VAL C 1 174 ? 31.342 106.282 -36.171 1.00 10.82 174 VAL C CA 1
ATOM 4740 C C . VAL C 1 174 ? 32.554 105.794 -36.971 1.00 11.03 174 VAL C C 1
ATOM 4741 O O . VAL C 1 174 ? 33.410 106.622 -37.411 1.00 12.49 174 VAL C O 1
ATOM 4745 N N . LEU C 1 175 ? 32.636 104.475 -37.173 1.00 10.15 175 LEU C N 1
ATOM 4746 C CA . LEU C 1 175 ? 33.678 103.888 -38.015 1.00 10.33 175 LEU C CA 1
ATOM 4747 C C . LEU C 1 175 ? 33.230 103.710 -39.500 1.00 11.40 175 LEU C C 1
ATOM 4748 O O . LEU C 1 175 ? 32.210 103.059 -39.755 1.00 11.98 175 LEU C O 1
ATOM 4753 N N . GLN C 1 176 ? 33.969 104.283 -40.460 1.00 10.40 176 GLN C N 1
ATOM 4754 C CA . GLN C 1 176 ? 33.705 104.065 -41.885 1.00 12.21 176 GLN C CA 1
ATOM 4755 C C . GLN C 1 176 ? 34.721 103.039 -42.474 1.00 12.35 176 GLN C C 1
ATOM 4756 O O . GLN C 1 176 ? 35.906 103.121 -42.217 1.00 12.26 176 GLN C O 1
ATOM 4762 N N . ILE C 1 177 ? 34.214 102.070 -43.231 1.00 12.88 177 ILE C N 1
ATOM 4763 C CA . ILE C 1 177 ? 35.038 101.045 -43.925 1.00 12.02 177 ILE C CA 1
ATOM 4764 C C . ILE C 1 177 ? 34.465 101.046 -45.319 1.00 12.48 177 ILE C C 1
ATOM 4765 O O . ILE C 1 177 ? 33.324 100.562 -45.531 1.00 12.31 177 ILE C O 1
ATOM 4770 N N . ASN C 1 178 ? 35.212 101.657 -46.249 1.00 13.94 178 ASN C N 1
ATOM 4771 C CA . ASN C 1 178 ? 34.752 101.917 -47.631 1.00 16.50 178 ASN C CA 1
ATOM 4772 C C . ASN C 1 178 ? 33.400 102.621 -47.637 1.00 17.47 178 ASN C C 1
ATOM 4773 O O . ASN C 1 178 ? 33.301 103.718 -47.134 1.00 18.74 178 ASN C O 1
ATOM 4778 N N . ASP C 1 179 ? 32.343 101.990 -48.133 1.00 17.99 179 ASP C N 1
ATOM 4779 C CA . ASP C 1 179 ? 31.026 102.643 -48.111 1.00 20.18 179 ASP C CA 1
ATOM 4780 C C . ASP C 1 179 ? 30.124 102.271 -46.915 1.00 19.03 179 ASP C C 1
ATOM 4781 O O . ASP C 1 179 ? 28.960 102.650 -46.936 1.00 20.57 179 ASP C O 1
ATOM 4786 N N . ALA C 1 180 ? 30.585 101.477 -45.952 1.00 17.92 180 ALA C N 1
ATOM 4787 C CA . ALA C 1 180 ? 29.749 101.104 -44.798 1.00 17.09 180 ALA C CA 1
ATOM 4788 C C . ALA C 1 180 ? 30.186 101.894 -43.536 1.00 16.42 180 ALA C C 1
ATOM 4789 O O . ALA C 1 180 ? 31.368 102.248 -43.403 1.00 17.23 180 ALA C O 1
ATOM 4791 N N . TYR C 1 181 ? 29.213 102.180 -42.655 1.00 16.62 181 TYR C N 1
ATOM 4792 C CA . TYR C 1 181 ? 29.355 103.000 -41.407 1.00 15.19 181 TYR C CA 1
ATOM 4793 C C . TYR C 1 181 ? 28.902 102.165 -40.232 1.00 14.39 181 TYR C C 1
ATOM 4794 O O . TYR C 1 181 ? 27.882 101.494 -40.334 1.00 16.11 181 TYR C O 1
ATOM 4803 N N . PHE C 1 182 ? 29.636 102.191 -39.129 1.00 12.55 182 PHE C N 1
ATOM 4804 C CA . PHE C 1 182 ? 29.304 101.402 -37.965 1.00 12.60 182 PHE C CA 1
ATOM 4805 C C . PHE C 1 182 ? 29.451 102.305 -36.727 1.00 13.68 182 PHE C C 1
ATOM 4806 O O . PHE C 1 182 ? 30.523 102.874 -36.482 1.00 13.49 182 PHE C O 1
ATOM 4814 N N . PRO C 1 183 ? 28.389 102.434 -35.941 1.00 14.04 183 PRO C N 1
ATOM 4815 C CA . PRO C 1 183 ? 28.496 103.181 -34.665 1.00 14.34 183 PRO C CA 1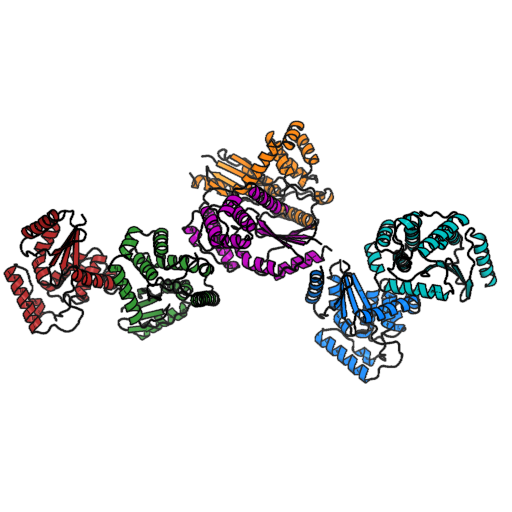
ATOM 4816 C C . PRO C 1 183 ? 29.421 102.400 -33.760 1.00 13.85 183 PRO C C 1
ATOM 4817 O O . PRO C 1 183 ? 29.395 101.166 -33.733 1.00 13.08 183 PRO C O 1
ATOM 4821 N N . ILE C 1 184 ? 30.275 103.104 -33.027 1.00 13.18 184 ILE C N 1
ATOM 4822 C CA . ILE C 1 184 ? 31.174 102.441 -32.120 1.00 12.54 184 ILE C CA 1
ATOM 4823 C C . ILE C 1 184 ? 30.869 103.058 -30.759 1.00 14.24 184 ILE C C 1
ATOM 4824 O O . ILE C 1 184 ? 30.906 104.283 -30.606 1.00 13.07 184 ILE C O 1
ATOM 4829 N N . GLU C 1 185 ? 30.588 102.227 -29.774 1.00 15.27 185 GLU C N 1
ATOM 4830 C CA . GLU C 1 185 ? 30.195 102.702 -28.450 1.00 16.74 185 GLU C CA 1
ATOM 4831 C C . GLU C 1 185 ? 31.412 103.409 -27.756 1.00 16.17 185 GLU C C 1
ATOM 4832 O O . GLU C 1 185 ? 32.578 102.954 -27.820 1.00 16.43 185 GLU C O 1
ATOM 4838 N N . VAL C 1 186 ? 31.136 104.508 -27.085 1.00 15.27 186 VAL C N 1
ATOM 4839 C CA . VAL C 1 186 ? 32.121 105.289 -26.339 1.00 15.65 186 VAL C CA 1
ATOM 4840 C C . VAL C 1 186 ? 32.358 104.660 -24.967 1.00 16.96 186 VAL C C 1
ATOM 4841 O O . VAL C 1 186 ? 31.389 104.369 -24.234 1.00 17.04 186 VAL C O 1
ATOM 4845 N N . ASP C 1 187 ? 33.633 104.436 -24.618 1.00 17.79 187 ASP C N 1
ATOM 4846 C CA . ASP C 1 187 ? 34.003 104.039 -23.233 1.00 17.46 187 ASP C CA 1
ATOM 4847 C C . ASP C 1 187 ? 34.849 105.177 -22.646 1.00 17.63 187 ASP C C 1
ATOM 4848 O O . ASP C 1 187 ? 35.944 105.452 -23.137 1.00 17.44 187 ASP C O 1
ATOM 4853 N N . TYR C 1 188 ? 34.323 105.858 -21.642 1.00 16.80 188 TYR C N 1
ATOM 4854 C CA . TYR C 1 188 ? 34.944 107.085 -21.127 1.00 17.64 188 TYR C CA 1
ATOM 4855 C C . TYR C 1 188 ? 36.254 106.828 -20.390 1.00 18.86 188 TYR C C 1
ATOM 4856 O O . TYR C 1 188 ? 37.123 107.698 -20.407 1.00 19.08 188 TYR C O 1
ATOM 4865 N N . LEU C 1 189 ? 36.399 105.650 -19.770 1.00 18.69 189 LEU C N 1
ATOM 4866 C CA . LEU C 1 189 ? 37.555 105.369 -18.951 1.00 19.81 189 LEU C CA 1
ATOM 4867 C C . LEU C 1 189 ? 38.717 104.588 -19.589 1.00 20.84 189 LEU C C 1
ATOM 4868 O O . LEU C 1 189 ? 39.861 104.618 -19.083 1.00 19.82 189 LEU C O 1
ATOM 4873 N N . SER C 1 190 ? 38.450 103.882 -20.696 1.00 20.73 190 SER C N 1
ATOM 4874 C CA . SER C 1 190 ? 39.465 102.966 -21.239 1.00 21.41 190 SER C CA 1
ATOM 4875 C C . SER C 1 190 ? 39.413 102.889 -22.761 1.00 21.37 190 SER C C 1
ATOM 4876 O O . SER C 1 190 ? 38.332 102.827 -23.336 1.00 21.66 190 SER C O 1
ATOM 4879 N N . THR C 1 191 ? 40.564 102.857 -23.411 1.00 20.85 191 THR C N 1
ATOM 4880 C CA . THR C 1 191 ? 40.572 102.702 -24.865 1.00 21.15 191 THR C CA 1
ATOM 4881 C C . THR C 1 191 ? 40.449 101.228 -25.343 1.00 21.08 191 THR C C 1
ATOM 4882 O O . THR C 1 191 ? 40.096 100.968 -26.506 1.00 20.08 191 THR C O 1
ATOM 4886 N N . GLU C 1 192 ? 40.761 100.270 -24.465 1.00 21.30 192 GLU C N 1
ATOM 4887 C CA . GLU C 1 192 ? 40.793 98.870 -24.871 1.00 22.42 192 GLU C CA 1
ATOM 4888 C C . GLU C 1 192 ? 39.532 98.299 -25.457 1.00 20.68 192 GLU C C 1
ATOM 4889 O O . GLU C 1 192 ? 39.584 97.672 -26.536 1.00 20.37 192 GLU C O 1
ATOM 4895 N N . PRO C 1 193 ? 38.396 98.478 -24.762 1.00 19.38 193 PRO C N 1
ATOM 4896 C CA . PRO C 1 193 ? 37.161 97.943 -25.346 1.00 18.18 193 PRO C CA 1
ATOM 4897 C C . PRO C 1 193 ? 36.865 98.544 -26.743 1.00 17.58 193 PRO C C 1
ATOM 4898 O O . PRO C 1 193 ? 36.383 97.845 -27.640 1.00 16.37 193 PRO C O 1
ATOM 4902 N N . THR C 1 194 ? 37.186 99.816 -26.921 1.00 15.62 194 THR C N 1
ATOM 4903 C CA . THR C 1 194 ? 36.860 100.551 -28.152 1.00 14.94 194 THR C CA 1
ATOM 4904 C C . THR C 1 194 ? 37.787 100.076 -29.249 1.00 15.48 194 THR C C 1
ATOM 4905 O O . THR C 1 194 ? 37.365 99.828 -30.377 1.00 14.02 194 THR C O 1
ATOM 4909 N N . LEU C 1 195 ? 39.074 99.960 -28.957 1.00 16.48 195 LEU C N 1
ATOM 4910 C CA . LEU C 1 195 ? 39.982 99.428 -29.977 1.00 17.11 195 LEU C CA 1
ATOM 4911 C C . LEU C 1 195 ? 39.574 98.000 -30.380 1.00 17.17 195 LEU C C 1
ATOM 4912 O O . LEU C 1 195 ? 39.647 97.654 -31.557 1.00 18.00 195 LEU C O 1
ATOM 4917 N N . LYS C 1 196 ? 39.111 97.211 -29.421 1.00 17.04 196 LYS C N 1
ATOM 4918 C CA . LYS C 1 196 ? 38.634 95.841 -29.669 1.00 17.60 196 LYS C CA 1
ATOM 4919 C C . LYS C 1 196 ? 37.499 95.852 -30.696 1.00 16.60 196 LYS C C 1
ATOM 4920 O O . LYS C 1 196 ? 37.568 95.169 -31.723 1.00 15.48 196 LYS C O 1
ATOM 4926 N N . LEU C 1 197 ? 36.473 96.657 -30.419 1.00 15.05 197 LEU C N 1
ATOM 4927 C CA . LEU C 1 197 ? 35.319 96.778 -31.328 1.00 15.48 197 LEU C CA 1
ATOM 4928 C C . LEU C 1 197 ? 35.738 97.197 -32.722 1.00 14.21 197 LEU C C 1
ATOM 4929 O O . LEU C 1 197 ? 35.180 96.729 -33.679 1.00 14.06 197 LEU C O 1
ATOM 4934 N N . ILE C 1 198 ? 36.663 98.154 -32.815 1.00 12.99 198 ILE C N 1
ATOM 4935 C CA . ILE C 1 198 ? 37.108 98.692 -34.106 1.00 12.35 198 ILE C CA 1
ATOM 4936 C C . ILE C 1 198 ? 37.850 97.605 -34.890 1.00 13.62 198 ILE C C 1
ATOM 4937 O O . ILE C 1 198 ? 37.525 97.356 -36.056 1.00 12.83 198 ILE C O 1
ATOM 4942 N N . ARG C 1 199 ? 38.813 96.949 -34.213 1.00 14.53 199 ARG C N 1
ATOM 4943 C CA . ARG C 1 199 ? 39.557 95.871 -34.812 1.00 15.89 199 ARG C CA 1
ATOM 4944 C C . ARG C 1 199 ? 38.628 94.732 -35.225 1.00 16.27 199 ARG C C 1
ATOM 4945 O O . ARG C 1 199 ? 38.795 94.209 -36.346 1.00 15.66 199 ARG C O 1
ATOM 4953 N N . GLU C 1 200 ? 37.629 94.351 -34.403 1.00 16.33 200 GLU C N 1
ATOM 4954 C CA . GLU C 1 200 ? 36.807 93.178 -34.818 1.00 17.88 200 GLU C CA 1
ATOM 4955 C C . GLU C 1 200 ? 35.938 93.567 -35.993 1.00 17.17 200 GLU C C 1
ATOM 4956 O O . GLU C 1 200 ? 35.673 92.780 -36.883 1.00 17.21 200 GLU C O 1
ATOM 4962 N N . ARG C 1 201 ? 35.503 94.809 -35.977 1.00 16.12 201 ARG C N 1
ATOM 4963 C CA . ARG C 1 201 ? 34.662 95.302 -37.019 1.00 16.43 201 ARG C CA 1
ATOM 4964 C C . ARG C 1 201 ? 35.406 95.311 -38.375 1.00 14.44 201 ARG C C 1
ATOM 4965 O O . ARG C 1 201 ? 34.866 94.915 -39.389 1.00 14.10 201 ARG C O 1
ATOM 4973 N N . ILE C 1 202 ? 36.662 95.730 -38.391 1.00 14.24 202 ILE C N 1
ATOM 4974 C CA . ILE C 1 202 ? 37.425 95.746 -39.634 1.00 13.39 202 ILE C CA 1
ATOM 4975 C C . ILE C 1 202 ? 37.608 94.338 -40.174 1.00 14.13 202 ILE C C 1
ATOM 4976 O O . ILE C 1 202 ? 37.448 94.117 -41.369 1.00 13.40 202 ILE C O 1
ATOM 4981 N N . ILE C 1 203 ? 37.902 93.367 -39.309 1.00 14.70 203 ILE C N 1
ATOM 4982 C CA . ILE C 1 203 ? 38.174 92.023 -39.833 1.00 16.17 203 ILE C CA 1
ATOM 4983 C C . ILE C 1 203 ? 36.912 91.382 -40.344 1.00 18.06 203 ILE C C 1
ATOM 4984 O O . ILE C 1 203 ? 36.971 90.701 -41.369 1.00 17.47 203 ILE C O 1
ATOM 4989 N N . GLU C 1 204 ? 35.785 91.595 -39.656 1.00 21.32 204 GLU C N 1
ATOM 4990 C CA . GLU C 1 204 ? 34.449 91.111 -40.117 1.00 25.76 204 GLU C CA 1
ATOM 4991 C C . GLU C 1 204 ? 34.042 91.649 -41.496 1.00 27.52 204 GLU C C 1
ATOM 4992 O O . GLU C 1 204 ? 33.313 90.973 -42.223 1.00 28.31 204 GLU C O 1
ATOM 4998 N N . ASN C 1 205 ? 34.536 92.840 -41.851 1.00 28.93 205 ASN C N 1
ATOM 4999 C CA . ASN C 1 205 ? 34.324 93.425 -43.170 1.00 31.15 205 ASN C CA 1
ATOM 5000 C C . ASN C 1 205 ? 35.383 93.186 -44.247 1.00 32.81 205 ASN C C 1
ATOM 5001 O O . ASN C 1 205 ? 35.417 93.906 -45.259 1.00 33.98 205 ASN C O 1
ATOM 5006 N N . MET C 1 206 ? 36.255 92.213 -44.030 1.00 33.39 206 MET C N 1
ATOM 5007 C CA . MET C 1 206 ? 37.065 91.717 -45.114 1.00 33.93 206 MET C CA 1
ATOM 5008 C C . MET C 1 206 ? 36.472 90.380 -45.618 1.00 34.50 206 MET C C 1
ATOM 5009 O O . MET C 1 206 ? 35.280 90.072 -45.401 1.00 35.68 206 MET C O 1
ATOM 5014 N N . MET D 1 1 ? 42.998 150.194 -53.443 1.00 30.51 1 MET D N 1
ATOM 5015 C CA . MET D 1 1 ? 42.789 149.374 -54.682 1.00 30.91 1 MET D CA 1
ATOM 5016 C C . MET D 1 1 ? 43.099 147.860 -54.506 1.00 29.94 1 MET D C 1
ATOM 5017 O O . MET D 1 1 ? 44.234 147.368 -54.719 1.00 30.24 1 MET D O 1
ATOM 5022 N N . ASN D 1 2 ? 42.066 147.112 -54.121 1.00 28.28 2 ASN D N 1
ATOM 5023 C CA . ASN D 1 2 ? 42.161 145.652 -54.114 1.00 25.74 2 ASN D CA 1
ATOM 5024 C C . ASN D 1 2 ? 41.504 145.137 -55.419 1.00 22.58 2 ASN D C 1
ATOM 5025 O O . ASN D 1 2 ? 40.258 145.204 -55.584 1.00 20.91 2 ASN D O 1
ATOM 5030 N N . ILE D 1 3 ? 42.344 144.658 -56.346 1.00 18.91 3 ILE D N 1
ATOM 5031 C CA . ILE D 1 3 ? 41.906 144.325 -57.695 1.00 16.67 3 ILE D CA 1
ATOM 5032 C C . ILE D 1 3 ? 42.163 142.881 -57.986 1.00 16.43 3 ILE D C 1
ATOM 5033 O O . ILE D 1 3 ? 43.274 142.394 -57.871 1.00 16.54 3 ILE D O 1
ATOM 5038 N N . LYS D 1 4 ? 41.141 142.171 -58.421 1.00 16.03 4 LYS D N 1
ATOM 5039 C CA . LYS D 1 4 ? 41.356 140.757 -58.635 1.00 15.46 4 LYS D CA 1
ATOM 5040 C C . LYS D 1 4 ? 40.667 140.335 -59.934 1.00 12.81 4 LYS D C 1
ATOM 5041 O O . LYS D 1 4 ? 39.510 140.722 -60.161 1.00 13.61 4 LYS D O 1
ATOM 5047 N N . LEU D 1 5 ? 41.335 139.557 -60.757 1.00 10.42 5 LEU D N 1
ATOM 5048 C CA . LEU D 1 5 ? 40.686 138.926 -61.920 1.00 11.88 5 LEU D CA 1
ATOM 5049 C C . LEU D 1 5 ? 40.398 137.450 -61.617 1.00 12.26 5 LEU D C 1
ATOM 5050 O O . LEU D 1 5 ? 41.340 136.599 -61.384 1.00 14.04 5 LEU D O 1
ATOM 5055 N N . TYR D 1 6 ? 39.111 137.135 -61.577 1.00 11.15 6 TYR D N 1
ATOM 5056 C CA . TYR D 1 6 ? 38.679 135.755 -61.435 1.00 11.41 6 TYR D CA 1
ATOM 5057 C C . TYR D 1 6 ? 38.518 135.101 -62.813 1.00 12.61 6 TYR D C 1
ATOM 5058 O O . TYR D 1 6 ? 37.782 135.615 -63.683 1.00 12.87 6 TYR D O 1
ATOM 5067 N N . TYR D 1 7 ? 39.128 133.934 -62.952 1.00 11.87 7 TYR D N 1
ATOM 5068 C CA . TYR D 1 7 ? 39.012 133.138 -64.124 1.00 12.09 7 TYR D CA 1
ATOM 5069 C C . TYR D 1 7 ? 38.203 131.883 -63.736 1.00 11.23 7 TYR D C 1
ATOM 5070 O O . TYR D 1 7 ? 38.659 131.054 -62.964 1.00 10.62 7 TYR D O 1
ATOM 5079 N N . VAL D 1 8 ? 36.967 131.804 -64.207 1.00 11.68 8 VAL D N 1
ATOM 5080 C CA . VAL D 1 8 ? 36.031 130.744 -63.724 1.00 11.77 8 VAL D CA 1
ATOM 5081 C C . VAL D 1 8 ? 35.997 129.699 -64.816 1.00 12.65 8 VAL D C 1
ATOM 5082 O O . VAL D 1 8 ? 35.741 130.045 -66.000 1.00 12.51 8 VAL D O 1
ATOM 5086 N N . HIS D 1 9 ? 36.297 128.455 -64.453 1.00 12.60 9 HIS D N 1
ATOM 5087 C CA . HIS D 1 9 ? 36.682 127.459 -65.471 1.00 15.16 9 HIS D CA 1
ATOM 5088 C C . HIS D 1 9 ? 36.251 126.084 -64.962 1.00 15.46 9 HIS D C 1
ATOM 5089 O O . HIS D 1 9 ? 35.767 125.930 -63.788 1.00 16.49 9 HIS D O 1
ATOM 5096 N N . ASP D 1 10 ? 36.377 125.082 -65.837 1.00 15.03 10 ASP D N 1
ATOM 5097 C CA . ASP D 1 10 ? 36.239 123.707 -65.386 1.00 13.91 10 ASP D CA 1
ATOM 5098 C C . ASP D 1 10 ? 37.333 122.897 -66.122 1.00 13.99 10 ASP D C 1
ATOM 5099 O O . ASP D 1 10 ? 37.556 123.119 -67.329 1.00 14.69 10 ASP D O 1
ATOM 5104 N N . PRO D 1 11 ? 38.028 121.965 -65.432 1.00 13.65 11 PRO D N 1
ATOM 5105 C CA . PRO D 1 11 ? 39.091 121.153 -66.096 1.00 13.09 11 PRO D CA 1
ATOM 5106 C C . PRO D 1 11 ? 38.600 120.368 -67.312 1.00 14.26 11 PRO D C 1
ATOM 5107 O O . PRO D 1 11 ? 39.361 120.192 -68.280 1.00 14.20 11 PRO D O 1
ATOM 5111 N N . MET D 1 12 ? 37.301 119.990 -67.305 1.00 14.35 12 MET D N 1
ATOM 5112 C CA . MET D 1 12 ? 36.703 119.223 -68.359 1.00 14.86 12 MET D CA 1
ATOM 5113 C C . MET D 1 12 ? 35.839 120.081 -69.331 1.00 16.21 12 MET D C 1
ATOM 5114 O O . MET D 1 12 ? 34.968 119.552 -70.098 1.00 15.63 12 MET D O 1
ATOM 5119 N N . CYS D 1 13 ? 36.071 121.386 -69.316 1.00 15.57 13 CYS D N 1
ATOM 5120 C CA . CYS D 1 13 ? 35.396 122.267 -70.245 1.00 15.07 13 CYS D CA 1
ATOM 5121 C C . CYS D 1 13 ? 36.217 122.442 -71.525 1.00 15.13 13 CYS D C 1
ATOM 5122 O O . CYS D 1 13 ? 37.328 123.018 -71.529 1.00 16.01 13 CYS D O 1
ATOM 5125 N N . SER D 1 14 ? 35.685 121.966 -72.646 1.00 15.75 14 SER D N 1
ATOM 5126 C CA . SER D 1 14 ? 36.354 122.057 -73.958 1.00 16.09 14 SER D CA 1
ATOM 5127 C C . SER D 1 14 ? 36.822 123.440 -74.362 1.00 14.33 14 SER D C 1
ATOM 5128 O O . SER D 1 14 ? 37.891 123.625 -74.933 1.00 14.43 14 SER D O 1
ATOM 5131 N N . TRP D 1 15 ? 35.934 124.407 -74.194 1.00 13.01 15 TRP D N 1
ATOM 5132 C CA . TRP D 1 15 ? 36.248 125.765 -74.536 1.00 12.21 15 TRP D CA 1
ATOM 5133 C C . TRP D 1 15 ? 37.343 126.330 -73.623 1.00 11.22 15 TRP D C 1
ATOM 5134 O O . TRP D 1 15 ? 38.095 127.162 -74.058 1.00 11.85 15 TRP D O 1
ATOM 5145 N N . CYS D 1 16 ? 37.447 125.907 -72.375 1.00 10.79 16 CYS D N 1
ATOM 5146 C CA . CYS D 1 16 ? 38.544 126.348 -71.535 1.00 11.54 16 CYS D CA 1
ATOM 5147 C C . CYS D 1 16 ? 39.859 125.782 -72.049 1.00 11.99 16 CYS D C 1
ATOM 5148 O O . CYS D 1 16 ? 40.919 126.417 -71.942 1.00 14.22 16 CYS D O 1
ATOM 5151 N N . TRP D 1 17 ? 39.813 124.532 -72.512 1.00 11.32 17 TRP D N 1
ATOM 5152 C CA . TRP D 1 17 ? 40.965 123.900 -73.131 1.00 11.74 17 TRP D CA 1
ATOM 5153 C C . TRP D 1 17 ? 41.292 124.710 -74.411 1.00 12.55 17 TRP D C 1
ATOM 5154 O O . TRP D 1 17 ? 42.421 125.104 -74.616 1.00 12.49 17 TRP D O 1
ATOM 5165 N N . GLY D 1 18 ? 40.282 125.080 -75.178 1.00 12.67 18 GLY D N 1
ATOM 5166 C CA . GLY D 1 18 ? 40.534 125.941 -76.350 1.00 12.47 18 GLY D CA 1
ATOM 5167 C C . GLY D 1 18 ? 41.165 127.249 -75.936 1.00 13.22 18 GLY D C 1
ATOM 5168 O O . GLY D 1 18 ? 42.035 127.768 -76.621 1.00 13.28 18 GLY D O 1
ATOM 5169 N N . TYR D 1 19 ? 40.718 127.819 -74.813 1.00 14.24 19 TYR D N 1
ATOM 5170 C CA . TYR D 1 19 ? 41.211 129.152 -74.359 1.00 14.22 19 TYR D CA 1
ATOM 5171 C C . TYR D 1 19 ? 42.625 129.125 -73.748 1.00 14.29 19 TYR D C 1
ATOM 5172 O O . TYR D 1 19 ? 43.313 130.164 -73.657 1.00 14.06 19 TYR D O 1
ATOM 5181 N N . LYS D 1 20 ? 43.044 127.963 -73.274 1.00 14.55 20 LYS D N 1
ATOM 5182 C CA . LYS D 1 20 ? 44.307 127.850 -72.549 1.00 14.41 20 LYS D CA 1
ATOM 5183 C C . LYS D 1 20 ? 45.523 128.713 -73.008 1.00 14.92 20 LYS D C 1
ATOM 5184 O O . LYS D 1 20 ? 46.067 129.382 -72.187 1.00 15.36 20 LYS D O 1
ATOM 5190 N N . PRO D 1 21 ? 45.969 128.703 -74.281 1.00 15.31 21 PRO D N 1
ATOM 5191 C CA . PRO D 1 21 ? 47.180 129.499 -74.500 1.00 15.75 21 PRO D CA 1
ATOM 5192 C C . PRO D 1 21 ? 46.969 131.028 -74.294 1.00 15.71 21 PRO D C 1
ATOM 5193 O O . PRO D 1 21 ? 47.939 131.735 -73.960 1.00 16.09 21 PRO D O 1
ATOM 5197 N N . THR D 1 22 ? 45.760 131.523 -74.574 1.00 14.12 22 THR D N 1
ATOM 5198 C CA . THR D 1 22 ? 45.456 132.954 -74.453 1.00 13.88 22 THR D CA 1
ATOM 5199 C C . THR D 1 22 ? 45.334 133.306 -72.976 1.00 13.09 22 THR D C 1
ATOM 5200 O O . THR D 1 22 ? 45.980 134.263 -72.539 1.00 12.07 22 THR D O 1
ATOM 5204 N N . ILE D 1 23 ? 44.617 132.496 -72.189 1.00 12.92 23 ILE D N 1
ATOM 5205 C CA . ILE D 1 23 ? 44.484 132.810 -70.734 1.00 14.06 23 ILE D CA 1
ATOM 5206 C C . ILE D 1 23 ? 45.832 132.761 -70.021 1.00 14.09 23 ILE D C 1
ATOM 5207 O O . ILE D 1 23 ? 46.103 133.625 -69.184 1.00 14.13 23 ILE D O 1
ATOM 5212 N N . GLU D 1 24 ? 46.682 131.807 -70.353 1.00 14.12 24 GLU D N 1
ATOM 5213 C CA . GLU D 1 24 ? 48.040 131.806 -69.782 1.00 17.65 24 GLU D CA 1
ATOM 5214 C C . GLU D 1 24 ? 48.845 133.033 -70.157 1.00 17.70 24 GLU D C 1
ATOM 5215 O O . GLU D 1 24 ? 49.551 133.641 -69.326 1.00 17.67 24 GLU D O 1
ATOM 5221 N N . LYS D 1 25 ? 48.721 133.435 -71.400 1.00 17.63 25 LYS D N 1
ATOM 5222 C CA . LYS D 1 25 ? 49.405 134.628 -71.853 1.00 19.38 25 LYS D CA 1
ATOM 5223 C C . LYS D 1 25 ? 48.833 135.856 -71.104 1.00 19.15 25 LYS D C 1
ATOM 5224 O O . LYS D 1 25 ? 49.602 136.688 -70.630 1.00 20.17 25 LYS D O 1
ATOM 5230 N N . LEU D 1 26 ? 47.509 135.937 -70.918 1.00 18.10 26 LEU D N 1
ATOM 5231 C CA . LEU D 1 26 ? 46.890 137.050 -70.214 1.00 18.02 26 LEU D CA 1
ATOM 5232 C C . LEU D 1 26 ? 47.355 137.112 -68.760 1.00 18.16 26 LEU D C 1
ATOM 5233 O O . LEU D 1 26 ? 47.639 138.204 -68.238 1.00 16.85 26 LEU D O 1
ATOM 5238 N N . LYS D 1 27 ? 47.412 135.937 -68.113 1.00 18.11 27 LYS D N 1
ATOM 5239 C CA . LYS D 1 27 ? 47.889 135.842 -66.752 1.00 19.22 27 LYS D CA 1
ATOM 5240 C C . LYS D 1 27 ? 49.320 136.383 -66.678 1.00 20.21 27 LYS D C 1
ATOM 5241 O O . LYS D 1 27 ? 49.638 137.140 -65.777 1.00 19.10 27 LYS D O 1
ATOM 5247 N N . GLN D 1 28 ? 50.170 135.975 -67.617 1.00 21.29 28 GLN D N 1
ATOM 5248 C CA . GLN D 1 28 ? 51.540 136.555 -67.786 1.00 23.27 28 GLN D CA 1
ATOM 5249 C C . GLN D 1 28 ? 51.589 138.063 -67.988 1.00 21.74 28 GLN D C 1
ATOM 5250 O O . GLN D 1 28 ? 52.456 138.713 -67.443 1.00 22.10 28 GLN D O 1
ATOM 5256 N N . GLN D 1 29 ? 50.649 138.623 -68.734 1.00 21.46 29 GLN D N 1
ATOM 5257 C CA . GLN D 1 29 ? 50.678 140.080 -69.014 1.00 21.02 29 GLN D CA 1
ATOM 5258 C C . GLN D 1 29 ? 49.969 141.000 -68.018 1.00 20.82 29 GLN D C 1
ATOM 5259 O O . GLN D 1 29 ? 50.126 142.209 -68.122 1.00 19.97 29 GLN D O 1
ATOM 5265 N N . LEU D 1 30 ? 49.149 140.479 -67.102 1.00 19.51 30 LEU D N 1
ATOM 5266 C CA . LEU D 1 30 ? 48.442 141.377 -66.168 1.00 19.73 30 LEU D CA 1
ATOM 5267 C C . LEU D 1 30 ? 49.422 142.193 -65.341 1.00 19.97 30 LEU D C 1
ATOM 5268 O O . LEU D 1 30 ? 50.377 141.650 -64.797 1.00 20.10 30 LEU D O 1
ATOM 5273 N N . PRO D 1 31 ? 49.185 143.500 -65.240 1.00 20.15 31 PRO D N 1
ATOM 5274 C CA . PRO D 1 31 ? 49.993 144.351 -64.373 1.00 20.27 31 PRO D CA 1
ATOM 5275 C C . PRO D 1 31 ? 50.005 143.770 -62.973 1.00 20.32 31 PRO D C 1
ATOM 5276 O O . PRO D 1 31 ? 49.009 143.205 -62.528 1.00 20.97 31 PRO D O 1
ATOM 5280 N N . GLY D 1 32 ? 51.136 143.896 -62.303 1.00 20.22 32 GLY D N 1
ATOM 5281 C CA . GLY D 1 32 ? 51.337 143.329 -60.982 1.00 19.47 32 GLY D CA 1
ATOM 5282 C C . GLY D 1 32 ? 50.281 143.657 -59.953 1.00 19.39 32 GLY D C 1
ATOM 5283 O O . GLY D 1 32 ? 50.074 142.867 -59.050 1.00 20.09 32 GLY D O 1
ATOM 5284 N N . VAL D 1 33 ? 49.579 144.787 -60.069 1.00 18.35 33 VAL D N 1
ATOM 5285 C CA . VAL D 1 33 ? 48.578 145.076 -59.066 1.00 17.41 33 VAL D CA 1
ATOM 5286 C C . VAL D 1 33 ? 47.393 144.095 -59.101 1.00 17.53 33 VAL D C 1
ATOM 5287 O O . VAL D 1 33 ? 46.662 143.981 -58.128 1.00 19.36 33 VAL D O 1
ATOM 5291 N N . ILE D 1 34 ? 47.160 143.412 -60.212 1.00 17.98 34 ILE D N 1
ATOM 5292 C CA . ILE D 1 34 ? 45.913 142.628 -60.326 1.00 17.86 34 ILE D CA 1
ATOM 5293 C C . ILE D 1 34 ? 46.195 141.225 -59.824 1.00 18.17 34 ILE D C 1
ATOM 5294 O O . ILE D 1 34 ? 47.155 140.654 -60.267 1.00 18.61 34 ILE D O 1
ATOM 5299 N N . GLN D 1 35 ? 45.446 140.722 -58.846 1.00 18.09 35 GLN D N 1
ATOM 5300 C CA . GLN D 1 35 ? 45.591 139.315 -58.463 1.00 19.19 35 GLN D CA 1
ATOM 5301 C C . GLN D 1 35 ? 44.776 138.467 -59.419 1.00 18.18 35 GLN D C 1
ATOM 5302 O O . GLN D 1 35 ? 43.711 138.867 -59.883 1.00 19.43 35 GLN D O 1
ATOM 5308 N N . PHE D 1 36 ? 45.323 137.328 -59.771 1.00 16.38 36 PHE D N 1
ATOM 5309 C CA . PHE D 1 36 ? 44.664 136.398 -60.641 1.00 15.80 36 PHE D CA 1
ATOM 5310 C C . PHE D 1 36 ? 44.181 135.290 -59.730 1.00 15.86 36 PHE D C 1
ATOM 5311 O O . PHE D 1 36 ? 44.967 134.838 -58.944 1.00 17.43 36 PHE D O 1
ATOM 5319 N N . GLU D 1 37 ? 42.930 134.842 -59.850 1.00 14.98 37 GLU D N 1
ATOM 5320 C CA . GLU D 1 37 ? 42.409 133.766 -59.031 1.00 15.06 37 GLU D CA 1
ATOM 5321 C C . GLU D 1 37 ? 41.588 132.789 -59.888 1.00 14.28 37 GLU D C 1
ATOM 5322 O O . GLU D 1 37 ? 40.616 133.204 -60.561 1.00 12.52 37 GLU D O 1
ATOM 5328 N N . TYR D 1 38 ? 41.994 131.513 -59.905 1.00 13.51 38 TYR D N 1
ATOM 5329 C CA . TYR D 1 38 ? 41.185 130.467 -60.535 1.00 13.70 38 TYR D CA 1
ATOM 5330 C C . TYR D 1 38 ? 39.979 130.102 -59.693 1.00 14.05 38 TYR D C 1
ATOM 5331 O O . TYR D 1 38 ? 40.079 129.970 -58.470 1.00 12.89 38 TYR D O 1
ATOM 5340 N N . VAL D 1 39 ? 38.854 129.885 -60.343 1.00 12.89 39 VAL D N 1
ATOM 5341 C CA . VAL D 1 39 ? 37.715 129.348 -59.638 1.00 12.71 39 VAL D CA 1
ATOM 5342 C C . VAL D 1 39 ? 37.162 128.198 -60.452 1.00 12.94 39 VAL D C 1
ATOM 5343 O O . VAL D 1 39 ? 36.907 128.405 -61.687 1.00 11.80 39 VAL D O 1
ATOM 5347 N N . VAL D 1 40 ? 36.988 127.017 -59.843 1.00 11.36 40 VAL D N 1
ATOM 5348 C CA . VAL D 1 40 ? 36.206 125.953 -60.518 1.00 13.29 40 VAL D CA 1
ATOM 5349 C C . VAL D 1 40 ? 34.701 126.158 -60.472 1.00 14.69 40 VAL D C 1
ATOM 5350 O O . VAL D 1 40 ? 34.139 126.441 -59.431 1.00 16.71 40 VAL D O 1
ATOM 5354 N N . GLY D 1 41 ? 34.029 126.032 -61.598 1.00 16.11 41 GLY D N 1
ATOM 5355 C CA . GLY D 1 41 ? 32.604 126.373 -61.682 1.00 16.46 41 GLY D CA 1
ATOM 5356 C C . GLY D 1 41 ? 31.706 125.146 -61.639 1.00 18.36 41 GLY D C 1
ATOM 5357 O O . GLY D 1 41 ? 30.537 125.268 -61.283 1.00 20.70 41 GLY D O 1
ATOM 5358 N N . GLY D 1 42 ? 32.268 123.969 -61.934 1.00 17.88 42 GLY D N 1
ATOM 5359 C CA . GLY D 1 42 ? 31.591 122.724 -61.715 1.00 18.70 42 GLY D CA 1
ATOM 5360 C C . GLY D 1 42 ? 30.561 122.472 -62.810 1.00 19.15 42 GLY D C 1
ATOM 5361 O O . GLY D 1 42 ? 29.341 122.585 -62.609 1.00 19.38 42 GLY D O 1
ATOM 5362 N N . LEU D 1 43 ? 31.057 122.114 -63.966 1.00 18.80 43 LEU D N 1
ATOM 5363 C CA . LEU D 1 43 ? 30.237 122.029 -65.178 1.00 20.23 43 LEU D CA 1
ATOM 5364 C C . LEU D 1 43 ? 29.148 120.957 -65.044 1.00 19.57 43 LEU D C 1
ATOM 5365 O O . LEU D 1 43 ? 28.029 121.192 -65.455 1.00 20.25 43 LEU D O 1
ATOM 5370 N N . ALA D 1 44 ? 29.428 119.822 -64.416 1.00 19.23 44 ALA D N 1
ATOM 5371 C CA . ALA D 1 44 ? 28.365 118.800 -64.293 1.00 20.48 44 ALA D CA 1
ATOM 5372 C C . ALA D 1 44 ? 28.621 118.000 -63.061 1.00 20.95 44 ALA D C 1
ATOM 5373 O O . ALA D 1 44 ? 29.774 117.611 -62.832 1.00 20.99 44 ALA D O 1
ATOM 5375 N N . PRO D 1 45 ? 27.550 117.728 -62.278 1.00 23.42 45 PRO D N 1
ATOM 5376 C CA . PRO D 1 45 ? 27.605 117.051 -60.948 1.00 23.01 45 PRO D CA 1
ATOM 5377 C C . PRO D 1 45 ? 27.997 115.546 -60.982 1.00 23.05 45 PRO D C 1
ATOM 5378 O O . PRO D 1 45 ? 28.185 114.990 -62.053 1.00 21.83 45 PRO D O 1
ATOM 5382 N N . ASP D 1 46 ? 28.220 114.935 -59.808 1.00 23.96 46 ASP D N 1
ATOM 5383 C CA . ASP D 1 46 ? 28.695 113.532 -59.696 1.00 24.59 46 ASP D CA 1
ATOM 5384 C C . ASP D 1 46 ? 27.657 112.551 -60.236 1.00 24.86 46 ASP D C 1
ATOM 5385 O O . ASP D 1 46 ? 26.489 112.636 -59.865 1.00 23.84 46 ASP D O 1
ATOM 5390 N N . THR D 1 47 ? 28.072 111.659 -61.129 1.00 24.65 47 THR D N 1
ATOM 5391 C CA . THR D 1 47 ? 27.247 110.524 -61.526 1.00 25.51 47 THR D CA 1
ATOM 5392 C C . THR D 1 47 ? 28.243 109.514 -62.067 1.00 26.19 47 THR D C 1
ATOM 5393 O O . THR D 1 47 ? 29.376 109.904 -62.418 1.00 25.61 47 THR D O 1
ATOM 5397 N N . ASN D 1 48 ? 27.876 108.232 -62.092 1.00 27.11 48 ASN D N 1
ATOM 5398 C CA . ASN D 1 48 ? 28.711 107.219 -62.763 1.00 27.66 48 ASN D CA 1
ATOM 5399 C C . ASN D 1 48 ? 28.011 106.659 -63.969 1.00 27.52 48 ASN D C 1
ATOM 5400 O O . ASN D 1 48 ? 28.525 105.701 -64.571 1.00 26.04 48 ASN D O 1
ATOM 5405 N N . LEU D 1 49 ? 26.824 107.212 -64.286 1.00 27.55 49 LEU D N 1
ATOM 5406 C CA . LEU D 1 49 ? 26.021 106.814 -65.470 1.00 27.26 49 LEU D CA 1
ATOM 5407 C C . LEU D 1 49 ? 26.731 107.113 -66.806 1.00 26.56 49 LEU D C 1
ATOM 5408 O O . LEU D 1 49 ? 27.237 108.224 -66.995 1.00 26.46 49 LEU D O 1
ATOM 5413 N N . PRO D 1 50 ? 26.774 106.118 -67.729 1.00 25.78 50 PRO D N 1
ATOM 5414 C CA . PRO D 1 50 ? 27.434 106.368 -69.036 1.00 25.09 50 PRO D CA 1
ATOM 5415 C C . PRO D 1 50 ? 26.770 107.569 -69.777 1.00 24.88 50 PRO D C 1
ATOM 5416 O O . PRO D 1 50 ? 25.552 107.685 -69.749 1.00 25.80 50 PRO D O 1
ATOM 5420 N N . MET D 1 51 ? 27.544 108.485 -70.367 1.00 23.84 51 MET D N 1
ATOM 5421 C CA . MET D 1 51 ? 26.991 109.549 -71.252 1.00 23.34 51 MET D CA 1
ATOM 5422 C C . MET D 1 51 ? 26.098 108.952 -72.379 1.00 23.22 51 MET D C 1
ATOM 5423 O O . MET D 1 51 ? 26.545 108.047 -73.053 1.00 22.04 51 MET D O 1
ATOM 5428 N N . PRO D 1 52 ? 24.822 109.420 -72.537 1.00 24.27 52 PRO D N 1
ATOM 5429 C CA . PRO D 1 52 ? 23.960 108.938 -73.663 1.00 24.65 52 PRO D CA 1
ATOM 5430 C C . PRO D 1 52 ? 24.650 109.192 -75.053 1.00 25.55 52 PRO D C 1
ATOM 5431 O O . PRO D 1 52 ? 25.428 110.194 -75.170 1.00 24.00 52 PRO D O 1
ATOM 5435 N N . PRO D 1 53 ? 24.402 108.306 -76.077 1.00 25.02 53 PRO D N 1
ATOM 5436 C CA . PRO D 1 53 ? 25.150 108.442 -77.339 1.00 25.52 53 PRO D CA 1
ATOM 5437 C C . PRO D 1 53 ? 24.907 109.778 -78.079 1.00 26.18 53 PRO D C 1
ATOM 5438 O O . PRO D 1 53 ? 25.848 110.319 -78.685 1.00 27.18 53 PRO D O 1
ATOM 5442 N N . GLU D 1 54 ? 23.705 110.338 -78.044 1.00 25.93 54 GLU D N 1
ATOM 5443 C CA . GLU D 1 54 ? 23.548 111.653 -78.690 1.00 26.42 54 GLU D CA 1
ATOM 5444 C C . GLU D 1 54 ? 24.311 112.772 -77.971 1.00 25.18 54 GLU D C 1
ATOM 5445 O O . GLU D 1 54 ? 24.767 113.732 -78.616 1.00 24.97 54 GLU D O 1
ATOM 5451 N N . MET D 1 55 ? 24.450 112.684 -76.650 1.00 23.43 55 MET D N 1
ATOM 5452 C CA . MET D 1 55 ? 25.334 113.633 -75.988 1.00 22.52 55 MET D CA 1
ATOM 5453 C C . MET D 1 55 ? 26.829 113.393 -76.395 1.00 20.85 55 MET D C 1
ATOM 5454 O O . MET D 1 55 ? 27.590 114.349 -76.582 1.00 19.61 55 MET D O 1
ATOM 5459 N N . GLN D 1 56 ? 27.237 112.136 -76.546 1.00 19.88 56 GLN D N 1
ATOM 5460 C CA . GLN D 1 56 ? 28.590 111.863 -77.027 1.00 20.50 56 GLN D CA 1
ATOM 5461 C C . GLN D 1 56 ? 28.845 112.447 -78.439 1.00 20.90 56 GLN D C 1
ATOM 5462 O O . GLN D 1 56 ? 29.874 113.108 -78.642 1.00 20.89 56 GLN D O 1
ATOM 5468 N N . GLN D 1 57 ? 27.930 112.212 -79.390 1.00 20.49 57 GLN D N 1
ATOM 5469 C CA . GLN D 1 57 ? 28.022 112.843 -80.748 1.00 21.54 57 GLN D CA 1
ATOM 5470 C C . GLN D 1 57 ? 28.095 114.381 -80.637 1.00 20.87 57 GLN D C 1
ATOM 5471 O O . GLN D 1 57 ? 28.902 115.033 -81.318 1.00 20.27 57 GLN D O 1
ATOM 5477 N N . LYS D 1 58 ? 27.267 114.932 -79.754 1.00 19.73 58 LYS D N 1
ATOM 5478 C CA . LYS D 1 58 ? 27.168 116.360 -79.609 1.00 20.84 58 LYS D CA 1
ATOM 5479 C C . LYS D 1 58 ? 28.499 116.910 -79.069 1.00 19.95 58 LYS D C 1
ATOM 5480 O O . LYS D 1 58 ? 29.051 117.833 -79.654 1.00 20.42 58 LYS D O 1
ATOM 5486 N N . LEU D 1 59 ? 29.053 116.344 -77.999 1.00 19.33 59 LEU D N 1
ATOM 5487 C CA . LEU D 1 59 ? 30.291 116.905 -77.437 1.00 19.74 59 LEU D CA 1
ATOM 5488 C C . LEU D 1 59 ? 31.438 116.833 -78.428 1.00 18.79 59 LEU D C 1
ATOM 5489 O O . LEU D 1 59 ? 32.294 117.756 -78.490 1.00 16.90 59 LEU D O 1
ATOM 5494 N N . GLU D 1 60 ? 31.471 115.722 -79.181 1.00 17.92 60 GLU D N 1
ATOM 5495 C CA . GLU D 1 60 ? 32.531 115.497 -80.184 1.00 17.87 60 GLU D CA 1
ATOM 5496 C C . GLU D 1 60 ? 32.429 116.532 -81.286 1.00 17.16 60 GLU D C 1
ATOM 5497 O O . GLU D 1 60 ? 33.460 117.095 -81.713 1.00 16.51 60 GLU D O 1
ATOM 5503 N N . GLY D 1 61 ? 31.195 116.827 -81.699 1.00 17.12 61 GLY D N 1
ATOM 5504 C CA . GLY D 1 61 ? 30.919 117.852 -82.742 1.00 16.86 61 GLY D CA 1
ATOM 5505 C C . GLY D 1 61 ? 31.443 119.199 -82.244 1.00 17.64 61 GLY D C 1
ATOM 5506 O O . GLY D 1 61 ? 31.948 120.032 -83.009 1.00 18.26 61 GLY D O 1
ATOM 5507 N N . ILE D 1 62 ? 31.343 119.410 -80.938 1.00 16.95 62 ILE D N 1
ATOM 5508 C CA . ILE D 1 62 ? 31.856 120.633 -80.333 1.00 16.94 62 ILE D CA 1
ATOM 5509 C C . ILE D 1 62 ? 33.390 120.703 -80.312 1.00 17.06 62 ILE D C 1
ATOM 5510 O O . ILE D 1 62 ? 33.976 121.777 -80.626 1.00 17.54 62 ILE D O 1
ATOM 5515 N N . TRP D 1 63 ? 34.048 119.590 -79.962 1.00 15.74 63 TRP D N 1
ATOM 5516 C CA . TRP D 1 63 ? 35.501 119.510 -80.136 1.00 15.93 63 TRP D CA 1
ATOM 5517 C C . TRP D 1 63 ? 35.906 119.936 -81.552 1.00 16.53 63 TRP D C 1
ATOM 5518 O O . TRP D 1 63 ? 36.802 120.744 -81.703 1.00 15.95 63 TRP D O 1
ATOM 5529 N N . LYS D 1 64 ? 35.223 119.413 -82.583 1.00 18.72 64 LYS D N 1
ATOM 5530 C CA . LYS D 1 64 ? 35.544 119.703 -84.004 1.00 19.42 64 LYS D CA 1
ATOM 5531 C C . LYS D 1 64 ? 35.377 121.188 -84.304 1.00 19.25 64 LYS D C 1
ATOM 5532 O O . LYS D 1 64 ? 36.190 121.787 -84.979 1.00 19.72 64 LYS D O 1
ATOM 5538 N N . GLN D 1 65 ? 34.313 121.777 -83.791 1.00 19.15 65 GLN D N 1
ATOM 5539 C CA . GLN D 1 65 ? 34.078 123.205 -83.903 1.00 19.93 65 GLN D CA 1
ATOM 5540 C C . GLN D 1 65 ? 35.180 124.060 -83.262 1.00 18.27 65 GLN D C 1
ATOM 5541 O O . GLN D 1 65 ? 35.605 125.071 -83.836 1.00 17.98 65 GLN D O 1
ATOM 5547 N N . ILE D 1 66 ? 35.627 123.663 -82.059 1.00 16.82 66 ILE D N 1
ATOM 5548 C CA . ILE D 1 66 ? 36.734 124.341 -81.367 1.00 14.38 66 ILE D CA 1
ATOM 5549 C C . ILE D 1 66 ? 38.015 124.180 -82.178 1.00 15.59 66 ILE D C 1
ATOM 5550 O O . ILE D 1 66 ? 38.746 125.163 -82.342 1.00 15.80 66 ILE D O 1
ATOM 5555 N N . GLU D 1 67 ? 38.281 122.971 -82.697 1.00 14.68 67 GLU D N 1
ATOM 5556 C CA . GLU D 1 67 ? 39.455 122.769 -83.546 1.00 16.67 67 GLU D CA 1
ATOM 5557 C C . GLU D 1 67 ? 39.465 123.787 -84.737 1.00 16.97 67 GLU D C 1
ATOM 5558 O O . GLU D 1 67 ? 40.467 124.451 -85.008 1.00 16.35 67 GLU D O 1
ATOM 5564 N N . THR D 1 68 ? 38.322 123.899 -85.393 1.00 17.27 68 THR D N 1
ATOM 5565 C CA . THR D 1 68 ? 38.111 124.720 -86.595 1.00 19.57 68 THR D CA 1
ATOM 5566 C C . THR D 1 68 ? 38.278 126.199 -86.278 1.00 19.80 68 THR D C 1
ATOM 5567 O O . THR D 1 68 ? 38.965 126.904 -86.988 1.00 19.41 68 THR D O 1
ATOM 5571 N N . GLN D 1 69 ? 37.663 126.645 -85.193 1.00 19.69 69 GLN D N 1
ATOM 5572 C CA . GLN D 1 69 ? 37.673 128.058 -84.857 1.00 20.31 69 GLN D CA 1
ATOM 5573 C C . GLN D 1 69 ? 39.006 128.500 -84.211 1.00 19.40 69 GLN D C 1
ATOM 5574 O O . GLN D 1 69 ? 39.489 129.602 -84.465 1.00 18.22 69 GLN D O 1
ATOM 5580 N N . LEU D 1 70 ? 39.624 127.626 -83.401 1.00 18.85 70 LEU D N 1
ATOM 5581 C CA . LEU D 1 70 ? 40.795 128.052 -82.646 1.00 18.22 70 LEU D CA 1
ATOM 5582 C C . LEU D 1 70 ? 42.104 127.340 -82.972 1.00 17.15 70 LEU D C 1
ATOM 5583 O O . LEU D 1 70 ? 43.143 127.787 -82.500 1.00 16.55 70 LEU D O 1
ATOM 5588 N N . GLY D 1 71 ? 42.071 126.249 -83.744 1.00 16.52 71 GLY D N 1
ATOM 5589 C CA . GLY D 1 71 ? 43.296 125.483 -84.031 1.00 15.66 71 GLY D CA 1
ATOM 5590 C C . GLY D 1 71 ? 43.629 124.487 -82.907 1.00 16.08 71 GLY D C 1
ATOM 5591 O O . GLY D 1 71 ? 44.620 123.792 -82.963 1.00 16.22 71 GLY D O 1
ATOM 5592 N N . THR D 1 72 ? 42.760 124.392 -81.908 1.00 15.66 72 THR D N 1
ATOM 5593 C CA . THR D 1 72 ? 42.975 123.527 -80.731 1.00 15.24 72 THR D CA 1
ATOM 5594 C C . THR D 1 72 ? 43.204 122.046 -81.106 1.00 16.22 72 THR D C 1
ATOM 5595 O O . THR D 1 72 ? 42.590 121.533 -82.030 1.00 15.39 72 THR D O 1
ATOM 5599 N N . LYS D 1 73 ? 44.086 121.379 -80.371 1.00 15.69 73 LYS D N 1
ATOM 5600 C CA . LYS D 1 73 ? 44.387 119.964 -80.597 1.00 16.16 73 LYS D CA 1
ATOM 5601 C C . LYS D 1 73 ? 43.471 119.020 -79.825 1.00 14.92 73 LYS D C 1
ATOM 5602 O O . LYS D 1 73 ? 43.289 119.181 -78.603 1.00 15.43 73 LYS D O 1
ATOM 5608 N N . PHE D 1 74 ? 42.947 118.013 -80.510 1.00 13.00 74 PHE D N 1
ATOM 5609 C CA . PHE D 1 74 ? 42.172 116.933 -79.860 1.00 12.04 74 PHE D CA 1
ATOM 5610 C C . PHE D 1 74 ? 42.541 115.582 -80.425 1.00 11.82 74 PHE D C 1
ATOM 5611 O O . PHE D 1 74 ? 42.707 115.435 -81.634 1.00 11.28 74 PHE D O 1
ATOM 5619 N N . ASN D 1 75 ? 42.667 114.585 -79.544 1.00 10.62 75 ASN D N 1
ATOM 5620 C CA . ASN D 1 75 ? 42.737 113.217 -79.972 1.00 10.37 75 ASN D CA 1
ATOM 5621 C C . ASN D 1 75 ? 41.314 112.633 -79.892 1.00 10.14 75 ASN D C 1
ATOM 5622 O O . ASN D 1 75 ? 40.795 112.342 -78.782 1.00 9.95 75 ASN D O 1
ATOM 5627 N N . TYR D 1 76 ? 40.688 112.509 -81.036 1.00 11.00 76 TYR D N 1
ATOM 5628 C CA . TYR D 1 76 ? 39.295 112.009 -81.102 1.00 13.84 76 TYR D CA 1
ATOM 5629 C C . TYR D 1 76 ? 39.123 110.538 -80.700 1.00 13.46 76 TYR D C 1
ATOM 5630 O O . TYR D 1 76 ? 37.991 110.057 -80.560 1.00 14.48 76 TYR D O 1
ATOM 5639 N N . ASP D 1 77 ? 40.220 109.851 -80.499 1.00 11.68 77 ASP D N 1
ATOM 5640 C CA . ASP D 1 77 ? 40.147 108.502 -79.992 1.00 13.23 77 ASP D CA 1
ATOM 5641 C C . ASP D 1 77 ? 39.593 108.376 -78.568 1.00 12.37 77 ASP D C 1
ATOM 5642 O O . ASP D 1 77 ? 39.172 107.294 -78.188 1.00 12.29 77 ASP D O 1
ATOM 5647 N N . PHE D 1 78 ? 39.621 109.446 -77.781 1.00 11.33 78 PHE D N 1
ATOM 5648 C CA . PHE D 1 78 ? 38.861 109.447 -76.514 1.00 11.92 78 PHE D CA 1
ATOM 5649 C C . PHE D 1 78 ? 37.474 108.788 -76.647 1.00 12.09 78 PHE D C 1
ATOM 5650 O O . PHE D 1 78 ? 37.089 108.019 -75.775 1.00 12.87 78 PHE D O 1
ATOM 5658 N N . TRP D 1 79 ? 36.748 109.080 -77.734 1.00 12.60 79 TRP D N 1
ATOM 5659 C CA . TRP D 1 79 ? 35.321 108.698 -77.893 1.00 13.47 79 TRP D CA 1
ATOM 5660 C C . TRP D 1 79 ? 35.250 107.214 -78.254 1.00 15.37 79 TRP D C 1
ATOM 5661 O O . TRP D 1 79 ? 34.184 106.583 -78.164 1.00 15.81 79 TRP D O 1
ATOM 5672 N N . LYS D 1 80 ? 36.392 106.639 -78.621 1.00 15.54 80 LYS D N 1
ATOM 5673 C CA . LYS D 1 80 ? 36.443 105.217 -79.004 1.00 17.43 80 LYS D CA 1
ATOM 5674 C C . LYS D 1 80 ? 36.975 104.404 -77.856 1.00 17.25 80 LYS D C 1
ATOM 5675 O O . LYS D 1 80 ? 36.477 103.336 -77.601 1.00 16.73 80 LYS D O 1
ATOM 5681 N N . LEU D 1 81 ? 38.000 104.898 -77.178 1.00 17.45 81 LEU D N 1
ATOM 5682 C CA . LEU D 1 81 ? 38.691 104.068 -76.204 1.00 18.79 81 LEU D CA 1
ATOM 5683 C C . LEU D 1 81 ? 38.092 104.124 -74.805 1.00 20.26 81 LEU D C 1
ATOM 5684 O O . LEU D 1 81 ? 38.293 103.178 -74.052 1.00 21.33 81 LEU D O 1
ATOM 5689 N N . CYS D 1 82 ? 37.415 105.219 -74.451 1.00 20.44 82 CYS D N 1
ATOM 5690 C CA . CYS D 1 82 ? 36.831 105.389 -73.099 1.00 22.07 82 CYS D CA 1
ATOM 5691 C C . CYS D 1 82 ? 35.323 105.265 -73.102 1.00 22.15 82 CYS D C 1
ATOM 5692 O O . CYS D 1 82 ? 34.698 105.304 -74.169 1.00 21.53 82 CYS D O 1
ATOM 5695 N N . THR D 1 83 ? 34.779 105.089 -71.888 1.00 22.18 83 THR D N 1
ATOM 5696 C CA . THR D 1 83 ? 33.355 105.090 -71.606 1.00 22.63 83 THR D CA 1
ATOM 5697 C C . THR D 1 83 ? 33.100 106.446 -70.984 1.00 21.70 83 THR D C 1
ATOM 5698 O O . THR D 1 83 ? 33.317 106.615 -69.795 1.00 21.93 83 THR D O 1
ATOM 5702 N N . PRO D 1 84 ? 32.679 107.420 -71.801 1.00 20.59 84 PRO D N 1
ATOM 5703 C CA . PRO D 1 84 ? 32.516 108.801 -71.335 1.00 20.22 84 PRO D CA 1
ATOM 5704 C C . PRO D 1 84 ? 31.365 108.973 -70.289 1.00 19.93 84 PRO D C 1
ATOM 5705 O O . PRO D 1 84 ? 30.349 108.240 -70.346 1.00 18.42 84 PRO D O 1
ATOM 5709 N N . VAL D 1 85 ? 31.538 109.905 -69.338 1.00 18.41 85 VAL D N 1
ATOM 5710 C CA . VAL D 1 85 ? 30.576 110.121 -68.260 1.00 18.18 85 VAL D CA 1
ATOM 5711 C C . VAL D 1 85 ? 30.396 111.635 -68.098 1.00 17.45 85 VAL D C 1
ATOM 5712 O O . VAL D 1 85 ? 31.357 112.354 -68.019 1.00 18.06 85 VAL D O 1
ATOM 5716 N N . ARG D 1 86 ? 29.175 112.133 -68.065 1.00 16.93 86 ARG D N 1
ATOM 5717 C CA . ARG D 1 86 ? 28.972 113.559 -68.031 1.00 17.82 86 ARG D CA 1
ATOM 5718 C C . ARG D 1 86 ? 29.101 113.995 -66.547 1.00 18.48 86 ARG D C 1
ATOM 5719 O O . ARG D 1 86 ? 28.084 114.238 -65.878 1.00 18.72 86 ARG D O 1
ATOM 5727 N N . SER D 1 87 ? 30.332 114.076 -66.050 1.00 16.59 87 SER D N 1
ATOM 5728 C CA . SER D 1 87 ? 30.550 114.335 -64.642 1.00 17.81 87 SER D CA 1
ATOM 5729 C C . SER D 1 87 ? 31.901 115.002 -64.462 1.00 16.73 87 SER D C 1
ATOM 5730 O O . SER D 1 87 ? 32.924 114.394 -64.776 1.00 17.31 87 SER D O 1
ATOM 5733 N N . THR D 1 88 ? 31.912 116.238 -63.977 1.00 15.11 88 THR D N 1
ATOM 5734 C CA . THR D 1 88 ? 33.163 116.966 -63.856 1.00 14.13 88 THR D CA 1
ATOM 5735 C C . THR D 1 88 ? 33.586 117.269 -62.419 1.00 14.91 88 THR D C 1
ATOM 5736 O O . THR D 1 88 ? 34.737 117.665 -62.220 1.00 18.03 88 THR D O 1
ATOM 5740 N N . TYR D 1 89 ? 32.724 117.066 -61.415 1.00 13.94 89 TYR D N 1
ATOM 5741 C CA . TYR D 1 89 ? 33.050 117.518 -60.045 1.00 13.16 89 TYR D CA 1
ATOM 5742 C C . TYR D 1 89 ? 34.372 116.895 -59.589 1.00 14.08 89 TYR D C 1
ATOM 5743 O O . TYR D 1 89 ? 35.222 117.587 -58.975 1.00 13.79 89 TYR D O 1
ATOM 5752 N N . GLN D 1 90 ? 34.541 115.609 -59.904 1.00 12.17 90 GLN D N 1
ATOM 5753 C CA . GLN D 1 90 ? 35.657 114.895 -59.417 1.00 15.01 90 GLN D CA 1
ATOM 5754 C C . GLN D 1 90 ? 36.971 115.470 -59.977 1.00 15.81 90 GLN D C 1
ATOM 5755 O O . GLN D 1 90 ? 37.972 115.554 -59.247 1.00 15.02 90 GLN D O 1
ATOM 5761 N N . SER D 1 91 ? 36.964 115.926 -61.239 1.00 15.77 91 SER D N 1
ATOM 5762 C CA . SER D 1 91 ? 38.180 116.512 -61.830 1.00 15.46 91 SER D CA 1
ATOM 5763 C C . SER D 1 91 ? 38.411 117.900 -61.174 1.00 14.72 91 SER D C 1
ATOM 5764 O O . SER D 1 91 ? 39.550 118.313 -61.019 1.00 13.36 91 SER D O 1
ATOM 5767 N N . CYS D 1 92 ? 37.329 118.578 -60.730 1.00 14.08 92 CYS D N 1
ATOM 5768 C CA . CYS D 1 92 ? 37.523 119.841 -59.992 1.00 14.29 92 CYS D CA 1
ATOM 5769 C C . CYS D 1 92 ? 38.203 119.570 -58.644 1.00 15.29 92 CYS D C 1
ATOM 5770 O O . CYS D 1 92 ? 39.063 120.336 -58.233 1.00 14.99 92 CYS D O 1
ATOM 5773 N N . ARG D 1 93 ? 37.825 118.481 -57.981 1.00 14.37 93 ARG D N 1
ATOM 5774 C CA . ARG D 1 93 ? 38.434 118.154 -56.738 1.00 16.01 93 ARG D CA 1
ATOM 5775 C C . ARG D 1 93 ? 39.902 117.768 -56.931 1.00 17.17 93 ARG D C 1
ATOM 5776 O O . ARG D 1 93 ? 40.723 118.118 -56.058 1.00 18.28 93 ARG D O 1
ATOM 5784 N N . ALA D 1 94 ? 40.246 117.022 -58.014 1.00 16.29 94 ALA D N 1
ATOM 5785 C CA . ALA D 1 94 ? 41.656 116.719 -58.280 1.00 14.29 94 ALA D CA 1
ATOM 5786 C C . ALA D 1 94 ? 42.446 118.040 -58.419 1.00 13.30 94 ALA D C 1
ATOM 5787 O O . ALA D 1 94 ? 43.523 118.173 -57.870 1.00 14.08 94 ALA D O 1
ATOM 5789 N N . VAL D 1 95 ? 41.974 119.035 -59.144 1.00 14.46 95 VAL D N 1
ATOM 5790 C CA . VAL D 1 95 ? 42.851 120.255 -59.211 1.00 14.82 95 VAL D CA 1
ATOM 5791 C C . VAL D 1 95 ? 42.988 120.999 -57.893 1.00 14.45 95 VAL D C 1
ATOM 5792 O O . VAL D 1 95 ? 44.072 121.420 -57.562 1.00 16.65 95 VAL D O 1
ATOM 5796 N N . ILE D 1 96 ? 41.901 121.170 -57.166 1.00 14.64 96 ILE D N 1
ATOM 5797 C CA . ILE D 1 96 ? 41.959 121.718 -55.826 1.00 15.28 96 ILE D CA 1
ATOM 5798 C C . ILE D 1 96 ? 42.925 120.958 -54.924 1.00 16.72 96 ILE D C 1
ATOM 5799 O O . ILE D 1 96 ? 43.810 121.590 -54.308 1.00 18.81 96 ILE D O 1
ATOM 5804 N N . ALA D 1 97 ? 42.804 119.633 -54.859 1.00 16.49 97 ALA D N 1
ATOM 5805 C CA . ALA D 1 97 ? 43.714 118.818 -54.053 1.00 16.96 97 ALA D CA 1
ATOM 5806 C C . ALA D 1 97 ? 45.165 119.007 -54.469 1.00 16.68 97 ALA D C 1
ATOM 5807 O O . ALA D 1 97 ? 46.023 119.070 -53.636 1.00 17.69 97 ALA D O 1
ATOM 5809 N N . ALA D 1 98 ? 45.439 119.088 -55.756 1.00 15.46 98 ALA D N 1
ATOM 5810 C CA . ALA D 1 98 ? 46.794 119.325 -56.196 1.00 15.67 98 ALA D CA 1
ATOM 5811 C C . ALA D 1 98 ? 47.261 120.721 -55.760 1.00 15.15 98 ALA D C 1
ATOM 5812 O O . ALA D 1 98 ? 48.449 120.922 -55.524 1.00 15.25 98 ALA D O 1
ATOM 5814 N N . GLY D 1 99 ? 46.345 121.689 -55.755 1.00 15.59 99 GLY D N 1
ATOM 5815 C CA . GLY D 1 99 ? 46.606 123.068 -55.238 1.00 14.97 99 GLY D CA 1
ATOM 5816 C C . GLY D 1 99 ? 47.018 123.026 -53.768 1.00 16.84 99 GLY D C 1
ATOM 5817 O O . GLY D 1 99 ? 47.894 123.821 -53.334 1.00 15.78 99 GLY D O 1
ATOM 5818 N N . PHE D 1 100 ? 46.443 122.091 -52.973 1.00 17.20 100 PHE D N 1
ATOM 5819 C CA . PHE D 1 100 ? 46.944 121.965 -51.551 1.00 17.64 100 PHE D CA 1
ATOM 5820 C C . PHE D 1 100 ? 48.438 121.590 -51.535 1.00 17.78 100 PHE D C 1
ATOM 5821 O O . PHE D 1 100 ? 49.117 121.771 -50.547 1.00 17.01 100 PHE D O 1
ATOM 5829 N N . GLN D 1 101 ? 48.960 120.997 -52.603 1.00 17.44 101 GLN D N 1
ATOM 5830 C CA . GLN D 1 101 ? 50.392 120.717 -52.607 1.00 17.00 101 GLN D CA 1
ATOM 5831 C C . GLN D 1 101 ? 51.046 121.655 -53.632 1.00 16.48 101 GLN D C 1
ATOM 5832 O O . GLN D 1 101 ? 51.992 121.299 -54.280 1.00 16.46 101 GLN D O 1
ATOM 5838 N N . ASP D 1 102 ? 50.475 122.820 -53.850 1.00 17.29 102 ASP D N 1
ATOM 5839 C CA . ASP D 1 102 ? 51.113 123.848 -54.704 1.00 18.20 102 ASP D CA 1
ATOM 5840 C C . ASP D 1 102 ? 51.228 123.514 -56.211 1.00 17.75 102 ASP D C 1
ATOM 5841 O O . ASP D 1 102 ? 52.096 124.055 -56.922 1.00 15.95 102 ASP D O 1
ATOM 5846 N N . SER D 1 103 ? 50.310 122.649 -56.704 1.00 16.38 103 SER D N 1
ATOM 5847 C CA . SER D 1 103 ? 50.457 122.160 -58.038 1.00 15.69 103 SER D CA 1
ATOM 5848 C C . SER D 1 103 ? 49.152 122.241 -58.809 1.00 15.92 103 SER D C 1
ATOM 5849 O O . SER D 1 103 ? 48.844 121.348 -59.606 1.00 14.86 103 SER D O 1
ATOM 5852 N N . TYR D 1 104 ? 48.376 123.272 -58.515 1.00 12.96 104 TYR D N 1
ATOM 5853 C CA . TYR D 1 104 ? 47.076 123.499 -59.121 1.00 14.39 104 TYR D CA 1
ATOM 5854 C C . TYR D 1 104 ? 47.217 123.504 -60.674 1.00 13.83 104 TYR D C 1
ATOM 5855 O O . TYR D 1 104 ? 46.567 122.697 -61.357 1.00 12.99 104 TYR D O 1
ATOM 5864 N N . GLU D 1 105 ? 48.048 124.411 -61.219 1.00 12.71 105 GLU D N 1
ATOM 5865 C CA . GLU D 1 105 ? 48.129 124.567 -62.643 1.00 15.28 105 GLU D CA 1
ATOM 5866 C C . GLU D 1 105 ? 48.707 123.306 -63.294 1.00 16.14 105 GLU D C 1
ATOM 5867 O O . GLU D 1 105 ? 48.337 122.980 -64.417 1.00 15.81 105 GLU D O 1
ATOM 5873 N N . GLN D 1 106 ? 49.627 122.645 -62.592 1.00 15.85 106 GLN D N 1
ATOM 5874 C CA . GLN D 1 106 ? 50.298 121.455 -63.186 1.00 16.82 106 GLN D CA 1
ATOM 5875 C C . GLN D 1 106 ? 49.259 120.377 -63.317 1.00 15.44 106 GLN D C 1
ATOM 5876 O O . GLN D 1 106 ? 49.223 119.755 -64.354 1.00 17.12 106 GLN D O 1
ATOM 5882 N N . MET D 1 107 ? 48.377 120.210 -62.318 1.00 12.39 107 MET D N 1
ATOM 5883 C CA . MET D 1 107 ? 47.337 119.218 -62.419 1.00 13.14 107 MET D CA 1
ATOM 5884 C C . MET D 1 107 ? 46.252 119.617 -63.409 1.00 12.51 107 MET D C 1
ATOM 5885 O O . MET D 1 107 ? 45.646 118.743 -64.087 1.00 13.80 107 MET D O 1
ATOM 5890 N N . LEU D 1 108 ? 45.947 120.908 -63.511 1.00 13.06 108 LEU D N 1
ATOM 5891 C CA . LEU D 1 108 ? 44.928 121.356 -64.471 1.00 12.68 108 LEU D CA 1
ATOM 5892 C C . LEU D 1 108 ? 45.397 120.952 -65.878 1.00 13.38 108 LEU D C 1
ATOM 5893 O O . LEU D 1 108 ? 44.639 120.407 -66.674 1.00 12.65 108 LEU D O 1
ATOM 5898 N N . GLU D 1 109 ? 46.646 121.262 -66.160 1.00 13.08 109 GLU D N 1
ATOM 5899 C CA . GLU D 1 109 ? 47.185 120.952 -67.454 1.00 14.94 109 GLU D CA 1
ATOM 5900 C C . GLU D 1 109 ? 47.303 119.419 -67.682 1.00 13.90 109 GLU D C 1
ATOM 5901 O O . GLU D 1 109 ? 47.133 118.966 -68.817 1.00 14.87 109 GLU D O 1
ATOM 5907 N N . ALA D 1 110 ? 47.636 118.664 -66.648 1.00 11.50 110 ALA D N 1
ATOM 5908 C CA . ALA D 1 110 ? 47.848 117.229 -66.813 1.00 13.27 110 ALA D CA 1
ATOM 5909 C C . ALA D 1 110 ? 46.495 116.564 -67.076 1.00 13.27 110 ALA D C 1
ATOM 5910 O O . ALA D 1 110 ? 46.416 115.612 -67.832 1.00 14.51 110 ALA D O 1
ATOM 5912 N N . ILE D 1 111 ? 45.429 117.099 -66.466 1.00 13.64 111 ILE D N 1
ATOM 5913 C CA . ILE D 1 111 ? 44.068 116.648 -66.751 1.00 15.19 111 ILE D CA 1
ATOM 5914 C C . ILE D 1 111 ? 43.606 117.005 -68.160 1.00 14.56 111 ILE D C 1
ATOM 5915 O O . ILE D 1 111 ? 42.976 116.187 -68.829 1.00 15.52 111 ILE D O 1
ATOM 5920 N N . GLN D 1 112 ? 43.829 118.246 -68.580 1.00 13.81 112 GLN D N 1
ATOM 5921 C CA . GLN D 1 112 ? 43.436 118.624 -69.937 1.00 12.79 112 GLN D CA 1
ATOM 5922 C C . GLN D 1 112 ? 44.189 117.724 -70.938 1.00 13.03 112 GLN D C 1
ATOM 5923 O O . GLN D 1 112 ? 43.565 117.187 -71.882 1.00 12.11 112 GLN D O 1
ATOM 5929 N N . HIS D 1 113 ? 45.495 117.511 -70.728 1.00 13.07 113 HIS D N 1
ATOM 5930 C CA . HIS D 1 113 ? 46.222 116.633 -71.673 1.00 13.51 113 HIS D CA 1
ATOM 5931 C C . HIS D 1 113 ? 45.707 115.206 -71.634 1.00 13.48 113 HIS D C 1
ATOM 5932 O O . HIS D 1 113 ? 45.557 114.590 -72.686 1.00 15.51 113 HIS D O 1
ATOM 5939 N N . ALA D 1 114 ? 45.393 114.698 -70.451 1.00 12.28 114 ALA D N 1
ATOM 5940 C CA . ALA D 1 114 ? 44.863 113.346 -70.319 1.00 12.66 114 ALA D CA 1
ATOM 5941 C C . ALA D 1 114 ? 43.570 113.137 -71.093 1.00 13.06 114 ALA D C 1
ATOM 5942 O O . ALA D 1 114 ? 43.397 112.136 -71.812 1.00 13.82 114 ALA D O 1
ATOM 5944 N N . TYR D 1 115 ? 42.671 114.107 -70.966 1.00 12.65 115 TYR D N 1
ATOM 5945 C CA . TYR D 1 115 ? 41.352 114.019 -71.539 1.00 11.84 115 TYR D CA 1
ATOM 5946 C C . TYR D 1 115 ? 41.448 114.277 -73.041 1.00 12.87 115 TYR D C 1
ATOM 5947 O O . TYR D 1 115 ? 40.883 113.532 -73.828 1.00 10.72 115 TYR D O 1
ATOM 5956 N N . TYR D 1 116 ? 42.112 115.371 -73.445 1.00 12.81 116 TYR D N 1
ATOM 5957 C CA . TYR D 1 116 ? 41.953 115.802 -74.801 1.00 11.41 116 TYR D CA 1
ATOM 5958 C C . TYR D 1 116 ? 43.024 115.285 -75.773 1.00 12.45 116 TYR D C 1
ATOM 5959 O O . TYR D 1 116 ? 42.842 115.423 -76.934 1.00 13.86 116 TYR D O 1
ATOM 5968 N N . LEU D 1 117 ? 44.142 114.757 -75.296 1.00 11.90 117 LEU D N 1
ATOM 5969 C CA . LEU D 1 117 ? 45.189 114.237 -76.110 1.00 11.75 117 LEU D CA 1
ATOM 5970 C C . LEU D 1 117 ? 45.495 112.766 -75.832 1.00 12.47 117 LEU D C 1
ATOM 5971 O O . LEU D 1 117 ? 45.805 112.026 -76.769 1.00 10.88 117 LEU D O 1
ATOM 5976 N N . ARG D 1 118 ? 45.483 112.353 -74.554 1.00 12.65 118 ARG D N 1
ATOM 5977 C CA . ARG D 1 118 ? 45.938 110.996 -74.196 1.00 12.39 118 ARG D CA 1
ATOM 5978 C C . ARG D 1 118 ? 44.817 109.988 -74.155 1.00 12.91 118 ARG D C 1
ATOM 5979 O O . ARG D 1 118 ? 45.033 108.824 -73.792 1.00 13.55 118 ARG D O 1
ATOM 5987 N N . ALA D 1 119 ? 43.624 110.431 -74.522 1.00 12.78 119 ALA D N 1
ATOM 5988 C CA . ALA D 1 119 ? 42.445 109.585 -74.534 1.00 13.24 119 ALA D CA 1
ATOM 5989 C C . ALA D 1 119 ? 42.273 108.772 -73.248 1.00 14.27 119 ALA D C 1
ATOM 5990 O O . ALA D 1 119 ? 42.071 107.552 -73.323 1.00 14.98 119 ALA D O 1
ATOM 5992 N N . MET D 1 120 ? 42.321 109.460 -72.098 1.00 15.01 120 MET D N 1
ATOM 5993 C CA . MET D 1 120 ? 42.181 108.878 -70.758 1.00 15.90 120 MET D CA 1
ATOM 5994 C C . MET D 1 120 ? 40.882 109.445 -70.113 1.00 16.21 120 MET D C 1
ATOM 5995 O O . MET D 1 120 ? 40.499 110.587 -70.402 1.00 16.52 120 MET D O 1
ATOM 6000 N N . PRO D 1 121 ? 40.187 108.651 -69.258 1.00 16.83 121 PRO D N 1
ATOM 6001 C CA . PRO D 1 121 ? 38.928 109.183 -68.735 1.00 17.36 121 PRO D CA 1
ATOM 6002 C C . PRO D 1 121 ? 39.221 110.211 -67.643 1.00 18.79 121 PRO D C 1
ATOM 6003 O O . PRO D 1 121 ? 39.854 109.869 -66.664 1.00 19.36 121 PRO D O 1
ATOM 6007 N N . PRO D 1 122 ? 38.817 111.468 -67.840 1.00 19.30 122 PRO D N 1
ATOM 6008 C CA . PRO D 1 122 ? 39.232 112.505 -66.933 1.00 20.26 122 PRO D CA 1
ATOM 6009 C C . PRO D 1 122 ? 38.413 112.477 -65.626 1.00 20.78 122 PRO D C 1
ATOM 6010 O O . PRO D 1 122 ? 38.763 113.135 -64.688 1.00 21.06 122 PRO D O 1
ATOM 6014 N N . HIS D 1 123 ? 37.362 111.682 -65.559 1.00 20.84 123 HIS D N 1
ATOM 6015 C CA . HIS D 1 123 ? 36.501 111.627 -64.373 1.00 22.03 123 HIS D CA 1
ATOM 6016 C C . HIS D 1 123 ? 36.864 110.443 -63.438 1.00 22.57 123 HIS D C 1
ATOM 6017 O O . HIS D 1 123 ? 36.319 110.321 -62.376 1.00 22.51 123 HIS D O 1
ATOM 6024 N N . GLU D 1 124 ? 37.798 109.590 -63.835 1.00 23.56 124 GLU D N 1
ATOM 6025 C CA . GLU D 1 124 ? 38.140 108.379 -63.071 1.00 24.68 124 GLU D CA 1
ATOM 6026 C C . GLU D 1 124 ? 39.317 108.563 -62.104 1.00 24.64 124 GLU D C 1
ATOM 6027 O O . GLU D 1 124 ? 40.327 109.157 -62.450 1.00 23.85 124 GLU D O 1
ATOM 6033 N N . GLU D 1 125 ? 39.200 107.990 -60.916 1.00 25.50 125 GLU D N 1
ATOM 6034 C CA . GLU D 1 125 ? 40.241 108.042 -59.901 1.00 27.28 125 GLU D CA 1
ATOM 6035 C C . GLU D 1 125 ? 41.625 107.495 -60.347 1.00 27.12 125 GLU D C 1
ATOM 6036 O O . GLU D 1 125 ? 42.658 108.104 -60.031 1.00 29.30 125 GLU D O 1
ATOM 6042 N N . ALA D 1 126 ? 41.670 106.395 -61.080 1.00 25.73 126 ALA D N 1
ATOM 6043 C CA . ALA D 1 126 ? 42.962 105.898 -61.577 1.00 24.81 126 ALA D CA 1
ATOM 6044 C C . ALA D 1 126 ? 43.654 106.943 -62.469 1.00 23.59 126 ALA D C 1
ATOM 6045 O O . ALA D 1 126 ? 44.883 107.024 -62.459 1.00 24.26 126 ALA D O 1
ATOM 6047 N N . THR D 1 127 ? 42.886 107.735 -63.228 1.00 20.86 127 THR D N 1
ATOM 6048 C CA . THR D 1 127 ? 43.494 108.817 -63.983 1.00 19.06 127 THR D CA 1
ATOM 6049 C C . THR D 1 127 ? 44.127 109.824 -63.022 1.00 18.85 127 THR D C 1
ATOM 6050 O O . THR D 1 127 ? 45.311 110.128 -63.126 1.00 18.84 127 THR D O 1
ATOM 6054 N N . HIS D 1 128 ? 43.353 110.254 -62.046 1.00 18.83 128 HIS D N 1
ATOM 6055 C CA . HIS D 1 128 ? 43.879 111.233 -61.090 1.00 20.12 128 HIS D CA 1
ATOM 6056 C C . HIS D 1 128 ? 45.116 110.745 -60.397 1.00 19.25 128 HIS D C 1
ATOM 6057 O O . HIS D 1 128 ? 46.118 111.454 -60.351 1.00 20.34 128 HIS D O 1
ATOM 6064 N N . LEU D 1 129 ? 45.086 109.529 -59.889 1.00 18.61 129 LEU D N 1
ATOM 6065 C CA . LEU D 1 129 ? 46.271 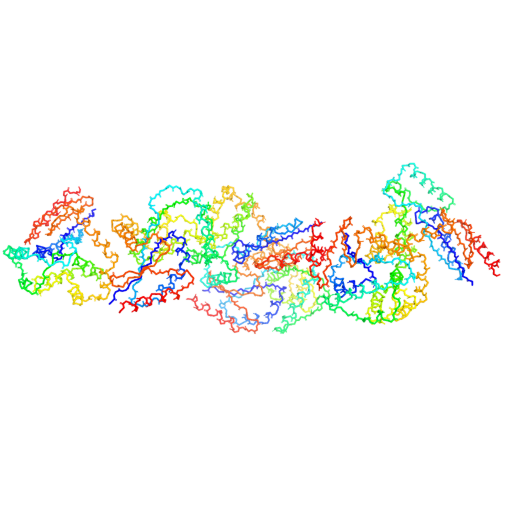109.038 -59.195 1.00 17.92 129 LEU D CA 1
ATOM 6066 C C . LEU D 1 129 ? 47.486 108.900 -60.124 1.00 17.86 129 LEU D C 1
ATOM 6067 O O . LEU D 1 129 ? 48.607 109.175 -59.704 1.00 17.29 129 LEU D O 1
ATOM 6072 N N . GLN D 1 130 ? 47.283 108.469 -61.375 1.00 16.46 130 GLN D N 1
ATOM 6073 C CA . GLN D 1 130 ? 48.416 108.366 -62.298 1.00 15.75 130 GLN D CA 1
ATOM 6074 C C . GLN D 1 130 ? 48.960 109.752 -62.571 1.00 15.54 130 GLN D C 1
ATOM 6075 O O . GLN D 1 130 ? 50.174 109.913 -62.656 1.00 14.09 130 GLN D O 1
ATOM 6081 N N . LEU D 1 131 ? 48.068 110.741 -62.788 1.00 14.13 131 LEU D N 1
ATOM 6082 C CA . LEU D 1 131 ? 48.541 112.067 -63.069 1.00 15.09 131 LEU D CA 1
ATOM 6083 C C . LEU D 1 131 ? 49.280 112.677 -61.843 1.00 15.14 131 LEU D C 1
ATOM 6084 O O . LEU D 1 131 ? 50.288 113.413 -61.999 1.00 14.71 131 LEU D O 1
ATOM 6089 N N . ALA D 1 132 ? 48.747 112.411 -60.643 1.00 15.01 132 ALA D N 1
ATOM 6090 C CA . ALA D 1 132 ? 49.382 112.855 -59.388 1.00 15.97 132 ALA D CA 1
ATOM 6091 C C . ALA D 1 132 ? 50.839 112.303 -59.324 1.00 16.84 132 ALA D C 1
ATOM 6092 O O . ALA D 1 132 ? 51.783 113.042 -59.012 1.00 16.60 132 ALA D O 1
ATOM 6094 N N . LYS D 1 133 ? 51.007 111.024 -59.646 1.00 17.14 133 LYS D N 1
ATOM 6095 C CA . LYS D 1 133 ? 52.324 110.418 -59.677 1.00 19.79 133 LYS D CA 1
ATOM 6096 C C . LYS D 1 133 ? 53.218 111.086 -60.721 1.00 20.73 133 LYS D C 1
ATOM 6097 O O . LYS D 1 133 ? 54.334 111.449 -60.410 1.00 21.66 133 LYS D O 1
ATOM 6103 N N . GLU D 1 134 ? 52.715 111.302 -61.931 1.00 20.51 134 GLU D N 1
ATOM 6104 C CA . GLU D 1 134 ? 53.527 111.871 -63.006 1.00 20.68 134 GLU D CA 1
ATOM 6105 C C . GLU D 1 134 ? 53.892 113.314 -62.684 1.00 20.91 134 GLU D C 1
ATOM 6106 O O . GLU D 1 134 ? 54.950 113.780 -63.057 1.00 21.17 134 GLU D O 1
ATOM 6112 N N . ILE D 1 135 ? 53.021 114.007 -61.978 1.00 20.30 135 ILE D N 1
ATOM 6113 C CA . ILE D 1 135 ? 53.258 115.396 -61.636 1.00 21.42 135 ILE D CA 1
ATOM 6114 C C . ILE D 1 135 ? 54.194 115.593 -60.405 1.00 22.09 135 ILE D C 1
ATOM 6115 O O . ILE D 1 135 ? 54.633 116.678 -60.143 1.00 21.79 135 ILE D O 1
ATOM 6120 N N . GLY D 1 136 ? 54.586 114.505 -59.744 1.00 22.11 136 GLY D N 1
ATOM 6121 C CA . GLY D 1 136 ? 55.451 114.574 -58.562 1.00 22.21 136 GLY D CA 1
ATOM 6122 C C . GLY D 1 136 ? 54.726 114.911 -57.246 1.00 22.44 136 GLY D C 1
ATOM 6123 O O . GLY D 1 136 ? 55.367 115.335 -56.302 1.00 22.47 136 GLY D O 1
ATOM 6124 N N . LEU D 1 137 ? 53.403 114.725 -57.140 1.00 21.43 137 LEU D N 1
ATOM 6125 C CA . LEU D 1 137 ? 52.748 114.878 -55.805 1.00 21.03 137 LEU D CA 1
ATOM 6126 C C . LEU D 1 137 ? 53.130 113.770 -54.777 1.00 20.53 137 LEU D C 1
ATOM 6127 O O . LEU D 1 137 ? 53.692 112.728 -55.150 1.00 20.32 137 LEU D O 1
ATOM 6132 N N . ASN D 1 138 ? 52.798 113.981 -53.500 1.00 19.11 138 ASN D N 1
ATOM 6133 C CA . ASN D 1 138 ? 52.723 112.868 -52.557 1.00 19.23 138 ASN D CA 1
ATOM 6134 C C . ASN D 1 138 ? 51.363 112.195 -52.831 1.00 19.73 138 ASN D C 1
ATOM 6135 O O . ASN D 1 138 ? 50.290 112.805 -52.609 1.00 18.71 138 ASN D O 1
ATOM 6140 N N . VAL D 1 139 ? 51.389 111.002 -53.421 1.00 20.51 139 VAL D N 1
ATOM 6141 C CA . VAL D 1 139 ? 50.149 110.408 -53.949 1.00 21.33 139 VAL D CA 1
ATOM 6142 C C . VAL D 1 139 ? 49.142 110.043 -52.862 1.00 23.17 139 VAL D C 1
ATOM 6143 O O . VAL D 1 139 ? 47.932 110.295 -53.020 1.00 23.52 139 VAL D O 1
ATOM 6147 N N . GLN D 1 140 ? 49.654 109.463 -51.773 1.00 23.26 140 GLN D N 1
ATOM 6148 C CA . GLN D 1 140 ? 48.898 109.189 -50.560 1.00 24.10 140 GLN D CA 1
ATOM 6149 C C . GLN D 1 140 ? 48.171 110.428 -49.981 1.00 22.76 140 GLN D C 1
ATOM 6150 O O . GLN D 1 140 ? 46.990 110.371 -49.663 1.00 21.96 140 GLN D O 1
ATOM 6156 N N . GLN D 1 141 ? 48.904 111.506 -49.759 1.00 21.75 141 GLN D N 1
ATOM 6157 C CA . GLN D 1 141 ? 48.318 112.686 -49.249 1.00 21.51 141 GLN D CA 1
ATOM 6158 C C . GLN D 1 141 ? 47.258 113.234 -50.241 1.00 22.72 141 GLN D C 1
ATOM 6159 O O . GLN D 1 141 ? 46.165 113.599 -49.826 1.00 21.80 141 GLN D O 1
ATOM 6165 N N . PHE D 1 142 ? 47.578 113.274 -51.534 1.00 22.23 142 PHE D N 1
ATOM 6166 C CA . PHE D 1 142 ? 46.627 113.724 -52.534 1.00 23.97 142 PHE D CA 1
ATOM 6167 C C . PHE D 1 142 ? 45.357 112.896 -52.412 1.00 26.10 142 PHE D C 1
ATOM 6168 O O . PHE D 1 142 ? 44.257 113.446 -52.382 1.00 26.64 142 PHE D O 1
ATOM 6176 N N . LYS D 1 143 ? 45.506 111.574 -52.352 1.00 26.90 143 LYS D N 1
ATOM 6177 C CA . LYS D 1 143 ? 44.352 110.676 -52.323 1.00 29.15 143 LYS D CA 1
ATOM 6178 C C . LYS D 1 143 ? 43.477 110.951 -51.050 1.00 29.16 143 LYS D C 1
ATOM 6179 O O . LYS D 1 143 ? 42.248 111.030 -51.140 1.00 29.94 143 LYS D O 1
ATOM 6185 N N . ASN D 1 144 ? 44.130 111.125 -49.903 1.00 28.49 144 ASN D N 1
ATOM 6186 C CA . ASN D 1 144 ? 43.483 111.478 -48.645 1.00 28.41 144 ASN D CA 1
ATOM 6187 C C . ASN D 1 144 ? 42.761 112.833 -48.687 1.00 28.48 144 ASN D C 1
ATOM 6188 O O . ASN D 1 144 ? 41.684 112.960 -48.126 1.00 28.59 144 ASN D O 1
ATOM 6193 N N . ASP D 1 145 ? 43.386 113.833 -49.306 1.00 27.62 145 ASP D N 1
ATOM 6194 C CA . ASP D 1 145 ? 42.812 115.154 -49.475 1.00 27.51 145 ASP D CA 1
ATOM 6195 C C . ASP D 1 145 ? 41.526 115.066 -50.287 1.00 27.61 145 ASP D C 1
ATOM 6196 O O . ASP D 1 145 ? 40.471 115.488 -49.797 1.00 28.26 145 ASP D O 1
ATOM 6201 N N . MET D 1 146 ? 41.604 114.484 -51.479 1.00 26.53 146 MET D N 1
ATOM 6202 C CA . MET D 1 146 ? 40.460 114.365 -52.376 1.00 27.43 146 MET D CA 1
ATOM 6203 C C . MET D 1 146 ? 39.267 113.721 -51.675 1.00 29.02 146 MET D C 1
ATOM 6204 O O . MET D 1 146 ? 38.120 114.066 -51.949 1.00 29.70 146 MET D O 1
ATOM 6209 N N . ASP D 1 147 ? 39.531 112.798 -50.765 1.00 29.69 147 ASP D N 1
ATOM 6210 C CA . ASP D 1 147 ? 38.463 112.129 -50.060 1.00 30.53 147 ASP D CA 1
ATOM 6211 C C . ASP D 1 147 ? 38.069 112.817 -48.720 1.00 28.27 147 ASP D C 1
ATOM 6212 O O . ASP D 1 147 ? 37.223 112.316 -47.970 1.00 28.91 147 ASP D O 1
ATOM 6217 N N . GLY D 1 148 ? 38.714 113.940 -48.403 1.00 26.52 148 GLY D N 1
ATOM 6218 C CA . GLY D 1 148 ? 38.555 114.557 -47.097 1.00 22.38 148 GLY D CA 1
ATOM 6219 C C . GLY D 1 148 ? 37.399 115.554 -47.041 1.00 21.83 148 GLY D C 1
ATOM 6220 O 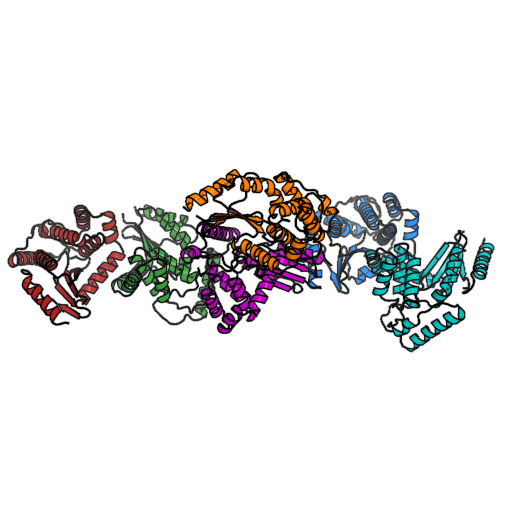O . GLY D 1 148 ? 36.888 116.083 -48.057 1.00 20.20 148 GLY D O 1
ATOM 6221 N N . THR D 1 149 ? 36.994 115.843 -45.827 1.00 20.00 149 THR D N 1
ATOM 6222 C CA . THR D 1 149 ? 35.943 116.773 -45.574 1.00 18.83 149 THR D CA 1
ATOM 6223 C C . THR D 1 149 ? 36.289 118.235 -45.840 1.00 18.80 149 THR D C 1
ATOM 6224 O O . THR D 1 149 ? 35.444 118.971 -46.359 1.00 20.63 149 THR D O 1
ATOM 6228 N N . LEU D 1 150 ? 37.485 118.689 -45.457 1.00 17.06 150 LEU D N 1
ATOM 6229 C CA . LEU D 1 150 ? 37.943 120.035 -45.795 1.00 16.34 150 LEU D CA 1
ATOM 6230 C C . LEU D 1 150 ? 37.869 120.313 -47.318 1.00 16.21 150 LEU D C 1
ATOM 6231 O O . LEU D 1 150 ? 37.443 121.440 -47.791 1.00 15.92 150 LEU D O 1
ATOM 6236 N N . LEU D 1 151 ? 38.321 119.322 -48.115 1.00 15.40 151 LEU D N 1
ATOM 6237 C CA . LEU D 1 151 ? 38.338 119.567 -49.551 1.00 14.57 151 LEU D CA 1
ATOM 6238 C C . LEU D 1 151 ? 36.911 119.747 -50.069 1.00 13.51 151 LEU D C 1
ATOM 6239 O O . LEU D 1 151 ? 36.686 120.639 -50.848 1.00 12.79 151 LEU D O 1
ATOM 6244 N N . GLU D 1 152 ? 35.960 118.942 -49.584 1.00 14.61 152 GLU D N 1
ATOM 6245 C CA . GLU D 1 152 ? 34.566 119.049 -50.010 1.00 16.22 152 GLU D CA 1
ATOM 6246 C C . GLU D 1 152 ? 34.023 120.463 -49.696 1.00 15.62 152 GLU D C 1
ATOM 6247 O O . GLU D 1 152 ? 33.442 121.120 -50.549 1.00 17.08 152 GLU D O 1
ATOM 6253 N N . GLY D 1 153 ? 34.265 120.954 -48.502 1.00 14.73 153 GLY D N 1
ATOM 6254 C CA . GLY D 1 153 ? 33.921 122.358 -48.139 1.00 13.01 153 GLY D CA 1
ATOM 6255 C C . GLY D 1 153 ? 34.626 123.404 -49.017 1.00 12.99 153 GLY D C 1
ATOM 6256 O O . GLY D 1 153 ? 34.007 124.395 -49.437 1.00 11.56 153 GLY D O 1
ATOM 6257 N N . VAL D 1 154 ? 35.905 123.199 -49.336 1.00 12.92 154 VAL D N 1
ATOM 6258 C CA . VAL D 1 154 ? 36.615 124.173 -50.230 1.00 12.88 154 VAL D CA 1
ATOM 6259 C C . VAL D 1 154 ? 36.007 124.155 -51.650 1.00 13.40 154 VAL D C 1
ATOM 6260 O O . VAL D 1 154 ? 35.815 125.180 -52.278 1.00 13.26 154 VAL D O 1
ATOM 6264 N N . PHE D 1 155 ? 35.680 122.971 -52.114 1.00 14.80 155 PHE D N 1
ATOM 6265 C CA . PHE D 1 155 ? 35.100 122.784 -53.457 1.00 15.52 155 PHE D CA 1
ATOM 6266 C C . PHE D 1 155 ? 33.658 123.376 -53.504 1.00 14.63 155 PHE D C 1
ATOM 6267 O O . PHE D 1 155 ? 33.353 124.149 -54.417 1.00 14.73 155 PHE D O 1
ATOM 6275 N N . GLN D 1 156 ? 32.836 123.073 -52.482 1.00 16.04 156 GLN D N 1
ATOM 6276 C CA . GLN D 1 156 ? 31.484 123.602 -52.349 1.00 16.11 156 GLN D CA 1
ATOM 6277 C C . GLN D 1 156 ? 31.481 125.115 -52.330 1.00 15.59 156 GLN D C 1
ATOM 6278 O O . GLN D 1 156 ? 30.609 125.715 -52.947 1.00 15.36 156 GLN D O 1
ATOM 6284 N N . ASP D 1 157 ? 32.467 125.729 -51.657 1.00 15.28 157 ASP D N 1
ATOM 6285 C CA . ASP D 1 157 ? 32.644 127.221 -51.652 1.00 13.85 157 ASP D CA 1
ATOM 6286 C C . ASP D 1 157 ? 33.050 127.780 -53.061 1.00 13.46 157 ASP D C 1
ATOM 6287 O O . ASP D 1 157 ? 32.636 128.878 -53.473 1.00 13.23 157 ASP D O 1
ATOM 6292 N N . GLN D 1 158 ? 33.866 127.032 -53.782 1.00 12.41 158 GLN D N 1
ATOM 6293 C CA . GLN D 1 158 ? 34.212 127.374 -55.178 1.00 12.77 158 GLN D CA 1
ATOM 6294 C C . GLN D 1 158 ? 32.944 127.441 -56.046 1.00 12.21 158 GLN D C 1
ATOM 6295 O O . GLN D 1 158 ? 32.773 128.399 -56.780 1.00 10.96 158 GLN D O 1
ATOM 6301 N N . LEU D 1 159 ? 32.062 126.425 -55.933 1.00 11.91 159 LEU D N 1
ATOM 6302 C CA . LEU D 1 159 ? 30.851 126.403 -56.716 1.00 14.41 159 LEU D CA 1
ATOM 6303 C C . LEU D 1 159 ? 29.933 127.590 -56.340 1.00 13.64 159 LEU D C 1
ATOM 6304 O O . LEU D 1 159 ? 29.421 128.203 -57.248 1.00 14.81 159 LEU D O 1
ATOM 6309 N N . SER D 1 160 ? 29.738 127.926 -55.057 1.00 13.94 160 SER D N 1
ATOM 6310 C CA . SER D 1 160 ? 28.927 129.115 -54.672 1.00 14.50 160 SER D CA 1
ATOM 6311 C C . SER D 1 160 ? 29.624 130.373 -55.127 1.00 13.77 160 SER D C 1
ATOM 6312 O O . SER D 1 160 ? 28.993 131.314 -55.489 1.00 13.79 160 SER D O 1
ATOM 6315 N N . LEU D 1 161 ? 30.956 130.404 -55.074 1.00 13.30 161 LEU D N 1
ATOM 6316 C CA . LEU D 1 161 ? 31.640 131.645 -55.453 1.00 13.07 161 LEU D CA 1
ATOM 6317 C C . LEU D 1 161 ? 31.397 131.909 -56.963 1.00 12.72 161 LEU D C 1
ATOM 6318 O O . LEU D 1 161 ? 31.046 133.036 -57.362 1.00 12.95 161 LEU D O 1
ATOM 6323 N N . ALA D 1 162 ? 31.545 130.874 -57.795 1.00 11.13 162 ALA D N 1
ATOM 6324 C CA . ALA D 1 162 ? 31.290 131.012 -59.238 1.00 11.93 162 ALA D CA 1
ATOM 6325 C C . ALA D 1 162 ? 29.869 131.558 -59.492 1.00 14.56 162 ALA D C 1
ATOM 6326 O O . ALA D 1 162 ? 29.698 132.493 -60.250 1.00 16.16 162 ALA D O 1
ATOM 6328 N N . LYS D 1 163 ? 28.864 131.041 -58.784 1.00 15.26 163 LYS D N 1
ATOM 6329 C CA . LYS D 1 163 ? 27.525 131.570 -58.845 1.00 16.72 163 LYS D CA 1
ATOM 6330 C C . LYS D 1 163 ? 27.387 132.986 -58.353 1.00 16.61 163 LYS D C 1
ATOM 6331 O O . LYS D 1 163 ? 26.742 133.754 -59.016 1.00 16.60 163 LYS D O 1
ATOM 6337 N N . SER D 1 164 ? 27.953 133.314 -57.190 1.00 16.60 164 SER D N 1
ATOM 6338 C CA . SER D 1 164 ? 28.005 134.686 -56.696 1.00 18.19 164 SER D CA 1
ATOM 6339 C C . SER D 1 164 ? 28.537 135.648 -57.674 1.00 16.87 164 SER D C 1
ATOM 6340 O O . SER D 1 164 ? 28.150 136.807 -57.659 1.00 17.35 164 SER D O 1
ATOM 6343 N N . LEU D 1 165 ? 29.446 135.191 -58.518 1.00 15.85 165 LEU D N 1
ATOM 6344 C CA . LEU D 1 165 ? 30.106 136.108 -59.453 1.00 15.19 165 LEU D CA 1
ATOM 6345 C C . LEU D 1 165 ? 29.280 136.238 -60.670 1.00 14.60 165 LEU D C 1
ATOM 6346 O O . LEU D 1 165 ? 29.720 136.851 -61.591 1.00 15.85 165 LEU D O 1
ATOM 6351 N N . GLY D 1 166 ? 28.085 135.646 -60.722 1.00 15.40 166 GLY D N 1
ATOM 6352 C CA . GLY D 1 166 ? 27.197 135.834 -61.867 1.00 14.46 166 GLY D CA 1
ATOM 6353 C C . GLY D 1 166 ? 27.532 134.909 -63.041 1.00 17.06 166 GLY D C 1
ATOM 6354 O O . GLY D 1 166 ? 27.077 135.126 -64.177 1.00 16.13 166 GLY D O 1
ATOM 6355 N N . VAL D 1 167 ? 28.346 133.880 -62.810 1.00 16.30 167 VAL D N 1
ATOM 6356 C CA . VAL D 1 167 ? 28.841 133.109 -63.936 1.00 17.13 167 VAL D CA 1
ATOM 6357 C C . VAL D 1 167 ? 28.032 131.833 -64.109 1.00 17.88 167 VAL D C 1
ATOM 6358 O O . VAL D 1 167 ? 27.825 131.097 -63.155 1.00 16.96 167 VAL D O 1
ATOM 6362 N N . ASN D 1 168 ? 27.587 131.568 -65.321 1.00 18.14 168 ASN D N 1
ATOM 6363 C CA . ASN D 1 168 ? 26.795 130.379 -65.618 1.00 19.01 168 ASN D CA 1
ATOM 6364 C C . ASN D 1 168 ? 27.394 129.596 -66.801 1.00 20.04 168 ASN D C 1
ATOM 6365 O O . ASN D 1 168 ? 26.782 128.639 -67.247 1.00 21.33 168 ASN D O 1
ATOM 6370 N N . SER D 1 169 ? 28.554 130.016 -67.331 1.00 18.77 169 SER D N 1
ATOM 6371 C CA . SER D 1 169 ? 29.232 129.283 -68.407 1.00 18.86 169 SER D CA 1
ATOM 6372 C C . SER D 1 169 ? 30.719 129.542 -68.352 1.00 17.81 169 SER D C 1
ATOM 6373 O O . SER D 1 169 ? 31.138 130.522 -67.748 1.00 17.09 169 SER D O 1
ATOM 6376 N N . TYR D 1 170 ? 31.502 128.653 -68.979 1.00 17.01 170 TYR D N 1
ATOM 6377 C CA . TYR D 1 170 ? 32.948 128.602 -68.866 1.00 16.07 170 TYR D CA 1
ATOM 6378 C C . TYR D 1 170 ? 33.561 128.631 -70.273 1.00 16.47 170 TYR D C 1
ATOM 6379 O O . TYR D 1 170 ? 33.024 128.050 -71.163 1.00 16.17 170 TYR D O 1
ATOM 6388 N N . PRO D 1 171 ? 34.691 129.314 -70.472 1.00 16.38 171 PRO D N 1
ATOM 6389 C CA . PRO D 1 171 ? 35.431 130.126 -69.494 1.00 15.41 171 PRO D CA 1
ATOM 6390 C C . PRO D 1 171 ? 34.676 131.449 -69.267 1.00 14.36 171 PRO D C 1
ATOM 6391 O O . PRO D 1 171 ? 34.043 131.944 -70.179 1.00 12.34 171 PRO D O 1
ATOM 6395 N N . SER D 1 172 ? 34.776 132.026 -68.070 1.00 14.09 172 SER D N 1
ATOM 6396 C CA . SER D 1 172 ? 34.379 133.430 -67.891 1.00 12.62 172 SER D CA 1
ATOM 6397 C C . SER D 1 172 ? 35.427 134.153 -67.079 1.00 12.97 172 SER D C 1
ATOM 6398 O O . SER D 1 172 ? 36.139 133.502 -66.284 1.00 12.36 172 SER D O 1
ATOM 6401 N N . LEU D 1 173 ? 35.430 135.491 -67.200 1.00 11.39 173 LEU D N 1
ATOM 6402 C CA . LEU D 1 173 ? 36.247 136.363 -66.403 1.00 11.35 173 LEU D CA 1
ATOM 6403 C C . LEU D 1 173 ? 35.404 137.429 -65.677 1.00 11.51 173 LEU D C 1
ATOM 6404 O O . LEU D 1 173 ? 34.522 138.092 -66.297 1.00 10.14 173 LEU D O 1
ATOM 6409 N N . VAL D 1 174 ? 35.735 137.647 -64.395 1.00 11.82 174 VAL D N 1
ATOM 6410 C CA . VAL D 1 174 ? 35.107 138.681 -63.600 1.00 11.20 174 VAL D CA 1
ATOM 6411 C C . VAL D 1 174 ? 36.206 139.485 -62.922 1.00 11.73 174 VAL D C 1
ATOM 6412 O O . VAL D 1 174 ? 37.107 138.913 -62.298 1.00 9.97 174 VAL D O 1
ATOM 6416 N N . LEU D 1 175 ? 36.128 140.805 -63.070 1.00 10.24 175 LEU D N 1
ATOM 6417 C CA . LEU D 1 175 ? 37.117 141.685 -62.505 1.00 12.49 175 LEU D CA 1
ATOM 6418 C C . LEU D 1 175 ? 36.543 142.321 -61.253 1.00 12.35 175 LEU D C 1
ATOM 6419 O O . LEU D 1 175 ? 35.549 143.023 -61.297 1.00 13.49 175 LEU D O 1
ATOM 6424 N N . GLN D 1 176 ? 37.165 142.067 -60.124 1.00 13.49 176 GLN D N 1
ATOM 6425 C CA . GLN D 1 176 ? 36.759 142.733 -58.898 1.00 14.59 176 GLN D CA 1
ATOM 6426 C C . GLN D 1 176 ? 37.636 143.950 -58.643 1.00 14.94 176 GLN D C 1
ATOM 6427 O O . GLN D 1 176 ? 38.862 143.827 -58.676 1.00 14.16 176 GLN D O 1
ATOM 6433 N N . ILE D 1 177 ? 36.993 145.113 -58.406 1.00 16.24 177 ILE D N 1
ATOM 6434 C CA . ILE D 1 177 ? 37.658 146.314 -57.919 1.00 17.94 177 ILE D CA 1
ATOM 6435 C C . ILE D 1 177 ? 37.003 146.703 -56.568 1.00 19.59 177 ILE D C 1
ATOM 6436 O O . ILE D 1 177 ? 35.834 147.113 -56.505 1.00 20.77 177 ILE D O 1
ATOM 6441 N N . ASN D 1 178 ? 37.742 146.518 -55.479 1.00 21.90 178 ASN D N 1
ATOM 6442 C CA . ASN D 1 178 ? 37.166 146.633 -54.123 1.00 24.73 178 ASN D CA 1
ATOM 6443 C C . ASN D 1 178 ? 35.810 145.914 -54.013 1.00 25.46 178 ASN D C 1
ATOM 6444 O O . ASN D 1 178 ? 35.767 144.691 -54.065 1.00 26.66 178 ASN D O 1
ATOM 6449 N N . ASP D 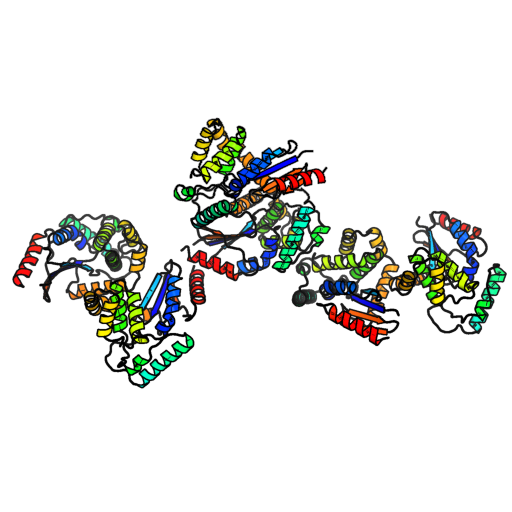1 179 ? 34.710 146.650 -53.944 1.00 26.70 179 ASP D N 1
ATOM 6450 C CA . ASP D 1 179 ? 33.403 146.010 -53.757 1.00 28.38 179 ASP D CA 1
ATOM 6451 C C . ASP D 1 179 ? 32.576 145.864 -55.019 1.00 26.48 179 ASP D C 1
ATOM 6452 O O . ASP D 1 179 ? 31.453 145.403 -54.945 1.00 26.45 179 ASP D O 1
ATOM 6457 N N . ALA D 1 180 ? 33.093 146.294 -56.164 1.00 24.89 180 ALA D N 1
ATOM 6458 C CA . ALA D 1 180 ? 32.308 146.162 -57.382 1.00 22.53 180 ALA D CA 1
ATOM 6459 C C . ALA D 1 180 ? 32.890 145.031 -58.252 1.00 20.86 180 ALA D C 1
ATOM 6460 O O . ALA D 1 180 ? 34.088 144.775 -58.187 1.00 18.28 180 ALA D O 1
ATOM 6462 N N . TYR D 1 181 ? 32.032 144.355 -59.032 1.00 19.17 181 TYR D N 1
ATOM 6463 C CA . TYR D 1 181 ? 32.453 143.286 -59.936 1.00 18.28 181 TYR D CA 1
ATOM 6464 C C . TYR D 1 181 ? 31.998 143.589 -61.326 1.00 16.98 181 TYR D C 1
ATOM 6465 O O . TYR D 1 181 ? 30.932 144.125 -61.517 1.00 15.00 181 TYR D O 1
ATOM 6474 N N . PHE D 1 182 ? 32.826 143.253 -62.303 1.00 16.46 182 PHE D N 1
ATOM 6475 C CA . PHE D 1 182 ? 32.546 143.575 -63.697 1.00 16.69 182 PHE D CA 1
ATOM 6476 C C . PHE D 1 182 ? 32.917 142.379 -64.532 1.00 17.36 182 PHE D C 1
ATOM 6477 O O . PHE D 1 182 ? 34.068 141.987 -64.536 1.00 16.22 182 PHE D O 1
ATOM 6485 N N . PRO D 1 183 ? 31.934 141.782 -65.208 1.00 18.49 183 PRO D N 1
ATOM 6486 C CA . PRO D 1 183 ? 32.154 140.797 -66.274 1.00 18.45 183 PRO D CA 1
ATOM 6487 C C . PRO D 1 183 ? 33.168 141.350 -67.266 1.00 17.81 183 PRO D C 1
ATOM 6488 O O . PRO D 1 183 ? 33.117 142.523 -67.591 1.00 16.29 183 PRO D O 1
ATOM 6492 N N . ILE D 1 184 ? 34.111 140.518 -67.687 1.00 16.11 184 ILE D N 1
ATOM 6493 C CA . ILE D 1 184 ? 35.016 140.872 -68.741 1.00 17.10 184 ILE D CA 1
ATOM 6494 C C . ILE D 1 184 ? 34.845 139.842 -69.869 1.00 17.85 184 ILE D C 1
ATOM 6495 O O . ILE D 1 184 ? 35.046 138.609 -69.654 1.00 18.26 184 ILE D O 1
ATOM 6500 N N . GLU D 1 185 ? 34.524 140.324 -71.061 1.00 17.00 185 GLU D N 1
ATOM 6501 C CA . GLU D 1 185 ? 34.390 139.451 -72.246 1.00 17.98 185 GLU D CA 1
ATOM 6502 C C . GLU D 1 185 ? 35.652 138.583 -72.524 1.00 17.16 185 GLU D C 1
ATOM 6503 O O . GLU D 1 185 ? 36.775 139.085 -72.522 1.00 16.79 185 GLU D O 1
ATOM 6509 N N . VAL D 1 186 ? 35.470 137.305 -72.843 1.00 15.88 186 VAL D N 1
ATOM 6510 C CA . VAL D 1 186 ? 36.601 136.513 -73.241 1.00 16.65 186 VAL D CA 1
ATOM 6511 C C . VAL D 1 186 ? 36.942 136.765 -74.719 1.00 17.85 186 VAL D C 1
ATOM 6512 O O . VAL D 1 186 ? 36.044 136.816 -75.547 1.00 17.99 186 VAL D O 1
ATOM 6516 N N . ASP D 1 187 ? 38.233 136.924 -75.060 1.00 18.03 187 ASP D N 1
ATOM 6517 C CA . ASP D 1 187 ? 38.659 136.886 -76.496 1.00 18.14 187 ASP D CA 1
ATOM 6518 C C . ASP D 1 187 ? 39.541 135.667 -76.644 1.00 17.28 187 ASP D C 1
ATOM 6519 O O . ASP D 1 187 ? 40.610 135.623 -76.051 1.00 17.17 187 ASP D O 1
ATOM 6524 N N . TYR D 1 188 ? 39.094 134.664 -77.384 1.00 18.09 188 TYR D N 1
ATOM 6525 C CA . TYR D 1 188 ? 39.808 133.386 -77.364 1.00 19.75 188 TYR D CA 1
ATOM 6526 C C . TYR D 1 188 ? 41.185 133.420 -77.998 1.00 20.33 188 TYR D C 1
ATOM 6527 O O . TYR D 1 188 ? 42.046 132.592 -77.644 1.00 21.06 188 TYR D O 1
ATOM 6536 N N . LEU D 1 189 ? 41.389 134.362 -78.912 1.00 20.99 189 LEU D N 1
ATOM 6537 C CA . LEU D 1 189 ? 42.596 134.417 -79.741 1.00 22.89 189 LEU D CA 1
ATOM 6538 C C . LEU D 1 189 ? 43.604 135.485 -79.390 1.00 22.68 189 LEU D C 1
ATOM 6539 O O . LEU D 1 189 ? 44.759 135.356 -79.770 1.00 22.23 189 LEU D O 1
ATOM 6544 N N . SER D 1 190 ? 43.195 136.511 -78.643 1.00 22.25 190 SER D N 1
ATOM 6545 C CA . SER D 1 190 ? 44.125 137.600 -78.349 1.00 22.17 190 SER D CA 1
ATOM 6546 C C . SER D 1 190 ? 43.950 138.179 -76.967 1.00 21.48 190 SER D C 1
ATOM 6547 O O . SER D 1 190 ? 42.836 138.296 -76.491 1.00 20.13 190 SER D O 1
ATOM 6550 N N . THR D 1 191 ? 45.053 138.559 -76.332 1.00 21.41 191 THR D N 1
ATOM 6551 C CA . THR D 1 191 ? 44.943 139.180 -75.037 1.00 21.38 191 THR D CA 1
ATOM 6552 C C . THR D 1 191 ? 44.665 140.664 -75.114 1.00 21.55 191 THR D C 1
ATOM 6553 O O . THR D 1 191 ? 44.117 141.190 -74.169 1.00 21.33 191 THR D O 1
ATOM 6557 N N . GLU D 1 192 ? 45.048 141.348 -76.210 1.00 22.30 192 GLU D N 1
ATOM 6558 C CA . GLU D 1 192 ? 45.019 142.816 -76.251 1.00 22.46 192 GLU D CA 1
ATOM 6559 C C . GLU D 1 192 ? 43.672 143.430 -75.912 1.00 21.10 192 GLU D C 1
ATOM 6560 O O . GLU D 1 192 ? 43.636 144.285 -75.024 1.00 21.65 192 GLU D O 1
ATOM 6566 N N . PRO D 1 193 ? 42.561 143.009 -76.587 1.00 20.66 193 PRO D N 1
ATOM 6567 C CA . PRO D 1 193 ? 41.260 143.631 -76.189 1.00 19.80 193 PRO D CA 1
ATOM 6568 C C . PRO D 1 193 ? 40.870 143.415 -74.699 1.00 18.17 193 PRO D C 1
ATOM 6569 O O . PRO D 1 193 ? 40.229 144.299 -74.052 1.00 16.34 193 PRO D O 1
ATOM 6573 N N . THR D 1 194 ? 41.284 142.274 -74.149 1.00 15.88 194 THR D N 1
ATOM 6574 C CA . THR D 1 194 ? 40.926 141.932 -72.787 1.00 13.15 194 THR D CA 1
ATOM 6575 C C . THR D 1 194 ? 41.666 142.810 -71.834 1.00 14.28 194 THR D C 1
ATOM 6576 O O . THR D 1 194 ? 41.075 143.364 -70.902 1.00 14.35 194 THR D O 1
ATOM 6580 N N . LEU D 1 195 ? 42.956 142.960 -72.070 1.00 15.04 195 LEU D N 1
ATOM 6581 C CA . LEU D 1 195 ? 43.725 143.879 -71.289 1.00 16.47 195 LEU D CA 1
ATOM 6582 C C . LEU D 1 195 ? 43.183 145.305 -71.409 1.00 16.86 195 LEU D C 1
ATOM 6583 O O . LEU D 1 195 ? 43.184 146.049 -70.408 1.00 15.95 195 LEU D O 1
ATOM 6588 N N . LYS D 1 196 ? 42.761 145.697 -72.618 1.00 17.21 196 LYS D N 1
ATOM 6589 C CA . LYS D 1 196 ? 42.160 147.027 -72.818 1.00 17.98 196 LYS D CA 1
ATOM 6590 C C . LYS D 1 196 ? 40.893 147.196 -71.936 1.00 16.72 196 LYS D C 1
ATOM 6591 O O . LYS D 1 196 ? 40.702 148.217 -71.254 1.00 15.42 196 LYS D O 1
ATOM 6597 N N . LEU D 1 197 ? 40.043 146.178 -71.909 1.00 16.54 197 LEU D N 1
ATOM 6598 C CA . LEU D 1 197 ? 38.827 146.259 -71.096 1.00 16.21 197 LEU D CA 1
ATOM 6599 C C . LEU D 1 197 ? 39.186 146.419 -69.622 1.00 15.69 197 LEU D C 1
ATOM 6600 O O . LEU D 1 197 ? 38.656 147.286 -68.917 1.00 16.03 197 LEU D O 1
ATOM 6605 N N . ILE D 1 198 ? 40.152 145.637 -69.172 1.00 15.25 198 ILE D N 1
ATOM 6606 C CA . ILE D 1 198 ? 40.531 145.639 -67.766 1.00 14.05 198 ILE D CA 1
ATOM 6607 C C . ILE D 1 198 ? 41.115 146.996 -67.353 1.00 13.71 198 ILE D C 1
ATOM 6608 O O . ILE D 1 198 ? 40.666 147.592 -66.376 1.00 12.42 198 ILE D O 1
ATOM 6613 N N . ARG D 1 199 ? 42.096 147.488 -68.115 1.00 14.17 199 ARG D N 1
ATOM 6614 C CA . ARG D 1 199 ? 42.614 148.864 -67.904 1.00 14.97 199 ARG D CA 1
ATOM 6615 C C . ARG D 1 199 ? 41.519 149.936 -67.910 1.00 14.94 199 ARG D C 1
ATOM 6616 O O . ARG D 1 199 ? 41.485 150.819 -67.024 1.00 13.19 199 ARG D O 1
ATOM 6624 N N . GLU D 1 200 ? 40.624 149.893 -68.889 1.00 14.98 200 GLU D N 1
ATOM 6625 C CA . GLU D 1 200 ? 39.584 150.952 -68.873 1.00 17.77 200 GLU D CA 1
ATOM 6626 C C . GLU D 1 200 ? 38.719 150.853 -67.631 1.00 16.90 200 GLU D C 1
ATOM 6627 O O . GLU D 1 200 ? 38.394 151.890 -67.038 1.00 17.02 200 GLU D O 1
ATOM 6633 N N . ARG D 1 201 ? 38.380 149.622 -67.220 1.00 15.97 201 ARG D N 1
ATOM 6634 C CA . ARG D 1 201 ? 37.532 149.452 -66.081 1.00 15.67 201 ARG D CA 1
ATOM 6635 C C . ARG D 1 201 ? 38.207 150.025 -64.858 1.00 14.59 201 ARG D C 1
ATOM 6636 O O . ARG D 1 201 ? 37.550 150.667 -64.038 1.00 13.18 201 ARG D O 1
ATOM 6644 N N . ILE D 1 202 ? 39.513 149.768 -64.716 1.00 13.90 202 ILE D N 1
ATOM 6645 C CA . ILE D 1 202 ? 40.258 150.240 -63.545 1.00 13.38 202 ILE D CA 1
ATOM 6646 C C . ILE D 1 202 ? 40.245 151.755 -63.456 1.00 13.80 202 ILE D C 1
ATOM 6647 O O . ILE D 1 202 ? 39.847 152.323 -62.440 1.00 11.45 202 ILE D O 1
ATOM 6652 N N . ILE D 1 203 ? 40.628 152.409 -64.558 1.00 16.06 203 ILE D N 1
ATOM 6653 C CA . ILE D 1 203 ? 40.675 153.872 -64.651 1.00 17.60 203 ILE D CA 1
ATOM 6654 C C . ILE D 1 203 ? 39.305 154.518 -64.391 1.00 20.03 203 ILE D C 1
ATOM 6655 O O . ILE D 1 203 ? 39.238 155.504 -63.668 1.00 20.39 203 ILE D O 1
ATOM 6660 N N . GLU D 1 204 ? 38.231 153.965 -64.954 1.00 22.30 204 GLU D N 1
ATOM 6661 C CA . GLU D 1 204 ? 36.879 154.448 -64.674 1.00 26.27 204 GLU D CA 1
ATOM 6662 C C . GLU D 1 204 ? 36.456 154.386 -63.214 1.00 26.95 204 GLU D C 1
ATOM 6663 O O . GLU D 1 204 ? 35.601 155.125 -62.836 1.00 26.34 204 GLU D O 1
ATOM 6669 N N . ASN D 1 205 ? 37.019 153.487 -62.414 1.00 28.25 205 ASN D N 1
ATOM 6670 C CA . ASN D 1 205 ? 36.569 153.311 -61.046 1.00 30.12 205 ASN D CA 1
ATOM 6671 C C . ASN D 1 205 ? 37.547 153.753 -60.011 1.00 31.18 205 ASN D C 1
ATOM 6672 O O . ASN D 1 205 ? 37.980 152.923 -59.178 1.00 32.66 205 ASN D O 1
ATOM 6677 N N . MET D 1 206 ? 37.932 155.016 -60.038 1.00 31.84 206 MET D N 1
ATOM 6678 C CA . MET D 1 206 ? 38.865 155.509 -59.029 1.00 32.26 206 MET D CA 1
ATOM 6679 C C . MET D 1 206 ? 38.677 156.996 -58.778 1.00 33.06 206 MET D C 1
ATOM 6680 O O . MET D 1 206 ? 37.686 157.583 -59.198 1.00 33.85 206 MET D O 1
ATOM 6685 N N . MET E 1 1 ? 38.276 130.343 30.053 1.00 29.43 1 MET E N 1
ATOM 6686 C CA . MET E 1 1 ? 39.380 129.701 29.279 1.00 30.48 1 MET E CA 1
ATOM 6687 C C . MET E 1 1 ? 39.449 130.155 27.786 1.00 29.32 1 MET E C 1
ATOM 6688 O O . MET E 1 1 ? 38.529 129.912 27.005 1.00 30.09 1 MET E O 1
ATOM 6693 N N . ASN E 1 2 ? 40.548 130.801 27.404 1.00 26.77 2 ASN E N 1
ATOM 6694 C CA . ASN E 1 2 ? 40.684 131.464 26.096 1.00 25.09 2 ASN E CA 1
ATOM 6695 C C . ASN E 1 2 ? 41.386 130.506 25.110 1.00 22.22 2 ASN E C 1
ATOM 6696 O O . ASN E 1 2 ? 42.596 130.224 25.267 1.00 22.34 2 ASN E O 1
ATOM 6701 N N . ILE E 1 3 ? 40.623 129.923 24.181 1.00 17.49 3 ILE E N 1
ATOM 6702 C CA . ILE E 1 3 ? 41.172 128.918 23.267 1.00 14.41 3 ILE E CA 1
ATOM 6703 C C . ILE E 1 3 ? 41.043 129.326 21.819 1.00 13.49 3 ILE E C 1
ATOM 6704 O O . ILE E 1 3 ? 39.983 129.702 21.360 1.00 10.81 3 ILE E O 1
ATOM 6709 N N . LYS E 1 4 ? 42.155 129.257 21.086 1.00 13.71 4 LYS E N 1
ATOM 6710 C CA . LYS E 1 4 ? 42.189 129.812 19.737 1.00 11.98 4 LYS E CA 1
ATOM 6711 C C . LYS E 1 4 ? 42.988 128.875 18.843 1.00 11.32 4 LYS E C 1
ATOM 6712 O O . LYS E 1 4 ? 44.109 128.450 19.223 1.00 11.03 4 LYS E O 1
ATOM 6718 N N . LEU E 1 5 ? 42.471 128.570 17.647 1.00 8.09 5 LEU E N 1
ATOM 6719 C CA . LEU E 1 5 ? 43.245 127.810 16.697 1.00 8.04 5 LEU E CA 1
ATOM 6720 C C . LEU E 1 5 ? 43.698 128.786 15.588 1.00 8.22 5 LEU E C 1
ATOM 6721 O O . LEU E 1 5 ? 42.864 129.353 14.899 1.00 8.63 5 LEU E O 1
ATOM 6726 N N . TYR E 1 6 ? 45.009 128.997 15.441 1.00 7.59 6 TYR E N 1
ATOM 6727 C CA . TYR E 1 6 ? 45.575 129.773 14.358 1.00 8.01 6 TYR E CA 1
ATOM 6728 C C . TYR E 1 6 ? 45.862 128.911 13.169 1.00 7.60 6 TYR E C 1
ATOM 6729 O O . TYR E 1 6 ? 46.557 127.886 13.308 1.00 8.05 6 TYR E O 1
ATOM 6738 N N . TYR E 1 7 ? 45.387 129.342 11.999 1.00 6.70 7 TYR E N 1
ATOM 6739 C CA . TYR E 1 7 ? 45.727 128.706 10.748 1.00 7.58 7 TYR E CA 1
ATOM 6740 C C . TYR E 1 7 ? 46.618 129.690 9.981 1.00 7.28 7 TYR E C 1
ATOM 6741 O O . TYR E 1 7 ? 46.166 130.793 9.556 1.00 6.73 7 TYR E O 1
ATOM 6750 N N . VAL E 1 8 ? 47.887 129.285 9.811 1.00 8.78 8 VAL E N 1
ATOM 6751 C CA . VAL E 1 8 ? 48.866 130.174 9.208 1.00 7.50 8 VAL E CA 1
ATOM 6752 C C . VAL E 1 8 ? 49.038 129.761 7.786 1.00 8.39 8 VAL E C 1
ATOM 6753 O O . VAL E 1 8 ? 49.389 128.599 7.502 1.00 6.70 8 VAL E O 1
ATOM 6757 N N . HIS E 1 9 ? 48.813 130.700 6.866 1.00 6.99 9 HIS E N 1
ATOM 6758 C CA . HIS E 1 9 ? 48.752 130.277 5.431 1.00 6.36 9 HIS E CA 1
ATOM 6759 C C . HIS E 1 9 ? 49.284 131.373 4.552 1.00 7.42 9 HIS E C 1
ATOM 6760 O O . HIS E 1 9 ? 49.661 132.465 5.048 1.00 7.47 9 HIS E O 1
ATOM 6767 N N . ASP E 1 10 ? 49.348 131.106 3.249 1.00 8.73 10 ASP E N 1
ATOM 6768 C CA . ASP E 1 10 ? 49.623 132.201 2.280 1.00 9.75 10 ASP E CA 1
ATOM 6769 C C . ASP E 1 10 ? 48.720 131.905 1.076 1.00 10.28 10 ASP E C 1
ATOM 6770 O O . ASP E 1 10 ? 48.586 130.723 0.701 1.00 10.35 10 ASP E O 1
ATOM 6775 N N . PRO E 1 11 ? 48.018 132.942 0.524 1.00 10.59 11 PRO E N 1
ATOM 6776 C CA . PRO E 1 11 ? 47.103 132.729 -0.606 1.00 9.50 11 PRO E CA 1
ATOM 6777 C C . PRO E 1 11 ? 47.857 132.019 -1.773 1.00 10.61 11 PRO E C 1
ATOM 6778 O O . PRO E 1 11 ? 47.228 131.316 -2.566 1.00 10.85 11 PRO E O 1
ATOM 6782 N N . MET E 1 12 ? 49.190 132.212 -1.886 1.00 9.83 12 MET E N 1
ATOM 6783 C CA . MET E 1 12 ? 49.958 131.653 -3.002 1.00 10.89 12 MET E CA 1
ATOM 6784 C C . MET E 1 12 ? 50.774 130.422 -2.648 1.00 11.08 12 MET E C 1
ATOM 6785 O O . MET E 1 12 ? 51.692 130.049 -3.394 1.00 14.14 12 MET E O 1
ATOM 6790 N N . CYS E 1 13 ? 50.429 129.794 -1.540 1.00 10.44 13 CYS E N 1
ATOM 6791 C CA . CYS E 1 13 ? 51.044 128.516 -1.114 1.00 10.70 13 CYS E CA 1
ATOM 6792 C C . CYS E 1 13 ? 50.198 127.357 -1.728 1.00 9.76 13 CYS E C 1
ATOM 6793 O O . CYS E 1 13 ? 48.972 127.217 -1.451 1.00 9.94 13 CYS E O 1
ATOM 6796 N N . SER E 1 14 ? 50.807 126.479 -2.507 1.00 9.23 14 SER E N 1
ATOM 6797 C CA . SER E 1 14 ? 50.019 125.467 -3.165 1.00 9.94 14 SER E CA 1
ATOM 6798 C C . SER E 1 14 ? 49.576 124.308 -2.282 1.00 9.67 14 SER E C 1
ATOM 6799 O O . SER E 1 14 ? 48.518 123.658 -2.553 1.00 9.50 14 SER E O 1
ATOM 6802 N N . TRP E 1 15 ? 50.351 124.007 -1.235 1.00 9.61 15 TRP E N 1
ATOM 6803 C CA . TRP E 1 15 ? 49.827 123.066 -0.208 1.00 9.45 15 TRP E CA 1
ATOM 6804 C C . TRP E 1 15 ? 48.622 123.659 0.572 1.00 8.60 15 TRP E C 1
ATOM 6805 O O . TRP E 1 15 ? 47.726 122.907 0.944 1.00 8.94 15 TRP E O 1
ATOM 6816 N N . CYS E 1 16 ? 48.585 124.976 0.796 1.00 8.65 16 CYS E N 1
ATOM 6817 C CA . CYS E 1 16 ? 47.379 125.594 1.403 1.00 9.69 16 CYS E CA 1
ATOM 6818 C C . CYS E 1 16 ? 46.125 125.373 0.541 1.00 9.37 16 CYS E C 1
ATOM 6819 O O . CYS E 1 16 ? 45.022 125.061 1.084 1.00 11.32 16 CYS E O 1
ATOM 6822 N N . TRP E 1 17 ? 46.291 125.500 -0.775 1.00 7.64 17 TRP E N 1
ATOM 6823 C CA . TRP E 1 17 ? 45.222 125.191 -1.721 1.00 8.47 17 TRP E CA 1
ATOM 6824 C C . TRP E 1 17 ? 44.922 123.682 -1.695 1.00 8.76 17 TRP E C 1
ATOM 6825 O O . TRP E 1 17 ? 43.767 123.312 -1.671 1.00 8.38 17 TRP E O 1
ATOM 6836 N N . GLY E 1 18 ? 45.934 122.810 -1.697 1.00 8.68 18 GLY E N 1
ATOM 6837 C CA . GLY E 1 18 ? 45.620 121.402 -1.509 1.00 9.03 18 GLY E CA 1
ATOM 6838 C C . GLY E 1 18 ? 44.817 121.176 -0.175 1.00 11.12 18 GLY E C 1
ATOM 6839 O O . GLY E 1 18 ? 43.916 120.356 -0.124 1.00 8.71 18 GLY E O 1
ATOM 6840 N N . TYR E 1 19 ? 45.151 121.911 0.892 1.00 11.89 19 TYR E N 1
ATOM 6841 C CA . TYR E 1 19 ? 44.508 121.724 2.203 1.00 11.93 19 TYR E CA 1
ATOM 6842 C C . TYR E 1 19 ? 43.067 122.255 2.262 1.00 12.21 19 TYR E C 1
ATOM 6843 O O . TYR E 1 19 ? 42.279 121.811 3.079 1.00 12.75 19 TYR E O 1
ATOM 6852 N N . LYS E 1 20 ? 42.709 123.158 1.368 1.00 11.39 20 LYS E N 1
ATOM 6853 C CA . LYS E 1 20 ? 41.451 123.927 1.478 1.00 11.24 20 LYS E CA 1
ATOM 6854 C C . LYS E 1 20 ? 40.170 123.124 1.867 1.00 11.44 20 LYS E C 1
ATOM 6855 O O . LYS E 1 20 ? 39.496 123.533 2.787 1.00 12.11 20 LYS E O 1
ATOM 6861 N N . PRO E 1 21 ? 39.803 122.037 1.166 1.00 12.49 21 PRO E N 1
ATOM 6862 C CA . PRO E 1 21 ? 38.537 121.371 1.616 1.00 12.96 21 PRO E CA 1
ATOM 6863 C C . PRO E 1 21 ? 38.603 120.804 3.050 1.00 13.33 21 PRO E C 1
ATOM 6864 O O . PRO E 1 21 ? 37.592 120.841 3.725 1.00 13.03 21 PRO E O 1
ATOM 6868 N N . THR E 1 22 ? 39.764 120.312 3.500 1.00 12.08 22 THR E N 1
ATOM 6869 C CA . THR E 1 22 ? 39.907 119.790 4.854 1.00 11.86 22 THR E CA 1
ATOM 6870 C C . THR E 1 22 ? 39.939 120.908 5.934 1.00 11.79 22 THR E C 1
ATOM 6871 O O . THR E 1 22 ? 39.224 120.820 6.937 1.00 10.26 22 THR E O 1
ATOM 6875 N N . ILE E 1 23 ? 40.708 121.966 5.698 1.00 9.91 23 ILE E N 1
ATOM 6876 C CA . ILE E 1 23 ? 40.723 123.058 6.647 1.00 10.78 23 ILE E CA 1
ATOM 6877 C C . ILE E 1 23 ? 39.340 123.762 6.724 1.00 10.80 23 ILE E C 1
ATOM 6878 O O . ILE E 1 23 ? 38.881 124.104 7.810 1.00 11.18 23 ILE E O 1
ATOM 6883 N N . GLU E 1 24 ? 38.620 123.893 5.617 1.00 11.02 24 GLU E N 1
ATOM 6884 C CA . GLU E 1 24 ? 37.249 124.384 5.741 1.00 12.71 24 GLU E CA 1
ATOM 6885 C C . GLU E 1 24 ? 36.342 123.446 6.531 1.00 12.64 24 GLU E C 1
ATOM 6886 O O . GLU E 1 24 ? 35.504 123.938 7.263 1.00 11.33 24 GLU E O 1
ATOM 6892 N N . LYS E 1 25 ? 36.474 122.114 6.384 1.00 13.17 25 LYS E N 1
ATOM 6893 C CA . LYS E 1 25 ? 35.627 121.198 7.175 1.00 14.45 25 LYS E CA 1
ATOM 6894 C C . LYS E 1 25 ? 36.041 121.363 8.660 1.00 13.70 25 LYS E C 1
ATOM 6895 O O . LYS E 1 25 ? 35.218 121.304 9.562 1.00 13.17 25 LYS E O 1
ATOM 6901 N N . LEU E 1 26 ? 37.339 121.557 8.899 1.00 12.80 26 LEU E N 1
ATOM 6902 C CA . LEU E 1 26 ? 37.862 121.569 10.262 1.00 11.53 26 LEU E CA 1
ATOM 6903 C C . LEU E 1 26 ? 37.248 122.781 10.954 1.00 10.97 26 LEU E C 1
ATOM 6904 O O . LEU E 1 26 ? 36.839 122.729 12.081 1.00 9.20 26 LEU E O 1
ATOM 6909 N N . LYS E 1 27 ? 37.239 123.896 10.265 1.00 11.31 27 LYS E N 1
ATOM 6910 C CA . LYS E 1 27 ? 36.740 125.119 10.816 1.00 12.34 27 LYS E CA 1
ATOM 6911 C C . LYS E 1 27 ? 35.241 124.957 11.120 1.00 13.78 27 LYS E C 1
ATOM 6912 O O . LYS E 1 27 ? 34.791 125.444 12.134 1.00 14.66 27 LYS E O 1
ATOM 6918 N N . GLN E 1 28 ? 34.478 124.251 10.270 1.00 16.05 28 GLN E N 1
ATOM 6919 C CA . GLN E 1 28 ? 33.051 124.004 10.557 1.00 18.71 28 GLN E CA 1
ATOM 6920 C C . GLN E 1 28 ? 32.839 123.122 11.779 1.00 18.58 28 GLN E C 1
ATOM 6921 O O . GLN E 1 28 ? 31.938 123.415 12.563 1.00 18.33 28 GLN E O 1
ATOM 6927 N N . GLN E 1 29 ? 33.682 122.081 11.952 1.00 17.53 29 GLN E N 1
ATOM 6928 C CA . GLN E 1 29 ? 33.515 121.076 13.003 1.00 16.41 29 GLN E CA 1
ATOM 6929 C C . GLN E 1 29 ? 34.072 121.461 14.378 1.00 15.83 29 GLN E C 1
ATOM 6930 O O . GLN E 1 29 ? 33.841 120.745 15.351 1.00 13.74 29 GLN E O 1
ATOM 6936 N N . LEU E 1 30 ? 34.842 122.543 14.442 1.00 15.20 30 LEU E N 1
ATOM 6937 C CA . LEU E 1 30 ? 35.521 122.895 15.692 1.00 17.75 30 LEU E CA 1
ATOM 6938 C C . LEU E 1 30 ? 34.506 123.138 16.791 1.00 17.86 30 LEU E C 1
ATOM 6939 O O . LEU E 1 30 ? 33.600 123.920 16.557 1.00 19.18 30 LEU E O 1
ATOM 6944 N N . PRO E 1 31 ? 34.670 122.540 17.986 1.00 18.93 31 PRO E N 1
ATOM 6945 C CA . PRO E 1 31 ? 33.771 122.971 19.110 1.00 19.50 31 PRO E CA 1
ATOM 6946 C C . PRO E 1 31 ? 33.713 124.532 19.279 1.00 19.98 31 PRO E C 1
ATOM 6947 O O . PRO E 1 31 ? 34.717 125.237 19.015 1.00 20.03 31 PRO E O 1
ATOM 6951 N N . GLY E 1 32 ? 32.562 125.063 19.711 1.00 20.64 32 GLY E N 1
ATOM 6952 C CA . GLY E 1 32 ? 32.267 126.512 19.638 1.00 19.90 32 GLY E CA 1
ATOM 6953 C C . GLY E 1 32 ? 33.134 127.339 20.570 1.00 19.96 32 GLY E C 1
ATOM 6954 O O . GLY E 1 32 ? 33.407 128.521 20.310 1.00 20.93 32 GLY E O 1
ATOM 6955 N N . VAL E 1 33 ? 33.609 126.709 21.640 1.00 18.94 33 VAL E N 1
ATOM 6956 C CA . VAL E 1 33 ? 34.541 127.347 22.530 1.00 18.69 33 VAL E CA 1
ATOM 6957 C C . VAL E 1 33 ? 35.894 127.715 21.865 1.00 17.38 33 VAL E C 1
ATOM 6958 O O . VAL E 1 33 ? 36.577 128.576 22.370 1.00 19.81 33 VAL E O 1
ATOM 6962 N N . ILE E 1 34 ? 36.306 127.073 20.772 1.00 15.75 34 ILE E N 1
ATOM 6963 C CA . ILE E 1 34 ? 37.604 127.388 20.156 1.00 14.87 34 ILE E CA 1
ATOM 6964 C C . ILE E 1 34 ? 37.425 128.464 19.087 1.00 14.36 34 ILE E C 1
ATOM 6965 O O . ILE E 1 34 ? 36.643 128.265 18.174 1.00 14.78 34 ILE E O 1
ATOM 6970 N N . GLN E 1 35 ? 38.126 129.581 19.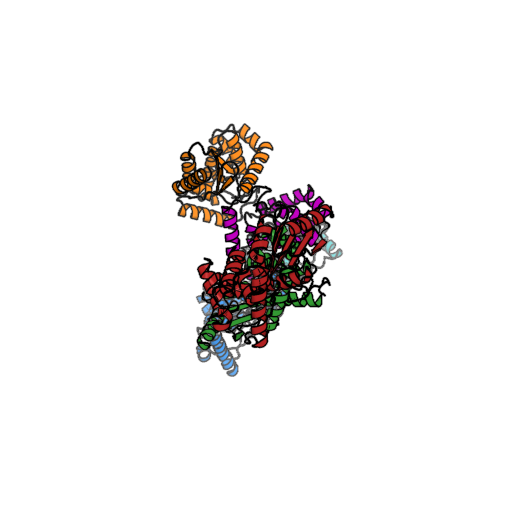165 1.00 13.70 35 GLN E N 1
ATOM 6971 C CA . GLN E 1 35 ? 38.033 130.599 18.092 1.00 14.42 35 GLN E CA 1
ATOM 6972 C C . GLN E 1 35 ? 38.999 130.231 16.943 1.00 14.33 35 GLN E C 1
ATOM 6973 O O . GLN E 1 35 ? 40.101 129.713 17.192 1.00 16.53 35 GLN E O 1
ATOM 6979 N N . PHE E 1 36 ? 38.613 130.457 15.702 1.00 11.51 36 PHE E N 1
ATOM 6980 C CA . PHE E 1 36 ? 39.472 130.110 14.594 1.00 12.00 36 PHE E CA 1
ATOM 6981 C C . PHE E 1 36 ? 40.090 131.406 14.066 1.00 11.90 36 PHE E C 1
ATOM 6982 O O . PHE E 1 36 ? 39.370 132.374 13.937 1.00 11.65 36 PHE E O 1
ATOM 6990 N N . GLU E 1 37 ? 41.404 131.481 13.866 1.00 11.09 37 GLU E N 1
ATOM 6991 C CA . GLU E 1 37 ? 41.978 132.726 13.339 1.00 11.66 37 GLU E CA 1
ATOM 6992 C C . GLU E 1 37 ? 42.932 132.461 12.187 1.00 11.14 37 GLU E C 1
ATOM 6993 O O . GLU E 1 37 ? 43.856 131.626 12.318 1.00 10.10 37 GLU E O 1
ATOM 6999 N N . TYR E 1 38 ? 42.665 133.116 11.038 1.00 8.62 38 TYR E N 1
ATOM 7000 C CA . TYR E 1 38 ? 43.532 133.055 9.856 1.00 8.72 38 TYR E CA 1
ATOM 7001 C C . TYR E 1 38 ? 44.698 133.979 10.086 1.00 8.62 38 TYR E C 1
ATOM 7002 O O . TYR E 1 38 ? 44.508 135.087 10.583 1.00 8.55 38 TYR E O 1
ATOM 7011 N N . VAL E 1 39 ? 45.901 133.553 9.759 1.00 7.32 39 VAL E N 1
ATOM 7012 C CA . VAL E 1 39 ? 47.023 134.496 9.879 1.00 7.84 39 VAL E CA 1
ATOM 7013 C C . VAL E 1 39 ? 47.796 134.344 8.563 1.00 8.69 39 VAL E C 1
ATOM 7014 O O . VAL E 1 39 ? 48.115 133.195 8.173 1.00 9.80 39 VAL E O 1
ATOM 7018 N N . VAL E 1 40 ? 48.137 135.451 7.909 1.00 8.75 40 VAL E N 1
ATOM 7019 C CA . VAL E 1 40 ? 48.978 135.337 6.685 1.00 10.54 40 VAL E CA 1
ATOM 7020 C C . VAL E 1 40 ? 50.418 135.370 7.101 1.00 12.30 40 VAL E C 1
ATOM 7021 O O . VAL E 1 40 ? 50.820 136.197 7.915 1.00 13.61 40 VAL E O 1
ATOM 7025 N N . GLY E 1 41 ? 51.217 134.463 6.555 1.00 13.78 41 GLY E N 1
ATOM 7026 C CA . GLY E 1 41 ? 52.623 134.396 6.951 1.00 12.98 41 GLY E CA 1
ATOM 7027 C C . GLY E 1 41 ? 53.590 135.104 5.990 1.00 13.76 41 GLY E C 1
ATOM 7028 O O . GLY E 1 41 ? 54.705 135.487 6.409 1.00 15.93 41 GLY E O 1
ATOM 7029 N N . GLY E 1 42 ? 53.189 135.311 4.730 1.00 14.14 42 GLY E N 1
ATOM 7030 C CA . GLY E 1 42 ? 54.007 136.111 3.795 1.00 11.89 42 GLY E CA 1
ATOM 7031 C C . GLY E 1 42 ? 55.182 135.282 3.271 1.00 13.52 42 GLY E C 1
ATOM 7032 O O . GLY E 1 42 ? 56.335 135.489 3.647 1.00 13.36 42 GLY E O 1
ATOM 7033 N N . LEU E 1 43 ? 54.873 134.308 2.428 1.00 12.65 43 LEU E N 1
ATOM 7034 C CA . LEU E 1 43 ? 55.813 133.507 1.736 1.00 14.32 43 LEU E CA 1
ATOM 7035 C C . LEU E 1 43 ? 56.968 134.292 1.053 1.00 14.89 43 LEU E C 1
ATOM 7036 O O . LEU E 1 43 ? 58.113 133.926 1.255 1.00 15.35 43 LEU E O 1
ATOM 7041 N N . ALA E 1 44 ? 56.712 135.411 0.327 1.00 11.34 44 ALA E N 1
ATOM 7042 C CA . ALA E 1 44 ? 57.810 136.061 -0.342 1.00 11.16 44 ALA E CA 1
ATOM 7043 C C . ALA E 1 44 ? 57.548 137.550 -0.468 1.00 11.53 44 ALA E C 1
ATOM 7044 O O . ALA E 1 44 ? 56.460 137.942 -0.875 1.00 13.06 44 ALA E O 1
ATOM 7046 N N . PRO E 1 45 ? 58.498 138.381 -0.094 1.00 12.27 45 PRO E N 1
ATOM 7047 C CA . PRO E 1 45 ? 58.362 139.849 -0.158 1.00 12.03 45 PRO E CA 1
ATOM 7048 C C . PRO E 1 45 ? 58.100 140.371 -1.556 1.00 12.15 45 PRO E C 1
ATOM 7049 O O . PRO E 1 45 ? 58.346 139.633 -2.537 1.00 12.41 45 PRO E O 1
ATOM 7053 N N . ASP E 1 46 ? 57.559 141.590 -1.651 1.00 10.79 46 ASP E N 1
ATOM 7054 C CA . ASP E 1 46 ? 57.339 142.207 -2.958 1.00 14.18 46 ASP E CA 1
ATOM 7055 C C . ASP E 1 46 ? 58.576 142.229 -3.851 1.00 14.50 46 ASP E C 1
ATOM 7056 O O . ASP E 1 46 ? 59.621 142.689 -3.450 1.00 14.00 46 ASP E O 1
ATOM 7061 N N . THR E 1 47 ? 58.421 141.792 -5.103 1.00 14.76 47 THR E N 1
ATOM 7062 C CA . THR E 1 47 ? 59.503 141.885 -6.058 1.00 14.06 47 THR E CA 1
ATOM 7063 C C . THR E 1 47 ? 58.911 141.757 -7.477 1.00 14.96 47 THR E C 1
ATOM 7064 O O . THR E 1 47 ? 57.784 141.233 -7.643 1.00 13.16 47 THR E O 1
ATOM 7068 N N . ASN E 1 48 ? 59.650 142.245 -8.475 1.00 14.54 48 ASN E N 1
ATOM 7069 C CA . ASN E 1 48 ? 59.399 141.939 -9.879 1.00 17.94 48 ASN E CA 1
ATOM 7070 C C . ASN E 1 48 ? 60.360 140.922 -10.511 1.00 18.03 48 ASN E C 1
ATOM 7071 O O . ASN E 1 48 ? 60.232 140.683 -11.687 1.00 18.42 48 ASN E O 1
ATOM 7076 N N . LEU E 1 49 ? 61.300 140.334 -9.773 1.00 17.59 49 LEU E N 1
ATOM 7077 C CA . LEU E 1 49 ? 62.203 139.289 -10.333 1.00 17.03 49 LEU E CA 1
ATOM 7078 C C . LEU E 1 49 ? 61.400 138.148 -11.050 1.00 15.92 49 LEU E C 1
ATOM 7079 O O . LEU E 1 49 ? 60.616 137.433 -10.432 1.00 14.23 49 LEU E O 1
ATOM 7084 N N . PRO E 1 50 ? 61.615 137.967 -12.369 1.00 16.87 50 PRO E N 1
ATOM 7085 C CA . PRO E 1 50 ? 60.909 136.832 -13.047 1.00 14.88 50 PRO E CA 1
ATOM 7086 C C . PRO E 1 50 ? 61.344 135.529 -12.441 1.00 14.34 50 PRO E C 1
ATOM 7087 O O . PRO E 1 50 ? 62.508 135.378 -12.074 1.00 14.19 50 PRO E O 1
ATOM 7091 N N . MET E 1 51 ? 60.418 134.605 -12.235 1.00 11.52 51 MET E N 1
ATOM 7092 C CA . MET E 1 51 ? 60.784 133.278 -11.705 1.00 11.02 51 MET E CA 1
ATOM 7093 C C . MET E 1 51 ? 61.590 132.588 -12.823 1.00 11.91 51 MET E C 1
ATOM 7094 O O . MET E 1 51 ? 61.162 132.539 -13.978 1.00 12.65 51 MET E O 1
ATOM 7099 N N . PRO E 1 52 ? 62.782 132.107 -12.511 1.00 12.43 52 PRO E N 1
ATOM 7100 C CA . PRO E 1 52 ? 63.480 131.531 -13.660 1.00 12.86 52 PRO E CA 1
ATOM 7101 C C . PRO E 1 52 ? 63.002 130.073 -13.957 1.00 14.22 52 PRO E C 1
ATOM 7102 O O . PRO E 1 52 ? 62.386 129.474 -13.084 1.00 13.71 52 PRO E O 1
ATOM 7106 N N . PRO E 1 53 ? 63.338 129.512 -15.159 1.00 15.38 53 PRO E N 1
ATOM 7107 C CA . PRO E 1 53 ? 62.899 128.184 -15.615 1.00 15.92 53 PRO E CA 1
ATOM 7108 C C . PRO E 1 53 ? 63.070 127.016 -14.652 1.00 16.20 53 PRO E C 1
ATOM 7109 O O . PRO E 1 53 ? 62.160 126.171 -14.532 1.00 17.20 53 PRO E O 1
ATOM 7113 N N . GLU E 1 54 ? 64.188 126.910 -13.976 1.00 16.08 54 GLU E N 1
ATOM 7114 C CA . GLU E 1 54 ? 64.306 125.807 -13.012 1.00 15.87 54 GLU E CA 1
ATOM 7115 C C . GLU E 1 54 ? 63.317 125.867 -11.869 1.00 15.03 54 GLU E C 1
ATOM 7116 O O . GLU E 1 54 ? 62.848 124.811 -11.403 1.00 14.03 54 GLU E O 1
ATOM 7122 N N . MET E 1 55 ? 62.976 127.078 -11.399 1.00 13.32 55 MET E N 1
ATOM 7123 C CA . MET E 1 55 ? 62.015 127.197 -10.281 1.00 13.20 55 MET E CA 1
ATOM 7124 C C . MET E 1 55 ? 60.565 127.008 -10.787 1.00 12.56 55 MET E C 1
ATOM 7125 O O . MET E 1 55 ? 59.744 126.406 -10.112 1.00 11.01 55 MET E O 1
ATOM 7130 N N . GLN E 1 56 ? 60.294 127.485 -12.004 1.00 11.56 56 GLN E N 1
ATOM 7131 C CA . GLN E 1 56 ? 59.000 127.252 -12.630 1.00 11.87 56 GLN E CA 1
ATOM 7132 C C . GLN E 1 56 ? 58.786 125.731 -12.739 1.00 11.46 56 GLN E C 1
ATOM 7133 O O . GLN E 1 56 ? 57.724 125.247 -12.393 1.00 11.81 56 GLN E O 1
ATOM 7139 N N . GLN E 1 57 ? 59.788 125.002 -13.189 1.00 12.21 57 GLN E N 1
ATOM 7140 C CA . GLN E 1 57 ? 59.675 123.558 -13.302 1.00 14.47 57 GLN E CA 1
ATOM 7141 C C . GLN E 1 57 ? 59.567 122.882 -11.923 1.00 13.65 57 GLN E C 1
ATOM 7142 O O . GLN E 1 57 ? 58.789 121.950 -11.762 1.00 13.46 57 GLN E O 1
ATOM 7148 N N . LYS E 1 58 ? 60.353 123.321 -10.936 1.00 12.60 58 LYS E N 1
ATOM 7149 C CA . LYS E 1 58 ? 60.183 122.731 -9.635 1.00 13.47 58 LYS E CA 1
ATOM 7150 C C . LYS E 1 58 ? 58.739 122.974 -9.088 1.00 12.27 58 LYS E C 1
ATOM 7151 O O . LYS E 1 58 ? 58.080 122.043 -8.595 1.00 11.34 58 LYS E O 1
ATOM 7157 N N . LEU E 1 59 ? 58.232 124.198 -9.208 1.00 10.75 59 LEU E N 1
ATOM 7158 C CA . LEU E 1 59 ? 56.889 124.483 -8.660 1.00 11.68 59 LEU E CA 1
ATOM 7159 C C . LEU E 1 59 ? 55.796 123.735 -9.427 1.00 9.72 59 LEU E C 1
ATOM 7160 O O . LEU E 1 59 ? 54.875 123.211 -8.827 1.00 7.78 59 LEU E O 1
ATOM 7165 N N . GLU E 1 60 ? 55.910 123.631 -10.757 1.00 10.26 60 GLU E N 1
ATOM 7166 C CA . GLU E 1 60 ? 54.958 122.826 -11.473 1.00 10.86 60 GLU E CA 1
ATOM 7167 C C . GLU E 1 60 ? 55.010 121.329 -11.042 1.00 11.27 60 GLU E C 1
ATOM 7168 O O . GLU E 1 60 ? 53.958 120.676 -10.956 1.00 10.76 60 GLU E O 1
ATOM 7174 N N . GLY E 1 61 ? 56.198 120.797 -10.756 1.00 10.19 61 GLY E N 1
ATOM 7175 C CA . GLY E 1 61 ? 56.299 119.425 -10.262 1.00 10.88 61 GLY E CA 1
ATOM 7176 C C . GLY E 1 61 ? 55.667 119.262 -8.888 1.00 11.95 61 GLY E C 1
ATOM 7177 O O . GLY E 1 61 ? 55.102 118.212 -8.572 1.00 13.96 61 GLY E O 1
ATOM 7178 N N . ILE E 1 62 ? 55.719 120.291 -8.063 1.00 10.70 62 ILE E N 1
ATOM 7179 C CA . ILE E 1 62 ? 55.004 120.248 -6.790 1.00 10.48 62 ILE E CA 1
ATOM 7180 C C . ILE E 1 62 ? 53.493 120.260 -7.008 1.00 10.28 62 ILE E C 1
ATOM 7181 O O . ILE E 1 62 ? 52.771 119.550 -6.322 1.00 9.88 62 ILE E O 1
ATOM 7186 N N . TRP E 1 63 ? 53.001 121.056 -7.943 1.00 9.12 63 TRP E N 1
ATOM 7187 C CA . TRP E 1 63 ? 51.580 120.986 -8.244 1.00 10.53 63 TRP E CA 1
ATOM 7188 C C . TRP E 1 63 ? 51.171 119.528 -8.597 1.00 10.91 63 TRP E C 1
ATOM 7189 O O . TRP E 1 63 ? 50.171 119.021 -8.084 1.00 11.61 63 TRP E O 1
ATOM 7200 N N . LYS E 1 64 ? 51.920 118.870 -9.473 1.00 11.58 64 LYS E N 1
ATOM 7201 C CA . LYS E 1 64 ? 51.674 117.437 -9.791 1.00 13.81 64 LYS E CA 1
ATOM 7202 C C . LYS E 1 64 ? 51.682 116.520 -8.587 1.00 12.59 64 LYS E C 1
ATOM 7203 O O . LYS E 1 64 ? 50.836 115.647 -8.487 1.00 11.43 64 LYS E O 1
ATOM 7209 N N . GLN E 1 65 ? 52.637 116.692 -7.674 1.00 14.13 65 GLN E N 1
ATOM 7210 C CA . GLN E 1 65 ? 52.620 115.895 -6.425 1.00 15.16 65 GLN E CA 1
ATOM 7211 C C . GLN E 1 65 ? 51.355 116.100 -5.657 1.00 14.17 65 GLN E C 1
ATOM 7212 O O . GLN E 1 65 ? 50.818 115.157 -5.115 1.00 13.69 65 GLN E O 1
ATOM 7218 N N . ILE E 1 66 ? 50.907 117.358 -5.552 1.00 12.68 66 ILE E N 1
ATOM 7219 C CA . ILE E 1 66 ? 49.749 117.685 -4.739 1.00 11.91 66 ILE E CA 1
ATOM 7220 C C . ILE E 1 66 ? 48.530 117.038 -5.389 1.00 12.59 66 ILE E C 1
ATOM 7221 O O . ILE E 1 66 ? 47.696 116.441 -4.716 1.00 12.18 66 ILE E O 1
ATOM 7226 N N . GLU E 1 67 ? 48.409 117.186 -6.697 1.00 12.27 67 GLU E N 1
ATOM 7227 C CA . GLU E 1 67 ? 47.356 116.539 -7.423 1.00 12.27 67 GLU E CA 1
ATOM 7228 C C . GLU E 1 67 ? 47.377 115.010 -7.188 1.00 12.95 67 GLU E C 1
ATOM 7229 O O . GLU E 1 67 ? 46.335 114.403 -6.970 1.00 12.86 67 GLU E O 1
ATOM 7235 N N . THR E 1 68 ? 48.539 114.373 -7.296 1.00 12.33 68 THR E N 1
ATOM 7236 C CA . THR E 1 68 ? 48.622 112.939 -7.097 1.00 14.96 68 THR E CA 1
ATOM 7237 C C . THR E 1 68 ? 48.226 112.524 -5.680 1.00 16.20 68 THR E C 1
ATOM 7238 O O . THR E 1 68 ? 47.478 111.578 -5.513 1.00 15.77 68 THR E O 1
ATOM 7242 N N . GLN E 1 69 ? 48.714 113.239 -4.678 1.00 15.16 69 GLN E N 1
ATOM 7243 C CA . GLN E 1 69 ? 48.475 112.834 -3.329 1.00 17.04 69 GLN E CA 1
ATOM 7244 C C . GLN E 1 69 ? 47.100 113.238 -2.801 1.00 16.48 69 GLN E C 1
ATOM 7245 O O . GLN E 1 69 ? 46.506 112.532 -2.003 1.00 16.90 69 GLN E O 1
ATOM 7251 N N . LEU E 1 70 ? 46.560 114.353 -3.263 1.00 15.75 70 LEU E N 1
ATOM 7252 C CA . LEU E 1 70 ? 45.336 114.893 -2.665 1.00 15.27 70 LEU E CA 1
ATOM 7253 C C . LEU E 1 70 ? 44.157 114.961 -3.633 1.00 14.90 70 LEU E C 1
ATOM 7254 O O . LEU E 1 70 ? 43.034 115.246 -3.219 1.00 16.76 70 LEU E O 1
ATOM 7259 N N . GLY E 1 71 ? 44.387 114.764 -4.924 1.00 14.39 71 GLY E N 1
ATOM 7260 C CA . GLY E 1 71 ? 43.293 114.874 -5.883 1.00 12.69 71 GLY E CA 1
ATOM 7261 C C . GLY E 1 71 ? 42.973 116.331 -6.210 1.00 12.61 71 GLY E C 1
ATOM 7262 O O . GLY E 1 71 ? 42.016 116.597 -6.873 1.00 12.44 71 GLY E O 1
ATOM 7263 N N . THR E 1 72 ? 43.826 117.268 -5.770 1.00 11.55 72 THR E N 1
ATOM 7264 C CA . THR E 1 72 ? 43.665 118.688 -6.002 1.00 9.57 72 THR E CA 1
ATOM 7265 C C . THR E 1 72 ? 43.624 119.083 -7.495 1.00 9.70 72 THR E C 1
ATOM 7266 O O . THR E 1 72 ? 44.415 118.568 -8.290 1.00 8.40 72 THR E O 1
ATOM 7270 N N . LYS E 1 73 ? 42.768 120.046 -7.843 1.00 8.58 73 LYS E N 1
ATOM 7271 C CA . LYS E 1 73 ? 42.639 120.526 -9.242 1.00 8.49 73 LYS E CA 1
ATOM 7272 C C . LYS E 1 73 ? 43.662 121.632 -9.567 1.00 9.03 73 LYS E C 1
ATOM 7273 O O . LYS E 1 73 ? 43.784 122.593 -8.783 1.00 9.32 73 LYS E O 1
ATOM 7279 N N . PHE E 1 74 ? 44.341 121.550 -10.728 1.00 7.74 74 PHE E N 1
ATOM 7280 C CA . PHE E 1 74 ? 45.213 122.647 -11.203 1.00 8.61 74 PHE E CA 1
ATOM 7281 C C . PHE E 1 74 ? 44.966 122.836 -12.689 1.00 9.67 74 PHE E C 1
ATOM 7282 O O . PHE E 1 74 ? 44.740 121.836 -13.401 1.00 8.44 74 PHE E O 1
ATOM 7290 N N . ASN E 1 75 ? 45.067 124.071 -13.185 1.00 8.38 75 ASN E N 1
ATOM 7291 C CA . ASN E 1 75 ? 45.081 124.269 -14.655 1.00 6.51 75 ASN E CA 1
ATOM 7292 C C . ASN E 1 75 ? 46.565 124.518 -14.947 1.00 8.30 75 ASN E C 1
ATOM 7293 O O . ASN E 1 75 ? 47.085 125.581 -14.582 1.00 8.20 75 ASN E O 1
ATOM 7298 N N . TYR E 1 76 ? 47.286 123.527 -15.498 1.00 8.38 76 TYR E N 1
ATOM 7299 C CA . TYR E 1 76 ? 48.727 123.701 -15.780 1.00 8.89 76 TYR E CA 1
ATOM 7300 C C . TYR E 1 76 ? 49.035 124.767 -16.817 1.00 10.53 76 TYR E C 1
ATOM 7301 O O . TYR E 1 76 ? 50.190 125.187 -16.912 1.00 12.36 76 TYR E O 1
ATOM 7310 N N . ASP E 1 77 ? 48.042 125.225 -17.595 1.00 9.45 77 ASP E N 1
ATOM 7311 C CA . ASP E 1 77 ? 48.266 126.389 -18.499 1.00 9.39 77 ASP E CA 1
ATOM 7312 C C . ASP E 1 77 ? 48.851 127.641 -17.846 1.00 7.73 77 ASP E C 1
ATOM 7313 O O . ASP E 1 77 ? 49.390 128.470 -18.565 1.00 9.51 77 ASP E O 1
ATOM 7318 N N . PHE E 1 78 ? 48.751 127.775 -16.536 1.00 6.23 78 PHE E N 1
ATOM 7319 C CA . PHE E 1 78 ? 49.430 128.888 -15.825 1.00 8.37 78 PHE E CA 1
ATOM 7320 C C . PHE E 1 78 ? 50.885 129.011 -16.309 1.00 10.38 78 PHE E C 1
ATOM 7321 O O . PHE E 1 78 ? 51.401 130.117 -16.567 1.00 12.34 78 PHE E O 1
ATOM 7329 N N . TRP E 1 79 ? 51.545 127.868 -16.400 1.00 10.12 79 TRP E N 1
ATOM 7330 C CA . TRP E 1 79 ? 52.968 127.836 -16.742 1.00 12.82 79 TRP E CA 1
ATOM 7331 C C . TRP E 1 79 ? 53.270 128.287 -18.194 1.00 15.63 79 TRP E C 1
ATOM 7332 O O . TRP E 1 79 ? 54.425 128.595 -18.475 1.00 16.14 79 TRP E O 1
ATOM 7343 N N . LYS E 1 80 ? 52.255 128.335 -19.086 1.00 16.33 80 LYS E N 1
ATOM 7344 C CA . LYS E 1 80 ? 52.456 128.764 -20.495 1.00 18.41 80 LYS E CA 1
ATOM 7345 C C . LYS E 1 80 ? 51.937 130.170 -20.727 1.00 18.33 80 LYS E C 1
ATOM 7346 O O . LYS E 1 80 ? 52.395 130.878 -21.626 1.00 19.39 80 LYS E O 1
ATOM 7352 N N . LEU E 1 81 ? 50.925 130.554 -19.987 1.00 17.11 81 LEU E N 1
ATOM 7353 C CA . LEU E 1 81 ? 50.238 131.795 -20.234 1.00 18.34 81 LEU E CA 1
ATOM 7354 C C . LEU E 1 81 ? 50.765 132.992 -19.442 1.00 20.46 81 LEU E C 1
ATOM 7355 O O . LEU E 1 81 ? 50.580 134.130 -19.878 1.00 21.75 81 LEU E O 1
ATOM 7360 N N . CYS E 1 82 ? 51.403 132.772 -18.284 1.00 20.00 82 CYS E N 1
ATOM 7361 C CA . CYS E 1 82 ? 51.810 133.890 -17.420 1.00 19.76 82 CYS E CA 1
ATOM 7362 C C . CYS E 1 82 ? 53.362 134.008 -17.312 1.00 19.38 82 CYS E C 1
ATOM 7363 O O . CYS E 1 82 ? 54.073 133.041 -17.592 1.00 16.80 82 CYS E O 1
ATOM 7366 N N . THR E 1 83 ? 53.847 135.150 -16.812 1.00 17.60 83 THR E N 1
ATOM 7367 C CA . THR E 1 83 ? 55.271 135.302 -16.462 1.00 19.32 83 THR E CA 1
ATOM 7368 C C . THR E 1 83 ? 55.311 135.195 -14.931 1.00 16.59 83 THR E C 1
ATOM 7369 O O . THR E 1 83 ? 54.888 136.154 -14.255 1.00 16.17 83 THR E O 1
ATOM 7373 N N . PRO E 1 84 ? 55.677 134.007 -14.393 1.00 13.84 84 PRO E N 1
ATOM 7374 C CA . PRO E 1 84 ? 55.467 133.945 -12.932 1.00 13.42 84 PRO E CA 1
ATOM 7375 C C . PRO E 1 84 ? 56.518 134.692 -12.170 1.00 12.32 84 PRO E C 1
ATOM 7376 O O . PRO E 1 84 ? 57.630 134.863 -12.643 1.00 10.22 84 PRO E O 1
ATOM 7380 N N . VAL E 1 85 ? 56.160 135.125 -10.981 1.00 12.18 85 VAL E N 1
ATOM 7381 C CA . VAL E 1 85 ? 57.060 135.906 -10.117 1.00 11.85 85 VAL E CA 1
ATOM 7382 C C . VAL E 1 85 ? 56.839 135.359 -8.718 1.00 11.95 85 VAL E C 1
ATOM 7383 O O . VAL E 1 85 ? 55.706 135.215 -8.276 1.00 10.96 85 VAL E O 1
ATOM 7387 N N . ARG E 1 86 ? 57.899 135.046 -7.986 1.00 12.38 86 ARG E N 1
ATOM 7388 C CA . ARG E 1 86 ? 57.672 134.528 -6.598 1.00 12.27 86 ARG E CA 1
ATOM 7389 C C . ARG E 1 86 ? 57.522 135.734 -5.698 1.00 11.11 86 ARG E C 1
ATOM 7390 O O . ARG E 1 86 ? 58.513 136.240 -5.217 1.00 9.65 86 ARG E O 1
ATOM 7398 N N . SER E 1 87 ? 56.289 136.230 -5.521 1.00 11.43 87 SER E N 1
ATOM 7399 C CA . SER E 1 87 ? 56.086 137.483 -4.776 1.00 10.15 87 SER E CA 1
ATOM 7400 C C . SER E 1 87 ? 54.665 137.437 -4.229 1.00 10.40 87 SER E C 1
ATOM 7401 O O . SER E 1 87 ? 53.708 137.437 -5.006 1.00 10.30 87 SER E O 1
ATOM 7404 N N . THR E 1 88 ? 54.487 137.383 -2.921 1.00 9.80 88 THR E N 1
ATOM 7405 C CA . THR E 1 88 ? 53.188 136.989 -2.399 1.00 9.55 88 THR E CA 1
ATOM 7406 C C . THR E 1 88 ? 52.642 138.054 -1.444 1.00 9.92 88 THR E C 1
ATOM 7407 O O . THR E 1 88 ? 51.467 137.972 -1.081 1.00 10.72 88 THR E O 1
ATOM 7411 N N . TYR E 1 89 ? 53.460 139.030 -1.035 1.00 8.66 89 TYR E N 1
ATOM 7412 C CA . TYR E 1 89 ? 53.018 140.012 0.028 1.00 9.87 89 TYR E CA 1
ATOM 7413 C C . TYR E 1 89 ? 51.786 140.782 -0.465 1.00 10.00 89 TYR E C 1
ATOM 7414 O O . TYR E 1 89 ? 50.826 140.973 0.277 1.00 9.15 89 TYR E O 1
ATOM 7423 N N . GLN E 1 90 ? 51.741 141.060 -1.764 1.00 9.64 90 GLN E N 1
ATOM 7424 C CA . GLN E 1 90 ? 50.601 141.790 -2.286 1.00 10.62 90 GLN E CA 1
ATOM 7425 C C . GLN E 1 90 ? 49.270 140.968 -2.196 1.00 10.31 90 GLN E C 1
ATOM 7426 O O . GLN E 1 90 ? 48.206 141.522 -1.832 1.00 11.32 90 GLN E O 1
ATOM 7432 N N . SER E 1 91 ? 49.328 139.700 -2.515 1.00 8.45 91 SER E N 1
ATOM 7433 C CA . SER E 1 91 ? 48.215 138.798 -2.397 1.00 9.24 91 SER E CA 1
ATOM 7434 C C . SER E 1 91 ? 47.796 138.653 -0.922 1.00 10.42 91 SER E C 1
ATOM 7435 O O . SER E 1 91 ? 46.573 138.584 -0.660 1.00 10.77 91 SER E O 1
ATOM 7438 N N . CYS E 1 92 ? 48.745 138.720 0.030 1.00 9.48 92 CYS E N 1
ATOM 7439 C CA . CYS E 1 92 ? 48.363 138.704 1.465 1.00 10.24 92 CYS E CA 1
ATOM 7440 C C . CYS E 1 92 ? 47.618 140.038 1.795 1.00 11.11 92 CYS E C 1
ATOM 7441 O O . CYS E 1 92 ? 46.598 140.010 2.474 1.00 10.06 92 CYS E O 1
ATOM 7444 N N . ARG E 1 93 ? 48.138 141.186 1.317 1.00 8.77 93 ARG E N 1
ATOM 7445 C CA . ARG E 1 93 ? 47.425 142.443 1.471 1.00 9.58 93 ARG E CA 1
ATOM 7446 C C . ARG E 1 93 ? 46.033 142.404 0.879 1.00 9.80 93 ARG E C 1
ATOM 7447 O O . ARG E 1 93 ? 45.122 143.007 1.442 1.00 9.45 93 ARG E O 1
ATOM 7455 N N . ALA E 1 94 ? 45.866 141.763 -0.286 1.00 9.57 94 ALA E N 1
ATOM 7456 C CA . ALA E 1 94 ? 44.575 141.722 -0.877 1.00 9.10 94 ALA E CA 1
ATOM 7457 C C . ALA E 1 94 ? 43.553 140.988 -0.016 1.00 7.92 94 ALA E C 1
ATOM 7458 O O . ALA E 1 94 ? 42.432 141.507 0.079 1.00 8.34 94 ALA E O 1
ATOM 7460 N N . VAL E 1 95 ? 43.866 139.827 0.602 1.00 7.98 95 VAL E N 1
ATOM 7461 C CA . VAL E 1 95 ? 42.890 139.115 1.438 1.00 9.50 95 VAL E CA 1
ATOM 7462 C C . VAL E 1 95 ? 42.599 139.935 2.722 1.00 9.25 95 VAL E C 1
ATOM 7463 O O . VAL E 1 95 ? 41.450 140.014 3.166 1.00 10.29 95 VAL E O 1
ATOM 7467 N N . ILE E 1 96 ? 43.584 140.627 3.257 1.00 8.99 96 ILE E N 1
ATOM 7468 C CA . ILE E 1 96 ? 43.339 141.472 4.453 1.00 8.29 96 ILE E CA 1
ATOM 7469 C C . ILE E 1 96 ? 42.428 142.654 4.063 1.00 7.97 96 ILE E C 1
ATOM 7470 O O . ILE E 1 96 ? 41.454 142.927 4.771 1.00 8.28 96 ILE E O 1
ATOM 7475 N N . ALA E 1 97 ? 42.665 143.287 2.896 1.00 5.87 97 ALA E N 1
ATOM 7476 C CA . ALA E 1 97 ? 41.785 144.369 2.425 1.00 6.65 97 ALA E CA 1
ATOM 7477 C C . ALA E 1 97 ? 40.344 143.813 2.211 1.00 6.99 97 ALA E C 1
ATOM 7478 O O . ALA E 1 97 ? 39.346 144.436 2.585 1.00 7.75 97 ALA E O 1
ATOM 7480 N N . ALA E 1 98 ? 40.221 142.614 1.706 1.00 6.58 98 ALA E N 1
ATOM 7481 C CA . ALA E 1 98 ? 38.843 142.071 1.484 1.00 6.63 98 ALA E CA 1
ATOM 7482 C C . ALA E 1 98 ? 38.173 141.806 2.868 1.00 6.97 98 ALA E C 1
ATOM 7483 O O . ALA E 1 98 ? 36.987 142.018 3.060 1.00 6.36 98 ALA E O 1
ATOM 7485 N N . GLY E 1 99 ? 38.978 141.356 3.826 1.00 7.97 99 GLY E N 1
ATOM 7486 C CA . GLY E 1 99 ? 38.524 141.151 5.237 1.00 8.98 99 GLY E CA 1
ATOM 7487 C C . GLY E 1 99 ? 37.973 142.431 5.864 1.00 9.59 99 GLY E C 1
ATOM 7488 O O . GLY E 1 99 ? 37.016 142.333 6.595 1.00 9.26 99 GLY E O 1
ATOM 7489 N N . PHE E 1 100 ? 38.517 143.624 5.516 1.00 9.34 100 PHE E N 1
ATOM 7490 C CA . PHE E 1 100 ? 37.925 144.902 5.910 1.00 9.97 100 PHE E CA 1
ATOM 7491 C C . PHE E 1 100 ? 36.497 145.065 5.405 1.00 10.69 100 PHE E C 1
ATOM 7492 O O . PHE E 1 100 ? 35.808 145.920 5.920 1.00 11.48 100 PHE E O 1
ATOM 7500 N N . GLN E 1 101 ? 36.074 144.337 4.361 1.00 8.61 101 GLN E N 1
ATOM 7501 C CA . GLN E 1 101 ? 34.705 144.416 3.870 1.00 9.44 101 GLN E CA 1
ATOM 7502 C C . GLN E 1 101 ? 34.068 143.048 4.101 1.00 9.84 101 GLN E C 1
ATOM 7503 O O . GLN E 1 101 ? 33.224 142.621 3.339 1.00 9.83 101 GLN E O 1
ATOM 7509 N N . ASP E 1 102 ? 34.492 142.334 5.134 1.00 11.97 102 ASP E N 1
ATOM 7510 C CA . ASP E 1 102 ? 33.884 141.025 5.491 1.00 12.20 102 ASP E CA 1
ATOM 7511 C C . ASP E 1 102 ? 33.896 139.971 4.393 1.00 10.06 102 ASP E C 1
ATOM 7512 O O . ASP E 1 102 ? 33.010 139.138 4.346 1.00 9.36 102 ASP E O 1
ATOM 7517 N N . SER E 1 103 ? 34.960 139.945 3.597 1.00 7.36 103 SER E N 1
ATOM 7518 C CA . SER E 1 103 ? 35.027 139.042 2.501 1.00 8.12 103 SER E CA 1
ATOM 7519 C C . SER E 1 103 ? 36.426 138.415 2.407 1.00 7.79 103 SER E C 1
ATOM 7520 O O . SER E 1 103 ? 36.950 138.147 1.303 1.00 7.29 103 SER E O 1
ATOM 7523 N N . TYR E 1 104 ? 36.992 138.100 3.565 1.00 6.47 104 TYR E N 1
ATOM 7524 C CA . TYR E 1 104 ? 38.314 137.553 3.651 1.00 6.25 104 TYR E CA 1
ATOM 7525 C C . TYR E 1 104 ? 38.308 136.191 2.936 1.00 7.04 104 TYR E C 1
ATOM 7526 O O . TYR E 1 104 ? 39.111 135.945 2.077 1.00 6.68 104 TYR E O 1
ATOM 7535 N N . GLU E 1 105 ? 37.417 135.303 3.315 1.00 5.93 105 GLU E N 1
ATOM 7536 C CA . GLU E 1 105 ? 37.435 133.977 2.771 1.00 6.72 105 GLU E CA 1
ATOM 7537 C C . GLU E 1 105 ? 37.065 133.957 1.297 1.00 8.21 105 GLU E C 1
ATOM 7538 O O . GLU E 1 105 ? 37.552 133.124 0.562 1.00 8.97 105 GLU E O 1
ATOM 7544 N N . GLN E 1 106 ? 36.168 134.846 0.843 1.00 9.25 106 GLN E N 1
ATOM 7545 C CA . GLN E 1 106 ? 35.794 134.930 -0.574 1.00 9.89 106 GLN E CA 1
ATOM 7546 C C . GLN E 1 106 ? 36.980 135.386 -1.463 1.00 9.14 106 GLN E C 1
ATOM 7547 O O . GLN E 1 106 ? 37.189 134.874 -2.561 1.00 9.01 106 GLN E O 1
ATOM 7553 N N . MET E 1 107 ? 37.717 136.393 -0.998 1.00 8.12 107 MET E N 1
ATOM 7554 C CA . MET E 1 107 ? 38.910 136.844 -1.716 1.00 6.43 107 MET E CA 1
ATOM 7555 C C . MET E 1 107 ? 39.996 135.769 -1.681 1.00 6.92 107 MET E C 1
ATOM 7556 O O . MET E 1 107 ? 40.642 135.531 -2.687 1.00 5.42 107 MET E O 1
ATOM 7561 N N . LEU E 1 108 ? 40.236 135.140 -0.508 1.00 6.43 108 LEU E N 1
ATOM 7562 C CA . LEU E 1 108 ? 41.226 134.051 -0.471 1.00 6.50 108 LEU E CA 1
ATOM 7563 C C . LEU E 1 108 ? 40.909 132.951 -1.559 1.00 7.31 108 LEU E C 1
ATOM 7564 O O . LEU E 1 108 ? 41.782 132.571 -2.336 1.00 7.78 108 LEU E O 1
ATOM 7569 N N . GLU E 1 109 ? 39.650 132.553 -1.671 1.00 7.22 109 GLU E N 1
ATOM 7570 C CA . GLU E 1 109 ? 39.265 131.534 -2.591 1.00 8.04 109 GLU E CA 1
ATOM 7571 C C . GLU E 1 109 ? 39.362 132.087 -4.007 1.00 6.43 109 GLU E C 1
ATOM 7572 O O . GLU E 1 109 ? 39.771 131.369 -4.910 1.00 8.18 109 GLU E O 1
ATOM 7578 N N . ALA E 1 110 ? 39.048 133.358 -4.208 1.00 7.64 110 ALA E N 1
ATOM 7579 C CA . ALA E 1 110 ? 39.113 133.920 -5.578 1.00 8.14 110 ALA E CA 1
ATOM 7580 C C . ALA E 1 110 ? 40.560 133.996 -6.052 1.00 8.56 110 ALA E C 1
ATOM 7581 O O . ALA E 1 110 ? 40.846 133.748 -7.215 1.00 9.48 110 ALA E O 1
ATOM 7583 N N . ILE E 1 111 ? 41.500 134.246 -5.139 1.00 7.05 111 ILE E N 1
ATOM 7584 C CA . ILE E 1 111 ? 42.888 134.255 -5.521 1.00 7.39 111 ILE E CA 1
ATOM 7585 C C . ILE E 1 111 ? 43.394 132.827 -5.817 1.00 7.20 111 ILE E C 1
ATOM 7586 O O . ILE E 1 111 ? 44.102 132.615 -6.792 1.00 6.60 111 ILE E O 1
ATOM 7591 N N . GLN E 1 112 ? 43.003 131.857 -5.005 1.00 6.12 112 GLN E N 1
ATOM 7592 C CA . GLN E 1 112 ? 43.450 130.495 -5.251 1.00 6.12 112 GLN E CA 1
ATOM 7593 C C . GLN E 1 112 ? 42.892 130.072 -6.634 1.00 7.45 112 GLN E C 1
ATOM 7594 O O . GLN E 1 112 ? 43.605 129.475 -7.457 1.00 8.69 112 GLN E O 1
ATOM 7600 N N . HIS E 1 113 ? 41.638 130.408 -6.926 1.00 6.96 113 HIS E N 1
ATOM 7601 C CA . HIS E 1 113 ? 41.023 129.887 -8.166 1.00 8.53 113 HIS E CA 1
ATOM 7602 C C . HIS E 1 113 ? 41.668 130.625 -9.303 1.00 7.39 113 HIS E C 1
ATOM 7603 O O . HIS E 1 113 ? 41.852 130.039 -10.368 1.00 9.09 113 HIS E O 1
ATOM 7610 N N . ALA E 1 114 ? 41.959 131.891 -9.100 1.00 7.26 114 ALA E N 1
ATOM 7611 C CA . ALA E 1 114 ? 42.582 132.683 -10.182 1.00 8.33 114 ALA E CA 1
ATOM 7612 C C . ALA E 1 114 ? 43.932 132.119 -10.536 1.00 8.31 114 ALA E C 1
ATOM 7613 O O . ALA E 1 114 ? 44.310 131.973 -11.727 1.00 8.87 114 ALA E O 1
ATOM 7615 N N . TYR E 1 115 ? 44.659 131.729 -9.529 1.00 9.10 115 TYR E N 1
ATOM 7616 C CA . TYR E 1 115 ? 46.086 131.270 -9.747 1.00 8.49 115 TYR E CA 1
ATOM 7617 C C . TYR E 1 115 ? 46.100 129.818 -10.254 1.00 9.66 115 TYR E C 1
ATOM 7618 O O . TYR E 1 115 ? 46.752 129.496 -11.248 1.00 10.05 115 TYR E O 1
ATOM 7627 N N . TYR E 1 116 ? 45.369 128.944 -9.558 1.00 9.03 116 TYR E N 1
ATOM 7628 C CA . TYR E 1 116 ? 45.433 127.500 -9.799 1.00 8.50 116 TYR E CA 1
ATOM 7629 C C . TYR E 1 116 ? 44.492 127.004 -10.873 1.00 8.31 116 TYR E C 1
ATOM 7630 O O . TYR E 1 116 ? 44.731 125.952 -11.424 1.00 7.43 116 TYR E O 1
ATOM 7639 N N . LEU E 1 117 ? 43.405 127.743 -11.137 1.00 7.50 117 LEU E N 1
ATOM 7640 C CA . LEU E 1 117 ? 42.434 127.326 -12.138 1.00 7.65 117 LEU E CA 1
ATOM 7641 C C . LEU E 1 117 ? 42.360 128.265 -13.352 1.00 8.87 117 LEU E C 1
ATOM 7642 O O . LEU E 1 117 ? 42.211 127.807 -14.484 1.00 8.14 117 LEU E O 1
ATOM 7647 N N . ARG E 1 118 ? 42.436 129.575 -13.126 1.00 8.09 118 ARG E N 1
ATOM 7648 C CA . ARG E 1 118 ? 42.172 130.497 -14.223 1.00 7.53 118 ARG E CA 1
ATOM 7649 C C . ARG E 1 118 ? 43.437 130.951 -14.964 1.00 7.63 118 ARG E C 1
ATOM 7650 O O . ARG E 1 118 ? 43.331 131.764 -15.909 1.00 7.53 118 ARG E O 1
ATOM 7658 N N . ALA E 1 119 ? 44.615 130.421 -14.571 1.00 7.86 119 ALA E N 1
ATOM 7659 C CA . ALA E 1 119 ? 45.874 130.805 -15.194 1.00 9.36 119 ALA E CA 1
ATOM 7660 C C . ALA E 1 119 ? 46.012 132.327 -15.186 1.00 9.76 119 ALA E C 1
ATOM 7661 O O . ALA E 1 119 ? 46.340 132.877 -16.229 1.00 11.53 119 ALA E O 1
ATOM 7663 N N . MET E 1 120 ? 45.704 132.982 -14.063 1.00 9.08 120 MET E N 1
ATOM 7664 C CA . MET E 1 120 ? 45.861 134.437 -13.890 1.00 10.66 120 MET E CA 1
ATOM 7665 C C . MET E 1 120 ? 47.057 134.681 -12.971 1.00 10.26 120 MET E C 1
ATOM 7666 O O . MET E 1 120 ? 47.358 133.824 -12.120 1.00 10.47 120 MET E O 1
ATOM 7671 N N . PRO E 1 121 ? 47.812 135.796 -13.193 1.00 11.30 121 PRO E N 1
ATOM 7672 C CA . PRO E 1 121 ? 48.977 136.047 -12.354 1.00 10.30 121 PRO E CA 1
ATOM 7673 C C . PRO E 1 121 ? 48.523 136.564 -10.949 1.00 10.73 121 PRO E C 1
ATOM 7674 O O . PRO E 1 121 ? 47.861 137.606 -10.839 1.00 10.57 121 PRO E O 1
ATOM 7678 N N . PRO E 1 122 ? 48.838 135.807 -9.898 1.00 11.13 122 PRO E N 1
ATOM 7679 C CA . PRO E 1 122 ? 48.277 136.128 -8.571 1.00 11.18 122 PRO E CA 1
ATOM 7680 C C . PRO E 1 122 ? 48.968 137.261 -7.881 1.00 13.32 122 PRO E C 1
ATOM 7681 O O . PRO E 1 122 ? 48.451 137.747 -6.908 1.00 15.12 122 PRO E O 1
ATOM 7685 N N . HIS E 1 123 ? 50.098 137.738 -8.385 1.00 15.30 123 HIS E N 1
ATOM 7686 C CA . HIS E 1 123 ? 50.829 138.802 -7.707 1.00 15.51 123 HIS E CA 1
ATOM 7687 C C . HIS E 1 123 ? 50.504 140.182 -8.299 1.00 16.87 123 HIS E C 1
ATOM 7688 O O . HIS E 1 123 ? 50.928 141.179 -7.734 1.00 18.77 123 HIS E O 1
ATOM 7695 N N . GLU E 1 124 ? 49.825 140.244 -9.425 1.00 14.24 124 GLU E N 1
ATOM 7696 C CA . GLU E 1 124 ? 49.591 141.504 -10.169 1.00 15.52 124 GLU E CA 1
ATOM 7697 C C . GLU E 1 124 ? 48.392 142.259 -9.635 1.00 15.44 124 GLU E C 1
ATOM 7698 O O . GLU E 1 124 ? 47.293 141.674 -9.377 1.00 12.28 124 GLU E O 1
ATOM 7704 N N . GLU E 1 125 ? 48.566 143.558 -9.514 1.00 15.89 125 GLU E N 1
ATOM 7705 C CA . GLU E 1 125 ? 47.473 144.435 -9.124 1.00 18.19 125 GLU E CA 1
ATOM 7706 C C . GLU E 1 125 ? 46.211 144.284 -10.012 1.00 16.53 125 GLU E C 1
ATOM 7707 O O . GLU E 1 125 ? 45.104 144.274 -9.501 1.00 17.32 125 GLU E O 1
ATOM 7713 N N . ALA E 1 126 ? 46.357 144.137 -11.316 1.00 15.51 126 ALA E N 1
ATOM 7714 C CA . ALA E 1 126 ? 45.190 143.983 -12.163 1.00 15.11 126 ALA E CA 1
ATOM 7715 C C . ALA E 1 126 ? 44.376 142.737 -11.767 1.00 14.71 126 ALA E C 1
ATOM 7716 O O . ALA E 1 126 ? 43.142 142.741 -11.860 1.00 14.44 126 ALA E O 1
ATOM 7718 N N . THR E 1 127 ? 45.047 141.689 -11.307 1.00 12.36 127 THR E N 1
ATOM 7719 C CA . THR E 1 127 ? 44.327 140.508 -10.866 1.00 10.15 127 THR E CA 1
ATOM 7720 C C . THR E 1 127 ? 43.546 140.846 -9.612 1.00 9.84 127 THR E C 1
ATOM 7721 O O . THR E 1 127 ? 42.366 140.505 -9.524 1.00 7.27 127 THR E O 1
ATOM 7725 N N . HIS E 1 128 ? 44.195 141.500 -8.647 1.00 8.16 128 HIS E N 1
ATOM 7726 C CA . HIS E 1 128 ? 43.501 141.807 -7.420 1.00 9.99 128 HIS E CA 1
ATOM 7727 C C . HIS E 1 128 ? 42.297 142.667 -7.624 1.00 9.28 128 HIS E C 1
ATOM 7728 O O . HIS E 1 128 ? 41.263 142.413 -6.982 1.00 7.69 128 HIS E O 1
ATOM 7735 N N . LEU E 1 129 ? 42.401 143.651 -8.515 1.00 8.09 129 LEU E N 1
ATOM 7736 C CA . LEU E 1 129 ? 41.246 144.541 -8.755 1.00 10.48 129 LEU E CA 1
ATOM 7737 C C . LEU E 1 129 ? 40.065 143.772 -9.387 1.00 9.82 129 LEU E C 1
ATOM 7738 O O . LEU E 1 129 ? 38.899 143.968 -9.034 1.00 10.18 129 LEU E O 1
ATOM 7743 N N . GLN E 1 130 ? 40.391 142.942 -10.359 1.00 9.47 130 GLN E N 1
ATOM 7744 C CA . GLN E 1 130 ? 39.410 142.119 -11.013 1.00 9.51 130 GLN E CA 1
ATOM 7745 C C . GLN E 1 130 ? 38.692 141.184 -10.069 1.00 7.89 130 GLN E C 1
ATOM 7746 O O . GLN E 1 130 ? 37.453 141.018 -10.177 1.00 8.06 130 GLN E O 1
ATOM 7752 N N . LEU E 1 131 ? 39.426 140.575 -9.135 1.00 7.42 131 LEU E N 1
ATOM 7753 C CA . LEU E 1 131 ? 38.761 139.678 -8.143 1.00 8.84 131 LEU E CA 1
ATOM 7754 C C . LEU E 1 131 ? 37.867 140.494 -7.138 1.00 8.50 131 LEU E C 1
ATOM 7755 O O . LEU E 1 131 ? 36.725 140.103 -6.840 1.00 7.39 131 LEU E O 1
ATOM 7760 N N . ALA E 1 132 ? 38.362 141.653 -6.726 1.00 7.04 132 ALA E N 1
ATOM 7761 C CA . ALA E 1 132 ? 37.613 142.553 -5.868 1.00 8.09 132 ALA E CA 1
ATOM 7762 C C . ALA E 1 132 ? 36.290 142.891 -6.546 1.00 8.22 132 ALA E C 1
ATOM 7763 O O . ALA E 1 132 ? 35.248 142.781 -5.947 1.00 8.21 132 ALA E O 1
ATOM 7765 N N . LYS E 1 133 ? 36.328 143.215 -7.832 1.00 8.63 133 LYS E N 1
ATOM 7766 C CA . LYS E 1 133 ? 35.105 143.515 -8.588 1.00 7.13 133 LYS E CA 1
ATOM 7767 C C . LYS E 1 133 ? 34.222 142.241 -8.640 1.00 6.61 133 LYS E C 1
ATOM 7768 O O . LYS E 1 133 ? 32.987 142.301 -8.381 1.00 6.97 133 LYS E O 1
ATOM 7774 N N . GLU E 1 134 ? 34.823 141.098 -9.002 1.00 6.77 134 GLU E N 1
ATOM 7775 C CA . GLU E 1 134 ? 34.018 139.855 -9.216 1.00 7.65 134 GLU E CA 1
ATOM 7776 C C . GLU E 1 134 ? 33.347 139.415 -7.913 1.00 9.07 134 GLU E C 1
ATOM 7777 O O . GLU E 1 134 ? 32.189 138.934 -7.938 1.00 11.73 134 GLU E O 1
ATOM 7783 N N . ILE E 1 135 ? 34.027 139.550 -6.784 1.00 8.24 135 ILE E N 1
ATOM 7784 C CA . ILE E 1 135 ? 33.344 139.159 -5.524 1.00 9.95 135 ILE E CA 1
ATOM 7785 C C . ILE E 1 135 ? 32.426 140.246 -4.953 1.00 10.55 135 ILE E C 1
ATOM 7786 O O . ILE E 1 135 ? 31.861 140.049 -3.918 1.00 10.76 135 ILE E O 1
ATOM 7791 N N . GLY E 1 136 ? 32.244 141.385 -5.639 1.00 10.61 136 GLY E N 1
ATOM 7792 C CA . GLY E 1 136 ? 31.235 142.332 -5.197 1.00 9.27 136 GLY E CA 1
ATOM 7793 C C . GLY E 1 136 ? 31.753 143.284 -4.089 1.00 10.92 136 GLY E C 1
ATOM 7794 O O . GLY E 1 136 ? 30.933 143.957 -3.454 1.00 11.26 136 GLY E O 1
ATOM 7795 N N . LEU E 1 137 ? 33.074 143.412 -3.893 1.00 8.69 137 LEU E N 1
ATOM 7796 C CA . LEU E 1 137 ? 33.614 144.513 -3.054 1.00 10.68 137 LEU E CA 1
ATOM 7797 C C . LEU E 1 137 ? 33.370 145.885 -3.557 1.00 11.12 137 LEU E C 1
ATOM 7798 O O . LEU E 1 137 ? 33.258 146.096 -4.770 1.00 9.61 137 LEU E O 1
ATOM 7803 N N . ASN E 1 138 ? 33.421 146.869 -2.630 1.00 11.33 138 ASN E N 1
ATOM 7804 C CA . ASN E 1 138 ? 33.532 148.283 -3.016 1.00 9.65 138 ASN E CA 1
ATOM 7805 C C . ASN E 1 138 ? 34.974 148.470 -3.544 1.00 9.72 138 ASN E C 1
ATOM 7806 O O . ASN E 1 138 ? 35.923 148.427 -2.773 1.00 9.65 138 ASN E O 1
ATOM 7811 N N . VAL E 1 139 ? 35.136 148.594 -4.851 1.00 8.61 139 VAL E N 1
ATOM 7812 C CA . VAL E 1 139 ? 36.472 148.607 -5.451 1.00 8.38 139 VAL E CA 1
ATOM 7813 C C . VAL E 1 139 ? 37.297 149.832 -5.092 1.00 8.29 139 VAL E C 1
ATOM 7814 O O . VAL E 1 139 ? 38.515 149.769 -4.833 1.00 7.82 139 VAL E O 1
ATOM 7818 N N . GLN E 1 140 ? 36.658 150.976 -5.098 1.00 8.12 140 GLN E N 1
ATOM 7819 C CA . GLN E 1 140 ? 37.358 152.164 -4.645 1.00 9.81 140 GLN E CA 1
ATOM 7820 C C . GLN E 1 140 ? 37.923 151.981 -3.231 1.00 8.57 140 GLN E C 1
ATOM 7821 O O . GLN E 1 140 ? 39.054 152.413 -2.970 1.00 8.62 140 GLN E O 1
ATOM 7827 N N . GLN E 1 141 ? 37.098 151.445 -2.316 1.00 7.19 141 GLN E N 1
ATOM 7828 C CA . GLN E 1 141 ? 37.505 151.292 -0.921 1.00 6.30 141 GLN E CA 1
ATOM 7829 C C . GLN E 1 141 ? 38.606 150.261 -0.812 1.00 7.61 141 GLN E C 1
ATOM 7830 O O . GLN E 1 141 ? 39.600 150.480 -0.091 1.00 5.65 141 GLN E O 1
ATOM 7836 N N . PHE E 1 142 ? 38.453 149.154 -1.577 1.00 6.67 142 PHE E N 1
ATOM 7837 C CA . PHE E 1 142 ? 39.485 148.114 -1.621 1.00 8.23 142 PHE E CA 1
ATOM 7838 C C . PHE E 1 142 ? 40.859 148.699 -2.017 1.00 9.05 142 PHE E C 1
ATOM 7839 O O . PHE E 1 142 ? 41.848 148.398 -1.384 1.00 7.92 142 PHE E O 1
ATOM 7847 N N . LYS E 1 143 ? 40.909 149.528 -3.053 1.00 10.40 143 LYS E N 1
ATOM 7848 C CA . LYS E 1 143 ? 42.145 150.225 -3.444 1.00 14.09 143 LYS E CA 1
ATOM 7849 C C . LYS E 1 143 ? 42.637 151.219 -2.388 1.00 14.76 143 LYS E C 1
ATOM 7850 O O . LYS E 1 143 ? 43.813 151.196 -2.091 1.00 16.82 143 LYS E O 1
ATOM 7856 N N . ASN E 1 144 ? 41.786 152.110 -1.848 1.00 13.57 144 ASN E N 1
ATOM 7857 C CA . ASN E 1 144 ? 42.211 152.913 -0.738 1.00 15.63 144 ASN E CA 1
ATOM 7858 C C . ASN E 1 144 ? 42.789 152.054 0.452 1.00 15.67 144 ASN E C 1
ATOM 7859 O O . ASN E 1 144 ? 43.818 152.413 0.996 1.00 15.49 144 ASN E O 1
ATOM 7864 N N . ASP E 1 145 ? 42.155 150.940 0.816 1.00 14.82 145 ASP E N 1
ATOM 7865 C CA . ASP E 1 145 ? 42.604 150.154 1.984 1.00 15.20 145 ASP E CA 1
ATOM 7866 C C . ASP E 1 145 ? 43.958 149.542 1.599 1.00 17.08 145 ASP E C 1
ATOM 7867 O O . ASP E 1 145 ? 44.882 149.622 2.359 1.00 15.61 145 ASP E O 1
ATOM 7872 N N . MET E 1 146 ? 44.105 149.034 0.379 1.00 18.65 146 MET E N 1
ATOM 7873 C CA . MET E 1 146 ? 45.426 148.518 -0.052 1.00 22.26 146 MET E CA 1
ATOM 7874 C C . MET E 1 146 ? 46.577 149.474 0.019 1.00 24.38 146 MET E C 1
ATOM 7875 O O . MET E 1 146 ? 47.679 149.064 0.242 1.00 25.11 146 MET E O 1
ATOM 7880 N N . ASP E 1 147 ? 46.316 150.746 -0.194 1.00 26.48 147 ASP E N 1
ATOM 7881 C CA . ASP E 1 147 ? 47.375 151.693 -0.254 1.00 27.99 147 ASP E CA 1
ATOM 7882 C C . ASP E 1 147 ? 47.580 152.353 1.053 1.00 27.46 147 ASP E C 1
ATOM 7883 O O . ASP E 1 147 ? 48.481 153.142 1.147 1.00 28.73 147 ASP E O 1
ATOM 7888 N N . GLY E 1 148 ? 46.759 152.065 2.059 1.00 26.16 148 GLY E N 1
ATOM 7889 C CA . GLY E 1 148 ? 46.847 152.843 3.299 1.00 25.32 148 GLY E CA 1
ATOM 7890 C C . GLY E 1 148 ? 47.843 152.308 4.332 1.00 24.37 148 GLY E C 1
ATOM 7891 O O . GLY E 1 148 ? 48.254 151.140 4.295 1.00 23.90 148 GLY E O 1
ATOM 7892 N N . THR E 1 149 ? 48.218 153.169 5.267 1.00 23.51 149 THR E N 1
ATOM 7893 C CA . THR E 1 149 ? 49.229 152.839 6.263 1.00 22.12 149 THR E CA 1
ATOM 7894 C C . THR E 1 149 ? 48.507 151.979 7.295 1.00 20.17 149 THR E C 1
ATOM 7895 O O . THR E 1 149 ? 49.103 151.098 7.903 1.00 19.34 149 THR E O 1
ATOM 7899 N N . LEU E 1 150 ? 47.189 152.167 7.440 1.00 17.91 150 LEU E N 1
ATOM 7900 C CA . LEU E 1 150 ? 46.426 151.292 8.344 1.00 17.15 150 LEU E CA 1
ATOM 7901 C C . LEU E 1 150 ? 46.585 149.780 8.013 1.00 15.55 150 LEU E C 1
ATOM 7902 O O . LEU E 1 150 ? 46.930 148.969 8.894 1.00 13.88 150 LEU E O 1
ATOM 7907 N N . LEU E 1 151 ? 46.346 149.434 6.739 1.00 12.03 151 LEU E N 1
ATOM 7908 C CA . LEU E 1 151 ? 46.448 148.055 6.276 1.00 13.03 151 LEU E CA 1
ATOM 7909 C C . LEU E 1 151 ? 47.914 147.566 6.380 1.00 12.21 151 LEU E C 1
ATOM 7910 O O . LEU E 1 151 ? 48.138 146.467 6.782 1.00 11.06 151 LEU E O 1
ATOM 7915 N N . GLU E 1 152 ? 48.878 148.397 5.976 1.00 13.71 152 GLU E N 1
ATOM 7916 C CA . GLU E 1 152 ? 50.293 148.052 6.098 1.00 14.51 152 GLU E CA 1
ATOM 7917 C C . GLU E 1 152 ? 50.619 147.590 7.544 1.00 14.33 152 GLU E C 1
ATOM 7918 O O . GLU E 1 152 ? 51.249 146.530 7.756 1.00 14.23 152 GLU E O 1
ATOM 7924 N N . GLY E 1 153 ? 50.106 148.331 8.511 1.00 13.98 153 GLY E N 1
ATOM 7925 C CA . GLY E 1 153 ? 50.248 148.005 9.964 1.00 14.25 153 GLY E CA 1
ATOM 7926 C C . GLY E 1 153 ? 49.640 146.644 10.336 1.00 13.78 153 GLY E C 1
ATOM 7927 O O . GLY E 1 153 ? 50.278 145.827 11.013 1.00 13.44 153 GLY E O 1
ATOM 7928 N N . VAL E 1 154 ? 48.398 146.395 9.885 1.00 11.79 154 VAL E N 1
ATOM 7929 C CA . VAL E 1 154 ? 47.724 145.157 10.183 1.00 10.60 154 VAL E CA 1
ATOM 7930 C C . VAL E 1 154 ? 48.530 144.003 9.515 1.00 10.19 154 VAL E C 1
ATOM 7931 O O . VAL E 1 154 ? 48.695 142.936 10.088 1.00 10.27 154 VAL E O 1
ATOM 7935 N N . PHE E 1 155 ? 48.990 144.228 8.281 1.00 8.22 155 PHE E N 1
ATOM 7936 C CA . PHE E 1 155 ? 49.775 143.225 7.590 1.00 10.12 155 PHE E CA 1
ATOM 7937 C C . PHE E 1 155 ? 51.109 142.917 8.280 1.00 10.61 155 PHE E C 1
ATOM 7938 O O . PHE E 1 155 ? 51.438 141.751 8.449 1.00 10.71 155 PHE E O 1
ATOM 7946 N N . GLN E 1 156 ? 51.890 143.944 8.633 1.00 10.63 156 GLN E N 1
ATOM 7947 C CA . GLN E 1 156 ? 53.136 143.729 9.382 1.00 12.51 156 GLN E CA 1
ATOM 7948 C C . GLN E 1 156 ? 52.861 143.004 10.708 1.00 12.63 156 GLN E C 1
ATOM 7949 O O . GLN E 1 156 ? 53.674 142.205 11.142 1.00 11.53 156 GLN E O 1
ATOM 7955 N N . ASP E 1 157 ? 51.772 143.369 11.401 1.00 12.83 157 ASP E N 1
ATOM 7956 C CA . ASP E 1 157 ? 51.397 142.627 12.602 1.00 13.63 157 ASP E CA 1
ATOM 7957 C C . ASP E 1 157 ? 51.083 141.136 12.324 1.00 13.39 157 ASP E C 1
ATOM 7958 O O . ASP E 1 157 ? 51.421 140.308 13.140 1.00 13.50 157 ASP E O 1
ATOM 7963 N N . GLN E 1 158 ? 50.496 140.782 11.181 1.00 11.49 158 GLN E N 1
ATOM 7964 C CA . GLN E 1 158 ? 50.276 139.363 10.911 1.00 13.50 158 GLN E CA 1
ATOM 7965 C C . GLN E 1 158 ? 51.624 138.647 10.680 1.00 13.20 158 GLN E C 1
ATOM 7966 O O . GLN E 1 158 ? 51.805 137.557 11.177 1.00 11.94 158 GLN E O 1
ATOM 7972 N N . LEU E 1 159 ? 52.512 139.243 9.864 1.00 12.94 159 LEU E N 1
ATOM 7973 C CA . LEU E 1 159 ? 53.821 138.658 9.617 1.00 12.94 159 LEU E CA 1
ATOM 7974 C C . LEU E 1 159 ? 54.533 138.410 10.978 1.00 13.95 159 LEU E C 1
ATOM 7975 O O . LEU E 1 159 ? 55.187 137.384 11.156 1.00 13.79 159 LEU E O 1
ATOM 7980 N N . SER E 1 160 ? 54.485 139.378 11.889 1.00 12.48 160 SER E N 1
ATOM 7981 C CA . SER E 1 160 ? 55.124 139.183 13.196 1.00 13.50 160 SER E CA 1
ATOM 7982 C C . SER E 1 160 ? 54.390 138.119 14.021 1.00 11.00 160 SER E C 1
ATOM 7983 O O . SER E 1 160 ? 55.014 137.402 14.768 1.00 12.77 160 SER E O 1
ATOM 7986 N N . LEU E 1 161 ? 53.071 138.130 14.010 1.00 9.06 161 LEU E N 1
ATOM 7987 C CA . LEU E 1 161 ? 52.297 137.097 14.762 1.00 9.76 161 LEU E CA 1
ATOM 7988 C C . LEU E 1 161 ? 52.709 135.686 14.259 1.00 9.45 161 LEU E C 1
ATOM 7989 O O . LEU E 1 161 ? 52.985 134.812 15.029 1.00 10.01 161 LEU E O 1
ATOM 7994 N N . ALA E 1 162 ? 52.789 135.485 12.933 1.00 9.43 162 ALA E N 1
ATOM 7995 C CA . ALA E 1 162 ? 53.107 134.154 12.365 1.00 9.37 162 ALA E CA 1
ATOM 7996 C C . ALA E 1 162 ? 54.449 133.672 12.847 1.00 11.50 162 ALA E C 1
ATOM 7997 O O . ALA E 1 162 ? 54.593 132.520 13.258 1.00 11.32 162 ALA E O 1
ATOM 7999 N N . LYS E 1 163 ? 55.436 134.570 12.825 1.00 12.11 163 LYS E N 1
ATOM 8000 C CA . LYS E 1 163 ? 56.773 134.226 13.305 1.00 15.71 163 LYS E CA 1
ATOM 8001 C C . LYS E 1 163 ? 56.784 133.987 14.827 1.00 14.83 163 LYS E C 1
ATOM 8002 O O . LYS E 1 163 ? 57.478 133.103 15.320 1.00 13.16 163 LYS E O 1
ATOM 8008 N N . SER E 1 164 ? 56.022 134.792 15.566 1.00 14.98 164 SER E N 1
ATOM 8009 C CA . SER E 1 164 ? 55.864 134.592 17.019 1.00 17.01 164 SER E CA 1
ATOM 8010 C C . SER E 1 164 ? 55.313 133.241 17.362 1.00 16.05 164 SER E C 1
ATOM 8011 O O . SER E 1 164 ? 55.613 132.731 18.396 1.00 15.72 164 SER E O 1
ATOM 8014 N N . LEU E 1 165 ? 54.433 132.732 16.524 1.00 14.98 165 LEU E N 1
ATOM 8015 C CA . LEU E 1 165 ? 53.767 131.454 16.758 1.00 14.24 165 LEU E CA 1
ATOM 8016 C C . LEU E 1 165 ? 54.738 130.342 16.383 1.00 14.57 165 LEU E C 1
ATOM 8017 O O . LEU E 1 165 ? 54.379 129.181 16.444 1.00 14.34 165 LEU E O 1
ATOM 8022 N N . GLY E 1 166 ? 55.951 130.673 15.979 1.00 14.41 166 GLY E N 1
ATOM 8023 C CA . GLY E 1 166 ? 56.888 129.603 15.617 1.00 16.13 166 GLY E CA 1
ATOM 8024 C C . GLY E 1 166 ? 56.747 129.086 14.197 1.00 17.65 166 GLY E C 1
ATOM 8025 O O . GLY E 1 166 ? 57.354 128.079 13.837 1.00 18.24 166 GLY E O 1
ATOM 8026 N N . VAL E 1 167 ? 56.045 129.802 13.322 1.00 18.01 167 VAL E N 1
ATOM 8027 C CA . VAL E 1 167 ? 55.764 129.211 11.981 1.00 18.00 167 VAL E CA 1
ATOM 8028 C C . VAL E 1 167 ? 56.654 129.832 10.855 1.00 20.21 167 VAL E C 1
ATOM 8029 O O . VAL E 1 167 ? 56.712 131.070 10.744 1.00 20.63 167 VAL E O 1
ATOM 8033 N N . ASN E 1 168 ? 57.322 128.998 10.053 1.00 21.78 168 ASN E N 1
ATOM 8034 C CA . ASN E 1 168 ? 58.196 129.426 8.907 1.00 25.27 168 ASN E CA 1
ATOM 8035 C C . ASN E 1 168 ? 57.644 128.913 7.548 1.00 24.83 168 ASN E C 1
ATOM 8036 O O . ASN E 1 168 ? 58.107 129.370 6.491 1.00 25.58 168 ASN E O 1
ATOM 8041 N N . SER E 1 169 ? 56.712 127.947 7.588 1.00 22.38 169 SER E N 1
ATOM 8042 C CA . SER E 1 169 ? 56.185 127.261 6.412 1.00 21.85 169 SER E CA 1
ATOM 8043 C C . SER E 1 169 ? 54.676 126.930 6.556 1.00 20.73 169 SER E C 1
ATOM 8044 O O . SER E 1 169 ? 54.160 126.865 7.681 1.00 20.08 169 SER E O 1
ATOM 8047 N N . TYR E 1 170 ? 53.993 126.684 5.436 1.00 17.18 170 TYR E N 1
ATOM 8048 C CA . TYR E 1 170 ? 52.550 126.729 5.434 1.00 17.04 170 TYR E CA 1
ATOM 8049 C C . TYR E 1 170 ? 52.071 125.483 4.705 1.00 15.95 170 TYR E C 1
ATOM 8050 O O . TYR E 1 170 ? 52.756 125.019 3.841 1.00 17.03 170 TYR E O 1
ATOM 8059 N N . PRO E 1 171 ? 50.884 124.972 5.016 1.00 13.61 171 PRO E N 1
ATOM 8060 C CA . PRO E 1 171 ? 49.944 125.423 6.049 1.00 12.95 171 PRO E CA 1
ATOM 8061 C C . PRO E 1 171 ? 50.502 125.013 7.439 1.00 12.63 171 PRO E C 1
ATOM 8062 O O . PRO E 1 171 ? 51.234 124.034 7.508 1.00 11.52 171 PRO E O 1
ATOM 8066 N N . SER E 1 172 ? 50.134 125.716 8.517 1.00 10.92 172 SER E N 1
ATOM 8067 C CA . SER E 1 172 ? 50.518 125.288 9.849 1.00 11.52 172 SER E CA 1
ATOM 8068 C C . SER E 1 172 ? 49.383 125.650 10.728 1.00 10.46 172 SER E C 1
ATOM 8069 O O . SER E 1 172 ? 48.701 126.634 10.413 1.00 9.59 172 SER E O 1
ATOM 8072 N N . LEU E 1 173 ? 49.279 124.942 11.882 1.00 9.62 173 LEU E N 1
ATOM 8073 C CA . LEU E 1 173 ? 48.184 125.141 12.854 1.00 7.73 173 LEU E CA 1
ATOM 8074 C C . LEU E 1 173 ? 48.836 125.290 14.197 1.00 7.69 173 LEU E C 1
ATOM 8075 O O . LEU E 1 173 ? 49.773 124.564 14.493 1.00 5.90 173 LEU E O 1
ATOM 8080 N N . VAL E 1 174 ? 48.397 126.265 15.005 1.00 7.74 174 VAL E N 1
ATOM 8081 C CA . VAL E 1 174 ? 48.925 126.386 16.333 1.00 6.00 174 VAL E CA 1
ATOM 8082 C C . VAL E 1 174 ? 47.751 126.622 17.183 1.00 7.19 174 VAL E C 1
ATOM 8083 O O . VAL E 1 174 ? 46.954 127.507 16.889 1.00 7.93 174 VAL E O 1
ATOM 8087 N N . LEU E 1 175 ? 47.649 125.854 18.252 1.00 7.77 175 LEU E N 1
ATOM 8088 C CA . LEU E 1 175 ? 46.571 125.989 19.235 1.00 9.71 175 LEU E CA 1
ATOM 8089 C C . LEU E 1 175 ? 47.051 126.822 20.407 1.00 10.36 175 LEU E C 1
ATOM 8090 O O . LEU E 1 175 ? 48.050 126.484 21.023 1.00 11.60 175 LEU E O 1
ATOM 8095 N N . GLN E 1 176 ? 46.341 127.893 20.710 1.00 9.74 176 GLN E N 1
ATOM 8096 C CA . GLN E 1 176 ? 46.579 128.703 21.917 1.00 11.66 176 GLN E CA 1
ATOM 8097 C C . GLN E 1 176 ? 45.592 128.359 23.034 1.00 12.44 176 GLN E C 1
ATOM 8098 O O . GLN E 1 176 ? 44.364 128.338 22.809 1.00 13.37 176 GLN E O 1
ATOM 8104 N N . ILE E 1 177 ? 46.115 128.023 24.212 1.00 12.51 177 ILE E N 1
ATOM 8105 C CA . ILE E 1 177 ? 45.259 127.795 25.332 1.00 14.44 177 ILE E CA 1
ATOM 8106 C C . ILE E 1 177 ? 45.818 128.757 26.407 1.00 15.87 177 ILE E C 1
ATOM 8107 O O . ILE E 1 177 ? 46.999 128.612 26.878 1.00 13.69 177 ILE E O 1
ATOM 8112 N N . ASN E 1 178 ? 45.025 129.793 26.694 1.00 17.08 178 ASN E N 1
ATOM 8113 C CA . ASN E 1 178 ? 45.527 130.948 27.521 1.00 20.66 178 ASN E CA 1
ATOM 8114 C C . ASN E 1 178 ? 46.896 131.493 27.072 1.00 20.74 178 ASN E C 1
ATOM 8115 O O . ASN E 1 178 ? 46.990 131.993 25.972 1.00 22.11 178 ASN E O 1
ATOM 8120 N N . ASP E 1 179 ? 47.955 131.339 27.867 1.00 20.61 179 ASP E N 1
ATOM 8121 C CA . ASP E 1 179 ? 49.262 131.813 27.433 1.00 22.19 179 ASP E CA 1
ATOM 8122 C C . ASP E 1 179 ? 50.175 130.722 26.880 1.00 20.50 179 ASP E C 1
ATOM 8123 O O . ASP E 1 179 ? 51.312 131.006 26.606 1.00 21.61 179 ASP E O 1
ATOM 8128 N N . ALA E 1 180 ? 49.695 129.494 26.704 1.00 18.07 180 ALA E N 1
ATOM 8129 C CA . ALA E 1 180 ? 50.539 128.418 26.146 1.00 16.07 180 ALA E CA 1
ATOM 8130 C C . ALA E 1 180 ? 50.159 128.161 24.649 1.00 14.05 180 ALA E C 1
ATOM 8131 O O . ALA E 1 180 ? 48.991 128.290 24.302 1.00 14.69 180 ALA E O 1
ATOM 8133 N N . TYR E 1 181 ? 51.115 127.809 23.795 1.00 13.14 181 TYR E N 1
ATOM 8134 C CA . TYR E 1 181 ? 50.929 127.605 22.324 1.00 13.92 181 TYR E CA 1
ATOM 8135 C C . TYR E 1 181 ? 51.378 126.200 21.987 1.00 14.07 181 TYR E C 1
ATOM 8136 O O . TYR E 1 181 ? 52.393 125.755 22.518 1.00 12.69 181 TYR E O 1
ATOM 8145 N N . PHE E 1 182 ? 50.609 125.477 21.155 1.00 11.54 182 PHE E N 1
ATOM 8146 C CA . PHE E 1 182 ? 50.952 124.109 20.827 1.00 12.19 182 PHE E CA 1
ATOM 8147 C C . PHE E 1 182 ? 50.810 123.920 19.328 1.00 12.04 182 PHE E C 1
ATOM 8148 O O . PHE E 1 182 ? 49.755 124.159 18.805 1.00 12.40 182 PHE E O 1
ATOM 8156 N N . PRO E 1 183 ? 51.872 123.516 18.619 1.00 13.69 183 PRO E N 1
ATOM 8157 C CA . PRO E 1 183 ? 51.756 123.144 17.184 1.00 12.26 183 PRO E CA 1
ATOM 8158 C C . PRO E 1 183 ? 50.858 121.938 17.081 1.00 11.24 183 PRO E C 1
ATOM 8159 O O . PRO E 1 183 ? 50.827 121.104 18.000 1.00 9.07 183 PRO E O 1
ATOM 8163 N N . ILE E 1 184 ? 50.029 121.927 16.034 1.00 9.18 184 ILE E N 1
ATOM 8164 C CA . ILE E 1 184 ? 49.068 120.849 15.788 1.00 8.82 184 ILE E CA 1
ATOM 8165 C C . ILE E 1 184 ? 49.374 120.386 14.410 1.00 10.54 184 ILE E C 1
ATOM 8166 O O . ILE E 1 184 ? 49.297 121.162 13.464 1.00 10.51 184 ILE E O 1
ATOM 8171 N N . GLU E 1 185 ? 49.809 119.158 14.289 1.00 12.42 185 GLU E N 1
ATOM 8172 C CA . GLU E 1 185 ? 50.104 118.577 12.981 1.00 14.59 185 GLU E CA 1
ATOM 8173 C C . GLU E 1 185 ? 48.927 118.674 11.986 1.00 14.15 185 GLU E C 1
ATOM 8174 O O . GLU E 1 185 ? 47.746 118.362 12.282 1.00 12.89 185 GLU E O 1
ATOM 8180 N N . VAL E 1 186 ? 49.258 119.071 10.756 1.00 15.30 186 VAL E N 1
ATOM 8181 C CA . VAL E 1 186 ? 48.287 119.077 9.673 1.00 15.00 186 VAL E CA 1
ATOM 8182 C C . VAL E 1 186 ? 47.972 117.662 9.101 1.00 15.17 186 VAL E C 1
ATOM 8183 O O . VAL E 1 186 ? 48.889 116.907 8.812 1.00 16.74 186 VAL E O 1
ATOM 8187 N N . ASP E 1 187 ? 46.699 117.305 8.924 1.00 16.25 187 ASP E N 1
ATOM 8188 C CA . ASP E 1 187 ? 46.336 116.078 8.177 1.00 16.40 187 ASP E CA 1
ATOM 8189 C C . ASP E 1 187 ? 45.546 116.515 6.971 1.00 15.72 187 ASP E C 1
ATOM 8190 O O . ASP E 1 187 ? 44.428 117.054 7.109 1.00 14.68 187 ASP E O 1
ATOM 8195 N N . TYR E 1 188 ? 46.108 116.290 5.789 1.00 14.23 188 TYR E N 1
ATOM 8196 C CA . TYR E 1 188 ? 45.536 116.887 4.580 1.00 14.16 188 TYR E CA 1
ATOM 8197 C C . TYR E 1 188 ? 44.214 116.286 4.161 1.00 14.99 188 TYR E C 1
ATOM 8198 O O . TYR E 1 188 ? 43.437 116.962 3.519 1.00 16.56 188 TYR E O 1
ATOM 8207 N N . LEU E 1 189 ? 43.977 115.029 4.495 1.00 16.14 189 LEU E N 1
ATOM 8208 C CA . LEU E 1 189 ? 42.813 114.273 3.991 1.00 17.12 189 LEU E CA 1
ATOM 8209 C C . LEU E 1 189 ? 41.701 114.065 4.992 1.00 17.54 189 LEU E C 1
ATOM 8210 O O . LEU E 1 189 ? 40.603 113.663 4.594 1.00 17.12 189 LEU E O 1
ATOM 8215 N N . SER E 1 190 ? 41.947 114.259 6.282 1.00 17.21 190 SER E N 1
ATOM 8216 C CA . SER E 1 190 ? 40.780 114.332 7.183 1.00 17.65 190 SER E CA 1
ATOM 8217 C C . SER E 1 190 ? 40.961 115.127 8.434 1.00 16.26 190 SER E C 1
ATOM 8218 O O . SER E 1 190 ? 42.079 115.356 8.876 1.00 14.20 190 SER E O 1
ATOM 8221 N N . THR E 1 191 ? 39.825 115.574 8.950 1.00 15.32 191 THR E N 1
ATOM 8222 C CA . THR E 1 191 ? 39.791 116.382 10.142 1.00 16.52 191 THR E CA 1
ATOM 8223 C C . THR E 1 191 ? 39.898 115.548 11.443 1.00 16.81 191 THR E C 1
ATOM 8224 O O . THR E 1 191 ? 40.227 116.093 12.488 1.00 16.46 191 THR E O 1
ATOM 8228 N N . GLU E 1 192 ? 39.577 114.253 11.386 1.00 17.67 192 GLU E N 1
ATOM 8229 C CA . GLU E 1 192 ? 39.358 113.513 12.630 1.00 18.68 192 GLU E CA 1
ATOM 8230 C C . GLU E 1 192 ? 40.618 113.386 13.497 1.00 16.12 192 GLU E C 1
ATOM 8231 O O . GLU E 1 192 ? 40.527 113.598 14.704 1.00 15.70 192 GLU E O 1
ATOM 8237 N N . PRO E 1 193 ? 41.775 113.024 12.905 1.00 14.27 193 PRO E N 1
ATOM 8238 C CA . PRO E 1 193 ? 42.978 113.035 13.723 1.00 13.81 193 PRO E CA 1
ATOM 8239 C C . PRO E 1 193 ? 43.311 114.434 14.312 1.00 13.05 193 PRO E C 1
ATOM 8240 O O . PRO E 1 193 ? 43.816 114.525 15.402 1.00 11.72 193 PRO E O 1
ATOM 8244 N N . THR E 1 194 ? 42.995 115.500 13.600 1.00 11.63 194 THR E N 1
ATOM 8245 C CA . THR E 1 194 ? 43.357 116.860 14.020 1.00 11.41 194 THR E CA 1
ATOM 8246 C C . THR E 1 194 ? 42.453 117.328 15.177 1.00 10.64 194 THR E C 1
ATOM 8247 O O . THR E 1 194 ? 42.919 117.942 16.140 1.00 10.49 194 THR E O 1
ATOM 8251 N N . LEU E 1 195 ? 41.169 117.034 15.083 1.00 10.40 195 LEU E N 1
ATOM 8252 C CA . LEU E 1 195 ? 40.226 117.356 16.183 1.00 11.57 195 LEU E CA 1
ATOM 8253 C C . LEU E 1 195 ? 40.631 116.598 17.456 1.00 11.36 195 LEU E C 1
ATOM 8254 O O . LEU E 1 195 ? 40.513 117.134 18.556 1.00 12.16 195 LEU E O 1
ATOM 8259 N N . LYS E 1 196 ? 41.136 115.368 17.293 1.00 11.03 196 LYS E N 1
ATOM 8260 C CA . LYS E 1 196 ? 41.474 114.521 18.431 1.00 11.31 196 LYS E CA 1
ATOM 8261 C C . LYS E 1 196 ? 42.721 115.109 19.071 1.00 10.96 196 LYS E C 1
ATOM 8262 O O . LYS E 1 196 ? 42.763 115.274 20.289 1.00 10.78 196 LYS E O 1
ATOM 8268 N N . LEU E 1 197 ? 43.728 115.422 18.266 1.00 10.93 197 LEU E N 1
ATOM 8269 C CA . LEU E 1 197 ? 44.876 116.182 18.786 1.00 10.63 197 LEU E CA 1
ATOM 8270 C C . LEU E 1 197 ? 44.405 117.461 19.534 1.00 9.61 197 LEU E C 1
ATOM 8271 O O . LEU E 1 197 ? 44.854 117.720 20.602 1.00 10.60 197 LEU E O 1
ATOM 8276 N N . ILE E 1 198 ? 43.450 118.222 19.012 1.00 9.63 198 ILE E N 1
ATOM 8277 C CA . ILE E 1 198 ? 43.070 119.457 19.694 1.00 9.77 198 ILE E CA 1
ATOM 8278 C C . ILE E 1 198 ? 42.382 119.156 21.039 1.00 11.14 198 ILE E C 1
ATOM 8279 O O . ILE E 1 198 ? 42.732 119.789 22.042 1.00 10.86 198 ILE E O 1
ATOM 8284 N N . ARG E 1 199 ? 41.457 118.171 21.062 1.00 9.25 199 ARG E N 1
ATOM 8285 C CA . ARG E 1 199 ? 40.755 117.806 22.266 1.00 11.76 199 ARG E CA 1
ATOM 8286 C C . ARG E 1 199 ? 41.699 117.253 23.306 1.00 13.13 199 ARG E C 1
ATOM 8287 O O . ARG E 1 199 ? 41.591 117.617 24.481 1.00 13.09 199 ARG E O 1
ATOM 8295 N N . GLU E 1 200 ? 42.636 116.405 22.889 1.00 13.64 200 GLU E N 1
ATOM 8296 C CA . GLU E 1 200 ? 43.637 115.894 23.824 1.00 14.51 200 GLU E CA 1
ATOM 8297 C C . GLU E 1 200 ? 44.476 116.972 24.449 1.00 13.85 200 GLU E C 1
ATOM 8298 O O . GLU E 1 200 ? 44.736 116.917 25.659 1.00 12.95 200 GLU E O 1
ATOM 8304 N N . ARG E 1 201 ? 44.895 117.953 23.658 1.00 11.62 201 ARG E N 1
ATOM 8305 C CA . ARG E 1 201 ? 45.667 119.051 24.233 1.00 12.14 201 ARG E CA 1
ATOM 8306 C C . ARG E 1 201 ? 44.899 119.921 25.213 1.00 11.27 201 ARG E C 1
ATOM 8307 O O . ARG E 1 201 ? 45.455 120.390 26.194 1.00 9.44 201 ARG E O 1
ATOM 8315 N N . ILE E 1 202 ? 43.637 120.187 24.915 1.00 10.97 202 ILE E N 1
ATOM 8316 C CA . ILE E 1 202 ? 42.904 121.073 25.765 1.00 11.47 202 ILE E CA 1
ATOM 8317 C C . ILE E 1 202 ? 42.763 120.334 27.124 1.00 12.94 202 ILE E C 1
ATOM 8318 O O . ILE E 1 202 ? 43.097 120.934 28.144 1.00 12.14 202 ILE E O 1
ATOM 8323 N N . ILE E 1 203 ? 42.291 119.075 27.138 1.00 14.66 203 ILE E N 1
ATOM 8324 C CA . ILE E 1 203 ? 42.107 118.341 28.393 1.00 17.26 203 ILE E CA 1
ATOM 8325 C C . ILE E 1 203 ? 43.477 118.232 29.133 1.00 19.65 203 ILE E C 1
ATOM 8326 O O . ILE E 1 203 ? 43.542 118.405 30.329 1.00 19.88 203 ILE E O 1
ATOM 8331 N N . GLU E 1 204 ? 44.577 117.991 28.430 1.00 23.53 204 GLU E N 1
ATOM 8332 C CA . GLU E 1 204 ? 45.873 117.940 29.106 1.00 27.66 204 GLU E CA 1
ATOM 8333 C C . GLU E 1 204 ? 46.360 119.204 29.797 1.00 29.20 204 GLU E C 1
ATOM 8334 O O . GLU E 1 204 ? 47.227 119.105 30.640 1.00 30.29 204 GLU E O 1
ATOM 8340 N N . ASN E 1 205 ? 45.788 120.364 29.472 1.00 30.63 205 ASN E N 1
ATOM 8341 C CA . ASN E 1 205 ? 46.078 121.666 30.117 1.00 31.18 205 ASN E CA 1
ATOM 8342 C C . ASN E 1 205 ? 44.962 122.310 30.941 1.00 32.99 205 ASN E C 1
ATOM 8343 O O . ASN E 1 205 ? 44.627 123.489 30.706 1.00 33.47 205 ASN E O 1
ATOM 8348 N N . MET E 1 206 ? 44.349 121.603 31.890 1.00 35.19 206 MET E N 1
ATOM 8349 C CA . MET E 1 206 ? 43.274 122.287 32.653 1.00 35.96 206 MET E CA 1
ATOM 8350 C C . MET E 1 206 ? 43.135 121.978 34.140 1.00 36.96 206 MET E C 1
ATOM 8351 O O . MET E 1 206 ? 44.077 122.129 34.911 1.00 39.15 206 MET E O 1
ATOM 8356 N N . MET F 1 1 ? 43.531 98.391 80.943 1.00 30.04 1 MET F N 1
ATOM 8357 C CA . MET F 1 1 ? 43.163 99.829 81.172 1.00 30.15 1 MET F CA 1
ATOM 8358 C C . MET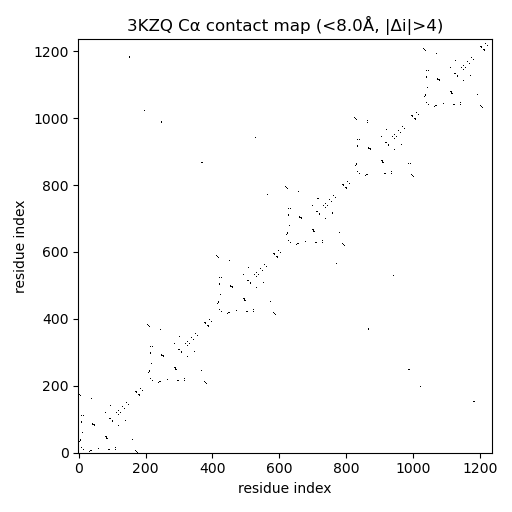 F 1 1 ? 43.372 100.790 79.974 1.00 28.55 1 MET F C 1
ATOM 8359 O O . MET F 1 1 ? 44.460 101.355 79.778 1.00 28.96 1 MET F O 1
ATOM 8364 N N . ASN F 1 2 ? 42.314 100.967 79.186 1.00 25.31 2 ASN F N 1
ATOM 8365 C CA . ASN F 1 2 ? 42.335 101.865 78.001 1.00 23.93 2 ASN F CA 1
ATOM 8366 C C . ASN F 1 2 ? 41.699 103.182 78.440 1.00 19.60 2 ASN F C 1
ATOM 8367 O O . ASN F 1 2 ? 40.574 103.201 78.867 1.00 18.47 2 ASN F O 1
ATOM 8372 N N . ILE F 1 3 ? 42.471 104.238 78.426 1.00 15.99 3 ILE F N 1
ATOM 8373 C CA . ILE F 1 3 ? 42.050 105.540 78.938 1.00 14.38 3 ILE F CA 1
ATOM 8374 C C . ILE F 1 3 ? 42.225 106.553 77.819 1.00 13.22 3 ILE F C 1
ATOM 8375 O O . ILE F 1 3 ? 43.326 106.686 77.222 1.00 13.27 3 ILE F O 1
ATOM 8380 N N . LYS F 1 4 ? 41.165 107.304 77.576 1.00 11.71 4 LYS F N 1
ATOM 8381 C CA . LYS F 1 4 ? 41.149 108.294 76.518 1.00 13.20 4 LYS F CA 1
ATOM 8382 C C . LYS F 1 4 ? 40.424 109.589 76.979 1.00 10.70 4 LYS F C 1
ATOM 8383 O O . LYS F 1 4 ? 39.489 109.494 77.695 1.00 10.44 4 LYS F O 1
ATOM 8389 N N . LEU F 1 5 ? 40.935 110.776 76.660 1.00 9.40 5 LEU F N 1
ATOM 8390 C CA . LEU F 1 5 ? 40.298 112.064 76.955 1.00 10.85 5 LEU F CA 1
ATOM 8391 C C . LEU F 1 5 ? 39.825 112.598 75.598 1.00 11.55 5 LEU F C 1
ATOM 8392 O O . LEU F 1 5 ? 40.655 112.837 74.695 1.00 10.99 5 LEU F O 1
ATOM 8397 N N . TYR F 1 6 ? 38.514 112.684 75.417 1.00 9.21 6 TYR F N 1
ATOM 8398 C CA . TYR F 1 6 ? 37.905 113.296 74.240 1.00 10.19 6 TYR F CA 1
ATOM 8399 C C . TYR F 1 6 ? 37.752 114.824 74.435 1.00 10.04 6 TYR F C 1
ATOM 8400 O O . TYR F 1 6 ? 37.244 115.271 75.442 1.00 7.94 6 TYR F O 1
ATOM 8409 N N . TYR F 1 7 ? 38.234 115.596 73.485 1.00 9.77 7 TYR F N 1
ATOM 8410 C CA . TYR F 1 7 ? 38.096 117.033 73.534 1.00 10.89 7 TYR F CA 1
ATOM 8411 C C . TYR F 1 7 ? 37.187 117.344 72.342 1.00 12.06 7 TYR F C 1
ATOM 8412 O O . TYR F 1 7 ? 37.556 117.095 71.162 1.00 10.15 7 TYR F O 1
ATOM 8421 N N . VAL F 1 8 ? 35.959 117.739 72.673 1.00 11.48 8 VAL F N 1
ATOM 8422 C CA . VAL F 1 8 ? 34.944 117.909 71.684 1.00 11.60 8 VAL F CA 1
ATOM 8423 C C . VAL F 1 8 ? 34.859 119.414 71.479 1.00 10.63 8 VAL F C 1
ATOM 8424 O O . VAL F 1 8 ? 34.582 120.193 72.422 1.00 9.27 8 VAL F O 1
ATOM 8428 N N . HIS F 1 9 ? 35.028 119.816 70.230 1.00 8.45 9 HIS F N 1
ATOM 8429 C CA . HIS F 1 9 ? 35.224 121.230 69.950 1.00 9.54 9 HIS F CA 1
ATOM 8430 C C . HIS F 1 9 ? 34.676 121.533 68.581 1.00 9.87 9 HIS F C 1
ATOM 8431 O O . HIS F 1 9 ? 34.155 120.666 67.925 1.00 10.54 9 HIS F O 1
ATOM 8438 N N . ASP F 1 10 ? 34.807 122.784 68.128 1.00 10.38 10 ASP F N 1
ATOM 8439 C CA . ASP F 1 10 ? 34.460 123.108 66.731 1.00 10.48 10 ASP F CA 1
ATOM 8440 C C . ASP F 1 10 ? 35.435 124.216 66.348 1.00 10.30 10 ASP F C 1
ATOM 8441 O O . ASP F 1 10 ? 35.659 125.129 67.159 1.00 10.97 10 ASP F O 1
ATOM 8446 N N . PRO F 1 11 ? 36.046 124.155 65.147 1.00 10.26 11 PRO F N 1
ATOM 8447 C CA . PRO F 1 11 ? 36.999 125.201 64.711 1.00 10.48 11 PRO F CA 1
ATOM 8448 C C . PRO F 1 11 ? 36.408 126.634 64.765 1.00 11.17 11 PRO F C 1
ATOM 8449 O O . PRO F 1 11 ? 37.146 127.602 64.983 1.00 10.40 11 PRO F O 1
ATOM 8453 N N . MET F 1 12 ? 35.098 126.784 64.600 1.00 10.53 12 MET F N 1
ATOM 8454 C CA . MET F 1 12 ? 34.509 128.161 64.611 1.00 10.69 12 MET F CA 1
ATOM 8455 C C . MET F 1 12 ? 33.801 128.462 65.931 1.00 11.10 12 MET F C 1
ATOM 8456 O O . MET F 1 12 ? 32.957 129.413 66.045 1.00 11.14 12 MET F O 1
ATOM 8461 N N . CYS F 1 13 ? 34.142 127.684 66.956 1.00 11.03 13 CYS F N 1
ATOM 8462 C CA . CYS F 1 13 ? 33.607 127.943 68.282 1.00 12.13 13 CYS F CA 1
ATOM 8463 C C . CYS F 1 13 ? 34.483 128.994 69.013 1.00 11.98 13 CYS F C 1
ATOM 8464 O O . CYS F 1 13 ? 35.637 128.740 69.248 1.00 11.69 13 CYS F O 1
ATOM 8467 N N . SER F 1 14 ? 33.943 130.145 69.385 1.00 11.98 14 SER F N 1
ATOM 8468 C CA . SER F 1 14 ? 34.728 131.250 70.020 1.00 12.49 14 SER F CA 1
ATOM 8469 C C . SER F 1 14 ? 35.336 130.895 71.368 1.00 11.82 14 SER F C 1
ATOM 8470 O O . SER F 1 14 ? 36.459 131.306 71.694 1.00 11.43 14 SER F O 1
ATOM 8473 N N . TRP F 1 15 ? 34.590 130.154 72.160 1.00 11.24 15 TRP F N 1
ATOM 8474 C CA . TRP F 1 15 ? 35.080 129.705 73.475 1.00 11.52 15 TRP F CA 1
ATOM 8475 C C . TRP F 1 15 ? 36.179 128.643 73.356 1.00 12.35 15 TRP F C 1
ATOM 8476 O O . TRP F 1 15 ? 37.084 128.619 74.193 1.00 12.88 15 TRP F O 1
ATOM 8487 N N . CYS F 1 16 ? 36.134 127.803 72.313 1.00 10.99 16 CYS F N 1
ATOM 8488 C CA . CYS F 1 16 ? 37.259 126.904 71.996 1.00 11.99 16 CYS F CA 1
ATOM 8489 C C . CYS F 1 16 ? 38.514 127.670 71.659 1.00 11.83 16 CYS F C 1
ATOM 8490 O O . CYS F 1 16 ? 39.611 127.269 72.048 1.00 13.95 16 CYS F O 1
ATOM 8493 N N . TRP F 1 17 ? 38.357 128.756 70.932 1.00 11.27 17 TRP F N 1
ATOM 8494 C CA . TRP F 1 17 ? 39.486 129.666 70.660 1.00 11.19 17 TRP F CA 1
ATOM 8495 C C . TRP F 1 17 ? 39.962 130.318 71.952 1.00 11.50 17 TRP F C 1
ATOM 8496 O O . TRP F 1 17 ? 41.169 130.395 72.226 1.00 13.24 17 TRP F O 1
ATOM 8507 N N . GLY F 1 18 ? 39.035 130.747 72.811 1.00 12.29 18 GLY F N 1
ATOM 8508 C CA . GLY F 1 18 ? 39.405 131.240 74.176 1.00 11.46 18 GLY F CA 1
ATOM 8509 C C . GLY F 1 18 ? 40.155 130.156 74.955 1.00 12.16 18 GLY F C 1
ATOM 8510 O O . GLY F 1 18 ? 41.128 130.442 75.615 1.00 12.16 18 GLY F O 1
ATOM 8511 N N . TYR F 1 19 ? 39.705 128.897 74.851 1.00 12.39 19 TYR F N 1
ATOM 8512 C CA . TYR F 1 19 ? 40.270 127.777 75.623 1.00 11.90 19 TYR F CA 1
ATOM 8513 C C . TYR F 1 19 ? 41.647 127.311 75.105 1.00 11.66 19 TYR F C 1
ATOM 8514 O O . TYR F 1 19 ? 42.404 126.655 75.820 1.00 11.86 19 TYR F O 1
ATOM 8523 N N . LYS F 1 20 ? 41.951 127.627 73.864 1.00 11.39 20 LYS F N 1
ATOM 8524 C CA . LYS F 1 20 ? 43.184 127.146 73.201 1.00 11.93 20 LYS F CA 1
ATOM 8525 C C . LYS F 1 20 ? 44.500 127.060 74.019 1.00 12.47 20 LYS F C 1
ATOM 8526 O O . LYS F 1 20 ? 45.130 125.995 74.004 1.00 12.25 20 LYS F O 1
ATOM 8532 N N . PRO F 1 21 ? 44.981 128.180 74.658 1.00 12.47 21 PRO F N 1
ATOM 8533 C CA . PRO F 1 21 ? 46.274 128.065 75.365 1.00 11.70 21 PRO F CA 1
ATOM 8534 C C . PRO F 1 21 ? 46.188 126.933 76.451 1.00 12.63 21 PRO F C 1
ATOM 8535 O O . PRO F 1 21 ? 47.144 126.175 76.654 1.00 12.65 21 PRO F O 1
ATOM 8539 N N . THR F 1 22 ? 45.036 126.834 77.106 1.00 11.53 22 THR F N 1
ATOM 8540 C CA . THR F 1 22 ? 44.905 125.984 78.263 1.00 12.01 22 THR F CA 1
ATOM 8541 C C . THR F 1 22 ? 44.736 124.539 77.764 1.00 11.58 22 THR F C 1
ATOM 8542 O O . THR F 1 22 ? 45.424 123.647 78.272 1.00 11.93 22 THR F O 1
ATOM 8546 N N . ILE F 1 23 ? 43.854 124.305 76.773 1.00 10.80 23 ILE F N 1
ATOM 8547 C CA . ILE F 1 23 ? 43.682 122.931 76.261 1.00 11.85 23 ILE F CA 1
ATOM 8548 C C . ILE F 1 23 ? 45.037 122.386 75.680 1.00 13.48 23 ILE F C 1
ATOM 8549 O O . ILE F 1 23 ? 45.353 121.201 75.824 1.00 13.89 23 ILE F O 1
ATOM 8554 N N . GLU F 1 24 ? 45.833 123.234 75.038 1.00 13.43 24 GLU F N 1
ATOM 8555 C CA . GLU F 1 24 ? 47.130 122.756 74.532 1.00 14.83 24 GLU F CA 1
ATOM 8556 C C . GLU F 1 24 ? 48.058 122.438 75.654 1.00 13.88 24 GLU F C 1
ATOM 8557 O O . GLU F 1 24 ? 48.803 121.520 75.489 1.00 14.24 24 GLU F O 1
ATOM 8563 N N . LYS F 1 25 ? 48.099 123.236 76.723 1.00 14.45 25 LYS F N 1
ATOM 8564 C CA . LYS F 1 25 ? 48.947 122.884 77.888 1.00 16.55 25 LYS F CA 1
ATOM 8565 C C . LYS F 1 25 ? 48.476 121.552 78.447 1.00 14.71 25 LYS F C 1
ATOM 8566 O O . LYS F 1 25 ? 49.297 120.661 78.758 1.00 14.35 25 LYS F O 1
ATOM 8572 N N . LEU F 1 26 ? 47.154 121.436 78.615 1.00 12.99 26 LEU F N 1
ATOM 8573 C CA . LEU F 1 26 ? 46.591 120.204 79.189 1.00 12.53 26 LEU F CA 1
ATOM 8574 C C . LEU F 1 26 ? 47.106 118.993 78.400 1.00 12.33 26 LEU F C 1
ATOM 8575 O O . LEU F 1 26 ? 47.610 118.042 78.960 1.00 11.12 26 LEU F O 1
ATOM 8580 N N . LYS F 1 27 ? 46.951 119.036 77.100 1.00 11.88 27 LYS F N 1
ATOM 8581 C CA . LYS F 1 27 ? 47.383 117.935 76.247 1.00 12.83 27 LYS F CA 1
ATOM 8582 C C . LYS F 1 27 ? 48.877 117.614 76.380 1.00 13.52 27 LYS F C 1
ATOM 8583 O O . LYS F 1 27 ? 49.272 116.446 76.394 1.00 13.36 27 LYS F O 1
ATOM 8589 N N . GLN F 1 28 ? 49.700 118.642 76.487 1.00 13.70 28 GLN F N 1
ATOM 8590 C CA . GLN F 1 28 ? 51.107 118.442 76.769 1.00 16.36 28 GLN F CA 1
ATOM 8591 C C . GLN F 1 28 ? 51.394 117.810 78.135 1.00 16.15 28 GLN F C 1
ATOM 8592 O O . GLN F 1 28 ? 52.343 117.027 78.252 1.00 15.25 28 GLN F O 1
ATOM 8598 N N . GLN F 1 29 ? 50.611 118.169 79.152 1.00 15.48 29 GLN F N 1
ATOM 8599 C CA . GLN F 1 29 ? 50.835 117.691 80.490 1.00 15.88 29 GLN F CA 1
ATOM 8600 C C . GLN F 1 29 ? 50.157 116.345 80.751 1.00 15.65 29 GLN F C 1
ATOM 8601 O O . GLN F 1 29 ? 50.439 115.725 81.746 1.00 14.03 29 GLN F O 1
ATOM 8607 N N . LEU F 1 30 ? 49.249 115.901 79.893 1.00 15.11 30 LEU F N 1
ATOM 8608 C CA . LEU F 1 30 ? 48.556 114.648 80.182 1.00 16.34 30 LEU F CA 1
ATOM 8609 C C . LEU F 1 30 ? 49.569 113.478 80.235 1.00 17.86 30 LEU F C 1
ATOM 8610 O O . LEU F 1 30 ? 50.399 113.371 79.343 1.00 18.89 30 LEU F O 1
ATOM 8615 N N . PRO F 1 31 ? 49.487 112.591 81.249 1.00 17.30 31 PRO F N 1
ATOM 8616 C CA . PRO F 1 31 ? 50.366 111.414 81.263 1.00 18.02 31 PRO F CA 1
ATOM 8617 C C . PRO F 1 31 ? 50.213 110.524 80.036 1.00 17.88 31 PRO F C 1
ATOM 8618 O O . PRO F 1 31 ? 49.100 110.359 79.486 1.00 17.00 31 PRO F O 1
ATOM 8622 N N . GLY F 1 32 ? 51.345 109.948 79.646 1.00 17.00 32 GLY F N 1
ATOM 8623 C CA . GLY F 1 32 ? 51.464 109.194 78.422 1.00 16.85 32 GLY F CA 1
ATOM 8624 C C . GLY F 1 32 ? 50.407 108.119 78.265 1.00 17.36 32 GLY F C 1
ATOM 8625 O O . GLY F 1 32 ? 49.992 107.840 77.150 1.00 18.26 32 GLY F O 1
ATOM 8626 N N . VAL F 1 33 ? 49.952 107.521 79.361 1.00 16.10 33 VAL F N 1
ATOM 8627 C CA . VAL F 1 33 ? 48.935 106.468 79.253 1.00 15.66 33 VAL F CA 1
ATOM 8628 C C . VAL F 1 33 ? 47.552 106.950 78.744 1.00 16.22 33 VAL F C 1
ATOM 8629 O O . VAL F 1 33 ? 46.726 106.147 78.295 1.00 18.07 33 VAL F O 1
ATOM 8633 N N . ILE F 1 34 ? 47.250 108.243 78.853 1.00 15.20 34 ILE F N 1
ATOM 8634 C CA . ILE F 1 34 ? 45.924 108.732 78.457 1.00 14.09 34 ILE F CA 1
ATOM 8635 C C . ILE F 1 34 ? 46.030 109.159 76.994 1.00 13.59 34 ILE F C 1
ATOM 8636 O O . ILE F 1 34 ? 46.865 110.012 76.646 1.00 11.91 34 ILE F O 1
ATOM 8641 N N . GLN F 1 35 ? 45.206 108.576 76.150 1.00 13.60 35 GLN F N 1
ATOM 8642 C CA . GLN F 1 35 ? 45.134 109.044 74.734 1.00 14.68 35 GLN F CA 1
ATOM 8643 C C . GLN F 1 35 ? 44.315 110.356 74.608 1.00 14.64 35 GLN F C 1
ATOM 8644 O O . GLN F 1 35 ? 43.227 110.487 75.202 1.00 17.70 35 GLN F O 1
ATOM 8650 N N . PHE F 1 36 ? 44.805 111.348 73.891 1.00 12.83 36 PHE F N 1
ATOM 8651 C CA . PHE F 1 36 ? 44.024 112.550 73.695 1.00 11.57 36 PHE F CA 1
ATOM 8652 C C . PHE F 1 36 ? 43.376 112.361 72.312 1.00 12.09 36 PHE F C 1
ATOM 8653 O O . PHE F 1 36 ? 44.049 112.023 71.341 1.00 13.51 36 PHE F O 1
ATOM 8661 N N . GLU F 1 37 ? 42.086 112.589 72.199 1.00 10.78 37 GLU F N 1
ATOM 8662 C CA . GLU F 1 37 ? 41.413 112.503 70.907 1.00 11.56 37 GLU F CA 1
ATOM 8663 C C . GLU F 1 37 ? 40.533 113.761 70.662 1.00 10.93 37 GLU F C 1
ATOM 8664 O O . GLU F 1 37 ? 39.603 114.043 71.449 1.00 10.01 37 GLU F O 1
ATOM 8670 N N . TYR F 1 38 ? 40.775 114.487 69.579 1.00 9.35 38 TYR F N 1
ATOM 8671 C CA . TYR F 1 38 ? 39.901 115.603 69.195 1.00 9.97 38 TYR F CA 1
ATOM 8672 C C . TYR F 1 38 ? 38.625 115.028 68.549 1.00 10.51 38 TYR F C 1
ATOM 8673 O O . TYR F 1 38 ? 38.742 114.066 67.831 1.00 10.65 38 TYR F O 1
ATOM 8682 N N . VAL F 1 39 ? 37.440 115.622 68.777 1.00 10.14 39 VAL F N 1
ATOM 8683 C CA . VAL F 1 39 ? 36.222 115.212 68.118 1.00 10.10 39 VAL F CA 1
ATOM 8684 C C . VAL F 1 39 ? 35.553 116.516 67.670 1.00 11.84 39 VAL F C 1
ATOM 8685 O O . VAL F 1 39 ? 35.314 117.419 68.506 1.00 12.15 39 VAL F O 1
ATOM 8689 N N . VAL F 1 40 ? 35.237 116.642 66.365 1.00 11.23 40 VAL F N 1
ATOM 8690 C CA . VAL F 1 40 ? 34.468 117.831 65.932 1.00 11.95 40 VAL F CA 1
ATOM 8691 C C . VAL F 1 40 ? 32.988 117.622 66.178 1.00 12.50 40 VAL F C 1
ATOM 8692 O O . VAL F 1 40 ? 32.414 116.588 65.832 1.00 13.57 40 VAL F O 1
ATOM 8696 N N . GLY F 1 41 ? 32.342 118.585 66.805 1.00 12.93 41 GLY F N 1
ATOM 8697 C CA . GLY F 1 41 ? 30.925 118.387 67.116 1.00 12.18 41 GLY F CA 1
ATOM 8698 C C . GLY F 1 41 ? 29.939 118.950 66.080 1.00 13.09 41 GLY F C 1
ATOM 8699 O O . GLY F 1 41 ? 28.750 118.518 66.035 1.00 12.59 41 GLY F O 1
ATOM 8700 N N . GLY F 1 42 ? 30.415 119.890 65.260 1.00 12.47 42 GLY F N 1
ATOM 8701 C CA . GLY F 1 42 ? 29.568 120.516 64.253 1.00 14.53 42 GLY F CA 1
ATOM 8702 C C . GLY F 1 42 ? 28.547 121.480 64.843 1.00 14.50 42 GLY F C 1
ATOM 8703 O O . GLY F 1 42 ? 27.355 121.192 65.020 1.00 15.97 42 GLY F O 1
ATOM 8704 N N . LEU F 1 43 ? 29.033 122.623 65.206 1.00 14.64 43 LEU F N 1
ATOM 8705 C CA . LEU F 1 43 ? 28.206 123.638 65.766 1.00 14.39 43 LEU F CA 1
ATOM 8706 C C . LEU F 1 43 ? 27.097 124.078 64.861 1.00 14.97 43 LEU F C 1
ATOM 8707 O O . LEU F 1 43 ? 26.005 124.302 65.350 1.00 15.79 43 LEU F O 1
ATOM 8712 N N . ALA F 1 44 ? 27.314 124.284 63.557 1.00 12.64 44 ALA F N 1
ATOM 8713 C CA . ALA F 1 44 ? 26.159 124.750 62.761 1.00 11.99 44 ALA F CA 1
ATOM 8714 C C . ALA F 1 44 ? 26.196 124.092 61.371 1.00 12.51 44 ALA F C 1
ATOM 8715 O O . ALA F 1 44 ? 27.272 124.066 60.753 1.00 11.31 44 ALA F O 1
ATOM 8717 N N . PRO F 1 45 ? 25.045 123.575 60.885 1.00 12.23 45 PRO F N 1
ATOM 8718 C CA . PRO F 1 45 ? 25.044 122.764 59.663 1.00 12.72 45 PRO F CA 1
ATOM 8719 C C . PRO F 1 45 ? 25.268 123.605 58.390 1.00 13.41 45 PRO F C 1
ATOM 8720 O O . PRO F 1 45 ? 25.363 124.861 58.481 1.00 13.02 45 PRO F O 1
ATOM 8724 N N . ASP F 1 46 ? 25.436 122.917 57.245 1.00 12.73 46 ASP F N 1
ATOM 8725 C CA . ASP F 1 46 ? 25.653 123.556 55.947 1.00 14.22 46 ASP F CA 1
ATOM 8726 C C . ASP F 1 46 ? 24.550 124.527 55.618 1.00 15.03 46 ASP F C 1
ATOM 8727 O O . ASP F 1 46 ? 23.375 124.170 55.656 1.00 14.59 46 ASP F O 1
ATOM 8732 N N . THR F 1 47 ? 24.932 125.749 55.321 1.00 13.80 47 THR F N 1
ATOM 8733 C CA . THR F 1 47 ? 24.005 126.708 54.762 1.00 17.02 47 THR F CA 1
ATOM 8734 C C . THR F 1 47 ? 24.839 127.777 54.069 1.00 16.86 47 THR F C 1
ATOM 8735 O O . THR F 1 47 ? 25.981 127.964 54.425 1.00 16.49 47 THR F O 1
ATOM 8739 N N . ASN F 1 48 ? 24.287 128.445 53.074 1.00 19.54 48 ASN F N 1
ATOM 8740 C CA . ASN F 1 48 ? 24.953 129.574 52.378 1.00 21.19 48 ASN F CA 1
ATOM 8741 C C . ASN F 1 48 ? 24.297 130.900 52.713 1.00 20.66 48 ASN F C 1
ATOM 8742 O O . ASN F 1 48 ? 24.731 131.936 52.232 1.00 20.79 48 ASN F O 1
ATOM 8747 N N . LEU F 1 49 ? 23.267 130.874 53.540 1.00 20.06 49 LEU F N 1
ATOM 8748 C CA . LEU F 1 49 ? 22.570 132.089 53.928 1.00 20.53 49 LEU F CA 1
ATOM 8749 C C . LEU F 1 49 ? 23.371 133.034 54.817 1.00 20.04 49 LEU F C 1
ATOM 8750 O O . LEU F 1 49 ? 23.989 132.599 55.841 1.00 20.77 49 LEU F O 1
ATOM 8755 N N . PRO F 1 50 ? 23.322 134.340 54.500 1.00 19.31 50 PRO F N 1
ATOM 8756 C CA . PRO F 1 50 ? 24.115 135.270 55.323 1.00 18.33 50 PRO F CA 1
ATOM 8757 C C . PRO F 1 50 ? 23.580 135.356 56.748 1.00 18.20 50 PRO F C 1
ATOM 8758 O O . PRO F 1 50 ? 22.382 135.277 56.971 1.00 17.26 50 PRO F O 1
ATOM 8762 N N . MET F 1 51 ? 24.466 135.485 57.734 1.00 17.90 51 MET F N 1
ATOM 8763 C CA . MET F 1 51 ? 24.051 135.561 59.137 1.00 16.58 51 MET F CA 1
ATOM 8764 C C . MET F 1 51 ? 23.168 136.835 59.327 1.00 17.15 51 MET F C 1
ATOM 8765 O O . MET F 1 51 ? 23.538 137.900 58.888 1.00 16.21 51 MET F O 1
ATOM 8770 N N . PRO F 1 52 ? 21.992 136.733 59.967 1.00 17.65 52 PRO F N 1
ATOM 8771 C CA . PRO F 1 52 ? 21.201 138.003 60.077 1.00 18.85 52 PRO F CA 1
ATOM 8772 C C . PRO F 1 52 ? 21.914 138.981 60.992 1.00 20.56 52 PRO F C 1
ATOM 8773 O O . PRO F 1 52 ? 22.750 138.544 61.822 1.00 19.93 52 PRO F O 1
ATOM 8777 N N . PRO F 1 53 ? 21.631 140.297 60.851 1.00 20.89 53 PRO F N 1
ATOM 8778 C CA . PRO F 1 53 ? 22.433 141.253 61.670 1.00 21.08 53 PRO F CA 1
ATOM 8779 C C . PRO F 1 53 ? 22.351 141.116 63.197 1.00 20.79 53 PRO F C 1
ATOM 8780 O O . PRO F 1 53 ? 23.353 141.367 63.855 1.00 22.32 53 PRO F O 1
ATOM 8784 N N . GLU F 1 54 ? 21.216 140.718 63.769 1.00 19.95 54 GLU F N 1
ATOM 8785 C CA . GLU F 1 54 ? 21.165 140.522 65.228 1.00 19.85 54 GLU F CA 1
ATOM 8786 C C . GLU F 1 54 ? 22.093 139.436 65.725 1.00 17.85 54 GLU F C 1
ATOM 8787 O O . GLU F 1 54 ? 22.601 139.520 66.835 1.00 17.05 54 GLU F O 1
ATOM 8793 N N . MET F 1 55 ? 22.275 138.393 64.922 1.00 16.05 55 MET F N 1
ATOM 8794 C CA . MET F 1 55 ? 23.132 137.313 65.340 1.00 16.04 55 MET F CA 1
ATOM 8795 C C . MET F 1 55 ? 24.601 137.757 65.226 1.00 14.51 55 MET F C 1
ATOM 8796 O O . MET F 1 55 ? 25.398 137.419 66.057 1.00 14.98 55 MET F O 1
ATOM 8801 N N . GLN F 1 56 ? 24.926 138.531 64.211 1.00 12.70 56 GLN F N 1
ATOM 8802 C CA . GLN F 1 56 ? 26.281 139.080 64.048 1.00 13.43 56 GLN F CA 1
ATOM 8803 C C . GLN F 1 56 ? 26.644 139.935 65.252 1.00 13.89 56 GLN F C 1
ATOM 8804 O O . GLN F 1 56 ? 27.746 139.833 65.752 1.00 12.71 56 GLN F O 1
ATOM 8810 N N . GLN F 1 57 ? 25.714 140.763 65.739 1.00 16.73 57 GLN F N 1
ATOM 8811 C CA . GLN F 1 57 ? 26.012 141.584 66.948 1.00 18.21 57 GLN F CA 1
ATOM 8812 C C . GLN F 1 57 ? 26.077 140.755 68.185 1.00 17.38 57 GLN F C 1
ATOM 8813 O O . GLN F 1 57 ? 26.941 140.971 69.036 1.00 16.43 57 GLN F O 1
ATOM 8819 N N . LYS F 1 58 ? 25.185 139.776 68.289 1.00 17.50 58 LYS F N 1
ATOM 8820 C CA . LYS F 1 58 ? 25.286 138.849 69.401 1.00 18.26 58 LYS F CA 1
ATOM 8821 C C . LYS F 1 58 ? 26.705 138.205 69.429 1.00 16.74 58 LYS F C 1
ATOM 8822 O O . LYS F 1 58 ? 27.363 138.235 70.470 1.00 16.09 58 LYS F O 1
ATOM 8828 N N . LEU F 1 59 ? 27.161 137.611 68.312 1.00 16.45 59 LEU F N 1
ATOM 8829 C CA . LEU F 1 59 ? 28.439 136.842 68.306 1.00 16.47 59 LEU F CA 1
ATOM 8830 C C . LEU F 1 59 ? 29.643 137.797 68.501 1.00 16.50 59 LEU F C 1
ATOM 8831 O O . LEU F 1 59 ? 30.631 137.442 69.167 1.00 16.96 59 LEU F O 1
ATOM 8836 N N . GLU F 1 60 ? 29.569 139.009 67.941 1.00 14.61 60 GLU F N 1
ATOM 8837 C CA . GLU F 1 60 ? 30.665 139.959 68.187 1.00 13.59 60 GLU F CA 1
ATOM 8838 C C . GLU F 1 60 ? 30.685 140.404 69.646 1.00 14.02 60 GLU F C 1
ATOM 8839 O O . GLU F 1 60 ? 31.773 140.554 70.228 1.00 14.28 60 GLU F O 1
ATOM 8845 N N . GLY F 1 61 ? 29.513 140.514 70.270 1.00 13.97 61 GLY F N 1
ATOM 8846 C CA . GLY F 1 61 ? 29.463 140.744 71.733 1.00 15.52 61 GLY F CA 1
ATOM 8847 C C . GLY F 1 61 ? 30.104 139.617 72.521 1.00 16.75 61 GLY F C 1
ATOM 8848 O O . GLY F 1 61 ? 30.731 139.875 73.538 1.00 17.65 61 GLY F O 1
ATOM 8849 N N . ILE F 1 62 ? 29.919 138.367 72.082 1.00 16.23 62 ILE F N 1
ATOM 8850 C CA . ILE F 1 62 ? 30.574 137.199 72.733 1.00 16.22 62 ILE F CA 1
ATOM 8851 C C . ILE F 1 62 ? 32.109 137.297 72.620 1.00 14.79 62 ILE F C 1
ATOM 8852 O O . ILE F 1 62 ? 32.870 136.984 73.581 1.00 13.64 62 ILE F O 1
ATOM 8857 N N . TRP F 1 63 ? 32.583 137.677 71.430 1.00 14.61 63 TRP F N 1
ATOM 8858 C CA . TRP F 1 63 ? 34.033 137.904 71.261 1.00 14.73 63 TRP F CA 1
ATOM 8859 C C . TRP F 1 63 ? 34.529 138.876 72.352 1.00 15.76 63 TRP F C 1
ATOM 8860 O O . TRP F 1 63 ? 35.540 138.589 73.015 1.00 15.40 63 TRP F O 1
ATOM 8871 N N . LYS F 1 64 ? 33.827 140.000 72.536 1.00 15.36 64 LYS F N 1
ATOM 8872 C CA . LYS F 1 64 ? 34.226 140.987 73.545 1.00 18.17 64 LYS F CA 1
ATOM 8873 C C . LYS F 1 64 ? 34.290 140.391 74.940 1.00 17.33 64 LYS F C 1
ATOM 8874 O O . LYS F 1 64 ? 35.241 140.586 75.687 1.00 17.18 64 LYS F O 1
ATOM 8880 N N . GLN F 1 65 ? 33.258 139.657 75.297 1.00 18.15 65 GLN F N 1
ATOM 8881 C CA . GLN F 1 65 ? 33.208 138.986 76.573 1.00 19.80 65 GLN F CA 1
ATOM 8882 C C . GLN F 1 65 ? 34.327 137.952 76.751 1.00 19.28 65 GLN F C 1
ATOM 8883 O O . GLN F 1 65 ? 34.896 137.815 77.856 1.00 19.72 65 GLN F O 1
ATOM 8889 N N . ILE F 1 66 ? 34.706 137.258 75.687 1.00 16.50 66 ILE F N 1
ATOM 8890 C CA . ILE F 1 66 ? 35.826 136.331 75.834 1.00 14.98 66 ILE F CA 1
ATOM 8891 C C . ILE F 1 66 ? 37.138 137.112 76.027 1.00 15.79 66 ILE F C 1
ATOM 8892 O O . ILE F 1 66 ? 37.914 136.779 76.899 1.00 15.33 66 ILE F O 1
ATOM 8897 N N . GLU F 1 67 ? 37.349 138.171 75.239 1.00 15.12 67 GLU F N 1
ATOM 8898 C CA . GLU F 1 67 ? 38.470 139.059 75.413 1.00 16.14 67 GLU F CA 1
ATOM 8899 C C . GLU F 1 67 ? 38.551 139.504 76.867 1.00 17.13 67 GLU F C 1
ATOM 8900 O O . GLU F 1 67 ? 39.615 139.408 77.471 1.00 16.89 67 GLU F O 1
ATOM 8906 N N . THR F 1 68 ? 37.441 139.966 77.448 1.00 18.46 68 THR F N 1
ATOM 8907 C CA . THR F 1 68 ? 37.491 140.510 78.840 1.00 19.39 68 THR F CA 1
ATOM 8908 C C . THR F 1 68 ? 37.861 139.405 79.835 1.00 19.57 68 THR F C 1
ATOM 8909 O O . THR F 1 68 ? 38.773 139.560 80.648 1.00 19.64 68 THR F O 1
ATOM 8913 N N . GLN F 1 69 ? 37.137 138.297 79.780 1.00 19.04 69 GLN F N 1
ATOM 8914 C CA . GLN F 1 69 ? 37.304 137.259 80.750 1.00 18.74 69 GLN F CA 1
ATOM 8915 C C . GLN F 1 69 ? 38.632 136.466 80.592 1.00 17.98 69 GLN F C 1
ATOM 8916 O O . GLN F 1 69 ? 39.262 136.119 81.595 1.00 16.01 69 GLN F O 1
ATOM 8922 N N . LEU F 1 70 ? 39.061 136.176 79.351 1.00 16.94 70 LEU F N 1
ATOM 8923 C CA . LEU F 1 70 ? 40.292 135.370 79.149 1.00 16.04 70 LEU F CA 1
ATOM 8924 C C . LEU F 1 70 ? 41.499 136.110 78.575 1.00 16.35 70 LEU F C 1
ATOM 8925 O O . LEU F 1 70 ? 42.565 135.520 78.546 1.00 17.10 70 LEU F O 1
ATOM 8930 N N . GLY F 1 71 ? 41.371 137.360 78.095 1.00 15.85 71 GLY F N 1
ATOM 8931 C CA . GLY F 1 71 ? 42.539 138.021 77.450 1.00 14.53 71 GLY F CA 1
ATOM 8932 C C . GLY F 1 71 ? 42.821 137.559 75.992 1.00 14.94 71 GLY F C 1
ATOM 8933 O O . GLY F 1 71 ? 43.865 137.885 75.417 1.00 14.66 71 GLY F O 1
ATOM 8934 N N . THR F 1 72 ? 41.893 136.802 75.398 1.00 13.36 72 THR F N 1
ATOM 8935 C CA . THR F 1 72 ? 41.996 136.306 74.058 1.00 12.40 72 THR F CA 1
ATOM 8936 C C . THR F 1 72 ? 42.093 137.442 73.030 1.00 12.14 72 THR F C 1
ATOM 8937 O O . THR F 1 72 ? 41.409 138.480 73.110 1.00 10.80 72 THR F O 1
ATOM 8941 N N . LYS F 1 73 ? 42.903 137.219 72.017 1.00 13.57 73 LYS F N 1
ATOM 8942 C CA . LYS F 1 73 ? 43.002 138.195 70.909 1.00 14.28 73 LYS F CA 1
ATOM 8943 C C . LYS F 1 73 ? 41.931 137.988 69.838 1.00 13.89 73 LYS F C 1
ATOM 8944 O O . LYS F 1 73 ? 41.674 136.861 69.418 1.00 15.76 73 LYS F O 1
ATOM 8950 N N . PHE F 1 74 ? 41.348 139.096 69.386 1.00 13.37 74 PHE F N 1
ATOM 8951 C CA . PHE F 1 74 ? 40.463 139.125 68.228 1.00 11.94 74 PHE F CA 1
ATOM 8952 C C . PHE F 1 74 ? 40.763 140.330 67.334 1.00 11.98 74 PHE F C 1
ATOM 8953 O O . PHE F 1 74 ? 40.977 141.413 67.832 1.00 10.58 74 PHE F O 1
ATOM 8961 N N . ASN F 1 75 ? 40.713 140.152 66.012 1.00 11.33 75 ASN F N 1
ATOM 8962 C CA . ASN F 1 75 ? 40.665 141.276 65.133 1.00 10.94 75 ASN F CA 1
ATOM 8963 C C . ASN F 1 75 ? 39.167 141.453 64.796 1.00 12.28 75 ASN F C 1
ATOM 8964 O O . ASN F 1 75 ? 38.585 140.663 64.071 1.00 10.97 75 ASN F O 1
ATOM 8969 N N . TYR F 1 76 ? 38.535 142.446 65.406 1.00 12.97 76 TYR F N 1
ATOM 8970 C CA . TYR F 1 76 ? 37.106 142.745 65.188 1.00 13.45 76 TYR F CA 1
ATOM 8971 C C . TYR F 1 76 ? 36.734 143.127 63.767 1.00 13.56 76 TYR F C 1
ATOM 8972 O O . TYR F 1 76 ? 35.539 143.150 63.453 1.00 15.25 76 TYR F O 1
ATOM 8981 N N . ASP F 1 77 ? 37.720 143.348 62.916 1.00 12.52 77 ASP F N 1
ATOM 8982 C CA . ASP F 1 77 ? 37.479 143.641 61.493 1.00 13.72 77 ASP F CA 1
ATOM 8983 C C . ASP F 1 77 ? 36.793 142.539 60.710 1.00 12.73 77 ASP F C 1
ATOM 8984 O O . ASP F 1 77 ? 36.176 142.814 59.680 1.00 13.27 77 ASP F O 1
ATOM 8989 N N . PHE F 1 78 ? 36.937 141.290 61.133 1.00 10.29 78 PHE F N 1
ATOM 8990 C CA . PHE F 1 78 ? 36.084 140.245 60.557 1.00 11.70 78 PHE F CA 1
ATOM 8991 C C . PHE F 1 78 ? 34.619 140.710 60.313 1.00 12.30 78 PHE F C 1
ATOM 8992 O O . PHE F 1 78 ? 34.055 140.452 59.259 1.00 13.10 78 PHE F O 1
ATOM 9000 N N . TRP F 1 79 ? 34.022 141.366 61.306 1.00 12.98 79 TRP F N 1
ATOM 9001 C CA . TRP F 1 79 ? 32.591 141.749 61.264 1.00 14.58 79 TRP F CA 1
ATOM 9002 C C . TRP F 1 79 ? 32.334 142.862 60.242 1.00 16.85 79 TRP F C 1
ATOM 9003 O O . TRP F 1 79 ? 31.212 143.014 59.724 1.00 18.71 79 TRP F O 1
ATOM 9014 N N . LYS F 1 80 ? 33.344 143.641 59.917 1.00 16.92 80 LYS F N 1
ATOM 9015 C CA . LYS F 1 80 ? 33.123 144.552 58.790 1.00 19.07 80 LYS F CA 1
ATOM 9016 C C . LYS F 1 80 ? 33.649 144.139 57.418 1.00 18.12 80 LYS F C 1
ATOM 9017 O O . LYS F 1 80 ? 33.132 144.638 56.439 1.00 19.15 80 LYS F O 1
ATOM 9023 N N . LEU F 1 81 ? 34.640 143.256 57.328 1.00 17.45 81 LEU F N 1
ATOM 9024 C CA . LEU F 1 81 ? 35.259 142.900 56.037 1.00 16.66 81 LEU F CA 1
ATOM 9025 C C . LEU F 1 81 ? 34.672 141.648 55.398 1.00 17.82 81 LEU F C 1
ATOM 9026 O O . LEU F 1 81 ? 34.758 141.466 54.193 1.00 17.40 81 LEU F O 1
ATOM 9031 N N . CYS F 1 82 ? 34.075 140.776 56.205 1.00 17.21 82 CYS F N 1
ATOM 9032 C CA . CYS F 1 82 ? 33.497 139.534 55.670 1.00 18.45 82 CYS F CA 1
ATOM 9033 C C . CYS F 1 82 ? 31.957 139.582 55.646 1.00 18.21 82 CYS F C 1
ATOM 9034 O O . CYS F 1 82 ? 31.348 140.452 56.295 1.00 18.44 82 CYS F O 1
ATOM 9037 N N . THR F 1 83 ? 31.352 138.631 54.918 1.00 17.02 83 THR F N 1
ATOM 9038 C CA . THR F 1 83 ? 29.941 138.359 55.016 1.00 17.89 83 THR F CA 1
ATOM 9039 C C . THR F 1 83 ? 29.799 137.110 55.950 1.00 16.95 83 THR F C 1
ATOM 9040 O O . THR F 1 83 ? 30.097 135.969 55.518 1.00 17.93 83 THR F O 1
ATOM 9044 N N . PRO F 1 84 ? 29.427 137.309 57.220 1.00 13.11 84 PRO F N 1
ATOM 9045 C CA . PRO F 1 84 ? 29.466 136.084 58.054 1.00 12.25 84 PRO F CA 1
ATOM 9046 C C . PRO F 1 84 ? 28.360 135.137 57.672 1.00 11.23 84 PRO F C 1
ATOM 9047 O O . PRO F 1 84 ? 27.292 135.600 57.307 1.00 10.86 84 PRO F O 1
ATOM 9051 N N . VAL F 1 85 ? 28.630 133.832 57.754 1.00 10.29 85 VAL F N 1
ATOM 9052 C CA . VAL F 1 85 ? 27.634 132.792 57.537 1.00 10.24 85 VAL F CA 1
ATOM 9053 C C . VAL F 1 85 ? 27.608 131.827 58.783 1.00 10.63 85 VAL F C 1
ATOM 9054 O O . VAL F 1 85 ? 28.643 131.392 59.308 1.00 9.06 85 VAL F O 1
ATOM 9058 N N . ARG F 1 86 ? 26.414 131.523 59.287 1.00 10.97 86 ARG F N 1
ATOM 9059 C CA . ARG F 1 86 ? 26.324 130.689 60.503 1.00 12.11 86 ARG F CA 1
ATOM 9060 C C . ARG F 1 86 ? 26.438 129.243 60.014 1.00 10.68 86 ARG F C 1
ATOM 9061 O O . ARG F 1 86 ? 25.441 128.571 59.862 1.00 8.35 86 ARG F O 1
ATOM 9069 N N . SER F 1 87 ? 27.638 128.785 59.665 1.00 9.78 87 SER F N 1
ATOM 9070 C CA . SER F 1 87 ? 27.771 127.401 59.151 1.00 9.88 87 SER F CA 1
ATOM 9071 C C . SER F 1 87 ? 29.179 126.927 59.455 1.00 9.95 87 SER F C 1
ATOM 9072 O O . SER F 1 87 ? 30.142 127.599 59.058 1.00 9.61 87 SER F O 1
ATOM 9075 N N . THR F 1 88 ? 29.337 125.804 60.150 1.00 9.31 88 THR F N 1
ATOM 9076 C CA . THR F 1 88 ? 30.671 125.451 60.591 1.00 8.48 88 THR F CA 1
ATOM 9077 C C . THR F 1 88 ? 31.098 124.132 60.038 1.00 7.66 88 THR F C 1
ATOM 9078 O O . THR F 1 88 ? 32.258 123.742 60.223 1.00 9.24 88 THR F O 1
ATOM 9082 N N . TYR F 1 89 ? 30.190 123.432 59.358 1.00 7.15 89 TYR F N 1
ATOM 9083 C CA . TYR F 1 89 ? 30.470 122.030 58.969 1.00 9.11 89 TYR F CA 1
ATOM 9084 C C . TYR F 1 89 ? 31.681 121.966 58.014 1.00 9.25 89 TYR F C 1
ATOM 9085 O O . TYR F 1 89 ? 32.529 121.056 58.116 1.00 9.67 89 TYR F O 1
ATOM 9094 N N . GLN F 1 90 ? 31.769 122.926 57.113 1.00 8.01 90 GLN F N 1
ATOM 9095 C CA . GLN F 1 90 ? 32.853 122.926 56.132 1.00 9.22 90 GLN F CA 1
ATOM 9096 C C . GLN F 1 90 ? 34.230 123.136 56.770 1.00 9.39 90 GLN F C 1
ATOM 9097 O O . GLN F 1 90 ? 35.192 122.456 56.414 1.00 10.34 90 GLN F O 1
ATOM 9103 N N . SER F 1 91 ? 34.315 124.003 57.762 1.00 9.35 91 SER F N 1
ATOM 9104 C CA . SER F 1 91 ? 35.516 124.156 58.487 1.00 9.79 91 SER F CA 1
ATOM 9105 C C . SER F 1 91 ? 35.885 122.837 59.274 1.00 10.99 91 SER F C 1
ATOM 9106 O O . SER F 1 91 ? 37.095 122.522 59.381 1.00 10.49 91 SER F O 1
ATOM 9109 N N . CYS F 1 92 ? 34.889 122.111 59.842 1.00 9.69 92 CYS F N 1
ATOM 9110 C CA . CYS F 1 92 ? 35.144 120.773 60.433 1.00 10.89 92 CYS F CA 1
ATOM 9111 C C . CYS F 1 92 ? 35.738 119.822 59.366 1.00 10.23 92 CYS F C 1
ATOM 9112 O O . CYS F 1 92 ? 36.712 119.116 59.586 1.00 9.32 92 CYS F O 1
ATOM 9115 N N . ARG F 1 93 ? 35.140 119.819 58.184 1.00 10.05 93 ARG F N 1
ATOM 9116 C CA . ARG F 1 93 ? 35.674 118.965 57.115 1.00 9.85 93 ARG F CA 1
ATOM 9117 C C . ARG F 1 93 ? 37.128 119.260 56.807 1.00 10.78 93 ARG F C 1
ATOM 9118 O O . ARG F 1 93 ? 37.903 118.331 56.619 1.00 11.06 93 ARG F O 1
ATOM 9126 N N . ALA F 1 94 ? 37.485 120.552 56.726 1.00 10.38 94 ALA F N 1
ATOM 9127 C CA . ALA F 1 94 ? 38.816 120.984 56.374 1.00 10.42 94 ALA F CA 1
ATOM 9128 C C . ALA F 1 94 ? 39.799 120.510 57.421 1.00 11.63 94 ALA F C 1
ATOM 9129 O O . ALA F 1 94 ? 40.865 120.021 57.063 1.00 11.56 94 ALA F O 1
ATOM 9131 N N . VAL F 1 95 ? 39.455 120.588 58.723 1.00 11.53 95 VAL F N 1
ATOM 9132 C CA . VAL F 1 95 ? 40.361 120.081 59.726 1.00 11.44 95 VAL F CA 1
ATOM 9133 C C . VAL F 1 95 ? 40.528 118.556 59.626 1.00 12.09 95 VAL F C 1
ATOM 9134 O O . VAL F 1 95 ? 41.645 118.024 59.705 1.00 11.59 95 VAL F O 1
ATOM 9138 N N . ILE F 1 96 ? 39.423 117.831 59.442 1.00 11.40 96 ILE F N 1
ATOM 9139 C CA . ILE F 1 96 ? 39.524 116.375 59.243 1.00 10.93 96 ILE F CA 1
ATOM 9140 C C . ILE F 1 96 ? 40.376 116.027 58.028 1.00 10.90 96 ILE F C 1
ATOM 9141 O O . ILE F 1 96 ? 41.227 115.104 58.109 1.00 11.48 96 ILE F O 1
ATOM 9146 N N . ALA F 1 97 ? 40.220 116.762 56.911 1.00 9.57 97 ALA F N 1
ATOM 9147 C CA . ALA F 1 97 ? 40.965 116.397 55.725 1.00 10.12 97 ALA F CA 1
ATOM 9148 C C . ALA F 1 97 ? 42.461 116.708 55.911 1.00 10.38 97 ALA F C 1
ATOM 9149 O O . ALA F 1 97 ? 43.285 116.004 55.337 1.00 10.65 97 ALA F O 1
ATOM 9151 N N . ALA F 1 98 ? 42.798 117.769 56.662 1.00 8.81 98 ALA F N 1
ATOM 9152 C CA . ALA F 1 98 ? 44.187 118.087 56.912 1.00 9.65 98 ALA F CA 1
ATOM 9153 C C . ALA F 1 98 ? 44.759 116.937 57.821 1.00 9.82 98 ALA F C 1
ATOM 9154 O O . ALA F 1 98 ? 45.910 116.527 57.669 1.00 9.41 98 ALA F O 1
ATOM 9156 N N . GLY F 1 99 ? 43.921 116.380 58.696 1.00 10.52 99 GLY F N 1
ATOM 9157 C CA . GLY F 1 99 ? 44.285 115.197 59.557 1.00 10.43 99 GLY F CA 1
ATOM 9158 C C . GLY F 1 99 ? 44.663 113.972 58.713 1.00 12.76 99 GLY F C 1
ATOM 9159 O O . GLY F 1 99 ? 45.400 113.097 59.179 1.00 12.44 99 GLY F O 1
ATOM 9160 N N . PHE F 1 100 ? 44.173 113.888 57.469 1.00 12.72 100 PHE F N 1
ATOM 9161 C CA . PHE F 1 100 ? 44.561 112.759 56.617 1.00 14.60 100 PHE F CA 1
ATOM 9162 C C . PHE F 1 100 ? 46.020 112.942 56.198 1.00 15.72 100 PHE F C 1
ATOM 9163 O O . PHE F 1 100 ? 46.653 111.999 55.833 1.00 16.14 100 PHE F O 1
ATOM 9171 N N . GLN F 1 101 ? 46.547 114.157 56.246 1.00 14.98 101 GLN F N 1
ATOM 9172 C CA . GLN F 1 101 ? 47.968 114.381 55.947 1.00 14.58 101 GLN F CA 1
ATOM 9173 C C . GLN F 1 101 ? 48.735 114.705 57.261 1.00 16.07 101 GLN F C 1
ATOM 9174 O O . GLN F 1 101 ? 49.684 115.481 57.240 1.00 16.73 101 GLN F O 1
ATOM 9180 N N . ASP F 1 102 ? 48.281 114.171 58.400 1.00 17.14 102 ASP F N 1
ATOM 9181 C CA . ASP F 1 102 ? 48.874 114.428 59.705 1.00 17.89 102 ASP F CA 1
ATOM 9182 C C . ASP F 1 102 ? 49.041 115.857 60.090 1.00 16.13 102 ASP F C 1
ATOM 9183 O O . ASP F 1 102 ? 49.954 116.171 60.819 1.00 15.57 102 ASP F O 1
ATOM 9188 N N . SER F 1 103 ? 48.079 116.707 59.725 1.00 14.51 103 SER F N 1
ATOM 9189 C CA . SER F 1 103 ? 48.125 118.127 60.046 1.00 12.40 103 SER F CA 1
ATOM 9190 C C . SER F 1 103 ? 46.839 118.682 60.629 1.00 11.51 103 SER F C 1
ATOM 9191 O O . SER F 1 103 ? 46.482 119.854 60.341 1.00 9.42 103 SER F O 1
ATOM 9194 N N . TYR F 1 104 ? 46.137 117.864 61.401 1.00 8.88 104 TYR F N 1
ATOM 9195 C CA . TYR F 1 104 ? 44.924 118.251 62.037 1.00 9.84 104 TYR F CA 1
ATOM 9196 C C . TYR F 1 104 ? 45.134 119.514 62.878 1.00 10.25 104 TYR F C 1
ATOM 9197 O O . TYR F 1 104 ? 44.377 120.507 62.746 1.00 10.18 104 TYR F O 1
ATOM 9206 N N . GLU F 1 105 ? 46.128 119.465 63.754 1.00 10.12 105 GLU F N 1
ATOM 9207 C CA . GLU F 1 105 ? 46.311 120.571 64.698 1.00 12.70 105 GLU F CA 1
ATOM 9208 C C . GLU F 1 105 ? 46.781 121.825 63.972 1.00 11.79 105 GLU F C 1
ATOM 9209 O O . GLU F 1 105 ? 46.321 122.887 64.284 1.00 11.22 105 GLU F O 1
ATOM 9215 N N . GLN F 1 106 ? 47.591 121.656 62.938 1.00 12.67 106 GLN F N 1
ATOM 9216 C CA . GLN F 1 106 ? 48.083 122.809 62.177 1.00 13.80 106 GLN F CA 1
ATOM 9217 C C . GLN F 1 106 ? 46.916 123.533 61.470 1.00 12.44 106 GLN F C 1
ATOM 9218 O O . GLN F 1 106 ? 46.915 124.744 61.431 1.00 12.21 106 GLN F O 1
ATOM 9224 N N . MET F 1 107 ? 45.946 122.776 60.926 1.00 11.52 107 MET F N 1
ATOM 9225 C CA . MET F 1 107 ? 44.842 123.309 60.135 1.00 10.62 107 MET F CA 1
ATOM 9226 C C . MET F 1 107 ? 43.804 123.958 61.088 1.00 10.58 107 MET F C 1
ATOM 9227 O O . MET F 1 107 ? 43.263 125.023 60.791 1.00 8.49 107 MET F O 1
ATOM 9232 N N . LEU F 1 108 ? 43.555 123.268 62.221 1.00 10.97 108 LEU F N 1
ATOM 9233 C CA . LEU F 1 108 ? 42.710 123.762 63.248 1.00 10.69 108 LEU F CA 1
ATOM 9234 C C . LEU F 1 108 ? 43.235 125.155 63.652 1.00 10.23 108 LEU F C 1
ATOM 9235 O O . LEU F 1 108 ? 42.453 126.098 63.690 1.00 8.05 108 LEU F O 1
ATOM 9240 N N . GLU F 1 109 ? 44.517 125.265 63.990 1.00 9.90 109 GLU F N 1
ATOM 9241 C CA . GLU F 1 109 ? 45.049 126.566 64.438 1.00 11.21 109 GLU F CA 1
ATOM 9242 C C . GLU F 1 109 ? 45.010 127.644 63.297 1.00 10.63 109 GLU F C 1
ATOM 9243 O O . GLU F 1 109 ? 44.623 128.810 63.510 1.00 11.42 109 GLU F O 1
ATOM 9249 N N . ALA F 1 110 ? 45.345 127.213 62.071 1.00 9.98 110 ALA F N 1
ATOM 9250 C CA . ALA F 1 110 ? 45.199 128.056 60.891 1.00 9.61 110 ALA F CA 1
ATOM 9251 C C . ALA F 1 110 ? 43.832 128.631 60.689 1.00 9.94 110 ALA F C 1
ATOM 9252 O O . ALA F 1 110 ? 43.734 129.824 60.333 1.00 9.81 110 ALA F O 1
ATOM 9254 N N . ILE F 1 111 ? 42.778 127.802 60.829 1.00 8.88 111 ILE F N 1
ATOM 9255 C CA . ILE F 1 111 ? 41.412 128.279 60.686 1.00 10.11 111 ILE F CA 1
ATOM 9256 C C . ILE F 1 111 ? 41.050 129.246 61.799 1.00 10.17 111 ILE F C 1
ATOM 9257 O O . ILE F 1 111 ? 40.382 130.264 61.553 1.00 9.64 111 ILE F O 1
ATOM 9262 N N . GLN F 1 112 ? 41.431 128.908 63.021 1.00 9.07 112 GLN F N 1
ATOM 9263 C CA . GLN F 1 112 ? 41.225 129.817 64.104 1.00 9.20 112 GLN F CA 1
ATOM 9264 C C . GLN F 1 112 ? 41.847 131.162 63.871 1.00 9.86 112 GLN F C 1
ATOM 9265 O O . GLN F 1 112 ? 41.210 132.203 64.086 1.00 11.54 112 GLN F O 1
ATOM 9271 N N . HIS F 1 113 ? 43.106 131.175 63.482 1.00 9.06 113 HIS F N 1
ATOM 9272 C CA . HIS F 1 113 ? 43.746 132.476 63.192 1.00 9.00 113 HIS F CA 1
ATOM 9273 C C . HIS F 1 113 ? 43.115 133.185 62.018 1.00 8.49 113 HIS F C 1
ATOM 9274 O O . HIS F 1 113 ? 42.994 134.408 62.055 1.00 8.46 113 HIS F O 1
ATOM 9281 N N . ALA F 1 114 ? 42.681 132.423 61.010 1.00 8.91 114 ALA F N 1
ATOM 9282 C CA . ALA F 1 114 ? 42.095 133.005 59.786 1.00 9.13 114 ALA F CA 1
ATOM 9283 C C . ALA F 1 114 ? 40.822 133.751 60.195 1.00 10.28 114 ALA F C 1
ATOM 9284 O O . ALA F 1 114 ? 40.556 134.867 59.754 1.00 11.21 114 ALA F O 1
ATOM 9286 N N . TYR F 1 115 ? 40.074 133.146 61.099 1.00 9.05 115 TYR F N 1
ATOM 9287 C CA . TYR F 1 115 ? 38.755 133.636 61.476 1.00 9.85 115 TYR F CA 1
ATOM 9288 C C . TYR F 1 115 ? 38.912 134.797 62.486 1.00 10.19 115 TYR F C 1
ATOM 9289 O O . TYR F 1 115 ? 38.306 135.892 62.317 1.00 10.83 115 TYR F O 1
ATOM 9298 N N . TYR F 1 116 ? 39.722 134.561 63.523 1.00 8.19 116 TYR F N 1
ATOM 9299 C CA . TYR F 1 116 ? 39.678 135.408 64.676 1.00 8.99 116 TYR F CA 1
ATOM 9300 C C . TYR F 1 116 ? 40.719 136.515 64.572 1.00 9.62 116 TYR F C 1
ATOM 9301 O O . TYR F 1 116 ? 40.539 137.506 65.250 1.00 10.80 116 TYR F O 1
ATOM 9310 N N . LEU F 1 117 ? 41.756 136.371 63.722 1.00 9.32 117 LEU F N 1
ATOM 9311 C CA . LEU F 1 117 ? 42.835 137.374 63.616 1.00 8.41 117 LEU F CA 1
ATOM 9312 C C . LEU F 1 117 ? 42.958 137.950 62.196 1.00 9.57 117 LEU F C 1
ATOM 9313 O O . LEU F 1 117 ? 43.268 139.148 62.006 1.00 10.44 117 LEU F O 1
ATOM 9318 N N . ARG F 1 118 ? 42.745 137.120 61.186 1.00 9.54 118 ARG F N 1
ATOM 9319 C CA . ARG F 1 118 ? 43.055 137.525 59.812 1.00 9.25 118 ARG F CA 1
ATOM 9320 C C . ARG F 1 118 ? 41.916 138.102 59.019 1.00 9.31 118 ARG F C 1
ATOM 9321 O O . ARG F 1 118 ? 42.081 138.446 57.843 1.00 8.90 118 ARG F O 1
ATOM 9329 N N . ALA F 1 119 ? 40.767 138.172 59.669 1.00 9.69 119 ALA F N 1
ATOM 9330 C CA . ALA F 1 119 ? 39.523 138.568 59.068 1.00 10.19 119 ALA F CA 1
ATOM 9331 C C . ALA F 1 119 ? 39.324 137.885 57.754 1.00 9.91 119 ALA F C 1
ATOM 9332 O O . ALA F 1 119 ? 39.111 138.576 56.764 1.00 10.84 119 ALA F O 1
ATOM 9334 N N . MET F 1 120 ? 39.296 136.551 57.760 1.00 10.52 120 MET F N 1
ATOM 9335 C CA . MET F 1 120 ? 39.018 135.780 56.554 1.00 10.81 120 MET F CA 1
ATOM 9336 C C . MET F 1 120 ? 37.771 134.940 56.854 1.00 11.16 120 MET F C 1
ATOM 9337 O O . MET F 1 120 ? 37.561 134.550 58.007 1.00 11.03 120 MET F O 1
ATOM 9342 N N . PRO F 1 121 ? 36.924 134.678 55.837 1.00 10.70 121 PRO F N 1
ATOM 9343 C CA . PRO F 1 121 ? 35.712 133.880 56.039 1.00 10.87 121 PRO F CA 1
ATOM 9344 C C . PRO F 1 121 ? 36.068 132.390 56.277 1.00 12.08 121 PRO F C 1
ATOM 9345 O O . PRO F 1 121 ? 36.601 131.723 55.403 1.00 13.57 121 PRO F O 1
ATOM 9349 N N . PRO F 1 122 ? 35.850 131.898 57.486 1.00 13.68 122 PRO F N 1
ATOM 9350 C CA . PRO F 1 122 ? 36.266 130.563 57.892 1.00 14.82 122 PRO F CA 1
ATOM 9351 C C . PRO F 1 122 ? 35.528 129.416 57.224 1.00 15.95 122 PRO F C 1
ATOM 9352 O O . PRO F 1 122 ? 35.991 128.266 57.288 1.00 17.61 122 PRO F O 1
ATOM 9356 N N . HIS F 1 123 ? 34.374 129.683 56.652 1.00 16.06 123 HIS F N 1
ATOM 9357 C CA . HIS F 1 123 ? 33.537 128.629 56.018 1.00 17.25 123 HIS F CA 1
ATOM 9358 C C . HIS F 1 123 ? 33.785 128.499 54.529 1.00 18.63 123 HIS F C 1
ATOM 9359 O O . HIS F 1 123 ? 33.097 127.711 53.901 1.00 20.97 123 HIS F O 1
ATOM 9366 N N . GLU F 1 124 ? 34.632 129.332 53.932 1.00 18.66 124 GLU F N 1
ATOM 9367 C CA . GLU F 1 124 ? 34.727 129.342 52.459 1.00 18.88 124 GLU F CA 1
ATOM 9368 C C . GLU F 1 124 ? 35.813 128.441 51.998 1.00 18.40 124 GLU F C 1
ATOM 9369 O O . GLU F 1 124 ? 36.943 128.385 52.588 1.00 17.39 124 GLU F O 1
ATOM 9375 N N . GLU F 1 125 ? 35.509 127.801 50.880 1.00 18.10 125 GLU F N 1
ATOM 9376 C CA . GLU F 1 125 ? 36.493 127.112 50.080 1.00 18.53 125 GLU F CA 1
ATOM 9377 C C . GLU F 1 125 ? 37.851 127.851 49.847 1.00 17.08 125 GLU F C 1
ATOM 9378 O O . GLU F 1 125 ? 38.917 127.254 50.049 1.00 17.59 125 GLU F O 1
ATOM 9384 N N . ALA F 1 126 ? 37.835 129.092 49.364 1.00 15.86 126 ALA F N 1
ATOM 9385 C CA . ALA F 1 126 ? 39.087 129.828 49.111 1.00 15.49 126 ALA F CA 1
ATOM 9386 C C . ALA F 1 126 ? 39.991 129.948 50.356 1.00 15.64 126 ALA F C 1
ATOM 9387 O O . ALA F 1 126 ? 41.231 129.887 50.262 1.00 15.58 126 ALA F O 1
ATOM 9389 N N . THR F 1 127 ? 39.386 130.152 51.537 1.00 15.18 127 THR F N 1
ATOM 9390 C CA . THR F 1 127 ? 40.167 130.254 52.750 1.00 13.83 127 THR F CA 1
ATOM 9391 C C . THR F 1 127 ? 40.842 128.873 52.980 1.00 12.73 127 THR F C 1
ATOM 9392 O O . THR F 1 127 ? 42.041 128.802 53.185 1.00 12.26 127 THR F O 1
ATOM 9396 N N . HIS F 1 128 ? 40.082 127.805 52.925 1.00 12.28 128 HIS F N 1
ATOM 9397 C CA . HIS F 1 128 ? 40.650 126.503 53.237 1.00 13.49 128 HIS F CA 1
ATOM 9398 C C . HIS F 1 128 ? 41.838 126.145 52.379 1.00 13.62 128 HIS F C 1
ATOM 9399 O O . HIS F 1 128 ? 42.828 125.593 52.893 1.00 11.99 128 HIS F O 1
ATOM 9406 N N . LEU F 1 129 ? 41.762 126.509 51.098 1.00 14.07 129 LEU F N 1
ATOM 9407 C CA . LEU F 1 129 ? 42.785 126.162 50.124 1.00 14.88 129 LEU F CA 1
ATOM 9408 C C . LEU F 1 129 ? 43.989 127.037 50.333 1.00 14.38 129 LEU F C 1
ATOM 9409 O O . LEU F 1 129 ? 45.124 126.576 50.199 1.00 13.56 129 LEU F O 1
ATOM 9414 N N . GLN F 1 130 ? 43.768 128.306 50.652 1.00 13.04 130 GLN F N 1
ATOM 9415 C CA . GLN F 1 130 ? 44.897 129.152 51.029 1.00 13.20 130 GLN F CA 1
ATOM 9416 C C . GLN F 1 130 ? 45.660 128.644 52.314 1.00 12.88 130 GLN F C 1
ATOM 9417 O O . GLN F 1 130 ? 46.931 128.613 52.342 1.00 12.68 130 GLN F O 1
ATOM 9423 N N . LEU F 1 131 ? 44.899 128.266 53.352 1.00 11.45 131 LEU F N 1
ATOM 9424 C CA . LEU F 1 131 ? 45.483 127.672 54.580 1.00 10.74 131 LEU F CA 1
ATOM 9425 C C . LEU F 1 131 ? 46.231 126.388 54.287 1.00 11.34 131 LEU F C 1
ATOM 9426 O O . LEU F 1 131 ? 47.314 126.128 54.850 1.00 11.21 131 LEU F O 1
ATOM 9431 N N . ALA F 1 132 ? 45.635 125.542 53.446 1.00 10.65 132 ALA F N 1
ATOM 9432 C CA . ALA F 1 132 ? 46.268 124.262 53.107 1.00 11.64 132 ALA F CA 1
ATOM 9433 C C . ALA F 1 132 ? 47.656 124.491 52.475 1.00 12.59 132 ALA F C 1
ATOM 9434 O O . ALA F 1 132 ? 48.644 123.769 52.779 1.00 11.72 132 ALA F O 1
ATOM 9436 N N . LYS F 1 133 ? 47.725 125.464 51.573 1.00 13.08 133 LYS F N 1
ATOM 9437 C CA . LYS F 1 133 ? 48.980 125.848 51.014 1.00 15.13 133 LYS F CA 1
ATOM 9438 C C . LYS F 1 133 ? 49.907 126.364 52.113 1.00 16.51 133 LYS F C 1
ATOM 9439 O O . LYS F 1 133 ? 51.061 125.893 52.283 1.00 17.49 133 LYS F O 1
ATOM 9445 N N . GLU F 1 134 ? 49.385 127.296 52.908 1.00 17.48 134 GLU F N 1
ATOM 9446 C CA . GLU F 1 134 ? 50.185 127.911 53.973 1.00 17.05 134 GLU F CA 1
ATOM 9447 C C . GLU F 1 134 ? 50.832 126.943 54.923 1.00 16.63 134 GLU F C 1
ATOM 9448 O O . GLU F 1 134 ? 51.965 127.152 55.313 1.00 15.72 134 GLU F O 1
ATOM 9454 N N . ILE F 1 135 ? 50.113 125.894 55.328 1.00 16.38 135 ILE F N 1
ATOM 9455 C CA . ILE F 1 135 ? 50.604 125.006 56.350 1.00 15.05 135 ILE F CA 1
ATOM 9456 C C . ILE F 1 135 ? 51.397 123.870 55.731 1.00 15.29 135 ILE F C 1
ATOM 9457 O O . ILE F 1 135 ? 51.859 123.014 56.457 1.00 15.40 135 ILE F O 1
ATOM 9462 N N . GLY F 1 136 ? 51.564 123.871 54.413 1.00 16.47 136 GLY F N 1
ATOM 9463 C CA . GLY F 1 136 ? 52.426 122.923 53.705 1.00 17.91 136 GLY F CA 1
ATOM 9464 C C . GLY F 1 136 ? 51.761 121.587 53.346 1.00 18.60 136 GLY F C 1
ATOM 9465 O O . GLY F 1 136 ? 52.431 120.582 53.180 1.00 19.41 136 GLY F O 1
ATOM 9466 N N . LEU F 1 137 ? 50.439 121.574 53.177 1.00 18.33 137 LEU F N 1
ATOM 9467 C CA . LEU F 1 137 ? 49.752 120.374 52.652 1.00 16.81 137 LEU F CA 1
ATOM 9468 C C . LEU F 1 137 ? 50.090 120.102 51.193 1.00 16.84 137 LEU F C 1
ATOM 9469 O O . LEU F 1 137 ? 50.367 121.024 50.398 1.00 16.42 137 LEU F O 1
ATOM 9474 N N . ASN F 1 138 ? 49.994 118.831 50.810 1.00 16.53 138 ASN F N 1
ATOM 9475 C CA . ASN F 1 138 ? 49.707 118.572 49.381 1.00 16.71 138 ASN F CA 1
ATOM 9476 C C . ASN F 1 138 ? 48.302 119.113 49.038 1.00 15.71 138 ASN F C 1
ATOM 9477 O O . ASN F 1 138 ? 47.297 118.486 49.332 1.00 15.34 138 ASN F O 1
ATOM 9482 N N . VAL F 1 139 ? 48.253 120.266 48.411 1.00 15.21 139 VAL F N 1
ATOM 9483 C CA . VAL F 1 139 ? 47.001 120.943 48.154 1.00 16.58 139 VAL F CA 1
ATOM 9484 C C . VAL F 1 139 ? 46.030 120.166 47.250 1.00 16.93 139 VAL F C 1
ATOM 9485 O O . VAL F 1 139 ? 44.845 120.112 47.536 1.00 16.76 139 VAL F O 1
ATOM 9489 N N . GLN F 1 140 ? 46.519 119.630 46.142 1.00 16.96 140 GLN F N 1
ATOM 9490 C CA . GLN F 1 140 ? 45.704 118.834 45.221 1.00 17.68 140 GLN F CA 1
ATOM 9491 C C . GLN F 1 140 ? 45.074 117.693 46.022 1.00 16.74 140 GLN F C 1
ATOM 9492 O O . GLN F 1 140 ? 43.908 117.369 45.875 1.00 16.07 140 GLN F O 1
ATOM 9498 N N . GLN F 1 141 ? 45.839 117.062 46.886 1.00 16.14 141 GLN F N 1
ATOM 9499 C CA . GLN F 1 141 ? 45.183 115.966 47.533 1.00 16.79 141 GLN F CA 1
ATOM 9500 C C . GLN F 1 141 ? 44.215 116.330 48.651 1.00 14.40 141 GLN F C 1
ATOM 9501 O O . GLN F 1 141 ? 43.216 115.632 48.877 1.00 13.43 141 GLN F O 1
ATOM 9507 N N . PHE F 1 142 ? 44.478 117.458 49.281 1.00 12.80 142 PHE F N 1
ATOM 9508 C CA . PHE F 1 142 ? 43.533 118.052 50.232 1.00 12.88 142 PHE F CA 1
ATOM 9509 C C . PHE F 1 142 ? 42.235 118.279 49.517 1.00 13.17 142 PHE F C 1
ATOM 9510 O O . PHE F 1 142 ? 41.169 117.912 49.969 1.00 11.43 142 PHE F O 1
ATOM 9518 N N . LYS F 1 143 ? 42.351 118.925 48.362 1.00 15.01 143 LYS F N 1
ATOM 9519 C CA . LYS F 1 143 ? 41.185 119.247 47.587 1.00 16.72 143 LYS F CA 1
ATOM 9520 C C . LYS F 1 143 ? 40.447 117.973 47.159 1.00 15.63 143 LYS F C 1
ATOM 9521 O O . LYS F 1 143 ? 39.252 117.929 47.266 1.00 15.61 143 LYS F O 1
ATOM 9527 N N . ASN F 1 144 ? 41.160 116.965 46.640 1.00 14.70 144 ASN F N 1
ATOM 9528 C CA . ASN F 1 144 ? 40.531 115.675 46.308 1.00 14.16 144 ASN F CA 1
ATOM 9529 C C . ASN F 1 144 ? 39.883 114.993 47.516 1.00 14.90 144 ASN F C 1
ATOM 9530 O O . ASN F 1 144 ? 38.813 114.311 47.372 1.00 14.96 144 ASN F O 1
ATOM 9535 N N . ASP F 1 145 ? 40.547 115.102 48.680 1.00 13.53 145 ASP F N 1
ATOM 9536 C CA . ASP F 1 145 ? 40.001 114.515 49.897 1.00 14.35 145 ASP F CA 1
ATOM 9537 C C . ASP F 1 145 ? 38.695 115.258 50.305 1.00 14.04 145 ASP F C 1
ATOM 9538 O O . ASP F 1 145 ? 37.698 114.604 50.641 1.00 13.23 145 ASP F O 1
ATOM 9543 N N . MET F 1 146 ? 38.693 116.587 50.269 1.00 14.16 146 MET F N 1
ATOM 9544 C CA . MET F 1 146 ? 37.473 117.308 50.616 1.00 16.97 146 MET F CA 1
ATOM 9545 C C . MET F 1 146 ? 36.205 116.884 49.870 1.00 19.09 146 MET F C 1
ATOM 9546 O O . MET F 1 146 ? 35.125 116.920 50.436 1.00 20.53 146 MET F O 1
ATOM 9551 N N . ASP F 1 147 ? 36.288 116.436 48.630 1.00 20.71 147 ASP F N 1
ATOM 9552 C CA . ASP F 1 147 ? 35.042 116.067 48.037 1.00 21.64 147 ASP F CA 1
ATOM 9553 C C . ASP F 1 147 ? 34.854 114.566 47.851 1.00 21.16 147 ASP F C 1
ATOM 9554 O O . ASP F 1 147 ? 34.081 114.162 46.970 1.00 21.46 147 ASP F O 1
ATOM 9559 N N . GLY F 1 148 ? 35.532 113.729 48.634 1.00 18.86 148 GLY F N 1
ATOM 9560 C CA . GLY F 1 148 ? 35.279 112.263 48.553 1.00 16.30 148 GLY F CA 1
ATOM 9561 C C . GLY F 1 148 ? 34.333 111.729 49.649 1.00 16.23 148 GLY F C 1
ATOM 9562 O O . GLY F 1 148 ? 33.994 112.434 50.626 1.00 13.55 148 GLY F O 1
ATOM 9563 N N . THR F 1 149 ? 33.898 110.480 49.499 1.00 15.62 149 THR F N 1
ATOM 9564 C CA . THR F 1 149 ? 33.016 109.878 50.485 1.00 15.27 149 THR F CA 1
ATOM 9565 C C . THR F 1 149 ? 33.751 109.360 51.705 1.00 16.71 149 THR F C 1
ATOM 9566 O O . THR F 1 149 ? 33.097 109.106 52.762 1.00 16.29 149 THR F O 1
ATOM 9570 N N . LEU F 1 150 ? 35.069 109.157 51.580 1.00 14.49 150 LEU F N 1
ATOM 9571 C CA . LEU F 1 150 ? 35.785 108.852 52.793 1.00 15.35 150 LEU F CA 1
ATOM 9572 C C . LEU F 1 150 ? 35.646 110.052 53.772 1.00 14.55 150 LEU F C 1
ATOM 9573 O O . LEU F 1 150 ? 35.352 109.878 54.943 1.00 13.10 150 LEU F O 1
ATOM 9578 N N . LEU F 1 151 ? 35.944 111.248 53.300 1.00 13.35 151 LEU F N 1
ATOM 9579 C CA . LEU F 1 151 ? 35.909 112.375 54.183 1.00 13.44 151 LEU F CA 1
ATOM 9580 C C . LEU F 1 151 ? 34.506 112.580 54.758 1.00 13.37 151 LEU F C 1
ATOM 9581 O O . LEU F 1 151 ? 34.341 112.773 55.947 1.00 12.73 151 LEU F O 1
ATOM 9586 N N . GLU F 1 152 ? 33.484 112.457 53.922 1.00 13.70 152 GLU F N 1
ATOM 9587 C CA . GLU F 1 152 ? 32.153 112.785 54.382 1.00 13.76 152 GLU F CA 1
ATOM 9588 C C . GLU F 1 152 ? 31.726 111.750 55.425 1.00 12.69 152 GLU F C 1
ATOM 9589 O O . GLU F 1 152 ? 31.147 112.105 56.458 1.00 12.50 152 GLU F O 1
ATOM 9595 N N . GLY F 1 153 ? 32.053 110.487 55.192 1.00 11.04 153 GLY F N 1
ATOM 9596 C CA . GLY F 1 153 ? 31.738 109.401 56.179 1.00 8.89 153 GLY F CA 1
ATOM 9597 C C . GLY F 1 153 ? 32.492 109.632 57.483 1.00 9.07 153 GLY F C 1
ATOM 9598 O O . GLY F 1 153 ? 31.963 109.364 58.571 1.00 8.43 153 GLY F O 1
ATOM 9599 N N . VAL F 1 154 ? 33.752 110.095 57.398 1.00 7.59 154 VAL F N 1
ATOM 9600 C CA . VAL F 1 154 ? 34.527 110.372 58.626 1.00 7.83 154 VAL F CA 1
ATOM 9601 C C . VAL F 1 154 ? 33.851 111.508 59.428 1.00 8.42 154 VAL F C 1
ATOM 9602 O O . VAL F 1 154 ? 33.639 111.390 60.668 1.00 6.83 154 VAL F O 1
ATOM 9606 N N . PHE F 1 155 ? 33.484 112.574 58.716 1.00 7.73 155 PHE F N 1
ATOM 9607 C CA . PHE F 1 155 ? 32.822 113.722 59.347 1.00 9.65 155 PHE F CA 1
ATOM 9608 C C . PHE F 1 155 ? 31.484 113.329 59.973 1.00 10.20 155 PHE F C 1
ATOM 9609 O O . PHE F 1 155 ? 31.257 113.579 61.161 1.00 12.74 155 PHE F O 1
ATOM 9617 N N . GLN F 1 156 ? 30.626 112.625 59.258 1.00 10.72 156 GLN F N 1
ATOM 9618 C CA . GLN F 1 156 ? 29.353 112.172 59.848 1.00 11.38 156 GLN F CA 1
ATOM 9619 C C . GLN F 1 156 ? 29.572 111.323 61.130 1.00 10.81 156 GLN F C 1
ATOM 9620 O O . GLN F 1 156 ? 28.816 111.415 62.092 1.00 10.28 156 GLN F O 1
ATOM 9626 N N . ASP F 1 157 ? 30.584 110.475 61.118 1.00 9.89 157 ASP F N 1
ATOM 9627 C CA . ASP F 1 157 ? 30.891 109.632 62.251 1.00 9.32 157 ASP F CA 1
ATOM 9628 C C . ASP F 1 157 ? 31.344 110.514 63.431 1.00 8.65 157 ASP F C 1
ATOM 9629 O O . ASP F 1 157 ? 31.054 110.209 64.555 1.00 8.42 157 ASP F O 1
ATOM 9634 N N . GLN F 1 158 ? 32.105 111.566 63.174 1.00 7.62 158 GLN F N 1
ATOM 9635 C CA . GLN F 1 158 ? 32.410 112.544 64.213 1.00 10.39 158 GLN F CA 1
ATOM 9636 C C . GLN F 1 158 ? 31.207 113.205 64.828 1.00 8.25 158 GLN F C 1
ATOM 9637 O O . GLN F 1 158 ? 31.099 113.336 66.060 1.00 9.52 158 GLN F O 1
ATOM 9643 N N . LEU F 1 159 ? 30.316 113.676 63.988 1.00 8.64 159 LEU F N 1
ATOM 9644 C CA . LEU F 1 159 ? 29.061 114.224 64.518 1.00 9.59 159 LEU F CA 1
ATOM 9645 C C . LEU F 1 159 ? 28.327 113.205 65.465 1.00 11.48 159 LEU F C 1
ATOM 9646 O O . LEU F 1 159 ? 27.816 113.602 66.551 1.00 8.92 159 LEU F O 1
ATOM 9651 N N . SER F 1 160 ? 28.244 111.928 65.027 1.00 10.62 160 SER F N 1
ATOM 9652 C CA . SER F 1 160 ? 27.560 110.908 65.838 1.00 12.90 160 SER F CA 1
ATOM 9653 C C . SER F 1 160 ? 28.344 110.595 67.079 1.00 11.27 160 SER F C 1
ATOM 9654 O O . SER F 1 160 ? 27.746 110.296 68.092 1.00 10.26 160 SER F O 1
ATOM 9657 N N . LEU F 1 161 ? 29.678 110.629 66.994 1.00 10.72 161 LEU F N 1
ATOM 9658 C CA . LEU F 1 161 ? 30.481 110.343 68.172 1.00 11.28 161 LEU F CA 1
ATOM 9659 C C . LEU F 1 161 ? 30.234 111.455 69.223 1.00 11.88 161 LEU F C 1
ATOM 9660 O O . LEU F 1 161 ? 29.900 111.157 70.373 1.00 11.45 161 LEU F O 1
ATOM 9665 N N . ALA F 1 162 ? 30.313 112.744 68.814 1.00 10.46 162 ALA F N 1
ATOM 9666 C CA . ALA F 1 162 ? 30.045 113.877 69.724 1.00 10.39 162 ALA F CA 1
ATOM 9667 C C . ALA F 1 162 ? 28.700 113.736 70.453 1.00 11.83 162 ALA F C 1
ATOM 9668 O O . ALA F 1 162 ? 28.625 113.913 71.672 1.00 11.45 162 ALA F O 1
ATOM 9670 N N . LYS F 1 163 ? 27.662 113.421 69.715 1.00 11.74 163 LYS F N 1
ATOM 9671 C CA . LYS F 1 163 ? 26.323 113.239 70.279 1.00 14.03 163 LYS F CA 1
ATOM 9672 C C . LYS F 1 163 ? 26.282 111.972 71.207 1.00 14.11 163 LYS F C 1
ATOM 9673 O O . LYS F 1 163 ? 25.696 111.969 72.297 1.00 13.52 163 LYS F O 1
ATOM 9679 N N . SER F 1 164 ? 26.993 110.912 70.798 1.00 13.03 164 SER F N 1
ATOM 9680 C CA . SER F 1 164 ? 27.152 109.724 71.590 1.00 14.04 164 SER F CA 1
ATOM 9681 C C . SER F 1 164 ? 27.718 109.989 72.952 1.00 13.45 164 SER F C 1
ATOM 9682 O O . SER F 1 164 ? 27.387 109.279 73.889 1.00 10.84 164 SER F O 1
ATOM 9685 N N . LEU F 1 165 ? 28.677 110.916 72.999 1.00 13.23 165 LEU F N 1
ATOM 9686 C CA . LEU F 1 165 ? 29.360 111.245 74.220 1.00 14.39 165 LEU F CA 1
ATOM 9687 C C . LEU F 1 165 ? 28.484 112.183 75.078 1.00 15.16 165 LEU F C 1
ATOM 9688 O O . LEU F 1 165 ? 28.919 112.592 76.141 1.00 17.52 165 LEU F O 1
ATOM 9693 N N . GLY F 1 166 ? 27.308 112.553 74.611 1.00 13.88 166 GLY F N 1
ATOM 9694 C CA . GLY F 1 166 ? 26.393 113.371 75.415 1.00 15.24 166 GLY F CA 1
ATOM 9695 C C . GLY F 1 166 ? 26.780 114.812 75.279 1.00 17.46 166 GLY F C 1
ATOM 9696 O O . GLY F 1 166 ? 26.363 115.648 76.066 1.00 15.89 166 GLY F O 1
ATOM 9697 N N . VAL F 1 167 ? 27.565 115.149 74.250 1.00 17.11 167 VAL F N 1
ATOM 9698 C CA . VAL F 1 167 ? 28.021 116.491 74.199 1.00 18.58 167 VAL F CA 1
ATOM 9699 C C . VAL F 1 167 ? 27.238 117.272 73.120 1.00 21.67 167 VAL F C 1
ATOM 9700 O O . VAL F 1 167 ? 27.169 116.860 71.945 1.00 20.51 167 VAL F O 1
ATOM 9704 N N . ASN F 1 168 ? 26.723 118.435 73.461 1.00 23.33 168 ASN F N 1
ATOM 9705 C CA . ASN F 1 168 ? 26.264 119.264 72.349 1.00 26.84 168 ASN F CA 1
ATOM 9706 C C . ASN F 1 168 ? 26.608 120.760 72.519 1.00 25.84 168 ASN F C 1
ATOM 9707 O O . ASN F 1 168 ? 26.005 121.605 71.859 1.00 27.44 168 ASN F O 1
ATOM 9712 N N . SER F 1 169 ? 27.509 121.103 73.434 1.00 23.68 169 SER F N 1
ATOM 9713 C CA . SER F 1 169 ? 28.065 122.457 73.384 1.00 21.11 169 SER F CA 1
ATOM 9714 C C . SER F 1 169 ? 29.568 122.331 73.641 1.00 18.99 169 SER F C 1
ATOM 9715 O O . SER F 1 169 ? 30.019 121.269 74.125 1.00 17.52 169 SER F O 1
ATOM 9718 N N . TYR F 1 170 ? 30.331 123.370 73.281 1.00 15.71 170 TYR F N 1
ATOM 9719 C CA . TYR F 1 170 ? 31.791 123.269 73.036 1.00 15.12 170 TYR F CA 1
ATOM 9720 C C . TYR F 1 170 ? 32.398 124.443 73.736 1.00 14.97 170 TYR F C 1
ATOM 9721 O O . TYR F 1 170 ? 31.784 125.476 73.798 1.00 15.13 170 TYR F O 1
ATOM 9730 N N . PRO F 1 171 ? 33.605 124.294 74.262 1.00 13.83 171 PRO F N 1
ATOM 9731 C CA . PRO F 1 171 ? 34.386 123.068 74.376 1.00 12.77 171 PRO F CA 1
ATOM 9732 C C . PRO F 1 171 ? 33.806 122.109 75.456 1.00 12.58 171 PRO F C 1
ATOM 9733 O O . PRO F 1 171 ? 33.233 122.591 76.450 1.00 12.28 171 PRO F O 1
ATOM 9737 N N . SER F 1 172 ? 33.985 120.783 75.288 1.00 10.13 172 SER F N 1
ATOM 9738 C CA . SER F 1 172 ? 33.736 119.877 76.401 1.00 12.06 172 SER F CA 1
ATOM 9739 C C . SER F 1 172 ? 34.794 118.796 76.417 1.00 10.70 172 SER F C 1
ATOM 9740 O O . SER F 1 172 ? 35.446 118.544 75.362 1.00 11.34 172 SER F O 1
ATOM 9743 N N . LEU F 1 173 ? 34.858 118.100 77.545 1.00 8.84 173 LEU F N 1
ATOM 9744 C CA . LEU F 1 173 ? 35.803 117.050 77.785 1.00 8.99 173 LEU F CA 1
ATOM 9745 C C . LEU F 1 173 ? 35.030 115.882 78.305 1.00 9.16 173 LEU F C 1
ATOM 9746 O O . LEU F 1 173 ? 34.202 116.052 79.197 1.00 8.12 173 LEU F O 1
ATOM 9751 N N . VAL F 1 174 ? 35.344 114.679 77.807 1.00 9.17 174 VAL F N 1
ATOM 9752 C CA . VAL F 1 174 ? 34.814 113.451 78.321 1.00 8.23 174 VAL F CA 1
ATOM 9753 C C . VAL F 1 174 ? 35.957 112.461 78.515 1.00 9.02 174 VAL F C 1
ATOM 9754 O O . VAL F 1 174 ? 36.703 112.195 77.574 1.00 9.00 174 VAL F O 1
ATOM 9758 N N . LEU F 1 175 ? 36.112 111.906 79.718 1.00 9.26 175 LEU F N 1
ATOM 9759 C CA . LEU F 1 175 ? 37.118 110.917 79.955 1.00 10.36 175 LEU F CA 1
ATOM 9760 C C . LEU F 1 175 ? 36.538 109.532 79.854 1.00 11.54 175 LEU F C 1
ATOM 9761 O O . LEU F 1 175 ? 35.536 109.235 80.490 1.00 12.67 175 LEU F O 1
ATOM 9766 N N . GLN F 1 176 ? 37.209 108.643 79.123 1.00 11.57 176 GLN F N 1
ATOM 9767 C CA . GLN F 1 176 ? 36.693 107.310 78.963 1.00 11.99 176 GLN F CA 1
ATOM 9768 C C . GLN F 1 176 ? 37.667 106.364 79.662 1.00 12.92 176 GLN F C 1
ATOM 9769 O O . GLN F 1 176 ? 38.893 106.516 79.503 1.00 12.33 176 GLN F O 1
ATOM 9775 N N . ILE F 1 177 ? 37.166 105.447 80.504 1.00 11.71 177 ILE F N 1
ATOM 9776 C CA . ILE F 1 177 ? 38.085 104.465 81.148 1.00 12.43 177 ILE F CA 1
ATOM 9777 C C . ILE F 1 177 ? 37.477 103.133 80.828 1.00 14.18 177 ILE F C 1
ATOM 9778 O O . ILE F 1 177 ? 36.413 102.826 81.340 1.00 13.18 177 ILE F O 1
ATOM 9783 N N . ASN F 1 178 ? 38.092 102.351 79.936 1.00 16.20 178 ASN F N 1
ATOM 9784 C CA . ASN F 1 178 ? 37.439 101.083 79.497 1.00 17.37 178 ASN F CA 1
ATOM 9785 C C . ASN F 1 178 ? 36.036 101.350 78.963 1.00 18.68 178 ASN F C 1
ATOM 9786 O O . ASN F 1 178 ? 35.949 102.078 77.983 1.00 19.76 178 ASN F O 1
ATOM 9791 N N . ASP F 1 179 ? 34.964 100.806 79.542 1.00 18.25 179 ASP F N 1
ATOM 9792 C CA . ASP F 1 179 ? 33.643 101.032 78.956 1.00 20.78 179 ASP F CA 1
ATOM 9793 C C . ASP F 1 179 ? 32.819 102.126 79.603 1.00 19.95 179 ASP F C 1
ATOM 9794 O O . ASP F 1 179 ? 31.598 102.237 79.285 1.00 21.11 179 ASP F O 1
ATOM 9799 N N . ALA F 1 180 ? 33.441 102.875 80.517 1.00 15.92 180 ALA F N 1
ATOM 9800 C CA . ALA F 1 180 ? 32.727 103.899 81.237 1.00 14.60 180 ALA F CA 1
ATOM 9801 C C . ALA F 1 180 ? 33.251 105.332 80.837 1.00 13.23 180 ALA F C 1
ATOM 9802 O O . ALA F 1 180 ? 34.433 105.488 80.472 1.00 11.02 180 ALA F O 1
ATOM 9804 N N . TYR F 1 181 ? 32.376 106.342 80.923 1.00 12.19 181 TYR F N 1
ATOM 9805 C CA . TYR F 1 181 ? 32.609 107.704 80.477 1.00 12.07 181 TYR F CA 1
ATOM 9806 C C . TYR F 1 181 ? 32.297 108.704 81.556 1.00 12.28 181 TYR F C 1
ATOM 9807 O O . TYR F 1 181 ? 31.340 108.540 82.259 1.00 12.35 181 TYR F O 1
ATOM 9816 N N . PHE F 1 182 ? 33.087 109.766 81.676 1.00 10.72 182 PHE F N 1
ATOM 9817 C CA . PHE F 1 182 ? 32.961 110.664 82.782 1.00 11.13 182 PHE F CA 1
ATOM 9818 C C . PHE F 1 182 ? 33.122 112.064 82.184 1.00 12.12 182 PHE F C 1
ATOM 9819 O O . PHE F 1 182 ? 34.123 112.326 81.590 1.00 13.24 182 PHE F O 1
ATOM 9827 N N . PRO F 1 183 ? 32.130 112.945 82.315 1.00 12.07 183 PRO F N 1
ATOM 9828 C CA . PRO F 1 183 ? 32.320 114.355 81.866 1.00 12.62 183 PRO F CA 1
ATOM 9829 C C . PRO F 1 183 ? 33.345 115.022 82.774 1.00 13.26 183 PRO F C 1
ATOM 9830 O O . PRO F 1 183 ? 33.309 114.824 84.008 1.00 9.07 183 PRO F O 1
ATOM 9834 N N . ILE F 1 184 ? 34.274 115.783 82.166 1.00 13.44 184 ILE F N 1
ATOM 9835 C CA . ILE F 1 184 ? 35.309 116.435 82.956 1.00 11.27 184 ILE F CA 1
ATOM 9836 C C . ILE F 1 184 ? 35.025 117.903 82.708 1.00 14.12 184 ILE F C 1
ATOM 9837 O O . ILE F 1 184 ? 35.100 118.369 81.564 1.00 12.39 184 ILE F O 1
ATOM 9842 N N . GLU F 1 185 ? 34.704 118.655 83.763 1.00 14.05 185 GLU F N 1
ATOM 9843 C CA . GLU F 1 185 ? 34.508 120.093 83.630 1.00 15.57 185 GLU F CA 1
ATOM 9844 C C . GLU F 1 185 ? 35.684 120.848 83.007 1.00 15.39 185 GLU F C 1
ATOM 9845 O O . GLU F 1 185 ? 36.855 120.589 83.354 1.00 13.67 185 GLU F O 1
ATOM 9851 N N . VAL F 1 186 ? 35.381 121.806 82.115 1.00 15.42 186 VAL F N 1
ATOM 9852 C CA . VAL F 1 186 ? 36.396 122.727 81.569 1.00 15.53 186 VAL F CA 1
ATOM 9853 C C . VAL F 1 186 ? 36.835 123.856 82.561 1.00 15.93 186 VAL F C 1
ATOM 9854 O O . VAL F 1 186 ? 35.993 124.506 83.139 1.00 14.52 186 VAL F O 1
ATOM 9858 N N . ASP F 1 187 ? 38.148 124.062 82.750 1.00 16.08 187 ASP F N 1
ATOM 9859 C CA . ASP F 1 187 ? 38.669 125.239 83.468 1.00 16.23 187 ASP F CA 1
ATOM 9860 C C . ASP F 1 187 ? 39.448 126.031 82.407 1.00 15.61 187 ASP F C 1
ATOM 9861 O O . ASP F 1 187 ? 40.497 125.574 81.916 1.00 14.45 187 ASP F O 1
ATOM 9866 N N . TYR F 1 188 ? 38.936 127.207 82.051 1.00 14.19 188 TYR F N 1
ATOM 9867 C CA . TYR F 1 188 ? 39.530 127.972 80.951 1.00 15.42 188 TYR F CA 1
ATOM 9868 C C . TYR F 1 188 ? 40.897 128.565 81.220 1.00 15.72 188 TYR F C 1
ATOM 9869 O O . TYR F 1 188 ? 41.655 128.829 80.283 1.00 17.00 188 TYR F O 1
ATOM 9878 N N . LEU F 1 189 ? 41.204 128.829 82.479 1.00 15.91 189 LEU F N 1
ATOM 9879 C CA . LEU F 1 189 ? 42.409 129.513 82.813 1.00 18.11 189 LEU F CA 1
ATOM 9880 C C . LEU F 1 189 ? 43.522 128.643 83.325 1.00 18.65 189 LEU F C 1
ATOM 9881 O O . LEU F 1 189 ? 44.652 129.084 83.265 1.00 17.31 189 LEU F O 1
ATOM 9886 N N . SER F 1 190 ? 43.216 127.416 83.800 1.00 17.55 190 SER F N 1
ATOM 9887 C CA . SER F 1 190 ? 44.206 126.620 84.491 1.00 17.29 190 SER F CA 1
ATOM 9888 C C . SER F 1 190 ? 44.061 125.122 84.199 1.00 16.29 190 SER F C 1
ATOM 9889 O O . SER F 1 190 ? 42.946 124.591 84.219 1.00 14.45 190 SER F O 1
ATOM 9892 N N . THR F 1 191 ? 45.165 124.419 83.964 1.00 14.55 191 THR F N 1
ATOM 9893 C CA . THR F 1 191 ? 45.022 123.000 83.730 1.00 13.57 191 THR F CA 1
ATOM 9894 C C . THR F 1 191 ? 44.928 122.203 85.051 1.00 14.33 191 THR F C 1
ATOM 9895 O O . THR F 1 191 ? 44.548 121.016 85.049 1.00 14.99 191 THR F O 1
ATOM 9899 N N . GLU F 1 192 ? 45.290 122.804 86.172 1.00 14.27 192 GLU F N 1
ATOM 9900 C CA . GLU F 1 192 ? 45.488 121.973 87.376 1.00 15.60 192 GLU F CA 1
ATOM 9901 C C . GLU F 1 192 ? 44.202 121.387 87.934 1.00 12.84 192 GLU F C 1
ATOM 9902 O O . GLU F 1 192 ? 44.212 120.257 88.319 1.00 11.60 192 GLU F O 1
ATOM 9908 N N . PRO F 1 193 ? 43.089 122.161 87.995 1.00 13.38 193 PRO F N 1
ATOM 9909 C CA . 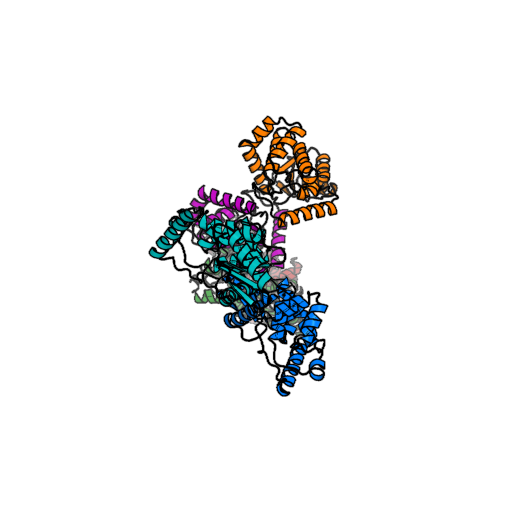PRO F 1 193 ? 41.866 121.449 88.504 1.00 12.67 193 PRO F CA 1
ATOM 9910 C C . PRO F 1 193 ? 41.389 120.347 87.573 1.00 10.45 193 PRO F C 1
ATOM 9911 O O . PRO F 1 193 ? 40.846 119.346 88.027 1.00 10.97 193 PRO F O 1
ATOM 9915 N N . THR F 1 194 ? 41.623 120.488 86.282 1.00 9.90 194 THR F N 1
ATOM 9916 C CA . THR F 1 194 ? 41.208 119.460 85.307 1.00 8.65 194 THR F CA 1
ATOM 9917 C C . THR F 1 194 ? 42.006 118.162 85.446 1.00 9.35 194 THR F C 1
ATOM 9918 O O . THR F 1 194 ? 41.445 117.053 85.424 1.00 10.70 194 THR F O 1
ATOM 9922 N N . LEU F 1 195 ? 43.322 118.300 85.508 1.00 9.27 195 LEU F N 1
ATOM 9923 C CA . LEU F 1 195 ? 44.226 117.140 85.689 1.00 11.08 195 LEU F CA 1
ATOM 9924 C C . LEU F 1 195 ? 43.896 116.452 87.021 1.00 10.53 195 LEU F C 1
ATOM 9925 O O . LEU F 1 195 ? 43.872 115.211 87.103 1.00 10.53 195 LEU F O 1
ATOM 9930 N N . LYS F 1 196 ? 43.597 117.241 88.062 1.00 10.82 196 LYS F N 1
ATOM 9931 C CA . LYS F 1 196 ? 43.211 116.608 89.345 1.00 12.08 196 LYS F CA 1
ATOM 9932 C C . LYS F 1 196 ? 41.876 115.829 89.153 1.00 10.68 196 LYS F C 1
ATOM 9933 O O . LYS F 1 196 ? 41.731 114.707 89.596 1.00 10.79 196 LYS F O 1
ATOM 9939 N N . LEU F 1 197 ? 40.918 116.402 88.438 1.00 10.57 197 LEU F N 1
ATOM 9940 C CA . LEU F 1 197 ? 39.652 115.646 88.189 1.00 10.64 197 LEU F CA 1
ATOM 9941 C C . LEU F 1 197 ? 39.941 114.311 87.421 1.00 9.93 197 LEU F C 1
ATOM 9942 O O . LEU F 1 197 ? 39.358 113.249 87.716 1.00 9.87 197 LEU F O 1
ATOM 9947 N N . ILE F 1 198 ? 40.866 114.375 86.469 1.00 8.42 198 ILE F N 1
ATOM 9948 C CA . ILE F 1 198 ? 41.237 113.215 85.630 1.00 8.27 198 ILE F CA 1
ATOM 9949 C C . ILE F 1 198 ? 41.961 112.172 86.470 1.00 8.71 198 ILE F C 1
ATOM 9950 O O . ILE F 1 198 ? 41.569 111.001 86.460 1.00 8.56 198 ILE F O 1
ATOM 9955 N N . ARG F 1 199 ? 42.976 112.590 87.226 1.00 8.90 199 ARG F N 1
ATOM 9956 C CA . ARG F 1 199 ? 43.732 111.619 88.056 1.00 11.90 199 ARG F CA 1
ATOM 9957 C C . ARG F 1 199 ? 42.835 110.947 89.102 1.00 12.88 199 ARG F C 1
ATOM 9958 O O . ARG F 1 199 ? 42.957 109.729 89.311 1.00 13.17 199 ARG F O 1
ATOM 9966 N N . GLU F 1 200 ? 41.957 111.729 89.738 1.00 12.81 200 GLU F N 1
ATOM 9967 C CA . GLU F 1 200 ? 41.079 111.199 90.785 1.00 14.83 200 GLU F CA 1
ATOM 9968 C C . GLU F 1 200 ? 40.180 110.132 90.228 1.00 14.06 200 GLU F C 1
ATOM 9969 O O . GLU F 1 200 ? 40.052 109.045 90.796 1.00 12.68 200 GLU F O 1
ATOM 9975 N N . ARG F 1 201 ? 39.588 110.448 89.085 1.00 12.81 201 ARG F N 1
ATOM 9976 C CA . ARG F 1 201 ? 38.728 109.514 88.403 1.00 13.58 201 ARG F CA 1
ATOM 9977 C C . ARG F 1 201 ? 39.456 108.190 88.012 1.00 12.37 201 ARG F C 1
ATOM 9978 O O . ARG F 1 201 ? 38.894 107.105 88.177 1.00 12.04 201 ARG F O 1
ATOM 9986 N N . ILE F 1 202 ? 40.704 108.281 87.515 1.00 11.15 202 ILE F N 1
ATOM 9987 C CA . ILE F 1 202 ? 41.436 107.101 87.087 1.00 9.43 202 ILE F CA 1
ATOM 9988 C C . ILE F 1 202 ? 41.716 106.192 88.296 1.00 10.62 202 ILE F C 1
ATOM 9989 O O . ILE F 1 202 ? 41.487 104.952 88.241 1.00 9.31 202 ILE F O 1
ATOM 9994 N N . ILE F 1 203 ? 42.215 106.797 89.378 1.00 11.66 203 ILE F N 1
ATOM 9995 C CA . ILE F 1 203 ? 42.538 106.024 90.595 1.00 11.98 203 ILE F CA 1
ATOM 9996 C C . ILE F 1 203 ? 41.261 105.337 91.172 1.00 12.82 203 ILE F C 1
ATOM 9997 O O . ILE F 1 203 ? 41.296 104.147 91.535 1.00 13.27 203 ILE F O 1
ATOM 10002 N N . GLU F 1 204 ? 40.129 106.038 91.178 1.00 14.10 204 GLU F N 1
ATOM 10003 C CA . GLU F 1 204 ? 38.854 105.479 91.662 1.00 17.27 204 GLU F CA 1
ATOM 10004 C C . GLU F 1 204 ? 38.383 104.317 90.814 1.00 17.55 204 GLU F C 1
ATOM 10005 O O . GLU F 1 204 ? 37.838 103.395 91.344 1.00 19.08 204 GLU F O 1
ATOM 10011 N N . ASN F 1 205 ? 38.717 104.287 89.536 1.00 18.81 205 ASN F N 1
ATOM 10012 C CA . ASN F 1 205 ? 38.220 103.228 88.656 1.00 22.06 205 ASN F CA 1
ATOM 10013 C C . ASN F 1 205 ? 39.208 102.141 88.311 1.00 23.34 205 ASN F C 1
ATOM 10014 O O . ASN F 1 205 ? 39.142 101.591 87.184 1.00 27.03 205 ASN F O 1
ATOM 10019 N N . MET F 1 206 ? 40.180 101.937 89.194 1.00 23.16 206 MET F N 1
ATOM 10020 C CA . MET F 1 206 ? 41.267 100.953 89.032 1.00 22.98 206 MET F CA 1
ATOM 10021 C C . MET F 1 206 ? 40.965 99.704 89.868 1.00 23.14 206 MET F C 1
ATOM 10022 O O . MET F 1 206 ? 40.537 99.819 91.028 1.00 23.81 206 MET F O 1
#

Sequence (1236 aa):
MNIKLYYVHDPMCSWCWGYKPTIEKLKQQLPGVIQFEYVVGGLAPDTNLPMPPEMQQKLEGIWKQIETQLGTKFNYDFWKLCTPVRSTYQSCRAVIAAGFQDSYEQMLEAIQHAYYLRAMPPHEEATHLQLAKEIGLNVQQFKNDMDGTLLEGVFQDQLSLAKSLGVNSYPSLVLQINDAYFPIEVDYLSTEPTLKLIRERIIENMMNIKLYYVHDPMCSWCWGYKPTIEKLKQQLPGVIQFEYVVGGLAPDTNLPMPPEMQQKLEGIWKQIETQLGTKFNYDFWKLCTPVRSTYQSCRAVIAAGFQDSYEQMLEAIQHAYYLRAMPPHEEATHLQLAKEIGLNVQQFKNDMDGTLLEGVFQDQLSLAKSLGVNSYPSLVLQINDAYFPIEVDYLSTEPTLKLIRERIIENMMNIKLYYVHDPMCSWCWGYKPTIEKLKQQLPGVIQFEYVVGGLAPDTNLPMPPEMQQKLEGIWKQIETQLGTKFNYDFWKLCTPVRSTYQSCRAVIAAGFQDSYEQMLEAIQHAYYLRAMPPHEEATHLQLAKEIGLNVQQFKNDMDGTLLEGVFQDQLSLAKSLGVNSYPSLVLQINDAYFPIEVDYLSTEPTLKLIRERIIENMMNIKLYYVHDPMCSWCWGYKPTIEKLKQQLPGVIQFEYVVGGLAPDTNLPMPPEMQQKLEGIWKQIETQLGTKFNYDFWKLCTPVRSTYQSCRAVIAAGFQDSYEQMLEAIQHAYYLRAMPPHEEATHLQLAKEIGLNVQQFKNDMDGTLLEGVFQDQLSLAKSLGVNSYPSLVLQINDAYFPIEVDYLSTEPTLKLIRERIIENMMNIKLYYVHDPMCSWCWGYKPTIEKLKQQLPGVIQFEYVVGGLAPDTNLPMPPEMQQKLEGIWKQIETQLGTKFNYDFWKLCTPVRSTYQSCRAVIAAGFQDSYEQMLEAIQHAYYLRAMPPHEEATHLQLAKEIGLNVQQFKNDMDGTLLEGVFQDQLSLAKSLGVNSYPSLVLQINDAYFPIEVDYLSTEPTLKLIRERIIENMMNIKLYYVHDPMCSWCWGYKPTIEKLKQQLPGVIQFEYVVGGLAPDTNLPMPPEMQQKLEGIWKQIETQLGTKFNYDFWKLCTPVRSTYQSCRAVIAAGFQDSYEQMLEAIQHAYYLRAMPPHEEATHLQLAKEIGLNVQQFKNDMDGTLLEGVFQDQLSLAKSLGVNSYPSLVLQINDAYFPIEVDYLSTEPTLKLIRERIIENM